Protein AF-A0A9Q8ZF64-F1 (afdb_monomer_lite)

Secondary structure (DSSP, 8-state):
-PPP---PPPSSEEEEPPPPTT------EEEES--GGG--HHHHHHHHHHHHHHSEEEETT-TT--HHHHHHHHHHH-TTS-SS-TT--HHHHHHT-STTTTT---EEETTEEEEEE---EE--SEETTEET-EE------TTBSSPPPHHHHHTTEE-----------BSSPPPSEEEEE-S-----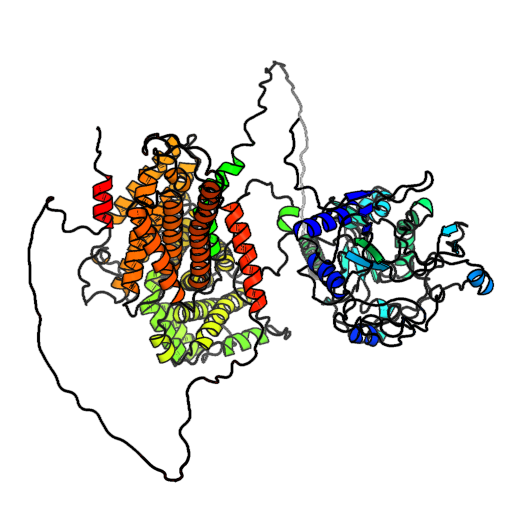S-EEEE--SSS--EEEE-TTPPPB--HHHHHHTS-HHHHHHHTT-EEEEPSSHHHHTTT--B-TTSSSB---S-SPPGGGG-S--GGGB-EEESEEE-TTT--EEE---TTSEEEEEE-SSTTSPPEEE--HHHHHHHHHHHHTTT-SGGG-B-----TT-EEEEE--B---HHHHHHHHHHHHHHHHHHHHHHHHHHHGGG---------------------------PPP---SSSSSHHHHHHHHTHHHHHHHHHHT----TTTTS---GGGTTT--S---SSSS-S--------SSHHHHHHHHHHHPPPHHHHHHHHHHHHHHTGGGT--S-HHHHHHHHHHHHHHSTT-TTSTT--HHHHHHHHHHHHHHHHHS-HHHHHHHT--HHHHHHHHHHHHHHHHHHHHHTTTTTS--HHHHHHHHHHHHHHHHHT-HHHHHHHHHHHHHHHHHTTGGG--TTSSS-HHHHHHHHHHHHHHHHHHHTTHHHHS--SS-GGG--PPPPP-B-TTT--B--TTS--TTHHHHHHHHHHTHHHHHHHHHHH--SHHHHHHHHHHHHHHHHHHHHT--GGGSSSPPPTTS-TTHHHHHHHHHHHHHHHHHHHHGGGHHHHTT-GGGHHHHHHHHHHHHHHHHHHHHTTTS-----HHHHHHHHHHHHHHHHHHHTS-TTSHHHHHHHHHHHHHHHHHHT-TT-HHHHHHHHHHHHHHHHHHHHHHHHHHHHTT--S------TTS-TTS------HHHHHHHHHHHHHHHTSSS-----------S------------------------------------------SS-HHHHHHHHTS------

InterPro domains:
  IPR003819 TauD/TfdA-like domain [PF02668] (28-352)
  IPR042098 Glutarate 2-hydroxylase superfamily [G3DSA:3.60.130.10] (16-354)
  IPR051178 TfdA dioxygenase [PTHR43779] (14-352)

Radius of gyration: 36.93 Å; chains: 1; bounding box: 101×107×112 Å

Sequence (1033 aa):
MSQGKLLSKPCFTIAPLEKLTEQKFDGGAVISGLDLNDISDEDVKSLSDAIWTHKVVIVKGQKNLAPIKQWELVTRFDPEAPQVHSHGDTKTFSAKGGVLSAGRDVFGIPGVENVRLIGKGFQGEDHYGLKNVDIKRGLGHDFHAEDLDPEEFNAGHTRFHRWHIDAPLYAREPAWFTTLRCIKRPRLPKISIHWDDGTGQTLETEPGLTAFFNNVQTYDLMTEEEKKMADHSWVEYAPYPYQWIENCKGNSNGLGLASQGKEKTLGELGEWDSKDVKTYPMVWLNPVTGEKAFMVHGICAYKLFIRSSPDEQPVVIDDVVEIRAFLKKIQERVLKPEYILLPKVDEGDIVIGEQDSCSTAEQQEVDALRSRIFELESELRGRRSSAELHQTDTRPPLPNHDDAGANNAYAPGRTLVPERNDGEEQSSNAADSATKDAVSILEFLAWGRRKNPYYNCVVSPEASADVRPSSRHVGDTQPGFSFPAINGGDSQLSILQLLLPNKRQLLELVRYHEECLLWCHCSFHAPTFRSQVEVFYSRFNGVIESPGLNLQWLALLFAVLTGSITCAPDNKSLAWGFRLRERETLSKKWFRAVFTCLNAAEYAANQSMLSVQAISTLTISAHLLGFSNMHSIHVAAVIRIAQGLGLHRITDESPGSVVDKECGRRLWSQLCCQDWFGIPFSDTYLINHYYSTSDQPLNCHDKDMVKVSETEPTMTTYCRLLTRIASIMPQLQDDLISCNTLFTKYEQVIKWDKQMRILASERPSFLLNIPIDPSWPCYISWARRSLAISSAHKIIMIHRSFLSDSFTNPAFCFTRRTCLAASKTIIKEWKLSMDDDGPSLWIHQAFSVAAAIILILDVMHRCPTEIEYGEHKQLAEDTVKLLQQRQNSMIATRGSELLLALLLEISDSRHTLNTRKRRHDGTQTHADPCADAGRKARQFNVSAFVKSFCNSMRQNNTTGFSNQPQGYISYLPMPGNADQVLVASEAGTLPANSPDLQLGQNTGNDTFFPPALEGGTVFENLLYLANHDFTCN

Foldseek 3Di:
DDDDDDDPDQQWDKAADDDDPLFDAAFEIEIPRDALQDADLSNLVVVLLNCLRRQKYKYPDQQPPDLVSVLVSLCSSPVPFDSAAQCGFPVCCCVLAFQVNVLFDWAQQPPRRRRIDHDAAFPDCQDNNPGRDGGHDDPDLVQAPDDDDPVLVVVQEAADSADFQQHQQFQGGGRFKDKDAFADWFFDDWHKYAQPPPPRAIDIGGPDWDKDFFQLVLLVPDDPQVNLFLQQKKFWFDFSQSNQCRQWGAHRNNYATDPPVRGDDPVVSPDDDPVRTDMFRQWFASLNPRGIGRHDGLNGTQKMFTDRDPPDGTDIDRPNVVSNVVVCVRVCVCSHNSNMDGDDGDNSMMMMGGDGDRDDPVVVVVVVVVVVVVVVVVVVVVVVVVVVVPDDDDDDDDDDDDYDDDDDDDDDDDDDDDDDDPDDDDPPPLQVQLLLCLLLQLLCLLLLHHDDSRVPDDDDVSVVRPDDPPPCFSAQHDDDPPPPPPPDPVSLQVVLLVLDDPPQLLVLLLVCCVQFPCLQQVLAQSVVLVVVSVCCCPVVVVRRPRPPDQLLNVLLSLLSNLLSLLFADPVSCVVSPADPVNSLVSSVVSLVSSVVSCVSNVCLVVQDSSLLSNLSSNVFRCSQSRVVVVSVVSLLSSVVSLVVVVLLAQDPPDDDDLRVSLSSQSSNLSSLLVFLVCCLNVVDGDDDPVSRNRDHRAQDESVPSDGDDLLADHSHNLSSLSSVLSVLRVVLSVQLVPDDDPVSNVVSLVVSLVVLVVSVVPRRPLLDPDDHDPPHRPCSLVSNLLCLLVSLLSNLSSLSSCLSVCLPDVVCVVSLLSNLLSLVSLLVSLVVCVVDSHTDGPSSLSSNLSSLVSLLLNLLSDDPPDPSNVVSLVSSVVSLVVLVVCPSGSSSVSSSLSSVLSSVVSVVLVVVVVVVVVVDDDDDDDDDDPPPPPPDRPNDDSVVSVVVSSVVSVVVVVPPPDDDDDDDDDDDDDDDDDDDDDDDDDDDDDDDDDDDDDDDDDDDDDDDDDDDDPDDDSSVVSVVVSPDDPPDD

pLDDT: mean 77.58, std 25.22, range [20.72, 98.81]

Structure (mmCIF, N/CA/C/O backbone):
data_AF-A0A9Q8ZF64-F1
#
_entry.id   AF-A0A9Q8ZF64-F1
#
loop_
_atom_site.group_PDB
_atom_site.id
_atom_site.type_symbol
_atom_site.label_atom_id
_atom_site.label_alt_id
_atom_site.label_comp_id
_atom_site.label_asym_id
_atom_site.label_entity_id
_atom_site.label_seq_id
_atom_site.pdbx_PDB_ins_code
_atom_site.Cartn_x
_atom_site.Cartn_y
_atom_site.Cartn_z
_atom_site.occupancy
_atom_site.B_iso_or_equiv
_atom_site.auth_seq_id
_atom_site.auth_comp_id
_atom_site.auth_asym_id
_atom_site.auth_atom_id
_atom_site.pdbx_PDB_model_num
ATOM 1 N N . MET A 1 1 ? 41.075 2.169 -3.041 1.00 28.77 1 MET A N 1
ATOM 2 C CA . MET A 1 1 ? 40.698 3.380 -3.807 1.00 28.77 1 MET A CA 1
ATOM 3 C C . MET A 1 1 ? 39.812 2.944 -4.968 1.00 28.77 1 MET A C 1
ATOM 5 O O . MET A 1 1 ? 40.332 2.450 -5.957 1.00 28.77 1 MET A O 1
ATOM 9 N N . SER A 1 2 ? 38.487 3.010 -4.824 1.00 28.09 2 SER A N 1
ATOM 10 C CA . SER A 1 2 ? 37.542 2.628 -5.885 1.00 28.09 2 SER A CA 1
ATOM 11 C C . SER A 1 2 ? 37.292 3.798 -6.838 1.00 28.09 2 SER A C 1
ATOM 13 O O . SER A 1 2 ? 36.990 4.901 -6.383 1.00 28.09 2 SER A O 1
ATOM 15 N N . GLN A 1 3 ? 37.354 3.557 -8.148 1.00 27.33 3 GLN A N 1
ATOM 16 C CA . GLN A 1 3 ? 36.829 4.483 -9.154 1.00 27.33 3 GLN A CA 1
ATOM 17 C C . GLN A 1 3 ? 35.303 4.332 -9.240 1.00 27.33 3 GLN A C 1
ATOM 19 O O . GLN A 1 3 ? 34.787 3.241 -9.475 1.00 27.33 3 GLN A O 1
ATOM 24 N N . GLY A 1 4 ? 34.591 5.432 -8.985 1.00 29.83 4 GLY A N 1
ATOM 25 C CA . GLY A 1 4 ? 33.134 5.489 -8.895 1.00 29.83 4 GLY A CA 1
ATOM 26 C C . GLY A 1 4 ? 32.415 5.340 -10.238 1.00 29.83 4 GLY A C 1
ATOM 27 O O . GLY A 1 4 ? 32.888 5.797 -11.279 1.00 29.83 4 GLY A O 1
ATOM 28 N N . LYS A 1 5 ? 31.219 4.738 -10.200 1.00 37.88 5 LYS A N 1
ATOM 29 C CA . LYS A 1 5 ? 30.216 4.891 -11.262 1.00 37.88 5 LYS A CA 1
ATOM 30 C C . LYS A 1 5 ? 29.828 6.368 -11.321 1.00 37.88 5 LYS A C 1
ATOM 32 O O . LYS A 1 5 ? 29.239 6.882 -10.375 1.00 37.88 5 LYS A O 1
ATOM 37 N N . LEU A 1 6 ? 30.172 7.036 -12.419 1.00 32.44 6 LEU A N 1
ATOM 38 C CA . LEU A 1 6 ? 29.718 8.392 -12.696 1.00 32.44 6 LEU A CA 1
ATOM 39 C C . LEU A 1 6 ? 28.183 8.420 -12.724 1.00 32.44 6 LEU A C 1
ATOM 41 O O . LEU A 1 6 ? 27.567 7.772 -13.572 1.00 32.44 6 LEU A O 1
ATOM 45 N N . LEU A 1 7 ? 27.592 9.205 -11.820 1.00 41.94 7 LEU A N 1
ATOM 46 C CA . LEU A 1 7 ? 26.288 9.831 -12.034 1.00 41.94 7 LEU A CA 1
ATOM 47 C C . LEU A 1 7 ? 26.289 10.432 -13.449 1.00 41.94 7 LEU A C 1
ATOM 49 O O . LEU A 1 7 ? 27.284 11.046 -13.854 1.00 41.94 7 LEU A O 1
ATOM 53 N N . SER A 1 8 ? 25.213 10.241 -14.219 1.00 50.16 8 SER A N 1
ATOM 54 C CA . SER A 1 8 ? 25.011 11.043 -15.428 1.00 50.16 8 SER A CA 1
ATOM 55 C C . SER A 1 8 ? 25.126 12.500 -15.006 1.00 50.16 8 SER A C 1
ATOM 57 O O . SER A 1 8 ? 24.393 12.932 -14.117 1.00 50.16 8 SER A O 1
ATOM 59 N N . LYS A 1 9 ? 26.113 13.218 -15.551 1.00 61.09 9 LYS A N 1
ATOM 60 C CA . LYS A 1 9 ? 26.337 14.608 -15.162 1.00 61.09 9 LYS A CA 1
ATOM 61 C C . LYS A 1 9 ? 25.037 15.389 -15.388 1.00 61.09 9 LYS A C 1
ATOM 63 O O . LYS A 1 9 ? 24.461 15.215 -16.465 1.00 61.09 9 LYS A O 1
ATOM 68 N N . PRO A 1 10 ? 24.599 16.212 -14.417 1.00 73.25 10 PRO A N 1
ATOM 69 C CA . PRO A 1 10 ? 23.462 17.100 -14.627 1.00 73.25 10 PRO A CA 1
ATOM 70 C C . PRO A 1 10 ? 23.710 17.942 -15.880 1.00 73.25 10 PRO A C 1
ATOM 72 O O . PRO A 1 10 ? 24.864 18.257 -16.202 1.00 73.25 10 PRO A O 1
ATOM 75 N N . CYS A 1 11 ? 22.646 18.302 -16.602 1.00 85.31 11 CYS A N 1
ATOM 76 C CA . CYS A 1 11 ? 22.794 19.120 -17.811 1.00 85.31 11 CYS A CA 1
ATOM 77 C C . CYS A 1 11 ? 23.256 20.558 -17.503 1.00 85.31 11 CYS A C 1
ATOM 79 O O . CYS A 1 11 ? 23.644 21.300 -18.404 1.00 85.31 11 CYS A O 1
ATOM 81 N N . PHE A 1 12 ? 23.256 20.927 -16.221 1.00 92.44 12 PHE A N 1
ATOM 82 C CA . PHE A 1 12 ? 23.581 22.242 -15.696 1.00 92.44 12 PHE A CA 1
ATOM 83 C C . PHE A 1 12 ? 24.795 22.217 -14.762 1.00 92.44 12 PHE A C 1
ATOM 85 O O . PHE A 1 12 ? 25.213 21.181 -14.243 1.00 92.44 12 PHE A O 1
ATOM 92 N N . THR A 1 13 ? 25.368 23.394 -14.527 1.00 94.44 13 THR A N 1
ATOM 93 C CA . THR A 1 13 ? 26.509 23.583 -13.626 1.00 94.44 13 THR A CA 1
ATOM 94 C C . THR A 1 13 ? 26.065 24.221 -12.322 1.00 94.44 13 THR A C 1
ATOM 96 O O . THR A 1 13 ? 25.308 25.192 -12.351 1.00 94.44 13 THR A O 1
ATOM 99 N N . ILE A 1 14 ? 26.601 23.728 -11.208 1.00 95.94 14 ILE A N 1
ATOM 100 C CA . ILE A 1 14 ? 26.403 24.281 -9.867 1.00 95.94 14 ILE A CA 1
ATOM 101 C C . ILE A 1 14 ? 27.722 24.917 -9.425 1.00 95.94 14 ILE A C 1
ATOM 103 O O . ILE A 1 14 ? 28.765 24.262 -9.464 1.00 95.94 14 ILE A O 1
ATOM 107 N N . ALA A 1 15 ? 27.682 26.179 -9.011 1.00 95.38 15 ALA A N 1
ATOM 108 C CA . ALA A 1 15 ? 28.823 26.892 -8.448 1.00 95.38 15 ALA A CA 1
ATOM 109 C C . ALA A 1 15 ? 28.421 27.501 -7.096 1.00 95.38 15 ALA A C 1
ATOM 111 O O . ALA A 1 15 ? 27.487 28.302 -7.074 1.00 95.38 15 ALA A O 1
ATOM 112 N N . PRO A 1 16 ? 29.075 27.152 -5.975 1.00 94.06 16 PRO A N 1
ATOM 113 C CA . PRO A 1 16 ? 28.825 27.807 -4.693 1.00 94.06 16 PRO A CA 1
ATOM 114 C C . PRO A 1 16 ? 28.974 29.328 -4.800 1.00 94.06 16 PRO A C 1
ATOM 116 O O . PRO A 1 16 ? 29.790 29.819 -5.583 1.00 94.06 16 PRO A O 1
ATOM 119 N N . LEU A 1 17 ? 28.193 30.076 -4.022 1.00 91.31 17 LEU A N 1
ATOM 120 C CA . LEU A 1 17 ? 28.322 31.531 -3.990 1.00 91.31 17 LEU A CA 1
ATOM 121 C C . LEU A 1 17 ? 29.691 31.939 -3.438 1.00 91.31 17 LEU A C 1
ATOM 123 O O . LEU A 1 17 ? 30.144 31.431 -2.411 1.00 91.31 17 LEU A O 1
ATOM 127 N N . GLU A 1 18 ? 30.335 32.885 -4.119 1.00 84.19 18 GLU A N 1
ATOM 128 C CA . GLU A 1 18 ? 31.571 33.493 -3.635 1.00 84.19 18 GLU A CA 1
ATOM 129 C C . GLU A 1 18 ? 31.285 34.306 -2.368 1.00 84.19 18 GLU A C 1
ATOM 131 O O . GLU A 1 18 ? 30.377 35.141 -2.341 1.00 84.19 18 GLU A O 1
ATOM 136 N N . LYS A 1 19 ? 32.070 34.049 -1.320 1.00 84.94 19 LYS A N 1
ATOM 137 C CA . LYS A 1 19 ? 31.989 34.746 -0.034 1.00 84.94 19 LYS A CA 1
ATOM 138 C C . LYS A 1 19 ? 33.128 35.755 0.059 1.00 84.94 19 LYS A C 1
ATOM 140 O O . LYS A 1 19 ? 34.272 35.430 -0.260 1.00 84.94 19 LYS A O 1
ATOM 145 N N . LEU A 1 20 ? 32.823 36.965 0.513 1.00 83.62 20 LEU A N 1
ATOM 146 C CA . LEU A 1 20 ? 33.842 37.915 0.955 1.00 83.62 20 LEU A CA 1
ATOM 147 C C . LEU A 1 20 ? 34.439 37.446 2.292 1.00 83.62 20 LEU A C 1
ATOM 149 O O . LEU A 1 20 ? 33.816 36.673 3.018 1.00 83.62 20 LEU A O 1
ATOM 153 N N . THR A 1 21 ? 35.644 37.906 2.629 1.00 78.81 21 THR A N 1
ATOM 154 C CA . THR A 1 21 ? 36.400 37.456 3.816 1.00 78.81 21 THR A CA 1
ATOM 155 C C . THR A 1 21 ? 35.622 37.625 5.128 1.00 78.81 21 THR A C 1
ATOM 157 O O . THR A 1 21 ? 35.773 36.839 6.061 1.00 78.81 21 THR A O 1
ATOM 160 N N . GLU A 1 22 ? 34.786 38.656 5.204 1.00 83.31 22 GLU A N 1
ATOM 161 C CA . GLU A 1 22 ? 33.938 39.007 6.341 1.00 83.31 22 GLU A CA 1
ATOM 162 C C . GLU A 1 22 ? 32.620 38.217 6.412 1.00 83.31 22 GLU A C 1
ATOM 164 O O . GLU A 1 22 ? 31.944 38.249 7.440 1.00 83.31 22 GLU A O 1
ATOM 169 N N . GLN A 1 23 ? 32.254 37.492 5.351 1.00 90.38 23 GLN A N 1
ATOM 170 C CA . GLN A 1 23 ? 31.010 36.732 5.270 1.00 90.38 23 GLN A CA 1
ATOM 171 C C . GLN A 1 23 ? 31.201 35.302 5.782 1.00 90.38 23 GLN A C 1
ATOM 173 O O . GLN A 1 23 ? 32.102 34.573 5.368 1.00 90.38 23 GLN A O 1
ATOM 178 N N . LYS A 1 24 ? 30.306 34.887 6.677 1.00 92.75 24 LYS A N 1
ATOM 179 C CA . LYS A 1 24 ? 30.290 33.577 7.337 1.00 92.75 24 LYS A CA 1
ATOM 180 C C . LYS A 1 24 ? 28.986 32.808 7.135 1.00 92.75 24 LYS A C 1
ATOM 182 O O . LYS A 1 24 ? 28.855 31.726 7.703 1.00 92.75 24 LYS A O 1
ATOM 187 N N . PHE A 1 25 ? 28.030 33.337 6.366 1.00 91.62 25 PHE A N 1
ATOM 188 C CA . PHE A 1 25 ? 26.811 32.606 6.010 1.00 91.62 25 PHE A CA 1
ATOM 189 C C . PHE A 1 25 ? 27.173 31.243 5.421 1.00 91.62 25 PHE A C 1
ATOM 191 O O . PHE A 1 25 ? 28.183 31.114 4.721 1.00 91.62 25 PHE A O 1
ATOM 198 N N . ASP A 1 26 ? 26.365 30.230 5.702 1.00 87.56 26 ASP A N 1
ATOM 199 C CA . ASP A 1 26 ? 26.550 28.886 5.166 1.00 87.56 26 ASP A CA 1
ATOM 200 C C . ASP A 1 26 ? 25.462 28.520 4.147 1.00 87.56 26 ASP A C 1
ATOM 202 O O . ASP A 1 26 ? 24.303 28.898 4.305 1.00 87.56 26 ASP A O 1
ATOM 206 N N . GLY A 1 27 ? 25.854 27.817 3.084 1.00 88.19 27 GLY A N 1
ATOM 207 C CA . GLY A 1 27 ? 25.030 27.589 1.894 1.00 88.19 27 GLY A CA 1
ATOM 208 C C . GLY A 1 27 ? 25.147 28.673 0.809 1.00 88.19 27 GLY A C 1
ATOM 209 O O . GLY A 1 27 ? 25.967 29.593 0.880 1.00 88.19 27 GLY A O 1
ATOM 210 N N . GLY A 1 28 ? 24.329 28.532 -0.233 1.00 94.31 28 GLY A N 1
ATOM 211 C CA . GLY A 1 28 ? 24.263 29.381 -1.415 1.00 94.31 28 GLY A CA 1
ATOM 212 C C . GLY A 1 28 ? 24.957 28.779 -2.639 1.00 94.31 28 GLY A C 1
ATOM 213 O O . GLY A 1 28 ? 26.163 28.531 -2.612 1.00 94.31 28 GLY A O 1
ATOM 214 N N . ALA A 1 29 ? 24.233 28.620 -3.750 1.00 96.75 29 ALA A N 1
ATOM 215 C CA . ALA A 1 29 ? 24.829 28.268 -5.042 1.00 96.75 29 ALA A CA 1
ATOM 216 C C . ALA A 1 29 ? 24.130 28.922 -6.245 1.00 96.75 29 ALA A C 1
ATOM 218 O O . ALA A 1 29 ? 22.951 29.266 -6.212 1.00 96.75 29 ALA A O 1
ATOM 219 N N . VAL A 1 30 ? 24.868 29.072 -7.341 1.00 97.19 30 VAL A N 1
ATOM 220 C CA . VAL A 1 30 ? 24.388 29.526 -8.647 1.00 97.19 30 VAL A CA 1
ATOM 221 C C . VAL A 1 30 ? 24.287 28.332 -9.581 1.00 97.19 30 VAL A C 1
ATOM 223 O O . VAL A 1 30 ? 25.238 27.568 -9.740 1.00 97.19 30 VAL A O 1
ATOM 226 N N . ILE A 1 31 ? 23.138 28.212 -10.239 1.00 97.06 31 ILE A N 1
ATOM 227 C CA . ILE A 1 31 ? 22.851 27.200 -11.248 1.00 97.06 31 ILE A CA 1
ATOM 228 C C . ILE A 1 31 ? 22.786 27.873 -12.617 1.00 97.06 31 ILE A C 1
ATOM 230 O O . ILE A 1 31 ? 22.009 28.804 -12.835 1.00 97.06 31 ILE A O 1
ATOM 234 N N . SER A 1 32 ? 23.621 27.399 -13.541 1.00 95.12 32 SER A N 1
ATOM 235 C CA . SER A 1 32 ? 23.716 27.905 -14.917 1.00 95.12 32 SER A CA 1
ATOM 236 C C . SER A 1 32 ? 23.544 26.780 -15.935 1.00 95.12 32 SER A C 1
ATOM 238 O O . SER A 1 32 ? 23.945 25.647 -15.683 1.00 95.12 32 SER A O 1
ATOM 240 N N . GLY A 1 33 ? 22.967 27.100 -17.096 1.00 91.81 33 GLY A N 1
ATOM 241 C CA . GLY A 1 33 ? 22.737 26.136 -18.182 1.00 91.81 33 GLY A CA 1
ATOM 242 C C . GLY A 1 33 ? 21.452 25.308 -18.064 1.00 91.81 33 GLY A C 1
ATOM 243 O O . GLY A 1 33 ? 21.247 24.423 -18.883 1.00 91.81 33 GLY A O 1
ATOM 244 N N . LEU A 1 34 ? 20.589 25.601 -17.085 1.00 95.19 34 LEU A N 1
ATOM 245 C CA . LEU A 1 34 ? 19.299 24.935 -16.884 1.00 95.19 34 LEU A CA 1
ATOM 246 C C . LEU A 1 34 ? 18.151 25.767 -17.475 1.00 95.19 34 LEU A C 1
ATOM 248 O O . LEU A 1 34 ? 18.046 26.948 -17.148 1.00 95.19 34 LEU A O 1
ATOM 252 N N . ASP A 1 35 ? 17.274 25.173 -18.287 1.00 94.50 35 ASP A N 1
ATOM 253 C CA . ASP A 1 35 ? 16.008 25.791 -18.724 1.00 94.50 35 ASP A CA 1
ATOM 254 C C . ASP A 1 35 ? 14.832 25.131 -18.000 1.00 94.50 35 ASP A C 1
ATOM 256 O O . ASP A 1 35 ? 14.535 23.956 -18.207 1.00 94.50 35 ASP A O 1
ATOM 260 N N . LEU A 1 36 ? 14.145 25.890 -17.144 1.00 95.94 36 LEU A N 1
ATOM 261 C CA . LEU A 1 36 ? 13.023 25.370 -16.363 1.00 95.94 36 LEU A CA 1
ATOM 262 C C . LEU A 1 36 ? 11.745 25.176 -17.195 1.00 95.94 36 LEU A C 1
ATOM 264 O O . LEU A 1 36 ? 10.811 24.536 -16.712 1.00 95.94 36 LEU A O 1
ATOM 268 N N . ASN A 1 37 ? 11.672 25.683 -18.434 1.00 93.94 37 ASN A N 1
ATOM 269 C CA . ASN A 1 37 ? 10.550 25.355 -19.321 1.00 93.94 37 ASN A CA 1
ATOM 270 C C . ASN A 1 37 ? 10.592 23.898 -19.805 1.00 93.94 37 ASN A C 1
ATOM 272 O O . ASN A 1 37 ? 9.532 23.334 -20.091 1.00 93.94 37 ASN A O 1
ATOM 276 N N . ASP A 1 38 ? 11.792 23.316 -19.887 1.00 92.06 38 ASP A N 1
ATOM 277 C CA . ASP A 1 38 ? 12.067 21.998 -20.469 1.00 92.06 38 ASP A CA 1
ATOM 278 C C . ASP A 1 38 ? 13.047 21.190 -19.596 1.00 92.06 38 ASP A C 1
ATOM 280 O O . ASP A 1 38 ? 14.071 20.679 -20.046 1.00 92.06 38 ASP A O 1
ATOM 284 N N . ILE A 1 39 ? 12.758 21.120 -18.294 1.00 93.00 39 ILE A N 1
ATOM 285 C CA . ILE A 1 39 ? 13.585 20.392 -17.325 1.00 93.00 39 ILE A CA 1
ATOM 286 C C . ILE A 1 39 ? 13.195 18.905 -17.240 1.00 93.00 39 ILE A C 1
ATOM 288 O O . ILE A 1 39 ? 12.032 18.567 -16.984 1.00 93.00 39 ILE A O 1
ATOM 292 N N . SER A 1 40 ? 14.180 18.013 -17.401 1.00 90.56 40 SER A N 1
ATOM 293 C CA . SER A 1 40 ? 14.027 16.550 -17.291 1.00 90.56 40 SER A CA 1
ATOM 294 C C . SER A 1 40 ? 13.734 16.088 -15.854 1.00 90.56 40 SER A C 1
ATOM 296 O O . SER A 1 40 ? 13.952 16.837 -14.903 1.00 90.56 40 SER A O 1
ATOM 298 N N . ASP A 1 41 ? 13.221 14.868 -15.661 1.00 85.06 41 ASP A N 1
ATOM 299 C CA . ASP A 1 41 ? 12.985 14.325 -14.309 1.00 85.06 41 ASP A CA 1
ATOM 300 C C . ASP A 1 41 ? 14.304 14.102 -13.547 1.00 85.06 41 ASP A C 1
ATOM 302 O O . ASP A 1 41 ? 14.380 14.345 -12.340 1.00 85.06 41 ASP A O 1
ATOM 306 N N . GLU A 1 42 ? 15.371 13.708 -14.249 1.00 85.75 42 GLU A N 1
ATOM 307 C CA . GLU A 1 42 ? 16.712 13.571 -13.678 1.00 85.75 42 GLU A CA 1
ATOM 308 C C . GLU A 1 42 ? 17.292 14.917 -13.219 1.00 85.75 42 GLU A C 1
ATOM 310 O O . GLU A 1 42 ? 17.909 14.999 -12.150 1.00 85.75 42 GLU A O 1
ATOM 315 N N . ASP A 1 43 ? 17.079 15.982 -13.997 1.00 90.81 43 ASP A N 1
ATOM 316 C CA . ASP A 1 43 ? 17.533 17.327 -13.640 1.00 90.81 43 ASP A CA 1
ATOM 317 C C . ASP A 1 43 ? 16.665 17.956 -12.545 1.00 90.81 43 ASP A C 1
ATOM 319 O O . ASP A 1 43 ? 17.206 18.695 -11.728 1.00 90.81 43 ASP A O 1
ATOM 323 N N . VAL A 1 44 ? 15.364 17.630 -12.448 1.00 92.38 44 VAL A N 1
ATOM 324 C CA . VAL A 1 44 ? 14.540 18.020 -11.285 1.00 92.38 44 VAL A CA 1
ATOM 325 C C . VAL A 1 44 ? 15.097 17.408 -10.008 1.00 92.38 44 VAL A C 1
ATOM 327 O O . VAL A 1 44 ? 15.257 18.122 -9.019 1.00 92.38 44 VAL A O 1
ATOM 330 N N . LYS A 1 45 ? 15.449 16.116 -10.026 1.00 88.50 45 LYS A N 1
ATOM 331 C CA . LYS A 1 45 ? 16.084 15.481 -8.867 1.00 88.50 45 LYS A CA 1
ATOM 332 C C . LYS A 1 45 ? 17.432 16.127 -8.549 1.00 88.50 45 LYS A C 1
ATOM 334 O O . LYS A 1 45 ? 17.678 16.484 -7.406 1.00 88.50 45 LYS A O 1
ATOM 339 N N . SER A 1 46 ? 18.275 16.333 -9.559 1.00 92.06 46 SER A N 1
ATOM 340 C CA . SER A 1 46 ? 19.590 16.961 -9.370 1.00 92.06 46 SER A CA 1
ATOM 341 C C . SER A 1 46 ? 19.471 18.394 -8.835 1.00 92.06 46 SER A C 1
ATOM 343 O O . SER A 1 46 ? 20.294 18.823 -8.031 1.00 92.06 46 SER A O 1
ATOM 345 N N . LEU A 1 47 ? 18.445 19.138 -9.262 1.00 94.94 47 LEU A N 1
ATOM 346 C CA . LEU A 1 47 ? 18.131 20.473 -8.760 1.00 94.94 47 LEU A CA 1
ATOM 347 C C . LEU A 1 47 ? 17.630 20.409 -7.312 1.00 94.94 47 LEU A C 1
ATOM 349 O O . LEU A 1 47 ? 18.088 21.201 -6.498 1.00 94.94 47 LEU A O 1
ATOM 353 N N . SER A 1 48 ? 16.756 19.455 -6.979 1.00 93.38 48 SER A N 1
ATOM 354 C CA . SER A 1 48 ? 16.296 19.202 -5.606 1.00 93.38 48 SER A CA 1
ATOM 355 C C . SER A 1 48 ? 17.464 18.882 -4.671 1.00 93.38 48 SER A C 1
ATOM 357 O O . SER A 1 48 ? 17.613 19.526 -3.638 1.00 93.38 48 SER A O 1
ATOM 359 N N . ASP A 1 49 ? 18.339 17.946 -5.051 1.00 90.56 49 ASP A N 1
ATOM 360 C CA . ASP A 1 49 ? 19.527 17.576 -4.270 1.00 90.56 49 ASP A CA 1
ATOM 361 C C . ASP A 1 49 ? 20.476 18.778 -4.102 1.00 90.56 49 ASP A C 1
ATOM 363 O O . ASP A 1 49 ? 21.042 18.988 -3.027 1.00 90.56 49 ASP A O 1
ATOM 367 N N . ALA A 1 50 ? 20.618 19.611 -5.142 1.00 94.19 50 ALA A N 1
ATOM 368 C CA . ALA A 1 50 ? 21.397 20.845 -5.077 1.00 94.19 50 ALA A CA 1
ATOM 369 C C . ALA A 1 50 ? 20.781 21.877 -4.123 1.00 94.19 50 ALA A C 1
ATOM 371 O O . ALA A 1 50 ? 21.527 22.536 -3.400 1.00 94.19 50 ALA A O 1
ATOM 372 N N . ILE A 1 51 ? 19.450 22.011 -4.096 1.00 94.00 51 ILE A N 1
ATOM 373 C CA . ILE A 1 51 ? 18.757 22.873 -3.133 1.00 94.00 51 ILE A CA 1
ATOM 374 C C . ILE A 1 51 ? 19.009 22.358 -1.717 1.00 94.00 51 ILE A C 1
ATOM 376 O O . ILE A 1 51 ? 19.503 23.132 -0.909 1.00 94.00 51 ILE A O 1
ATOM 380 N N . TRP A 1 52 ? 18.806 21.061 -1.457 1.00 92.12 52 TRP A N 1
ATOM 381 C CA . TRP A 1 52 ? 19.032 20.470 -0.133 1.00 92.12 52 TRP A CA 1
ATOM 382 C C . TRP A 1 52 ? 20.478 20.615 0.372 1.00 92.12 52 TRP A C 1
ATOM 384 O O . TRP A 1 52 ? 20.749 20.850 1.552 1.00 92.12 52 TRP A O 1
ATOM 394 N N . THR A 1 53 ? 21.438 20.489 -0.546 1.00 92.25 53 THR A N 1
ATOM 395 C CA . THR A 1 53 ? 22.870 20.603 -0.238 1.00 92.25 53 THR A CA 1
ATOM 396 C C . THR A 1 53 ? 23.282 22.052 0.006 1.00 92.25 53 THR A C 1
ATOM 398 O O . THR A 1 53 ? 24.070 22.338 0.904 1.00 92.25 53 THR A O 1
ATOM 401 N N . HIS A 1 54 ? 22.775 22.983 -0.804 1.00 94.38 54 HIS A N 1
ATOM 402 C CA . HIS A 1 54 ? 23.209 24.378 -0.778 1.00 94.38 54 HIS A CA 1
ATOM 403 C C . HIS A 1 54 ? 22.237 25.315 -0.060 1.00 94.38 54 HIS A C 1
ATOM 405 O O . HIS A 1 54 ? 22.543 26.499 0.028 1.00 94.38 54 HIS A O 1
ATOM 411 N N . LYS A 1 55 ? 21.117 24.832 0.487 1.00 92.94 55 LYS A N 1
ATOM 412 C CA . LYS A 1 55 ? 20.068 25.574 1.218 1.00 92.94 55 LYS A CA 1
ATOM 413 C C . LYS A 1 55 ? 19.281 26.573 0.364 1.00 92.94 55 LYS A C 1
ATOM 415 O O . LYS A 1 55 ? 18.054 26.609 0.381 1.00 92.94 55 LYS A O 1
ATOM 420 N N . VAL A 1 56 ? 19.988 27.395 -0.409 1.00 94.81 56 VAL A N 1
ATOM 421 C CA . VAL A 1 56 ? 19.453 28.388 -1.339 1.00 94.81 56 VAL A CA 1
ATOM 422 C C . VAL A 1 56 ? 20.214 28.300 -2.657 1.00 94.81 56 VAL A C 1
ATOM 424 O O . VAL A 1 56 ? 21.445 28.371 -2.684 1.00 94.81 56 VAL A O 1
ATOM 427 N N . VAL A 1 57 ? 19.489 28.206 -3.770 1.00 97.06 57 VAL A N 1
ATOM 428 C CA . VAL A 1 57 ? 20.070 28.219 -5.119 1.00 97.06 57 VAL A CA 1
ATOM 429 C C . VAL A 1 57 ? 19.471 29.322 -5.982 1.00 97.06 57 VAL A C 1
ATOM 431 O O . VAL A 1 57 ? 18.309 29.697 -5.830 1.00 97.06 57 VAL A O 1
ATOM 434 N N . ILE A 1 58 ? 20.268 29.829 -6.921 1.00 97.56 58 ILE A N 1
ATOM 435 C CA . ILE A 1 58 ? 19.865 30.834 -7.906 1.00 97.56 58 ILE A CA 1
ATOM 436 C C . ILE A 1 58 ? 19.949 30.205 -9.295 1.00 97.56 58 ILE A C 1
ATOM 438 O O . ILE A 1 58 ? 21.043 30.018 -9.826 1.00 97.56 58 ILE A O 1
ATOM 442 N N . VAL A 1 59 ? 18.804 29.903 -9.903 1.00 97.62 59 VAL A N 1
ATOM 443 C CA . VAL A 1 59 ? 18.731 29.417 -11.285 1.00 97.62 59 VAL A CA 1
ATOM 444 C C . VAL A 1 59 ? 18.730 30.618 -12.227 1.00 97.62 59 VAL A C 1
ATOM 446 O O . VAL A 1 59 ? 17.773 31.398 -12.268 1.00 97.62 59 VAL A O 1
ATOM 449 N N . LYS A 1 60 ? 19.828 30.790 -12.968 1.00 97.00 60 LYS A N 1
ATOM 450 C CA . LYS A 1 60 ? 20.048 31.961 -13.826 1.00 97.00 60 LYS A CA 1
ATOM 451 C C . LYS A 1 60 ? 19.247 31.880 -15.125 1.00 97.00 60 LYS A C 1
ATOM 453 O O . LYS A 1 60 ? 19.057 30.802 -15.681 1.00 97.00 60 LYS A O 1
ATOM 458 N N . GLY A 1 61 ? 18.840 33.032 -15.656 1.00 93.88 61 GLY A N 1
ATOM 459 C CA . GLY A 1 61 ? 18.418 33.162 -17.057 1.00 93.88 61 GLY A CA 1
ATOM 460 C C . GLY A 1 61 ? 16.976 32.752 -17.384 1.00 93.88 61 GLY A C 1
ATOM 461 O O . GLY A 1 61 ? 16.664 32.547 -18.553 1.00 93.88 61 GLY A O 1
ATOM 462 N N . GLN A 1 62 ? 16.065 32.703 -16.408 1.00 96.38 62 GLN A N 1
ATOM 463 C CA . GLN A 1 62 ? 14.679 32.225 -16.595 1.00 96.38 62 GLN A CA 1
ATOM 464 C C . GLN A 1 62 ? 13.707 33.332 -17.064 1.00 96.38 62 GLN A C 1
ATOM 466 O O . GLN A 1 62 ? 12.521 33.364 -16.718 1.00 96.38 62 GLN A O 1
ATOM 471 N N . LYS A 1 63 ? 14.192 34.274 -17.890 1.00 93.50 63 LYS A N 1
ATOM 472 C CA . LYS A 1 63 ? 13.399 35.414 -18.399 1.00 93.50 63 LYS A CA 1
ATOM 473 C C . LYS A 1 63 ? 12.145 34.977 -19.152 1.00 93.50 63 LYS A C 1
ATOM 475 O O . LYS A 1 63 ? 11.102 35.596 -18.982 1.00 93.50 63 LYS A O 1
ATOM 480 N N . ASN A 1 64 ? 12.229 33.882 -19.902 1.00 92.25 64 ASN A N 1
ATOM 481 C CA . ASN A 1 64 ? 11.135 33.367 -20.728 1.00 92.25 64 ASN A CA 1
ATOM 482 C C . ASN A 1 64 ? 10.320 32.258 -20.043 1.00 92.25 64 ASN A C 1
ATOM 484 O O . ASN A 1 64 ? 9.553 31.577 -20.715 1.00 92.25 64 ASN A O 1
ATOM 488 N N . LEU A 1 65 ? 10.488 32.029 -18.735 1.00 94.69 65 LEU A N 1
ATOM 489 C CA . LEU A 1 65 ? 9.734 30.990 -18.038 1.00 94.69 65 LEU A CA 1
ATOM 490 C C . LEU A 1 65 ? 8.232 31.289 -18.061 1.00 94.69 65 LEU A C 1
ATOM 492 O O . LEU A 1 65 ? 7.798 32.360 -17.623 1.00 94.69 65 LEU A O 1
ATOM 496 N N . ALA A 1 66 ? 7.431 30.338 -18.532 1.00 94.00 66 ALA A N 1
ATOM 497 C CA . ALA A 1 66 ? 5.981 30.437 -18.422 1.00 94.00 66 ALA A CA 1
ATOM 498 C C . ALA A 1 66 ? 5.543 30.251 -16.950 1.00 94.00 66 ALA A C 1
ATOM 500 O O . ALA A 1 66 ? 6.049 29.343 -16.291 1.00 94.00 66 ALA A O 1
ATOM 501 N N . PRO A 1 67 ? 4.585 31.033 -16.411 1.00 94.19 67 PRO A N 1
ATOM 502 C CA . PRO A 1 67 ? 4.138 30.885 -15.019 1.00 94.19 67 PRO A CA 1
ATOM 503 C C . PRO A 1 67 ? 3.722 29.454 -14.652 1.00 94.19 67 PRO A C 1
ATOM 505 O O . PRO A 1 67 ? 4.087 28.959 -13.590 1.00 94.19 67 PRO A O 1
ATOM 508 N N . ILE A 1 68 ? 3.046 28.747 -15.565 1.00 94.44 68 ILE A N 1
ATOM 509 C CA . ILE A 1 68 ? 2.663 27.343 -15.361 1.00 94.44 68 ILE A CA 1
ATOM 510 C C . ILE A 1 68 ? 3.870 26.432 -15.117 1.00 94.44 68 ILE A C 1
ATOM 512 O O . ILE A 1 68 ? 3.794 25.548 -14.275 1.00 94.44 68 ILE A O 1
ATOM 516 N N . LYS A 1 69 ? 5.012 26.696 -15.759 1.00 95.69 69 LYS A N 1
ATOM 517 C CA . LYS A 1 69 ? 6.239 25.911 -15.582 1.00 95.69 69 LYS A CA 1
ATOM 518 C C . LYS A 1 69 ? 6.867 26.104 -14.207 1.00 95.69 69 LYS A C 1
ATOM 520 O O . LYS A 1 69 ? 7.438 25.165 -13.666 1.00 95.69 69 LYS A O 1
ATOM 525 N N . GLN A 1 70 ? 6.698 27.279 -13.599 1.00 94.25 70 GLN A N 1
ATOM 526 C CA . GLN A 1 70 ? 7.092 27.487 -12.206 1.00 94.25 70 GLN A CA 1
ATOM 527 C C . GLN A 1 70 ? 6.229 26.647 -11.251 1.00 94.25 70 GLN A C 1
ATOM 529 O O . GLN A 1 70 ? 6.768 26.058 -10.318 1.00 94.25 70 GLN A O 1
ATOM 534 N N . TRP A 1 71 ? 4.918 26.545 -11.505 1.00 93.50 71 TRP A N 1
ATOM 535 C CA . TRP A 1 71 ? 4.016 25.683 -10.732 1.00 93.50 71 TRP A CA 1
ATOM 536 C C . TRP A 1 71 ? 4.289 24.186 -10.954 1.00 93.50 71 TRP A C 1
ATOM 538 O O . TRP A 1 71 ? 4.357 23.415 -9.998 1.00 93.50 71 TRP A O 1
ATOM 548 N N . GLU A 1 72 ? 4.513 23.769 -12.202 1.00 93.44 72 GLU A N 1
ATOM 549 C CA . GLU A 1 72 ? 4.927 22.400 -12.537 1.00 93.44 72 GLU A CA 1
ATOM 550 C C . GLU A 1 72 ? 6.237 22.021 -11.834 1.00 93.44 72 GLU A C 1
ATOM 552 O O . GLU A 1 72 ? 6.368 20.904 -11.348 1.00 93.44 72 GLU A O 1
ATOM 557 N N . LEU A 1 73 ? 7.199 22.943 -11.724 1.00 93.50 73 LEU A N 1
ATOM 558 C CA . LEU A 1 73 ? 8.455 22.678 -11.024 1.00 93.50 73 LEU A CA 1
ATOM 559 C C . LEU A 1 73 ? 8.235 22.377 -9.535 1.00 93.50 73 LEU A C 1
ATOM 561 O O . LEU A 1 73 ? 8.693 21.343 -9.054 1.00 93.50 73 LEU A O 1
ATOM 565 N N . VAL A 1 74 ? 7.513 23.239 -8.806 1.00 89.31 74 VAL A N 1
ATOM 566 C CA . VAL A 1 74 ? 7.277 23.019 -7.364 1.00 89.31 74 VAL A CA 1
ATOM 567 C C . VAL A 1 74 ? 6.438 21.776 -7.086 1.00 89.31 74 VAL A C 1
ATOM 569 O O . VAL A 1 74 ? 6.698 21.071 -6.118 1.00 89.31 74 VAL A O 1
ATOM 572 N N . THR A 1 75 ? 5.485 21.452 -7.960 1.00 89.12 75 THR A N 1
ATOM 573 C CA . THR A 1 75 ? 4.682 20.222 -7.842 1.00 89.12 75 THR A CA 1
ATOM 574 C C . THR A 1 75 ? 5.462 18.965 -8.219 1.00 89.12 75 THR A C 1
ATOM 576 O O . THR A 1 75 ? 5.122 17.881 -7.763 1.00 89.12 75 THR A O 1
ATOM 579 N N . ARG A 1 76 ? 6.535 19.081 -9.009 1.00 91.44 76 ARG A N 1
ATOM 580 C CA . ARG A 1 76 ? 7.465 17.972 -9.269 1.00 91.44 76 ARG A CA 1
ATOM 581 C C . ARG A 1 76 ? 8.464 17.755 -8.134 1.00 91.44 76 ARG A C 1
ATOM 583 O O . ARG A 1 76 ? 8.950 16.636 -7.998 1.00 91.44 76 ARG A O 1
ATOM 590 N N . PHE A 1 77 ? 8.750 18.776 -7.324 1.00 88.44 77 PHE A N 1
ATOM 591 C CA . PHE A 1 77 ? 9.538 18.605 -6.101 1.00 88.44 77 PHE A CA 1
ATOM 592 C C . PHE A 1 77 ? 8.778 17.839 -5.011 1.00 88.44 77 PHE A C 1
ATOM 594 O O . PHE A 1 77 ? 9.377 17.000 -4.346 1.00 88.44 77 PHE A O 1
ATOM 601 N N . ASP A 1 78 ? 7.473 18.090 -4.864 1.00 83.44 78 ASP A N 1
ATOM 602 C CA . ASP A 1 78 ? 6.586 17.333 -3.972 1.00 83.44 78 ASP A CA 1
ATOM 603 C C . ASP A 1 78 ? 5.263 16.977 -4.689 1.00 83.44 78 ASP A C 1
ATOM 605 O O . ASP A 1 78 ? 4.279 17.720 -4.603 1.00 83.44 78 ASP A O 1
ATOM 609 N N . PRO A 1 79 ? 5.219 15.845 -5.422 1.00 80.88 79 PRO A N 1
ATOM 610 C CA . PRO A 1 79 ? 4.015 15.395 -6.131 1.00 80.88 79 PRO A CA 1
ATOM 611 C C . PRO A 1 79 ? 2.864 14.981 -5.207 1.00 80.88 79 PRO A C 1
ATOM 613 O O . PRO A 1 79 ? 1.718 14.885 -5.650 1.00 80.88 79 PRO A O 1
ATOM 616 N N . GLU A 1 80 ? 3.173 14.712 -3.938 1.00 75.69 80 GLU A N 1
ATOM 617 C CA . GLU A 1 80 ? 2.238 14.248 -2.915 1.00 75.69 80 GLU A CA 1
ATOM 618 C C . GLU A 1 80 ? 1.558 15.427 -2.201 1.00 75.69 80 GLU A C 1
ATOM 620 O O . GLU A 1 80 ? 0.486 15.259 -1.606 1.00 75.69 80 GLU A O 1
ATOM 625 N N . ALA A 1 81 ? 2.153 16.626 -2.277 1.00 73.75 81 ALA A N 1
ATOM 626 C CA . ALA A 1 81 ? 1.570 17.847 -1.749 1.00 73.75 81 ALA A CA 1
ATOM 627 C C . ALA A 1 81 ? 0.175 18.100 -2.348 1.00 73.75 81 ALA A C 1
ATOM 629 O O . ALA A 1 81 ? -0.050 17.924 -3.557 1.00 73.75 81 ALA A O 1
ATOM 630 N N . PRO A 1 82 ? -0.780 18.592 -1.534 1.00 79.94 82 PRO A N 1
ATOM 631 C CA . PRO A 1 82 ? -2.022 19.144 -2.050 1.00 79.94 82 PRO A CA 1
ATOM 632 C C . PRO A 1 82 ? -1.730 20.130 -3.185 1.00 79.94 82 PRO A C 1
ATOM 634 O O . PRO A 1 82 ? -0.904 21.024 -3.029 1.00 79.94 82 PRO A O 1
ATOM 637 N N . GLN A 1 83 ? -2.422 19.984 -4.318 1.00 86.00 83 GLN A N 1
ATOM 638 C CA . GLN A 1 83 ? -2.209 20.791 -5.529 1.00 86.00 83 GLN A CA 1
ATOM 639 C C . GLN A 1 83 ? -2.816 22.199 -5.396 1.00 86.00 83 GLN A C 1
ATOM 641 O O . GLN A 1 83 ? -3.672 22.631 -6.169 1.00 86.00 83 GLN A O 1
ATOM 646 N N . VAL A 1 84 ? -2.385 22.903 -4.356 1.00 86.06 84 VAL A N 1
ATOM 647 C CA . VAL A 1 84 ? -2.768 24.253 -3.966 1.00 86.06 84 VAL A CA 1
ATOM 648 C C . VAL A 1 84 ? -1.556 24.905 -3.309 1.00 86.06 84 VAL A C 1
ATOM 650 O O . VAL A 1 84 ? -0.759 24.233 -2.659 1.00 86.06 84 VAL A O 1
ATOM 653 N N . HIS A 1 85 ? -1.406 26.220 -3.445 1.00 86.06 85 HIS A N 1
ATOM 654 C CA . HIS A 1 85 ? -0.383 26.953 -2.699 1.00 86.06 85 HIS A CA 1
ATOM 655 C C . HIS A 1 85 ? -0.484 26.639 -1.190 1.00 86.06 85 HIS A C 1
ATOM 657 O O . HIS A 1 85 ? -1.587 26.526 -0.655 1.00 86.06 85 HIS A O 1
ATOM 663 N N . SER A 1 86 ? 0.646 26.558 -0.477 1.00 79.81 86 SER A N 1
ATOM 664 C CA . SER A 1 86 ? 0.709 26.265 0.973 1.00 79.81 86 SER A CA 1
ATOM 665 C C . SER A 1 86 ? -0.288 27.082 1.822 1.00 79.81 86 SER A C 1
ATOM 667 O O . SER A 1 86 ? -1.010 26.543 2.663 1.00 79.81 86 SER A O 1
ATOM 669 N N . HIS A 1 87 ? -0.436 28.380 1.534 1.00 80.81 87 HIS A N 1
ATOM 670 C CA . HIS A 1 87 ? -1.400 29.274 2.188 1.00 80.81 87 HIS A CA 1
ATOM 671 C C . HIS A 1 87 ? -2.820 29.273 1.584 1.00 80.81 87 HIS A C 1
ATOM 673 O O . HIS A 1 87 ? -3.674 30.042 2.018 1.00 80.81 87 HIS A O 1
ATOM 679 N N . GLY A 1 88 ? -3.119 28.395 0.629 1.00 82.69 88 GLY A N 1
ATOM 680 C CA . GLY A 1 88 ? -4.454 28.156 0.071 1.00 82.69 88 GLY A CA 1
ATOM 681 C C . GLY A 1 88 ? -4.726 28.859 -1.243 1.00 82.69 88 GLY A C 1
ATOM 682 O O . GLY A 1 88 ? -3.839 29.465 -1.840 1.00 82.69 88 GLY A O 1
ATOM 683 N N . ASP A 1 89 ? -5.975 28.793 -1.690 1.00 82.75 89 ASP A N 1
ATOM 684 C CA . ASP A 1 89 ? -6.422 29.619 -2.807 1.00 82.75 89 ASP A CA 1
ATOM 685 C C . ASP A 1 89 ? -6.508 31.099 -2.388 1.00 82.75 89 ASP A C 1
ATOM 687 O O . ASP A 1 89 ? -6.534 31.444 -1.204 1.00 82.75 89 ASP A O 1
ATOM 691 N N . THR A 1 90 ? -6.540 32.004 -3.362 1.00 76.94 90 THR A N 1
ATOM 692 C CA . THR A 1 90 ? -6.559 33.452 -3.107 1.00 76.94 90 THR A CA 1
ATOM 693 C C . THR A 1 90 ? -7.814 33.911 -2.360 1.00 76.94 90 THR A C 1
ATOM 695 O O . THR A 1 90 ? -7.739 34.843 -1.565 1.00 76.94 90 THR A O 1
ATOM 698 N N . LYS A 1 91 ? -8.957 33.232 -2.535 1.00 73.81 91 LYS A N 1
ATOM 699 C CA . LYS A 1 91 ? -10.217 33.580 -1.859 1.00 73.81 91 LYS A CA 1
ATOM 700 C C . LYS A 1 91 ? -10.153 33.267 -0.367 1.00 73.81 91 LYS A C 1
ATOM 702 O O . LYS A 1 91 ? -10.500 34.110 0.453 1.00 73.81 91 LYS A O 1
ATOM 707 N N . THR A 1 92 ? -9.685 32.074 -0.012 1.00 70.44 92 THR A N 1
ATOM 708 C CA . THR A 1 92 ? -9.479 31.630 1.371 1.00 70.44 92 THR A CA 1
ATOM 709 C C . THR A 1 92 ? -8.340 32.391 2.035 1.00 70.44 92 THR A C 1
ATOM 711 O O . THR A 1 92 ? -8.479 32.771 3.195 1.00 70.44 92 THR A O 1
ATOM 714 N N . PHE A 1 93 ? -7.268 32.692 1.296 1.00 72.56 93 PHE A N 1
ATOM 715 C CA . PHE A 1 93 ? -6.167 33.535 1.760 1.00 72.56 93 PHE A CA 1
ATOM 716 C C . PHE A 1 93 ? -6.639 34.945 2.146 1.00 72.56 93 PHE A C 1
ATOM 718 O O . PHE A 1 93 ? -6.260 35.444 3.201 1.00 72.56 93 PHE A O 1
ATOM 725 N N . SER A 1 94 ? -7.504 35.570 1.339 1.00 68.00 94 SER A N 1
ATOM 726 C CA . SER A 1 94 ? -8.070 36.888 1.651 1.00 68.00 94 SER A CA 1
ATOM 727 C C . SER A 1 94 ? -9.144 36.835 2.742 1.00 68.00 94 SER A C 1
ATOM 729 O O . SER A 1 94 ? -9.141 37.686 3.623 1.00 68.00 94 SER A O 1
ATOM 731 N N . ALA A 1 95 ? -10.040 35.841 2.718 1.00 62.84 95 ALA A N 1
ATOM 732 C CA . ALA A 1 95 ? -11.165 35.743 3.655 1.00 62.84 95 ALA A CA 1
ATOM 733 C C . ALA A 1 95 ? -10.756 35.321 5.075 1.00 62.84 95 ALA A C 1
ATOM 735 O O . ALA A 1 95 ? -11.390 35.732 6.041 1.00 62.84 95 ALA A O 1
ATOM 736 N N . LYS A 1 96 ? -9.712 34.493 5.206 1.00 61.22 96 LYS A N 1
ATOM 737 C CA . LYS A 1 96 ? -9.174 34.038 6.499 1.00 61.22 96 LYS A CA 1
ATOM 738 C C . LYS A 1 96 ? -7.881 34.757 6.885 1.00 61.22 96 LYS A C 1
ATOM 740 O O . LYS A 1 96 ? -7.217 34.342 7.832 1.00 61.22 96 LYS A O 1
ATOM 745 N N . GLY A 1 97 ? -7.448 35.757 6.133 1.00 60.34 97 GLY A N 1
ATOM 746 C CA . GLY A 1 97 ? -6.110 36.293 6.316 1.00 60.34 97 GLY A CA 1
ATOM 747 C C . GLY A 1 97 ? -6.041 37.343 7.426 1.00 60.34 97 GLY A C 1
ATOM 748 O O . GLY A 1 97 ? -6.789 38.315 7.423 1.00 60.34 97 GLY A O 1
ATOM 749 N N . GLY A 1 98 ? -5.128 37.109 8.370 1.00 73.81 98 GLY A N 1
ATOM 750 C CA . GLY A 1 98 ? -4.635 38.098 9.329 1.00 73.81 98 GLY A CA 1
ATOM 751 C C . GLY A 1 98 ? -3.402 38.812 8.773 1.00 73.81 98 GLY A C 1
ATOM 752 O O . GLY A 1 98 ? -3.421 39.284 7.638 1.00 73.81 98 GLY A O 1
ATOM 753 N N . VAL A 1 99 ? -2.286 38.837 9.509 1.00 78.31 99 VAL A N 1
ATOM 754 C CA . VAL A 1 99 ? -1.084 39.631 9.151 1.00 78.31 99 VAL A CA 1
ATOM 755 C C . VAL A 1 99 ? -0.517 39.376 7.735 1.00 78.31 99 VAL A C 1
ATOM 757 O O . VAL A 1 99 ? 0.177 40.225 7.183 1.00 78.31 99 VAL A O 1
ATOM 760 N N . LEU A 1 100 ? -0.804 38.221 7.116 1.00 75.88 100 LEU A N 1
ATOM 761 C CA . LEU A 1 100 ? -0.330 37.875 5.765 1.00 75.88 100 LEU A CA 1
ATOM 762 C C . LEU A 1 100 ? -1.124 38.530 4.626 1.00 75.88 100 LEU A C 1
ATOM 764 O O . LEU A 1 100 ? -0.552 38.788 3.567 1.00 75.88 100 LEU A O 1
ATOM 768 N N . SER A 1 101 ? -2.421 38.773 4.819 1.00 71.88 101 SER A N 1
ATOM 769 C CA . SER A 1 101 ? -3.280 39.432 3.826 1.00 71.88 101 SER A CA 1
ATOM 770 C C . SER A 1 101 ? -3.583 40.879 4.207 1.00 71.88 101 SER A C 1
ATOM 772 O O . SER A 1 101 ? -3.942 41.662 3.328 1.00 71.88 101 SER A O 1
ATOM 774 N N . ALA A 1 102 ? -3.423 41.240 5.489 1.00 69.25 102 ALA A N 1
ATOM 775 C CA . ALA A 1 102 ? -3.714 42.558 6.036 1.00 69.25 102 ALA A CA 1
ATOM 776 C C . ALA A 1 102 ? -2.968 43.650 5.255 1.00 69.25 102 ALA A C 1
ATOM 778 O O . ALA A 1 102 ? -1.774 43.912 5.430 1.00 69.25 102 ALA A O 1
ATOM 779 N N . GLY A 1 103 ? -3.715 44.256 4.334 1.00 63.38 103 GLY A N 1
ATOM 780 C CA . GLY A 1 103 ? -3.289 45.277 3.395 1.00 63.38 103 GLY A CA 1
ATOM 781 C C . GLY A 1 103 ? -2.298 44.826 2.316 1.00 63.38 103 GLY A C 1
ATOM 782 O O . GLY A 1 103 ? -1.668 45.690 1.730 1.00 63.38 103 GLY A O 1
ATOM 783 N N . ARG A 1 104 ? -2.043 43.545 2.048 1.00 70.56 104 ARG A N 1
ATOM 784 C CA . ARG A 1 104 ? -1.186 43.172 0.902 1.00 70.56 104 ARG A CA 1
ATOM 785 C C . ARG A 1 104 ? -2.052 42.847 -0.308 1.00 70.56 104 ARG A C 1
ATOM 787 O O . ARG A 1 104 ? -2.897 41.960 -0.239 1.00 70.56 104 ARG A O 1
ATOM 794 N N . ASP A 1 105 ? -1.787 43.519 -1.424 1.00 76.19 105 ASP A N 1
ATOM 795 C CA . ASP A 1 105 ? -2.374 43.160 -2.711 1.00 76.19 105 ASP A CA 1
ATOM 796 C C . ASP A 1 105 ? -1.616 41.947 -3.269 1.00 76.19 105 ASP A C 1
ATOM 798 O O . ASP A 1 105 ? -0.461 42.055 -3.684 1.00 76.19 105 ASP A O 1
ATOM 802 N N . VAL A 1 106 ? -2.250 40.775 -3.236 1.00 81.31 106 VAL A N 1
ATOM 803 C CA . VAL A 1 106 ? -1.685 39.526 -3.760 1.00 81.31 106 VAL A CA 1
ATOM 804 C C . VAL A 1 106 ? -2.569 39.035 -4.896 1.00 81.31 106 VAL A C 1
ATOM 806 O O . VAL A 1 106 ? -3.722 38.664 -4.678 1.00 81.31 106 VAL A O 1
ATOM 809 N N . PHE A 1 107 ? -2.019 39.013 -6.108 1.00 86.88 107 PHE A N 1
ATOM 810 C CA . PHE A 1 107 ? -2.743 38.583 -7.303 1.00 86.88 107 PHE A CA 1
ATOM 811 C C . PHE A 1 107 ? -2.262 37.203 -7.740 1.00 86.88 107 PHE A C 1
ATOM 813 O O . PHE A 1 107 ? -1.068 37.000 -7.940 1.00 86.88 107 PHE A O 1
ATOM 820 N N . GLY A 1 108 ? -3.181 36.252 -7.903 1.00 90.00 108 GLY A N 1
ATOM 821 C CA . GLY A 1 108 ? -2.879 35.001 -8.601 1.00 90.00 108 GLY A CA 1
ATOM 822 C C . GLY A 1 108 ? -2.796 35.253 -10.105 1.00 90.00 108 GLY A C 1
ATOM 823 O O . GLY A 1 108 ? -3.615 36.002 -10.640 1.00 90.00 108 GLY A O 1
ATOM 824 N N . ILE A 1 109 ? -1.826 34.643 -10.785 1.00 93.44 109 ILE A N 1
ATOM 825 C CA . ILE A 1 109 ? -1.743 34.703 -12.246 1.00 93.44 109 ILE A CA 1
ATOM 826 C C . ILE A 1 109 ? -2.944 33.942 -12.845 1.00 93.44 109 ILE A C 1
ATOM 828 O O . ILE A 1 109 ? -3.145 32.779 -12.493 1.00 93.44 109 ILE A O 1
ATOM 832 N N . PRO A 1 110 ? -3.754 34.554 -13.730 1.00 92.12 110 PRO A N 1
ATOM 833 C CA . PRO A 1 110 ? -4.901 33.887 -14.344 1.00 92.12 110 PRO A CA 1
ATOM 834 C C . PRO A 1 110 ? -4.531 32.570 -15.040 1.00 92.12 110 PRO A C 1
ATOM 836 O O . PRO A 1 110 ? -3.594 32.519 -15.837 1.00 92.12 110 PRO A O 1
ATOM 839 N N . GLY A 1 111 ? -5.275 31.501 -14.743 1.00 88.12 111 GLY A N 1
ATOM 840 C CA . GLY A 1 111 ? -5.029 30.153 -15.269 1.00 88.12 111 GLY A CA 1
ATOM 841 C C . GLY A 1 111 ? -3.921 29.377 -14.547 1.00 88.12 111 GLY A C 1
ATOM 842 O O . GLY A 1 111 ? -3.752 28.187 -14.806 1.00 88.12 111 GLY A O 1
ATOM 843 N N . VAL A 1 112 ? -3.179 30.029 -13.646 1.00 91.12 112 VAL A N 1
ATOM 844 C CA . VAL A 1 112 ? -2.171 29.417 -12.772 1.00 91.12 112 VAL A CA 1
ATOM 845 C C . VAL A 1 112 ? -2.186 30.122 -11.412 1.00 91.12 112 VAL A C 1
ATOM 847 O O . VAL A 1 112 ? -1.176 30.642 -10.941 1.00 91.12 112 VAL A O 1
ATOM 850 N N . GLU A 1 113 ? -3.347 30.175 -10.760 1.00 90.00 113 GLU A N 1
ATOM 851 C CA . GLU A 1 113 ? -3.594 31.050 -9.604 1.00 90.00 113 GLU A CA 1
ATOM 852 C C . GLU A 1 113 ? -2.714 30.731 -8.378 1.00 90.00 113 GLU A C 1
ATOM 854 O O . GLU A 1 113 ? -2.590 31.552 -7.466 1.00 90.00 113 GLU A O 1
ATOM 859 N N . ASN A 1 114 ? -2.076 29.555 -8.362 1.00 89.00 114 ASN A N 1
ATOM 860 C CA . ASN A 1 114 ? -1.076 29.163 -7.368 1.00 89.00 114 ASN A CA 1
ATOM 861 C C . ASN A 1 114 ? 0.265 29.902 -7.526 1.00 89.00 114 ASN A C 1
ATOM 863 O O . ASN A 1 114 ? 1.058 29.916 -6.590 1.00 89.00 114 ASN A O 1
ATOM 867 N N . VAL A 1 115 ? 0.516 30.551 -8.665 1.00 92.62 115 VAL A N 1
ATOM 868 C CA . VAL A 1 115 ? 1.631 31.486 -8.842 1.00 92.62 115 VAL A CA 1
ATOM 869 C C . VAL A 1 115 ? 1.126 32.884 -8.522 1.00 92.62 115 VAL A C 1
ATOM 871 O O . VAL A 1 115 ? 0.170 33.368 -9.128 1.00 92.62 115 VAL A O 1
ATOM 874 N N . ARG A 1 116 ? 1.755 33.530 -7.540 1.00 90.56 116 ARG A N 1
ATOM 875 C CA . ARG A 1 116 ? 1.303 34.812 -6.995 1.00 90.56 116 ARG A CA 1
ATOM 876 C C . ARG A 1 116 ? 2.267 35.934 -7.365 1.00 90.56 116 ARG A C 1
ATOM 878 O O . ARG A 1 116 ? 3.476 35.802 -7.190 1.00 90.56 116 ARG A O 1
ATOM 885 N N . LEU A 1 117 ? 1.720 37.048 -7.838 1.00 90.12 117 LEU A N 1
ATOM 886 C CA . LEU A 1 117 ? 2.447 38.285 -8.090 1.00 90.12 117 LEU A CA 1
ATOM 887 C C . LEU A 1 117 ? 2.487 39.129 -6.813 1.00 90.12 117 LEU A C 1
ATOM 889 O O . LEU A 1 117 ? 1.446 39.460 -6.241 1.00 90.12 117 LEU A O 1
ATOM 893 N N . ILE A 1 118 ? 3.701 39.488 -6.396 1.00 86.00 118 ILE A N 1
ATOM 894 C CA . ILE A 1 118 ? 3.982 40.373 -5.264 1.00 86.00 118 ILE A CA 1
ATOM 895 C C . ILE A 1 118 ? 4.928 41.461 -5.766 1.00 86.00 118 ILE A C 1
ATOM 897 O O . ILE A 1 118 ? 5.928 41.168 -6.419 1.00 86.00 118 ILE A O 1
ATOM 901 N N . GLY A 1 119 ? 4.622 42.722 -5.472 1.00 84.69 119 GLY A N 1
ATOM 902 C CA . GLY A 1 119 ? 5.427 43.840 -5.947 1.00 84.69 119 GLY A CA 1
ATOM 903 C C . GLY A 1 119 ? 4.814 45.187 -5.604 1.00 84.69 119 GLY A C 1
ATOM 904 O O . GLY A 1 119 ? 4.059 45.308 -4.645 1.00 84.69 119 GLY A O 1
ATOM 905 N N . LYS A 1 120 ? 5.162 46.203 -6.395 1.00 84.25 120 LYS A N 1
ATOM 906 C CA . LYS A 1 120 ? 4.653 47.572 -6.271 1.00 84.25 120 LYS A CA 1
ATOM 907 C C . LYS A 1 120 ? 4.544 48.221 -7.650 1.00 84.25 120 LYS A C 1
ATOM 909 O O . LYS A 1 120 ? 5.391 47.985 -8.513 1.00 84.25 120 LYS A O 1
ATOM 914 N N . GLY A 1 121 ? 3.554 49.095 -7.804 1.00 87.94 121 GLY A N 1
ATOM 915 C CA . GLY A 1 121 ? 3.356 49.961 -8.961 1.00 87.94 121 GLY A CA 1
ATOM 916 C C . GLY A 1 121 ? 2.685 49.267 -10.142 1.00 87.94 121 GLY A C 1
ATOM 917 O O . GLY A 1 121 ? 2.187 48.143 -10.030 1.00 87.94 121 GLY A O 1
ATOM 918 N N . PHE A 1 122 ? 2.703 49.948 -11.286 1.00 90.81 122 PHE A N 1
ATOM 919 C CA . PHE A 1 122 ? 2.072 49.487 -12.516 1.00 90.81 122 PHE A CA 1
ATOM 920 C C . PHE A 1 122 ? 2.804 48.282 -13.116 1.00 90.81 122 PHE A C 1
ATOM 922 O O . PHE A 1 122 ? 4.011 48.338 -13.367 1.00 90.81 122 PHE A O 1
ATOM 929 N N . GLN A 1 123 ? 2.062 47.203 -13.371 1.00 90.56 123 GLN A N 1
ATOM 930 C CA . GLN A 1 123 ? 2.606 45.919 -13.830 1.00 90.56 123 GLN A CA 1
ATOM 931 C C . GLN A 1 123 ? 2.605 45.757 -15.360 1.00 90.56 123 GLN A C 1
ATOM 933 O O . GLN A 1 123 ? 3.034 44.722 -15.868 1.00 90.56 123 GLN A O 1
ATOM 938 N N . GLY A 1 124 ? 2.184 46.790 -16.096 1.00 88.56 124 GLY A N 1
ATOM 939 C CA . GLY A 1 124 ? 2.064 46.778 -17.554 1.00 88.56 124 GLY A CA 1
ATOM 940 C C . GLY A 1 124 ? 0.616 46.646 -18.030 1.00 88.56 124 GLY A C 1
ATOM 941 O O . GLY A 1 124 ? -0.305 46.441 -17.238 1.00 88.56 124 GLY A O 1
ATOM 942 N N . GLU A 1 125 ? 0.416 46.783 -19.343 1.00 91.94 125 GLU A N 1
ATOM 943 C CA . GLU A 1 125 ? -0.913 46.667 -19.965 1.00 91.94 125 GLU A CA 1
ATOM 944 C C . GLU A 1 125 ? -1.501 45.258 -19.809 1.00 91.94 125 GLU A C 1
ATOM 946 O O . GLU A 1 125 ? -2.700 45.114 -19.570 1.00 91.94 125 GLU A O 1
ATOM 951 N N . ASP A 1 126 ? -0.655 44.228 -19.895 1.00 92.31 126 ASP A N 1
ATOM 952 C CA . ASP A 1 126 ? -1.027 42.827 -19.710 1.00 92.31 126 ASP A CA 1
ATOM 953 C C . ASP A 1 126 ? 0.144 42.035 -19.103 1.00 92.31 126 ASP A C 1
ATOM 955 O O . ASP A 1 126 ? 1.150 41.768 -19.764 1.00 92.31 126 ASP A O 1
ATOM 959 N N . HIS A 1 127 ? 0.020 41.674 -17.825 1.00 91.81 127 HIS A N 1
ATOM 960 C CA . HIS A 1 127 ? 0.979 40.834 -17.113 1.00 91.81 127 HIS A CA 1
ATOM 961 C C . HIS A 1 127 ? 0.414 39.417 -16.954 1.00 91.81 127 HIS A C 1
ATOM 963 O O . HIS A 1 127 ? -0.199 39.090 -15.938 1.00 91.81 127 HIS A O 1
ATOM 969 N N . TYR A 1 128 ? 0.589 38.574 -17.975 1.00 91.44 128 TYR A N 1
ATOM 970 C CA . TYR A 1 128 ? 0.068 37.196 -18.005 1.00 91.44 128 TYR A CA 1
ATOM 971 C C . TYR A 1 128 ? -1.446 37.102 -17.721 1.00 91.44 128 TYR A C 1
ATOM 973 O O . TYR A 1 128 ? -1.899 36.238 -16.976 1.00 91.44 128 TYR A O 1
ATOM 981 N N . GLY A 1 129 ? -2.241 38.008 -18.289 1.00 90.75 129 GLY A N 1
ATOM 982 C CA . GLY A 1 129 ? -3.691 38.096 -18.098 1.00 90.75 129 GLY A CA 1
ATOM 983 C C . GLY A 1 129 ? -4.122 39.092 -17.017 1.00 90.75 129 GLY A C 1
ATOM 984 O O . GLY A 1 129 ? -5.300 39.452 -16.959 1.00 90.75 129 GLY A O 1
ATOM 985 N N . LEU A 1 130 ? -3.196 39.585 -16.188 1.00 92.19 130 LEU A N 1
ATOM 986 C CA . LEU A 1 130 ? -3.448 40.685 -15.255 1.00 92.19 130 LEU A CA 1
ATOM 987 C C . LEU A 1 130 ? -3.366 42.019 -16.005 1.00 92.19 130 LEU A C 1
ATOM 989 O O . LEU A 1 130 ? -2.293 42.603 -16.160 1.00 92.19 130 LEU A O 1
ATOM 993 N N . LYS A 1 131 ? -4.514 42.489 -16.500 1.00 93.62 131 LYS A N 1
ATOM 994 C CA . LYS A 1 131 ? -4.590 43.687 -17.344 1.00 93.62 131 LYS A CA 1
ATOM 995 C C . LYS A 1 131 ? -4.622 44.971 -16.532 1.00 93.62 131 LYS A C 1
ATOM 997 O O . LYS A 1 131 ? -5.499 45.142 -15.688 1.00 93.62 131 LYS A O 1
ATOM 1002 N N . ASN A 1 132 ? -3.711 45.890 -16.850 1.00 92.06 132 ASN A N 1
ATOM 1003 C CA . ASN A 1 132 ? -3.600 47.215 -16.235 1.00 92.06 132 ASN A CA 1
ATOM 1004 C C . ASN A 1 132 ? -3.594 47.186 -14.694 1.00 92.06 132 ASN A C 1
ATOM 1006 O O . ASN A 1 132 ? -4.144 48.080 -14.046 1.00 92.06 132 ASN A O 1
ATOM 1010 N N . VAL A 1 133 ? -3.006 46.142 -14.102 1.00 91.50 133 VAL A N 1
ATOM 1011 C CA . VAL A 1 133 ? -2.922 46.014 -12.646 1.00 91.50 133 VAL A CA 1
ATOM 1012 C C . VAL A 1 133 ? -1.874 46.986 -12.112 1.00 91.50 133 VAL A C 1
ATOM 1014 O O . VAL A 1 133 ? -0.730 47.016 -12.568 1.00 91.50 133 VAL A O 1
ATOM 1017 N N . ASP A 1 134 ? -2.275 47.768 -11.117 1.00 89.81 134 ASP A N 1
ATOM 1018 C CA . ASP A 1 134 ? -1.413 48.674 -10.367 1.00 89.81 134 ASP A CA 1
ATOM 1019 C C . ASP A 1 134 ? -1.423 48.255 -8.897 1.00 89.81 134 ASP A C 1
ATOM 1021 O O . ASP A 1 134 ? -2.464 48.304 -8.237 1.00 89.81 134 ASP A O 1
ATOM 1025 N N . ILE A 1 135 ? -0.274 47.787 -8.404 1.00 87.94 135 ILE A N 1
ATOM 1026 C CA . ILE A 1 135 ? -0.115 47.325 -7.022 1.00 87.94 135 ILE A CA 1
ATOM 1027 C C . ILE A 1 135 ? 0.156 48.549 -6.146 1.00 87.94 135 ILE A C 1
ATOM 1029 O O . ILE A 1 135 ? 1.257 49.108 -6.163 1.00 87.94 135 ILE A O 1
ATOM 1033 N N . LYS A 1 136 ? -0.864 48.994 -5.403 1.00 78.38 136 LYS A N 1
ATOM 1034 C CA . LYS A 1 136 ? -0.888 50.347 -4.824 1.00 78.38 136 LYS A CA 1
ATOM 1035 C C . LYS A 1 136 ? -0.160 50.467 -3.494 1.00 78.38 136 LYS A C 1
ATOM 1037 O O . LYS A 1 136 ? 0.358 51.546 -3.195 1.00 78.38 136 LYS A O 1
ATOM 1042 N N . ARG A 1 137 ? -0.110 49.410 -2.676 1.00 69.00 137 ARG A N 1
ATOM 1043 C CA . ARG A 1 137 ? 0.576 49.514 -1.378 1.00 69.00 137 ARG A CA 1
ATOM 1044 C C . ARG A 1 137 ? 2.091 49.586 -1.568 1.00 69.00 137 ARG A C 1
ATOM 1046 O O . ARG A 1 137 ? 2.690 48.821 -2.318 1.00 69.00 137 ARG A O 1
ATOM 1053 N N . GLY A 1 138 ? 2.701 50.562 -0.898 1.00 57.50 138 GLY A N 1
ATOM 1054 C CA . GLY A 1 138 ? 4.135 50.816 -0.956 1.00 57.50 138 GLY A CA 1
ATOM 1055 C C . GLY A 1 138 ? 4.987 49.834 -0.149 1.00 57.50 138 GLY A C 1
ATOM 1056 O O . GLY A 1 138 ? 4.465 48.988 0.569 1.00 57.50 138 GLY A O 1
ATOM 1057 N N . LEU A 1 139 ? 6.314 49.993 -0.246 1.00 58.41 139 LEU A N 1
ATOM 1058 C CA . LEU A 1 139 ? 7.251 49.445 0.736 1.00 58.41 139 LEU A CA 1
ATOM 1059 C C . LEU A 1 139 ? 6.874 50.037 2.098 1.00 58.41 139 LEU A C 1
ATOM 1061 O O . LEU A 1 139 ? 6.847 51.258 2.232 1.00 58.41 139 LEU A O 1
ATOM 1065 N N . GLY A 1 140 ? 6.505 49.176 3.041 1.00 63.38 140 GLY A N 1
ATOM 1066 C CA . GLY A 1 140 ? 6.053 49.564 4.369 1.00 63.38 140 GLY A CA 1
ATOM 1067 C C . GLY A 1 140 ? 6.957 48.966 5.434 1.00 63.38 140 GLY A C 1
ATOM 1068 O O . GLY A 1 140 ? 7.286 47.777 5.411 1.00 63.38 140 GLY A O 1
ATOM 1069 N N . HIS A 1 141 ? 7.350 49.807 6.375 1.00 75.44 141 HIS A N 1
ATOM 1070 C CA . HIS A 1 141 ? 8.027 49.448 7.617 1.00 75.44 141 HIS A CA 1
ATOM 1071 C C . HIS A 1 141 ? 7.052 49.420 8.803 1.00 75.44 141 HIS A C 1
ATOM 1073 O O . HIS A 1 141 ? 7.468 49.361 9.953 1.00 75.44 141 HIS A O 1
ATOM 1079 N N . ASP A 1 142 ? 5.756 49.385 8.502 1.00 78.69 142 ASP A N 1
ATOM 1080 C CA . ASP A 1 142 ? 4.614 49.474 9.411 1.00 78.69 142 ASP A CA 1
ATOM 1081 C C . ASP A 1 142 ? 4.329 48.186 10.196 1.00 78.69 142 ASP A C 1
ATOM 1083 O O . ASP A 1 142 ? 3.375 48.135 10.971 1.00 78.69 142 ASP A O 1
ATOM 1087 N N . PHE A 1 143 ? 5.113 47.124 10.005 1.00 86.25 143 PHE A N 1
ATOM 1088 C CA . PHE A 1 143 ? 5.009 45.909 10.815 1.00 86.25 143 PHE A CA 1
ATOM 1089 C C . PHE A 1 143 ? 5.742 46.029 12.155 1.00 86.25 143 PHE A C 1
ATOM 1091 O O . PHE A 1 143 ? 5.376 45.327 13.094 1.00 86.25 143 PHE A O 1
ATOM 1098 N N . HIS A 1 144 ? 6.744 46.900 12.266 1.00 91.06 144 HIS A N 1
ATOM 1099 C CA . HIS A 1 144 ? 7.547 47.035 13.479 1.00 91.06 144 HIS A CA 1
ATOM 1100 C C . HIS A 1 144 ? 6.766 47.736 14.596 1.00 91.06 144 HIS A C 1
ATOM 1102 O O . HIS A 1 144 ? 5.837 48.503 14.347 1.00 91.06 144 HIS A O 1
ATOM 1108 N N . ALA A 1 145 ? 7.113 47.429 15.845 1.00 92.38 145 ALA A N 1
ATOM 1109 C CA . ALA A 1 145 ? 6.530 48.085 17.012 1.00 92.38 145 ALA A CA 1
ATOM 1110 C C . ALA A 1 145 ? 7.047 49.518 17.175 1.00 92.38 145 ALA A C 1
ATOM 1112 O O . ALA A 1 145 ? 6.311 50.388 17.636 1.00 92.38 145 ALA A O 1
ATOM 1113 N N . GLU A 1 146 ? 8.302 49.733 16.791 1.00 90.06 146 GLU A N 1
ATOM 1114 C CA . GLU A 1 146 ? 8.941 51.037 16.704 1.00 90.06 146 GLU A CA 1
ATOM 1115 C C . GLU A 1 146 ? 9.014 51.429 15.233 1.00 90.06 146 GLU A C 1
ATOM 1117 O O . GLU A 1 146 ? 9.624 50.725 14.424 1.00 90.06 146 GLU A O 1
ATOM 1122 N N . ASP A 1 147 ? 8.384 52.543 14.878 1.00 85.50 147 ASP A N 1
ATOM 1123 C CA . ASP A 1 147 ? 8.441 53.056 13.517 1.00 85.50 147 ASP A CA 1
ATOM 1124 C C . ASP A 1 147 ? 9.856 53.575 13.208 1.00 85.50 147 ASP A C 1
ATOM 1126 O O . ASP A 1 147 ? 10.554 54.104 14.073 1.00 85.50 147 ASP A O 1
ATOM 1130 N N . LEU A 1 148 ? 10.293 53.398 11.963 1.00 86.00 148 LEU A N 1
ATOM 1131 C CA . LEU A 1 148 ? 11.470 54.092 11.435 1.00 86.00 148 LEU A CA 1
ATOM 1132 C C . LEU A 1 148 ? 11.036 55.492 11.011 1.00 86.00 148 LEU A C 1
ATOM 1134 O O . LEU A 1 148 ? 9.950 55.655 10.436 1.00 86.00 148 LEU A O 1
ATOM 1138 N N . ASP A 1 149 ? 11.882 56.484 11.270 1.00 86.88 149 ASP A N 1
ATOM 1139 C CA . ASP A 1 149 ? 11.589 57.848 10.869 1.00 86.88 149 ASP A CA 1
ATOM 1140 C C . ASP A 1 149 ? 11.393 57.928 9.337 1.00 86.88 149 ASP A C 1
ATOM 1142 O O . ASP A 1 149 ? 12.182 57.356 8.574 1.00 86.88 149 ASP A O 1
ATOM 1146 N N . PRO A 1 150 ? 10.329 58.587 8.843 1.00 86.88 150 PRO A N 1
ATOM 1147 C CA . PRO A 1 150 ? 10.081 58.686 7.410 1.00 86.88 150 PRO A CA 1
ATOM 1148 C C . PRO A 1 150 ? 11.213 59.355 6.621 1.00 86.88 150 PRO A C 1
ATOM 1150 O O . PRO A 1 150 ? 11.410 59.005 5.457 1.00 86.88 150 PRO A O 1
ATOM 1153 N N . GLU A 1 151 ? 11.946 60.311 7.197 1.00 88.50 151 GLU A N 1
ATOM 1154 C CA . GLU A 1 151 ? 13.084 60.958 6.536 1.00 88.50 151 GLU A CA 1
ATOM 1155 C C . GLU A 1 151 ? 14.261 59.987 6.407 1.00 88.50 151 GLU A C 1
ATOM 1157 O O . GLU A 1 151 ? 14.829 59.868 5.320 1.00 88.50 151 GLU A O 1
ATOM 1162 N N . GLU A 1 152 ? 14.561 59.218 7.459 1.00 89.44 152 GLU A N 1
ATOM 1163 C CA . GLU A 1 152 ? 15.578 58.156 7.421 1.00 89.44 152 GLU A CA 1
ATOM 1164 C C . GLU A 1 152 ? 15.213 57.063 6.410 1.00 89.44 152 GLU A C 1
ATOM 1166 O O . GLU A 1 152 ? 16.042 56.657 5.589 1.00 89.44 152 GLU A O 1
ATOM 1171 N N . PHE A 1 153 ? 13.949 56.630 6.398 1.00 88.50 153 PHE A N 1
ATOM 1172 C CA . PHE A 1 153 ? 13.463 55.661 5.418 1.00 88.50 153 PHE A CA 1
ATOM 1173 C C . PHE A 1 153 ? 13.623 56.175 3.981 1.00 88.50 153 PHE A C 1
ATOM 1175 O O . PHE A 1 153 ? 14.132 55.470 3.106 1.00 88.50 153 PHE A O 1
ATOM 1182 N N . ASN A 1 154 ? 13.252 57.435 3.735 1.00 85.88 154 ASN A N 1
ATOM 1183 C CA . ASN A 1 154 ? 13.421 58.078 2.430 1.00 85.88 154 ASN A CA 1
ATOM 1184 C C . ASN A 1 154 ? 14.898 58.297 2.055 1.00 85.88 154 ASN A C 1
ATOM 1186 O O . ASN A 1 154 ? 15.222 58.329 0.867 1.00 85.88 154 ASN A O 1
ATOM 1190 N N . ALA A 1 155 ? 15.794 58.403 3.040 1.00 89.00 155 ALA A N 1
ATOM 1191 C CA . ALA A 1 155 ? 17.241 58.458 2.842 1.00 89.00 155 ALA A CA 1
ATOM 1192 C C . ALA A 1 155 ? 17.874 57.080 2.551 1.00 89.00 155 ALA A C 1
ATOM 1194 O O . ALA A 1 155 ? 19.071 57.003 2.275 1.00 89.00 155 ALA A O 1
ATOM 1195 N N . GLY A 1 156 ? 17.084 55.999 2.548 1.00 89.06 156 GLY A N 1
ATOM 1196 C CA . GLY A 1 156 ? 17.536 54.647 2.212 1.00 89.06 156 GLY A CA 1
ATOM 1197 C C . GLY A 1 156 ? 17.861 53.769 3.422 1.00 89.06 156 GLY A C 1
ATOM 1198 O O . GLY A 1 156 ? 18.435 52.693 3.242 1.00 89.06 156 GLY A O 1
ATOM 1199 N N . HIS A 1 157 ? 17.496 54.188 4.635 1.00 92.62 157 HIS A N 1
ATOM 1200 C CA . HIS A 1 157 ? 17.563 53.341 5.824 1.00 92.62 157 HIS A CA 1
ATOM 1201 C C . HIS A 1 157 ? 16.354 52.398 5.864 1.00 92.62 157 HIS A C 1
ATOM 1203 O O . HIS A 1 157 ? 15.234 52.775 5.529 1.00 92.62 157 HIS A O 1
ATOM 1209 N N . THR A 1 158 ? 16.555 51.144 6.249 1.00 91.94 158 THR A N 1
ATOM 1210 C CA . THR A 1 158 ? 15.467 50.166 6.375 1.00 91.94 158 THR A CA 1
ATOM 1211 C C . THR A 1 158 ? 15.777 49.141 7.457 1.00 91.94 158 THR A C 1
ATOM 1213 O O . THR A 1 158 ? 16.885 49.084 7.976 1.00 91.94 158 THR A O 1
ATOM 1216 N N . ARG A 1 159 ? 14.803 48.284 7.754 1.00 92.25 159 ARG A N 1
ATOM 1217 C CA . ARG A 1 159 ? 14.918 47.111 8.628 1.00 92.25 159 ARG A CA 1
ATOM 1218 C C . ARG A 1 159 ? 14.476 45.855 7.882 1.00 92.25 159 ARG A C 1
ATOM 1220 O O . ARG A 1 159 ? 13.800 45.954 6.850 1.00 92.25 159 ARG A O 1
ATOM 1227 N N . PHE A 1 160 ? 14.824 44.674 8.389 1.00 91.50 160 PHE A N 1
ATOM 1228 C CA . PHE A 1 160 ? 14.199 43.443 7.905 1.00 91.50 160 PHE A CA 1
ATOM 1229 C C . PHE A 1 160 ? 12.728 43.446 8.291 1.00 91.50 160 PHE A C 1
ATOM 1231 O O . PHE A 1 160 ? 12.406 43.512 9.466 1.00 91.50 160 PHE A O 1
ATOM 1238 N N . HIS A 1 161 ? 11.833 43.325 7.310 1.00 87.38 161 HIS A N 1
ATOM 1239 C CA . HIS A 1 161 ? 10.401 43.376 7.591 1.00 87.38 161 HIS A CA 1
ATOM 1240 C C . HIS A 1 161 ? 9.959 42.256 8.543 1.00 87.38 161 HIS A C 1
ATOM 1242 O O . HIS A 1 161 ? 9.293 42.529 9.531 1.00 87.38 161 HIS A O 1
ATOM 1248 N N . ARG A 1 162 ? 10.296 40.992 8.239 1.00 89.00 162 ARG A N 1
ATOM 1249 C CA . ARG A 1 162 ? 9.982 39.844 9.104 1.00 89.00 162 ARG A CA 1
ATOM 1250 C C . ARG A 1 162 ? 10.740 38.580 8.706 1.00 89.00 162 ARG A C 1
ATOM 1252 O O . ARG A 1 162 ? 10.623 38.136 7.561 1.00 89.00 162 ARG A O 1
ATOM 1259 N N . TRP A 1 163 ? 11.378 37.925 9.671 1.00 91.44 163 TRP A N 1
ATOM 1260 C CA . TRP A 1 163 ? 11.943 36.584 9.496 1.00 91.44 163 TRP A CA 1
ATOM 1261 C C . TRP A 1 163 ? 10.870 35.506 9.658 1.00 91.44 163 TRP A C 1
ATOM 1263 O O . TRP A 1 163 ? 10.085 35.521 10.609 1.00 91.44 163 TRP A O 1
ATOM 1273 N N . HIS A 1 164 ? 10.791 34.591 8.695 1.00 88.44 164 HIS A N 1
ATOM 1274 C CA . HIS A 1 164 ? 9.790 33.529 8.679 1.00 88.44 164 HIS A CA 1
ATOM 1275 C C . HIS A 1 164 ? 10.248 32.334 7.845 1.00 88.44 164 HIS A C 1
ATOM 1277 O O . HIS A 1 164 ? 11.141 32.457 7.013 1.00 88.44 164 HIS A O 1
ATOM 1283 N N . ILE A 1 165 ? 9.580 31.207 8.075 1.00 87.81 165 ILE A N 1
ATOM 1284 C CA . ILE A 1 165 ? 9.497 30.081 7.140 1.00 87.81 165 ILE A CA 1
ATOM 1285 C C . ILE A 1 165 ? 8.122 30.158 6.457 1.00 87.81 165 ILE A C 1
ATOM 1287 O O . ILE A 1 165 ? 7.164 30.615 7.093 1.00 87.81 165 ILE A O 1
ATOM 1291 N N . ASP A 1 166 ? 7.988 29.751 5.189 1.00 83.06 166 ASP A N 1
ATOM 1292 C CA . ASP A 1 166 ? 6.682 29.780 4.502 1.00 83.06 166 ASP A CA 1
ATOM 1293 C C . ASP A 1 166 ? 5.819 28.581 4.915 1.00 83.06 166 ASP A C 1
ATOM 1295 O O . ASP A 1 166 ? 5.610 27.626 4.158 1.00 83.06 166 ASP A O 1
ATOM 1299 N N . ALA A 1 167 ? 5.293 28.657 6.137 1.00 87.56 167 ALA A N 1
ATOM 1300 C CA . ALA A 1 167 ? 4.493 27.617 6.760 1.00 87.56 167 ALA A CA 1
ATOM 1301 C C . ALA A 1 167 ? 3.078 28.124 7.097 1.00 87.56 167 ALA A C 1
ATOM 1303 O O . ALA A 1 167 ? 2.926 29.150 7.753 1.00 87.56 167 ALA A O 1
ATOM 1304 N N . PRO A 1 168 ? 2.004 27.410 6.722 1.00 86.81 168 PRO A N 1
ATOM 1305 C CA . PRO A 1 168 ? 0.643 27.787 7.106 1.00 86.81 168 PRO A CA 1
ATOM 1306 C C . PRO A 1 168 ? 0.353 27.549 8.597 1.00 86.81 168 PRO A C 1
ATOM 1308 O O . PRO A 1 168 ? -0.496 28.244 9.152 1.00 86.81 168 PRO A O 1
ATOM 1311 N N . LEU A 1 169 ? 1.052 26.595 9.232 1.00 90.94 169 LEU A N 1
ATOM 1312 C CA . LEU A 1 169 ? 1.013 26.271 10.672 1.00 90.94 169 LEU A CA 1
ATOM 1313 C C . LEU A 1 169 ? -0.367 25.906 11.260 1.00 90.94 169 LEU A C 1
ATOM 1315 O O . LEU A 1 169 ? -0.502 25.730 12.466 1.00 90.94 169 LEU A O 1
ATOM 1319 N N . TYR A 1 170 ? -1.382 25.751 10.414 1.00 90.56 170 TYR A N 1
ATOM 1320 C CA . TYR A 1 170 ? -2.710 25.259 10.763 1.00 90.56 170 TYR A CA 1
ATOM 1321 C C . TYR A 1 170 ? -3.308 24.532 9.556 1.00 90.56 170 TYR A C 1
ATOM 1323 O O . TYR A 1 170 ? -3.222 25.030 8.428 1.00 90.56 170 TYR A O 1
ATOM 1331 N N . ALA A 1 171 ? -3.897 23.356 9.784 1.00 87.00 171 ALA A N 1
ATOM 1332 C CA . ALA A 1 171 ? -4.526 22.446 8.815 1.00 87.00 171 ALA A CA 1
ATOM 1333 C C . ALA A 1 171 ? -3.630 21.900 7.678 1.00 87.00 171 ALA A C 1
ATOM 1335 O O . ALA A 1 171 ? -3.942 20.861 7.099 1.00 87.00 171 ALA A O 1
ATOM 1336 N N . ARG A 1 172 ? -2.516 22.557 7.341 1.00 85.69 172 ARG A N 1
ATOM 1337 C CA . ARG A 1 172 ? -1.614 22.187 6.239 1.00 85.69 172 ARG A CA 1
ATOM 1338 C C . ARG A 1 172 ? -0.160 22.125 6.694 1.00 85.69 172 ARG A C 1
ATOM 1340 O O . ARG A 1 172 ? 0.220 22.788 7.658 1.00 85.69 172 ARG A O 1
ATOM 1347 N N . GLU A 1 173 ? 0.627 21.335 5.977 1.00 85.25 173 GLU A N 1
ATOM 1348 C CA . GLU A 1 173 ? 2.071 21.220 6.182 1.00 85.25 173 GLU A CA 1
ATOM 1349 C C . GLU A 1 173 ? 2.825 22.393 5.514 1.00 85.25 173 GLU A C 1
ATOM 1351 O O . GLU A 1 173 ? 2.309 22.987 4.556 1.00 85.25 173 GLU A O 1
ATOM 1356 N N . PRO A 1 174 ? 4.020 22.761 6.011 1.00 86.12 174 PRO A N 1
ATOM 1357 C CA . PRO A 1 174 ? 4.948 23.656 5.317 1.00 86.12 174 PRO A CA 1
ATOM 1358 C C . PRO A 1 174 ? 5.341 23.108 3.938 1.00 86.12 174 PRO A C 1
ATOM 1360 O O . PRO A 1 174 ? 5.390 21.896 3.738 1.00 86.12 174 PRO A O 1
ATOM 1363 N N . ALA A 1 175 ? 5.626 23.996 2.983 1.00 84.69 175 ALA A N 1
ATOM 1364 C CA . ALA A 1 175 ? 6.145 23.582 1.679 1.00 84.69 175 ALA A CA 1
ATOM 1365 C C . ALA A 1 175 ? 7.637 23.240 1.788 1.00 84.69 175 ALA A C 1
ATOM 1367 O O . ALA A 1 175 ? 8.358 23.946 2.478 1.00 84.69 175 ALA A O 1
ATOM 1368 N N . TRP A 1 176 ? 8.122 22.222 1.072 1.00 86.31 176 TRP A N 1
ATOM 1369 C CA . TRP A 1 176 ? 9.556 21.881 1.081 1.00 86.31 176 TRP A CA 1
ATOM 1370 C C . TRP A 1 176 ? 10.435 22.952 0.437 1.00 86.31 176 TRP A C 1
ATOM 1372 O O . TRP A 1 176 ? 11.545 23.199 0.896 1.00 86.31 176 TRP A O 1
ATOM 1382 N N . PHE A 1 177 ? 9.940 23.610 -0.614 1.00 90.50 177 PHE A N 1
ATOM 1383 C CA . PHE A 1 177 ? 10.684 24.644 -1.323 1.00 90.50 177 PHE A CA 1
ATOM 1384 C C . PHE A 1 177 ? 9.837 25.882 -1.583 1.00 90.50 177 PHE A C 1
ATOM 1386 O O . PHE A 1 177 ? 8.682 25.792 -2.008 1.00 90.50 177 PHE A O 1
ATOM 1393 N N . THR A 1 178 ? 10.462 27.045 -1.423 1.00 90.25 178 THR A N 1
ATOM 1394 C CA . THR A 1 178 ? 9.907 28.331 -1.853 1.00 90.25 178 THR A CA 1
ATOM 1395 C C . THR A 1 178 ? 10.626 28.791 -3.112 1.00 90.25 178 THR A C 1
ATOM 1397 O O . THR A 1 178 ? 11.847 28.925 -3.116 1.00 90.25 178 THR A O 1
ATOM 1400 N N . THR A 1 179 ? 9.872 29.095 -4.174 1.00 93.56 179 THR A N 1
ATOM 1401 C CA . THR A 1 179 ? 10.421 29.663 -5.418 1.00 93.56 179 THR A CA 1
ATOM 1402 C C . THR A 1 179 ? 10.046 31.134 -5.570 1.00 93.56 179 THR A C 1
ATOM 1404 O O . THR A 1 179 ? 8.861 31.471 -5.581 1.00 93.56 179 THR A O 1
ATOM 1407 N N . LEU A 1 180 ? 11.039 32.000 -5.765 1.00 93.50 180 LEU A N 1
ATOM 1408 C CA . LEU A 1 180 ? 10.869 33.433 -5.995 1.00 93.50 180 LEU A CA 1
ATOM 1409 C C . LEU A 1 180 ? 11.486 33.815 -7.340 1.00 93.50 180 LEU A C 1
ATOM 1411 O O . LEU A 1 180 ? 12.703 33.761 -7.513 1.00 93.50 180 LEU A O 1
ATOM 1415 N N . ARG A 1 181 ? 10.650 34.232 -8.292 1.00 94.62 181 ARG A N 1
ATOM 1416 C CA . ARG A 1 181 ? 11.105 34.721 -9.597 1.00 94.62 181 ARG A CA 1
ATOM 1417 C C . ARG A 1 181 ? 11.257 36.236 -9.575 1.00 94.62 181 ARG A C 1
ATOM 1419 O O . ARG A 1 181 ? 10.293 36.955 -9.318 1.00 94.62 181 ARG A O 1
ATOM 1426 N N . CYS A 1 182 ? 12.446 36.731 -9.906 1.00 94.25 182 CYS A N 1
ATOM 1427 C CA . CYS A 1 182 ? 12.672 38.163 -10.057 1.00 94.25 182 CYS A CA 1
ATOM 1428 C C . CYS A 1 182 ? 12.104 38.630 -11.401 1.00 94.25 182 CYS A C 1
ATOM 1430 O O . CYS A 1 182 ? 12.681 38.345 -12.444 1.00 94.25 182 CYS A O 1
ATOM 1432 N N . ILE A 1 183 ? 10.978 39.346 -11.409 1.00 91.12 183 ILE A N 1
ATOM 1433 C CA . ILE A 1 183 ? 10.464 39.946 -12.652 1.00 91.12 183 ILE A CA 1
ATOM 1434 C C . ILE A 1 183 ? 11.131 41.291 -12.927 1.00 91.12 183 ILE A C 1
ATOM 1436 O O . ILE A 1 183 ? 11.629 41.530 -14.023 1.00 91.12 183 ILE A O 1
ATOM 1440 N N . LYS A 1 184 ? 11.117 42.170 -11.927 1.00 88.50 184 LYS A N 1
ATOM 1441 C CA . LYS A 1 184 ? 11.676 43.515 -12.000 1.00 88.50 184 LYS A CA 1
ATOM 1442 C C . LYS A 1 184 ? 12.181 43.905 -10.624 1.00 88.50 184 LYS A C 1
ATOM 1444 O O . LYS A 1 184 ? 11.477 43.680 -9.639 1.00 88.50 184 LYS A O 1
ATOM 1449 N N . ARG A 1 185 ? 13.366 44.512 -10.548 1.00 89.06 185 ARG A N 1
ATOM 1450 C CA . ARG A 1 185 ? 13.897 45.011 -9.272 1.00 89.06 185 ARG A CA 1
ATOM 1451 C C . ARG A 1 185 ? 14.651 46.332 -9.412 1.00 89.06 185 ARG A C 1
ATOM 1453 O O . ARG A 1 185 ? 15.334 46.542 -10.416 1.00 89.06 185 ARG A O 1
ATOM 1460 N N . PRO A 1 186 ? 14.579 47.217 -8.406 1.00 88.44 186 PRO A N 1
ATOM 1461 C CA . PRO A 1 186 ? 15.501 48.340 -8.309 1.00 88.44 186 PRO A CA 1
ATOM 1462 C C . PRO A 1 186 ? 16.927 47.840 -8.015 1.00 88.44 186 PRO A C 1
ATOM 1464 O O . PRO A 1 186 ? 17.115 46.765 -7.451 1.00 88.44 186 PRO A O 1
ATOM 1467 N N . ARG A 1 187 ? 17.938 48.625 -8.398 1.00 86.75 187 ARG A N 1
ATOM 1468 C CA . ARG A 1 187 ? 19.358 48.355 -8.078 1.00 86.75 187 ARG A CA 1
ATOM 1469 C C . ARG A 1 187 ? 20.042 49.506 -7.348 1.00 86.75 187 ARG A C 1
ATOM 1471 O O . ARG A 1 187 ? 21.051 49.297 -6.690 1.00 86.75 187 ARG A O 1
ATOM 1478 N N . LEU A 1 188 ? 19.500 50.715 -7.486 1.00 88.50 188 LEU A N 1
ATOM 1479 C CA . LEU A 1 188 ? 20.028 51.947 -6.914 1.00 88.50 188 LEU A CA 1
ATOM 1480 C C . LEU A 1 188 ? 18.873 52.877 -6.487 1.00 88.50 188 LEU A C 1
ATOM 1482 O O . LEU A 1 188 ? 17.788 52.769 -7.068 1.00 88.50 188 LEU A O 1
ATOM 1486 N N . PRO A 1 189 ? 19.117 53.810 -5.544 1.00 90.06 189 PRO A N 1
ATOM 1487 C CA . PRO A 1 189 ? 20.323 53.889 -4.710 1.00 90.06 189 PRO A CA 1
ATOM 1488 C C . PRO A 1 189 ? 20.447 52.673 -3.777 1.00 90.06 189 PRO A C 1
ATOM 1490 O O . PRO A 1 189 ? 19.487 51.921 -3.599 1.00 90.06 189 PRO A O 1
ATOM 1493 N N . LYS A 1 190 ? 21.652 52.436 -3.247 1.00 92.62 190 LYS A N 1
ATOM 1494 C CA . LYS A 1 190 ? 21.854 51.415 -2.213 1.00 92.62 190 LYS A CA 1
ATOM 1495 C C . LYS A 1 190 ? 21.066 51.782 -0.956 1.00 92.62 190 LYS A C 1
ATOM 1497 O O . LYS A 1 190 ? 20.802 52.956 -0.713 1.00 92.62 190 LYS A O 1
ATOM 1502 N N . ILE A 1 191 ? 20.725 50.765 -0.178 1.00 93.88 191 ILE A N 1
ATOM 1503 C CA . ILE A 1 191 ? 20.020 50.891 1.094 1.00 93.88 191 ILE A CA 1
ATOM 1504 C C . ILE A 1 191 ? 20.894 50.368 2.231 1.00 93.88 191 ILE A C 1
ATOM 1506 O O . ILE A 1 191 ? 21.756 49.512 2.025 1.00 93.88 191 ILE A O 1
ATOM 1510 N N . SER A 1 192 ? 20.652 50.874 3.434 1.00 95.44 192 SER A N 1
ATOM 1511 C CA . SER A 1 192 ? 21.311 50.437 4.660 1.00 95.44 192 SER A CA 1
ATOM 1512 C C . SER A 1 192 ? 20.281 49.758 5.555 1.00 95.44 192 SER A C 1
ATOM 1514 O O . SER A 1 192 ? 19.292 50.377 5.941 1.00 95.44 192 SER A O 1
ATOM 1516 N N . ILE A 1 193 ? 20.479 48.472 5.838 1.00 95.06 193 ILE A N 1
ATOM 1517 C CA . ILE A 1 193 ? 19.635 47.701 6.751 1.00 95.06 193 ILE A CA 1
ATOM 1518 C C . ILE A 1 193 ? 20.179 47.880 8.167 1.00 95.06 193 ILE A C 1
ATOM 1520 O O . ILE A 1 193 ? 21.351 47.596 8.402 1.00 95.06 193 ILE A O 1
ATOM 1524 N N . HIS A 1 194 ? 19.331 48.310 9.096 1.00 94.31 194 HIS A N 1
ATOM 1525 C CA . HIS A 1 194 ? 19.643 48.492 10.513 1.00 94.31 194 HIS A CA 1
ATOM 1526 C C . HIS A 1 194 ? 18.972 47.394 11.332 1.00 94.31 194 HIS A C 1
ATOM 1528 O O . HIS A 1 194 ? 17.833 47.012 11.056 1.00 94.31 194 HIS A O 1
ATOM 1534 N N . TRP A 1 195 ? 19.687 46.870 12.327 1.00 93.50 195 TRP A N 1
ATOM 1535 C CA . TRP A 1 195 ? 19.122 45.905 13.275 1.00 93.50 195 TRP A CA 1
ATOM 1536 C C . TRP A 1 195 ? 18.280 46.594 14.350 1.00 93.50 195 TRP A C 1
ATOM 1538 O O . TRP A 1 195 ? 17.265 46.048 14.770 1.00 93.50 195 TRP A O 1
ATOM 1548 N N . ASP A 1 196 ? 18.697 47.788 14.781 1.00 90.75 196 ASP A N 1
ATOM 1549 C CA . ASP A 1 196 ? 18.006 48.613 15.782 1.00 90.75 196 ASP A CA 1
ATOM 1550 C C . ASP A 1 196 ? 17.582 47.845 17.047 1.00 90.75 196 ASP A C 1
ATOM 1552 O O . ASP A 1 196 ? 16.543 48.095 17.649 1.00 90.75 196 ASP A O 1
ATOM 1556 N N . ASP A 1 197 ? 18.423 46.904 17.470 1.00 86.06 197 ASP A N 1
ATOM 1557 C CA . ASP A 1 197 ? 18.287 46.105 18.693 1.00 86.06 197 ASP A CA 1
ATOM 1558 C C . ASP A 1 197 ? 19.286 46.534 19.786 1.00 86.06 197 ASP A C 1
ATOM 1560 O O . ASP A 1 197 ? 19.491 45.836 20.780 1.00 86.06 197 ASP A O 1
ATOM 1564 N N . GLY A 1 198 ? 19.921 47.696 19.595 1.00 86.94 198 GLY A N 1
ATOM 1565 C CA . GLY A 1 198 ? 20.943 48.261 20.478 1.00 86.94 198 GLY A CA 1
ATOM 1566 C C . GLY A 1 198 ? 22.379 47.837 20.156 1.00 86.94 198 GLY A C 1
ATOM 1567 O O . GLY A 1 198 ? 23.310 48.382 20.747 1.00 86.94 198 GLY A O 1
ATOM 1568 N N . THR A 1 199 ? 22.595 46.918 19.206 1.00 89.06 199 THR A N 1
ATOM 1569 C CA . THR A 1 199 ? 23.950 46.486 18.807 1.00 89.06 199 THR A CA 1
ATOM 1570 C C . THR A 1 199 ? 24.672 47.480 17.892 1.00 89.06 199 THR A C 1
ATOM 1572 O O . THR A 1 199 ? 25.897 47.432 17.779 1.00 89.06 199 THR A O 1
ATOM 1575 N N . GLY A 1 200 ? 23.928 48.366 17.217 1.00 91.56 200 GLY A N 1
ATOM 1576 C CA . GLY A 1 200 ? 24.457 49.279 16.196 1.00 91.56 200 GLY A CA 1
ATOM 1577 C C . GLY A 1 200 ? 24.873 48.584 14.892 1.00 91.56 200 GLY A C 1
ATOM 1578 O O . GLY A 1 200 ? 25.585 49.178 14.081 1.00 91.56 200 GLY A O 1
ATOM 1579 N N . GLN A 1 201 ? 24.476 47.324 14.690 1.00 94.31 201 GLN A N 1
ATOM 1580 C CA . GLN A 1 201 ? 24.801 46.566 13.485 1.00 94.31 201 GLN A CA 1
ATOM 1581 C C . GLN A 1 201 ? 24.027 47.072 12.266 1.00 94.31 201 GLN A C 1
ATOM 1583 O O . GLN A 1 201 ? 22.826 47.346 12.331 1.00 94.31 201 GLN A O 1
ATOM 1588 N N . THR A 1 202 ? 24.732 47.153 11.135 1.00 94.69 202 THR A N 1
ATOM 1589 C CA . THR A 1 202 ? 24.172 47.583 9.853 1.00 94.69 202 THR A CA 1
ATOM 1590 C C . THR A 1 202 ? 24.702 46.736 8.698 1.00 94.69 202 THR A C 1
ATOM 1592 O O . THR A 1 202 ? 25.781 46.146 8.790 1.00 94.69 202 THR A O 1
ATOM 1595 N N . LEU A 1 203 ? 23.944 46.679 7.601 1.00 94.44 203 LEU A N 1
ATOM 1596 C CA . LEU A 1 203 ? 24.319 45.983 6.370 1.00 94.44 203 LEU A CA 1
ATOM 1597 C C . LEU A 1 203 ? 23.903 46.803 5.141 1.00 94.44 203 LEU A C 1
ATOM 1599 O O . LEU A 1 203 ? 22.716 47.020 4.901 1.00 94.44 203 LEU A O 1
ATOM 1603 N N . GLU A 1 204 ? 24.874 47.256 4.347 1.00 94.31 204 GLU A N 1
ATOM 1604 C CA . GLU A 1 204 ? 24.610 47.965 3.088 1.00 94.31 204 GLU A CA 1
ATOM 1605 C C . GLU A 1 204 ? 24.326 46.974 1.949 1.00 94.31 204 GLU A C 1
ATOM 1607 O O . GLU A 1 204 ? 25.064 46.007 1.755 1.00 94.31 204 GLU A O 1
ATOM 1612 N N . THR A 1 205 ? 23.277 47.217 1.158 1.00 92.75 205 THR A N 1
ATOM 1613 C CA . THR A 1 205 ? 22.905 46.338 0.041 1.00 92.75 205 THR A CA 1
ATOM 1614 C C . THR A 1 205 ? 22.170 47.063 -1.093 1.00 92.75 205 THR A C 1
ATOM 1616 O O . THR A 1 205 ? 21.761 48.218 -0.979 1.00 92.75 205 THR A O 1
ATOM 1619 N N . GLU A 1 206 ? 22.001 46.376 -2.222 1.00 92.25 206 GLU A N 1
ATOM 1620 C CA . GLU A 1 206 ? 21.067 46.782 -3.271 1.00 92.25 206 GLU A CA 1
ATOM 1621 C C . GLU A 1 206 ? 19.614 46.548 -2.816 1.00 92.25 206 GLU A C 1
ATOM 1623 O O . GLU A 1 206 ? 19.325 45.556 -2.138 1.00 92.25 206 GLU A O 1
ATOM 1628 N N . PRO A 1 207 ? 18.666 47.407 -3.219 1.00 89.38 207 PRO A N 1
ATOM 1629 C CA . PRO A 1 207 ? 17.260 47.199 -2.911 1.00 89.38 207 PRO A CA 1
ATOM 1630 C C . PRO A 1 207 ? 16.672 45.996 -3.669 1.00 89.38 207 PRO A C 1
ATOM 1632 O O . PRO A 1 207 ? 17.168 45.566 -4.713 1.00 89.38 207 PRO A O 1
ATOM 1635 N N . GLY A 1 208 ? 15.558 45.470 -3.155 1.00 86.19 208 GLY A N 1
ATOM 1636 C CA . GLY A 1 208 ? 14.777 44.422 -3.822 1.00 86.19 208 GLY A CA 1
ATOM 1637 C C . GLY A 1 208 ? 15.363 43.008 -3.739 1.00 86.19 208 GLY A C 1
ATOM 1638 O O . GLY A 1 208 ? 14.958 42.156 -4.528 1.00 86.19 208 GLY A O 1
ATOM 1639 N N . LEU A 1 209 ? 16.301 42.757 -2.821 1.00 90.38 209 LEU A N 1
ATOM 1640 C CA . LEU A 1 209 ? 16.815 41.419 -2.515 1.00 90.38 209 LEU A CA 1
ATOM 1641 C C . LEU A 1 209 ? 16.084 40.814 -1.308 1.00 90.38 209 LEU A C 1
ATOM 1643 O O . LEU A 1 209 ? 15.760 41.522 -0.354 1.00 90.38 209 LEU A O 1
ATOM 1647 N N . THR A 1 210 ? 15.859 39.501 -1.341 1.00 91.19 210 THR A N 1
ATOM 1648 C CA . THR A 1 210 ? 15.332 38.732 -0.202 1.00 91.19 210 THR A CA 1
ATOM 1649 C C . THR A 1 210 ? 16.494 38.201 0.627 1.00 91.19 210 THR A C 1
ATOM 1651 O O . THR A 1 210 ? 17.419 37.626 0.064 1.00 91.19 210 THR A O 1
ATOM 1654 N N . ALA A 1 211 ? 16.454 38.386 1.944 1.00 93.44 211 ALA A N 1
ATOM 1655 C CA . ALA A 1 211 ? 17.488 37.903 2.854 1.00 93.44 211 ALA A CA 1
ATOM 1656 C C . ALA A 1 211 ? 17.183 36.494 3.373 1.00 93.44 211 ALA A C 1
ATOM 1658 O O . ALA A 1 211 ? 16.026 36.174 3.644 1.00 93.44 211 ALA A O 1
ATOM 1659 N N . PHE A 1 212 ? 18.228 35.686 3.546 1.00 94.19 212 PHE A N 1
ATOM 1660 C CA . PHE A 1 212 ? 18.163 34.320 4.065 1.00 94.19 212 PHE A CA 1
ATOM 1661 C C . PHE A 1 212 ? 19.219 34.118 5.160 1.00 94.19 212 PHE A C 1
ATOM 1663 O O . PHE A 1 212 ? 20.286 34.728 5.114 1.00 94.19 212 PHE A O 1
ATOM 1670 N N . PHE A 1 213 ? 18.946 33.232 6.114 1.00 93.06 213 PHE A N 1
ATOM 1671 C CA . PHE A 1 213 ? 19.951 32.652 7.007 1.00 93.06 213 PHE A CA 1
ATOM 1672 C C . PHE A 1 213 ? 19.715 31.143 7.119 1.00 93.06 213 PHE A C 1
ATOM 1674 O O . PHE A 1 213 ? 18.618 30.663 6.833 1.00 93.06 213 PHE A O 1
ATOM 1681 N N . ASN A 1 214 ? 20.739 30.398 7.533 1.00 93.12 214 ASN A N 1
ATOM 1682 C CA . ASN A 1 214 ? 20.689 28.941 7.624 1.00 93.12 214 ASN A CA 1
ATOM 1683 C C . ASN A 1 214 ? 20.319 28.478 9.051 1.00 93.12 214 ASN A C 1
ATOM 1685 O O . ASN A 1 214 ? 20.988 28.824 10.029 1.00 93.12 214 ASN A O 1
ATOM 1689 N N . ASN A 1 215 ? 19.265 27.668 9.186 1.00 93.62 215 ASN A N 1
ATOM 1690 C CA . ASN A 1 215 ? 18.849 27.116 10.480 1.00 93.62 215 ASN A CA 1
ATOM 1691 C C . ASN A 1 215 ? 19.713 25.934 10.951 1.00 93.62 215 ASN A C 1
ATOM 1693 O O . ASN A 1 215 ? 19.764 25.686 12.157 1.00 93.62 215 ASN A O 1
ATOM 1697 N N . VAL A 1 216 ? 20.465 25.280 10.055 1.00 94.75 216 VAL A N 1
ATOM 1698 C CA . VAL A 1 216 ? 21.560 24.367 10.436 1.00 94.75 216 VAL A CA 1
ATOM 1699 C C . VAL A 1 216 ? 22.653 25.150 11.157 1.00 94.75 216 VAL A C 1
ATOM 1701 O O . VAL A 1 216 ? 23.022 24.826 12.281 1.00 94.75 216 VAL A O 1
ATOM 1704 N N . GLN A 1 217 ? 23.064 26.289 10.592 1.00 94.88 217 GLN A N 1
ATOM 1705 C CA . GLN A 1 217 ? 24.033 27.179 11.237 1.00 94.88 217 GLN A CA 1
ATOM 1706 C C . GLN A 1 217 ? 23.520 27.717 12.585 1.00 94.88 217 GLN A C 1
ATOM 1708 O O . GLN A 1 217 ? 24.298 27.902 13.517 1.00 94.88 217 GLN A O 1
ATOM 1713 N N . THR A 1 218 ? 22.208 27.932 12.726 1.00 95.31 218 THR A N 1
ATOM 1714 C CA . THR A 1 218 ? 21.600 28.306 14.017 1.00 95.31 218 THR A CA 1
ATOM 1715 C C . THR A 1 218 ? 21.748 27.195 15.057 1.00 95.31 218 THR A C 1
ATOM 1717 O O . THR A 1 218 ? 22.096 27.481 16.202 1.00 95.31 218 THR A O 1
ATOM 1720 N N . TYR A 1 219 ? 21.518 25.939 14.663 1.00 96.75 219 TYR A N 1
ATOM 1721 C CA . TYR A 1 219 ? 21.706 24.766 15.519 1.00 96.75 219 TYR A CA 1
ATOM 1722 C C . TYR A 1 219 ? 23.181 24.564 15.903 1.00 96.75 219 TYR A C 1
ATOM 1724 O O . TYR A 1 219 ? 23.492 24.317 17.067 1.00 96.75 219 TYR A O 1
ATOM 1732 N N . ASP A 1 220 ? 24.110 24.758 14.968 1.00 95.94 220 ASP A N 1
ATOM 1733 C CA . ASP A 1 220 ? 25.548 24.617 15.227 1.00 95.94 220 ASP A CA 1
ATOM 1734 C C . ASP A 1 220 ? 26.097 25.658 16.210 1.00 95.94 220 ASP A C 1
ATOM 1736 O O . ASP A 1 220 ? 27.037 25.374 16.955 1.00 95.94 220 ASP A O 1
ATOM 1740 N N . LEU A 1 221 ? 25.490 26.849 16.246 1.00 96.00 221 LEU A N 1
ATOM 1741 C CA . LEU A 1 221 ? 25.818 27.926 17.185 1.00 96.00 221 LEU A CA 1
ATOM 1742 C C . LEU A 1 221 ? 25.259 27.704 18.605 1.00 96.00 221 LEU A C 1
ATOM 1744 O O . LEU A 1 221 ? 25.468 28.548 19.484 1.00 96.00 221 LEU A O 1
ATOM 1748 N N . MET A 1 222 ? 24.525 26.617 18.847 1.00 96.50 222 MET A N 1
ATOM 1749 C CA . MET A 1 222 ? 24.046 26.247 20.179 1.00 96.50 222 MET A CA 1
ATOM 1750 C C . MET A 1 222 ? 25.123 25.562 21.019 1.00 96.50 222 MET A C 1
ATOM 1752 O O . MET A 1 222 ? 26.023 24.909 20.487 1.00 96.50 222 MET A O 1
ATOM 1756 N N . THR A 1 223 ? 25.009 25.670 22.345 1.00 96.25 223 THR A N 1
ATOM 1757 C CA . THR A 1 223 ? 25.800 24.824 23.249 1.00 96.25 223 THR A CA 1
ATOM 1758 C C . THR A 1 223 ? 25.325 23.372 23.174 1.00 96.25 223 THR A C 1
ATOM 1760 O O . THR A 1 223 ? 24.223 23.087 22.707 1.00 96.25 223 THR A O 1
ATOM 1763 N N . GLU A 1 224 ? 26.132 22.427 23.652 1.00 95.56 224 GLU A N 1
ATOM 1764 C CA . GLU A 1 224 ? 25.750 21.009 23.639 1.00 95.56 224 GLU A CA 1
ATOM 1765 C C . GLU A 1 224 ? 24.523 20.728 24.524 1.00 95.56 224 GLU A C 1
ATOM 1767 O O . GLU A 1 224 ? 23.691 19.885 24.190 1.00 95.56 224 GLU A O 1
ATOM 1772 N N . GLU A 1 225 ? 24.354 21.477 25.616 1.00 95.25 225 GLU A N 1
ATOM 1773 C CA . GLU A 1 225 ? 23.160 21.416 26.464 1.00 95.25 225 GLU A CA 1
ATOM 1774 C C . GLU A 1 225 ? 21.915 21.904 25.719 1.00 95.25 225 GLU A C 1
ATOM 1776 O O . GLU A 1 225 ? 20.855 21.284 25.803 1.00 95.25 225 GLU A O 1
ATOM 1781 N N . GLU A 1 226 ? 22.041 22.993 24.961 1.00 96.25 226 GLU A N 1
ATOM 1782 C CA . GLU A 1 226 ? 20.952 23.534 24.150 1.00 96.25 226 GLU A CA 1
ATOM 1783 C C . GLU A 1 226 ? 20.601 22.611 22.981 1.00 96.25 226 GLU A C 1
ATOM 1785 O O . GLU A 1 226 ? 19.419 22.399 22.733 1.00 96.25 226 GLU A O 1
ATOM 1790 N N . LYS A 1 227 ? 21.590 22.000 22.315 1.00 96.75 227 LYS A N 1
ATOM 1791 C CA . LYS A 1 227 ? 21.357 20.983 21.276 1.00 96.75 227 LYS A CA 1
ATOM 1792 C C . LYS A 1 227 ? 20.609 19.784 21.836 1.00 96.75 227 LYS A C 1
ATOM 1794 O O . LYS A 1 227 ? 19.582 19.387 21.294 1.00 96.75 227 LYS A O 1
ATOM 1799 N N . LYS A 1 228 ? 21.077 19.262 22.975 1.00 95.19 228 LYS A N 1
ATOM 1800 C CA . LYS A 1 228 ? 20.422 18.158 23.678 1.00 95.19 228 LYS A CA 1
ATOM 1801 C C . LYS A 1 228 ? 18.984 18.508 24.057 1.00 95.19 228 LYS A C 1
ATOM 1803 O O . LYS A 1 228 ? 18.112 17.657 23.938 1.00 95.19 228 LYS A O 1
ATOM 1808 N N . MET A 1 229 ? 18.722 19.735 24.493 1.00 96.69 229 MET A N 1
ATOM 1809 C CA . MET A 1 229 ? 17.363 20.195 24.769 1.00 96.69 229 MET A CA 1
ATOM 1810 C C . MET A 1 229 ? 16.526 20.290 23.484 1.00 96.69 229 MET A C 1
ATOM 1812 O O . MET A 1 229 ? 15.438 19.719 23.406 1.00 96.69 229 MET A O 1
ATOM 1816 N N . ALA A 1 230 ? 17.036 20.965 22.455 1.00 95.62 230 ALA A N 1
ATOM 1817 C CA . ALA A 1 230 ? 16.307 21.214 21.216 1.00 95.62 230 ALA A CA 1
ATOM 1818 C C . ALA A 1 230 ? 15.946 19.905 20.492 1.00 95.62 230 ALA A C 1
ATOM 1820 O O . ALA A 1 230 ? 14.829 19.774 19.996 1.00 95.62 230 ALA A O 1
ATOM 1821 N N . ASP A 1 231 ? 16.844 18.916 20.515 1.00 94.06 231 ASP A N 1
ATOM 1822 C CA . ASP A 1 231 ? 16.653 17.576 19.941 1.00 94.06 231 ASP A CA 1
ATOM 1823 C C . ASP A 1 231 ? 15.453 16.811 20.520 1.00 94.06 231 ASP A C 1
ATOM 1825 O O . ASP A 1 231 ? 14.919 15.914 19.869 1.00 94.06 231 ASP A O 1
ATOM 1829 N N . HIS A 1 232 ? 15.034 17.134 21.745 1.00 94.00 232 HIS A N 1
ATOM 1830 C CA . HIS A 1 232 ? 13.966 16.417 22.446 1.00 94.00 232 HIS A CA 1
ATOM 1831 C C . HIS A 1 232 ? 12.723 17.277 22.703 1.00 94.00 232 HIS A C 1
ATOM 1833 O O . HIS A 1 232 ? 11.750 16.774 23.273 1.00 94.00 232 HIS A O 1
ATOM 1839 N N . SER A 1 233 ? 12.750 18.543 22.288 1.00 96.31 233 SER A N 1
ATOM 1840 C CA . SER A 1 233 ? 11.714 19.541 22.556 1.00 96.31 233 SER A CA 1
ATOM 1841 C C . SER A 1 233 ? 10.862 19.825 21.317 1.00 96.31 233 SER A C 1
ATOM 1843 O O . SER A 1 233 ? 11.292 19.634 20.176 1.00 96.31 233 SER A O 1
ATOM 1845 N N . TRP A 1 234 ? 9.638 20.310 21.523 1.00 97.50 234 TRP A N 1
ATOM 1846 C CA . TRP A 1 234 ? 8.708 20.630 20.434 1.00 97.50 234 TRP A CA 1
ATOM 1847 C C . TRP A 1 234 ? 7.903 21.904 20.701 1.00 97.50 234 TRP A C 1
ATOM 1849 O O . TRP A 1 234 ? 7.835 22.408 21.824 1.00 97.50 234 TRP A O 1
ATOM 1859 N N . VAL A 1 235 ? 7.313 22.446 19.638 1.00 97.12 235 VAL A N 1
ATOM 1860 C CA . VAL A 1 235 ? 6.504 23.670 19.636 1.00 97.12 235 VAL A CA 1
ATOM 1861 C C . VAL A 1 235 ? 5.101 23.374 19.115 1.00 97.12 235 VAL A C 1
ATOM 1863 O O . VAL A 1 235 ? 4.943 22.729 18.081 1.00 97.12 235 VAL A O 1
ATOM 1866 N N . GLU A 1 236 ? 4.089 23.872 19.822 1.00 97.19 236 GLU A N 1
ATOM 1867 C CA . GLU A 1 236 ? 2.688 23.930 19.388 1.00 97.19 236 GLU A CA 1
ATOM 1868 C C . GLU A 1 236 ? 2.372 25.355 18.911 1.00 97.19 236 GLU A C 1
ATOM 1870 O O . GLU A 1 236 ? 2.746 26.341 19.557 1.00 97.19 236 GLU A O 1
ATOM 1875 N N . TYR A 1 237 ? 1.693 25.474 17.772 1.00 96.56 237 TYR A N 1
ATOM 1876 C CA . TYR A 1 237 ? 1.318 26.756 17.169 1.00 96.56 237 TYR A CA 1
ATOM 1877 C C . TYR A 1 237 ? -0.131 27.131 17.490 1.00 96.56 237 TYR A C 1
ATOM 1879 O O . TYR A 1 237 ? -0.968 26.269 17.736 1.00 96.56 237 TYR A O 1
ATOM 1887 N N . ALA A 1 238 ? -0.454 28.426 17.478 1.00 94.12 238 ALA A N 1
ATOM 1888 C CA . ALA A 1 238 ? -1.824 28.867 17.744 1.00 94.12 238 ALA A CA 1
ATOM 1889 C C . ALA A 1 238 ? -2.793 28.425 16.626 1.00 94.12 238 ALA A C 1
ATOM 1891 O O . ALA A 1 238 ? -2.394 28.386 15.458 1.00 94.12 238 ALA A O 1
ATOM 1892 N N . PRO A 1 239 ? -4.079 28.157 16.929 1.00 93.00 239 PRO A N 1
ATOM 1893 C CA . PRO A 1 239 ? -5.100 28.016 15.895 1.00 93.00 239 PRO A CA 1
ATOM 1894 C C . PRO A 1 239 ? -5.219 29.317 15.095 1.00 93.00 239 PRO A C 1
ATOM 1896 O O . PRO A 1 239 ? -5.069 30.408 15.643 1.00 93.00 239 PRO A O 1
ATOM 1899 N N . TYR A 1 240 ? -5.455 29.209 13.784 1.00 91.25 240 TYR A N 1
ATOM 1900 C CA . TYR A 1 240 ? -5.433 30.352 12.856 1.00 91.25 240 TYR A CA 1
ATOM 1901 C C . TYR A 1 240 ? -4.278 31.341 13.142 1.00 91.25 240 TYR A C 1
ATOM 1903 O O . TYR A 1 240 ? -4.507 32.531 13.372 1.00 91.25 240 TYR A O 1
ATOM 1911 N N . PRO A 1 241 ? -3.016 30.880 13.111 1.00 92.19 241 PRO A N 1
ATOM 1912 C CA . PRO A 1 241 ? -1.902 31.537 13.796 1.00 92.19 241 PRO A CA 1
ATOM 1913 C C . PRO A 1 241 ? -1.637 32.966 13.306 1.00 92.19 241 PRO A C 1
ATOM 1915 O O . PRO A 1 241 ? -1.303 33.851 14.085 1.00 92.19 241 PRO A O 1
ATOM 1918 N N . TYR A 1 242 ? -1.861 33.238 12.019 1.00 91.19 242 TYR A N 1
ATOM 1919 C CA . TYR A 1 242 ? -1.696 34.579 11.451 1.00 91.19 242 TYR A CA 1
ATOM 1920 C C . TYR A 1 242 ? -2.853 35.544 11.748 1.00 91.19 242 TYR A C 1
ATOM 1922 O O . TYR A 1 242 ? -2.651 36.754 11.646 1.00 91.19 242 TYR A O 1
ATOM 1930 N N . GLN A 1 243 ? -4.043 35.034 12.091 1.00 91.06 243 GLN A N 1
ATOM 1931 C CA . GLN A 1 243 ? -5.135 35.839 12.655 1.00 91.06 243 GLN A CA 1
ATOM 1932 C C . GLN A 1 243 ? -4.892 36.107 14.140 1.00 91.06 243 GLN A C 1
ATOM 1934 O O . GLN A 1 243 ? -5.134 37.215 14.610 1.00 91.06 243 GLN A O 1
ATOM 1939 N N . TRP A 1 244 ? -4.367 35.112 14.862 1.00 94.00 244 TRP A N 1
ATOM 1940 C CA . TRP A 1 244 ? -4.013 35.236 16.275 1.00 94.00 244 TRP A CA 1
ATOM 1941 C C . TRP A 1 244 ? -3.084 36.419 16.546 1.00 94.00 244 TRP A C 1
ATOM 1943 O O . TRP A 1 244 ? -3.316 37.179 17.484 1.00 94.00 244 TRP A O 1
ATOM 1953 N N . ILE A 1 245 ? -2.113 36.644 15.663 1.00 93.44 245 ILE A N 1
ATOM 1954 C CA . ILE A 1 245 ? -1.149 37.746 15.780 1.00 93.44 245 ILE A CA 1
ATOM 1955 C C . ILE A 1 245 ? -1.483 38.976 14.927 1.00 93.44 245 ILE A C 1
ATOM 1957 O O . ILE A 1 245 ? -0.608 39.811 14.709 1.00 93.44 245 ILE A O 1
ATOM 1961 N N . GLU A 1 246 ? -2.704 39.109 14.397 1.00 90.56 246 GLU A N 1
ATOM 1962 C CA . GLU A 1 246 ? -3.012 40.152 13.400 1.00 90.56 246 GLU A CA 1
ATOM 1963 C C . GLU A 1 246 ? -2.763 41.588 13.897 1.00 90.56 246 GLU A C 1
ATOM 1965 O O . GLU A 1 246 ? -2.416 42.458 13.100 1.00 90.56 246 GLU A O 1
ATOM 1970 N N . ASN A 1 247 ? -2.917 41.820 15.205 1.00 90.75 247 ASN A N 1
ATOM 1971 C CA . ASN A 1 247 ? -2.752 43.126 15.848 1.00 90.75 247 ASN A CA 1
ATOM 1972 C C . ASN A 1 247 ? -1.366 43.305 16.491 1.00 90.75 247 ASN A C 1
ATOM 1974 O O . ASN A 1 247 ? -1.068 44.370 17.042 1.00 90.75 247 ASN A O 1
ATOM 1978 N N . CYS A 1 248 ? -0.517 42.277 16.431 1.00 93.19 248 CYS A N 1
ATOM 1979 C CA . CYS A 1 248 ? 0.838 42.320 16.961 1.00 93.19 248 CYS A CA 1
ATOM 1980 C C . CYS A 1 248 ? 1.791 43.021 15.987 1.00 93.19 248 CYS A C 1
ATOM 1982 O O . CYS A 1 248 ? 1.560 43.093 14.778 1.00 93.19 248 CYS A O 1
ATOM 1984 N N . LYS A 1 249 ? 2.899 43.523 16.531 1.00 93.12 249 LYS A N 1
ATOM 1985 C CA . LYS A 1 249 ? 3.972 44.173 15.777 1.00 93.12 249 LYS A CA 1
ATOM 1986 C C . LYS A 1 249 ? 5.301 43.452 16.005 1.00 93.12 249 LYS A C 1
ATOM 1988 O O . LYS A 1 249 ? 5.515 42.874 17.069 1.00 93.12 249 LYS A O 1
ATOM 1993 N N . GLY A 1 250 ? 6.166 43.455 14.996 1.00 92.88 250 GLY A N 1
ATOM 1994 C CA . GLY A 1 250 ? 7.500 42.854 15.022 1.00 92.88 250 GLY A CA 1
ATOM 1995 C C . GLY A 1 250 ? 8.523 43.669 15.812 1.00 92.88 250 GLY A C 1
ATOM 1996 O O . GLY A 1 250 ? 8.343 44.868 16.025 1.00 92.88 250 GLY A O 1
ATOM 1997 N N . ASN A 1 251 ? 9.619 43.024 16.208 1.00 93.00 251 ASN A N 1
ATOM 1998 C CA . ASN A 1 251 ? 10.804 43.723 16.719 1.00 93.00 251 ASN A CA 1
ATOM 1999 C C . ASN A 1 251 ? 11.552 44.423 15.577 1.00 93.00 251 ASN A C 1
ATOM 2001 O O . ASN A 1 251 ? 11.428 44.004 14.429 1.00 93.00 251 ASN A O 1
ATOM 2005 N N . SER A 1 252 ? 12.355 45.446 15.879 1.00 91.81 252 SER A N 1
ATOM 2006 C CA . SER A 1 252 ? 13.051 46.268 14.874 1.00 91.81 252 SER A CA 1
ATOM 2007 C C . SER A 1 252 ? 13.986 45.473 13.950 1.00 91.81 252 SER A C 1
ATOM 2009 O O . SER A 1 252 ? 14.069 45.777 12.767 1.00 91.81 252 SER A O 1
ATOM 2011 N N . ASN A 1 253 ? 14.598 44.388 14.430 1.00 91.06 253 ASN A N 1
ATOM 2012 C CA . ASN A 1 253 ? 15.426 43.491 13.610 1.00 91.06 253 ASN A CA 1
ATOM 2013 C C . ASN A 1 253 ? 14.610 42.479 12.766 1.00 91.06 253 ASN A C 1
ATOM 2015 O O . ASN A 1 253 ? 15.178 41.626 12.078 1.00 91.06 253 ASN A O 1
ATOM 2019 N N . GLY A 1 254 ? 13.276 42.546 12.833 1.00 90.56 254 GLY A N 1
ATOM 2020 C CA . GLY A 1 254 ? 12.335 41.683 12.120 1.00 90.56 254 GLY A CA 1
ATOM 2021 C C . GLY A 1 254 ? 12.166 40.278 12.708 1.00 90.56 254 GLY A C 1
ATOM 2022 O O . GLY A 1 254 ? 11.374 39.495 12.173 1.00 90.56 254 GLY A O 1
ATOM 2023 N N . LEU A 1 255 ? 12.909 39.911 13.761 1.00 92.62 255 LEU A N 1
ATOM 2024 C CA . LEU A 1 255 ? 12.849 38.583 14.377 1.00 92.62 255 LEU A CA 1
ATOM 2025 C C . LEU A 1 255 ? 11.857 38.581 15.542 1.00 92.62 255 LEU A C 1
ATOM 2027 O O . LEU A 1 255 ? 12.003 39.317 16.517 1.00 92.62 255 LEU A O 1
ATOM 2031 N N . GLY A 1 256 ? 10.855 37.708 15.469 1.00 92.38 256 GLY A N 1
ATOM 2032 C CA . GLY A 1 256 ? 9.842 37.602 16.516 1.00 92.38 256 GLY A CA 1
ATOM 2033 C C . GLY A 1 256 ? 8.875 38.794 16.556 1.00 92.38 256 GLY A C 1
ATOM 2034 O O . GLY A 1 256 ? 8.838 39.643 15.664 1.00 92.38 256 GLY A O 1
ATOM 2035 N N . LEU A 1 257 ? 8.057 38.826 17.606 1.00 94.25 257 LEU A N 1
ATOM 2036 C CA . LEU A 1 257 ? 7.085 39.885 17.873 1.00 94.25 257 LEU A CA 1
ATOM 2037 C C . LEU A 1 257 ? 7.448 40.627 19.159 1.00 94.25 257 LEU A C 1
ATOM 2039 O O . LEU A 1 257 ? 8.013 40.036 20.082 1.00 94.25 257 LEU A O 1
ATOM 2043 N N . ALA A 1 258 ? 7.067 41.898 19.231 1.00 93.06 258 ALA A N 1
ATOM 2044 C CA . ALA A 1 258 ? 7.118 42.673 20.457 1.00 93.06 258 ALA A CA 1
ATOM 2045 C C . ALA A 1 258 ? 6.019 42.203 21.424 1.00 93.06 258 ALA A C 1
ATOM 2047 O O . ALA A 1 258 ? 4.858 42.029 21.043 1.00 93.06 258 ALA A O 1
ATOM 2048 N N . SER A 1 259 ? 6.368 42.029 22.699 1.00 92.75 259 SER A N 1
ATOM 2049 C CA . SER A 1 259 ? 5.433 41.614 23.752 1.00 92.75 259 SER A CA 1
ATOM 2050 C C . SER A 1 259 ? 4.536 42.762 24.204 1.00 92.75 259 SER A C 1
ATOM 2052 O O . SER A 1 259 ? 4.826 43.446 25.180 1.00 92.75 259 SER A O 1
ATOM 2054 N N . GLN A 1 260 ? 3.446 42.973 23.463 1.00 93.12 260 GLN A N 1
ATOM 2055 C CA . GLN A 1 260 ? 2.481 44.057 23.689 1.00 93.12 260 GLN A CA 1
ATOM 2056 C C . GLN A 1 260 ? 1.117 43.580 24.217 1.00 93.12 260 GLN A C 1
ATOM 2058 O O . GLN A 1 260 ? 0.254 44.420 24.460 1.00 93.12 260 GLN A O 1
ATOM 2063 N N . GLY A 1 261 ? 0.900 42.265 24.358 1.00 91.75 261 GLY A N 1
ATOM 2064 C CA . GLY A 1 261 ? -0.390 41.701 24.780 1.00 91.75 261 GLY A CA 1
ATOM 2065 C C . GLY A 1 261 ? -1.521 41.970 23.781 1.00 91.75 261 GLY A C 1
ATOM 2066 O O . GLY A 1 261 ? -2.647 42.242 24.186 1.00 91.75 261 GLY A O 1
ATOM 2067 N N . LYS A 1 262 ? -1.200 41.988 22.481 1.00 94.31 262 LYS A N 1
ATOM 2068 C CA . LYS A 1 262 ? -2.139 42.284 21.379 1.00 94.31 262 LYS A CA 1
ATOM 2069 C C . LYS A 1 262 ? -2.562 41.041 20.597 1.00 94.31 262 LYS A C 1
ATOM 2071 O O . LYS A 1 262 ? -3.253 41.149 19.585 1.00 94.31 262 LYS A O 1
ATOM 2076 N N . GLU A 1 263 ? -2.120 39.875 21.041 1.00 94.69 263 GLU A N 1
ATOM 2077 C CA . GLU A 1 263 ? -2.556 38.589 20.532 1.00 94.69 263 GLU A CA 1
ATOM 2078 C C . GLU A 1 263 ? -4.053 38.429 20.813 1.00 94.69 263 GLU A C 1
ATOM 2080 O O . GLU A 1 263 ? -4.531 38.777 21.894 1.00 94.69 263 GLU A O 1
ATOM 2085 N N . LYS A 1 264 ? -4.806 37.888 19.856 1.00 93.69 264 LYS A N 1
ATOM 2086 C CA . LYS A 1 264 ? -6.211 37.556 20.098 1.00 93.69 264 LYS A CA 1
ATOM 2087 C C . LYS A 1 264 ? -6.332 36.475 21.167 1.00 93.69 264 LYS A C 1
ATOM 2089 O O . LYS A 1 264 ? -5.537 35.538 21.238 1.00 93.69 264 LYS A O 1
ATOM 2094 N N . THR A 1 265 ? -7.387 36.552 21.958 1.00 91.56 265 THR A N 1
ATOM 2095 C CA . THR A 1 265 ? -7.824 35.434 22.793 1.00 91.56 265 THR A CA 1
ATOM 2096 C C . THR A 1 265 ? -8.371 34.303 21.916 1.00 91.56 265 THR A C 1
ATOM 2098 O O . THR A 1 265 ? -8.864 34.534 20.811 1.00 91.56 265 THR A O 1
ATOM 2101 N N . LEU A 1 266 ? -8.345 33.060 22.411 1.00 88.31 266 LEU A N 1
ATOM 2102 C CA . LEU A 1 266 ? -8.868 31.911 21.656 1.00 88.31 266 LEU A CA 1
ATOM 2103 C C . LEU A 1 266 ? -10.359 32.051 21.299 1.00 88.31 266 LEU A C 1
ATOM 2105 O O . LEU A 1 266 ? -10.785 31.524 20.277 1.00 88.31 266 LEU A O 1
ATOM 2109 N N . GLY A 1 267 ? -11.144 32.773 22.108 1.00 86.69 267 GLY A N 1
ATOM 2110 C CA . GLY A 1 267 ? -12.556 33.046 21.821 1.00 86.69 267 GLY A CA 1
ATOM 2111 C C . GLY A 1 267 ? -12.766 34.016 20.653 1.00 86.69 267 GLY A C 1
ATOM 2112 O O . GLY A 1 267 ? -13.735 33.882 19.911 1.00 86.69 267 GLY A O 1
ATOM 2113 N N . GLU A 1 268 ? -11.842 34.956 20.438 1.00 88.81 268 GLU A N 1
ATOM 2114 C CA . GLU A 1 268 ? -11.893 35.921 19.325 1.00 88.81 268 GLU A CA 1
ATOM 2115 C C . GLU A 1 268 ? -11.507 35.304 17.973 1.00 88.81 268 GLU A C 1
ATOM 2117 O O . GLU A 1 268 ? -11.739 35.913 16.927 1.00 88.81 268 GLU A O 1
ATOM 2122 N N . LEU A 1 269 ? -10.930 34.098 17.979 1.00 86.88 269 LEU A N 1
ATOM 2123 C CA . LEU A 1 269 ? -10.566 33.346 16.774 1.00 86.88 269 LEU A CA 1
ATOM 2124 C C . LEU A 1 269 ? -11.741 32.567 16.163 1.00 86.88 269 LEU A C 1
ATOM 2126 O O . LEU A 1 269 ? -11.612 32.034 15.060 1.00 86.88 269 LEU A O 1
ATOM 2130 N N . GLY A 1 270 ? -12.887 32.519 16.848 1.00 86.81 270 GLY A N 1
ATOM 2131 C CA . GLY A 1 270 ? -14.053 31.745 16.425 1.00 86.81 270 GLY A CA 1
ATOM 2132 C C . GLY A 1 270 ? -13.858 30.236 16.591 1.00 86.81 270 GLY A C 1
ATOM 2133 O O . GLY A 1 270 ? -13.032 29.783 17.378 1.00 86.81 270 GLY A O 1
ATOM 2134 N N . GLU A 1 271 ? -14.645 29.443 15.862 1.00 87.81 271 GLU A N 1
ATOM 2135 C CA . GLU A 1 271 ? -14.550 27.981 15.905 1.00 87.81 271 GLU A CA 1
ATOM 2136 C C . GLU A 1 271 ? -13.319 27.474 15.132 1.00 87.81 271 GLU A C 1
ATOM 2138 O O . GLU A 1 271 ? -13.100 27.796 13.957 1.00 87.81 271 GLU A O 1
ATOM 2143 N N . TRP A 1 272 ? -12.522 26.641 15.796 1.00 90.44 272 TRP A N 1
ATOM 2144 C CA . TRP A 1 272 ? -11.359 25.954 15.238 1.00 90.44 272 TRP A CA 1
ATOM 2145 C C . TRP A 1 272 ? -11.352 24.490 15.681 1.00 90.44 272 TRP A C 1
ATOM 2147 O O . TRP A 1 272 ? -11.973 24.124 16.679 1.00 90.44 272 TRP A O 1
ATOM 2157 N N . ASP A 1 273 ? -10.666 23.648 14.913 1.00 87.75 273 ASP A N 1
ATOM 2158 C CA . ASP A 1 273 ? -10.546 22.218 15.185 1.00 87.75 273 ASP A CA 1
ATOM 2159 C C . ASP A 1 273 ? -9.167 21.937 15.787 1.00 87.75 273 ASP A C 1
ATOM 2161 O O . ASP A 1 273 ? -8.138 22.310 15.218 1.00 87.75 273 ASP A O 1
ATOM 2165 N N . SER A 1 274 ? -9.129 21.284 16.947 1.00 86.56 274 SER A N 1
ATOM 2166 C CA . SER A 1 274 ? -7.872 20.968 17.627 1.00 86.56 274 SER A CA 1
ATOM 2167 C C . SER A 1 274 ? -6.980 20.032 16.817 1.00 86.56 274 SER A C 1
ATOM 2169 O O . SER A 1 274 ? -5.763 20.115 16.945 1.00 86.56 274 SER A O 1
ATOM 2171 N N . LYS A 1 275 ? -7.543 19.201 15.929 1.00 88.44 275 LYS A N 1
ATOM 2172 C CA . LYS A 1 275 ? -6.753 18.306 15.065 1.00 88.44 275 LYS A CA 1
ATOM 2173 C C . LYS A 1 275 ? -5.949 19.048 13.990 1.00 88.44 275 LYS A C 1
ATOM 2175 O O . LYS A 1 275 ? -5.017 18.488 13.419 1.00 88.44 275 LYS A O 1
ATOM 2180 N N . ASP A 1 276 ? -6.348 20.281 13.679 1.00 90.12 276 ASP A N 1
ATOM 2181 C CA . ASP A 1 276 ? -5.713 21.108 12.655 1.00 90.12 276 ASP A CA 1
ATOM 2182 C C . ASP A 1 276 ? -4.582 21.970 13.240 1.00 90.12 276 ASP A C 1
ATOM 2184 O O . ASP A 1 276 ? -3.785 22.530 12.479 1.00 90.12 276 ASP A O 1
ATOM 2188 N N . VAL A 1 277 ? -4.490 22.067 14.571 1.00 92.19 277 VAL A N 1
ATOM 2189 C CA . VAL A 1 277 ? -3.375 22.710 15.271 1.00 92.19 277 VAL A CA 1
ATOM 2190 C C . VAL A 1 277 ? -2.098 21.918 15.011 1.00 92.19 277 VAL A C 1
ATOM 2192 O O . VAL A 1 277 ? -2.075 20.691 15.110 1.00 92.19 277 VAL A O 1
ATOM 2195 N N . LYS A 1 278 ? -1.029 22.621 14.631 1.00 92.69 278 LYS A N 1
ATOM 2196 C CA . LYS A 1 278 ? 0.242 21.987 14.295 1.00 92.69 278 LYS A CA 1
ATOM 2197 C C . LYS A 1 278 ? 1.195 21.997 15.475 1.00 92.69 278 LYS A C 1
ATOM 2199 O O . LYS A 1 278 ? 1.372 23.019 16.136 1.00 92.69 278 LYS A O 1
ATOM 2204 N N . THR A 1 279 ? 1.858 20.861 15.641 1.00 93.62 279 THR A N 1
ATOM 2205 C CA . THR A 1 279 ? 2.925 20.652 16.609 1.00 93.62 279 THR A CA 1
ATOM 2206 C C . THR A 1 279 ? 4.118 20.043 15.886 1.00 93.62 279 THR A C 1
ATOM 2208 O O . THR A 1 279 ? 3.979 19.016 15.215 1.00 93.62 279 THR A O 1
ATOM 2211 N N . TYR A 1 280 ? 5.280 20.683 16.002 1.00 95.00 280 TYR A N 1
ATOM 2212 C CA . TYR A 1 280 ? 6.506 20.269 15.316 1.00 95.00 280 TYR A CA 1
ATOM 2213 C C . TYR A 1 280 ? 7.682 20.189 16.295 1.00 95.00 280 TYR A C 1
ATOM 2215 O O . TYR A 1 280 ? 7.741 20.994 17.229 1.00 95.00 280 TYR A O 1
ATOM 2223 N N . PRO A 1 281 ? 8.638 19.265 16.086 1.00 95.50 281 PRO A N 1
ATOM 2224 C CA . PRO A 1 281 ? 9.900 19.285 16.814 1.00 95.50 281 PRO A CA 1
ATOM 2225 C C . PRO A 1 281 ? 10.625 20.615 16.581 1.00 95.50 281 PRO A C 1
ATOM 2227 O O . PRO A 1 281 ? 10.459 21.253 15.537 1.00 95.50 281 PRO A O 1
ATOM 2230 N N . MET A 1 282 ? 11.435 21.035 17.554 1.00 95.75 282 MET A N 1
ATOM 2231 C CA . MET A 1 282 ? 12.261 22.237 17.403 1.00 95.75 282 MET A CA 1
ATOM 2232 C C . MET A 1 282 ? 13.401 22.042 16.398 1.00 95.75 282 MET A C 1
ATOM 2234 O O . MET A 1 282 ? 13.843 23.014 15.787 1.00 95.75 282 MET A O 1
ATOM 2238 N N . VAL A 1 283 ? 13.868 20.802 16.227 1.00 95.88 283 VAL A N 1
ATOM 2239 C CA . VAL A 1 283 ? 14.952 20.427 15.313 1.00 95.88 283 VAL A CA 1
ATOM 2240 C C . VAL A 1 283 ? 14.398 19.586 14.172 1.00 95.88 283 VAL A C 1
ATOM 2242 O O . VAL A 1 283 ? 13.742 18.570 14.402 1.00 95.88 283 VAL A O 1
ATOM 2245 N N . TRP A 1 284 ? 14.630 20.029 12.941 1.00 93.31 284 TRP A N 1
ATOM 2246 C CA . TRP A 1 284 ? 14.244 19.342 11.708 1.00 93.31 284 TRP A CA 1
ATOM 2247 C C . TRP A 1 284 ? 15.482 18.738 11.048 1.00 93.31 284 TRP A C 1
ATOM 2249 O O . TRP A 1 284 ? 16.605 19.167 11.322 1.00 93.31 284 TRP A O 1
ATOM 2259 N N . LEU A 1 285 ? 15.277 17.729 10.200 1.00 86.62 285 LEU A N 1
ATOM 2260 C CA . LEU A 1 285 ? 16.360 17.038 9.508 1.00 86.62 285 LEU A CA 1
ATOM 2261 C C . LEU A 1 285 ? 16.323 17.351 8.016 1.00 86.62 285 LEU A C 1
ATOM 2263 O O . LEU A 1 285 ? 15.276 17.250 7.360 1.00 86.62 285 LEU A O 1
ATOM 2267 N N . ASN A 1 286 ? 17.492 17.684 7.480 1.00 86.38 286 ASN A N 1
ATOM 2268 C CA . ASN A 1 286 ? 17.681 17.804 6.049 1.00 86.38 286 ASN A CA 1
ATOM 2269 C C . ASN A 1 286 ? 17.634 16.396 5.417 1.00 86.38 286 ASN A C 1
ATOM 2271 O O . ASN A 1 286 ? 18.452 15.543 5.771 1.00 86.38 286 ASN A O 1
ATOM 2275 N N . PRO A 1 287 ? 16.708 16.120 4.483 1.00 77.00 287 PRO A N 1
ATOM 2276 C CA . PRO A 1 287 ? 16.471 14.768 3.973 1.00 77.00 287 PRO A CA 1
ATOM 2277 C C . PRO A 1 287 ? 17.596 14.231 3.073 1.00 77.00 287 PRO A C 1
ATOM 2279 O O . PRO A 1 287 ? 17.622 13.034 2.792 1.00 77.00 287 PRO A O 1
ATOM 2282 N N . VAL A 1 288 ? 18.514 15.087 2.607 1.00 79.81 288 VAL A N 1
ATOM 2283 C CA . VAL A 1 288 ? 19.643 14.685 1.751 1.00 79.81 288 VAL A CA 1
ATOM 2284 C C . VAL A 1 288 ? 20.953 14.656 2.529 1.00 79.81 288 VAL A C 1
ATOM 2286 O O . VAL A 1 288 ? 21.724 13.709 2.384 1.00 79.81 288 VAL A O 1
ATOM 2289 N N . THR A 1 289 ? 21.227 15.680 3.342 1.00 83.25 289 THR A N 1
ATOM 2290 C CA . THR A 1 289 ? 22.504 15.787 4.068 1.00 83.25 289 THR A CA 1
ATOM 2291 C C . THR A 1 289 ? 22.462 15.162 5.463 1.00 83.25 289 THR A C 1
ATOM 2293 O O . THR A 1 289 ? 23.518 14.852 6.014 1.00 83.25 289 THR A O 1
ATOM 2296 N N . GLY A 1 290 ? 21.271 14.967 6.042 1.00 84.06 290 GLY A N 1
ATOM 2297 C CA . GLY A 1 290 ? 21.088 14.517 7.427 1.00 84.06 290 GLY A CA 1
ATOM 2298 C C . GLY A 1 290 ? 21.409 15.585 8.480 1.00 84.06 290 GLY A C 1
ATOM 2299 O O . GLY A 1 290 ? 21.440 15.283 9.673 1.00 84.06 290 GLY A O 1
ATOM 2300 N N . GLU A 1 291 ? 21.673 16.825 8.061 1.00 90.69 291 GLU A N 1
ATOM 2301 C CA . GLU A 1 291 ? 21.978 17.937 8.962 1.00 90.69 291 GLU A CA 1
ATOM 2302 C C . GLU A 1 291 ? 20.767 18.319 9.821 1.00 90.69 291 GLU A C 1
ATOM 2304 O O . GLU A 1 291 ? 19.616 18.214 9.394 1.00 90.69 291 GLU A O 1
ATOM 2309 N N . LYS A 1 292 ? 21.042 18.782 11.043 1.00 94.56 292 LYS A N 1
ATOM 2310 C CA . LYS A 1 292 ? 20.034 19.227 12.008 1.00 94.56 292 LYS A CA 1
ATOM 2311 C C . LYS A 1 292 ? 19.842 20.732 11.921 1.00 94.56 292 LYS A C 1
ATOM 2313 O O . LYS A 1 292 ? 20.811 21.474 12.037 1.00 94.56 292 LYS A O 1
ATOM 2318 N N . ALA A 1 293 ? 18.597 21.176 11.796 1.00 94.38 293 ALA A N 1
ATOM 2319 C CA . ALA A 1 293 ? 18.242 22.584 11.688 1.00 94.38 293 ALA A CA 1
ATOM 2320 C C . ALA A 1 293 ? 17.242 23.002 12.765 1.00 94.38 293 ALA A C 1
ATOM 2322 O O . ALA A 1 293 ? 16.217 22.352 12.955 1.00 94.38 293 ALA A O 1
ATOM 2323 N N . PHE A 1 294 ? 17.493 24.117 13.452 1.00 95.94 294 PHE A N 1
ATOM 2324 C CA . PHE A 1 294 ? 16.555 24.644 14.446 1.00 95.94 294 PHE A CA 1
ATOM 2325 C C . PHE A 1 294 ? 15.429 25.443 13.781 1.00 95.94 294 PHE A C 1
ATOM 2327 O O . PHE A 1 294 ? 15.599 26.608 13.433 1.00 95.94 294 PHE A O 1
ATOM 2334 N N . MET A 1 295 ? 14.266 24.819 13.609 1.00 91.69 295 MET A N 1
ATOM 2335 C CA . MET A 1 295 ? 13.189 25.282 12.726 1.00 91.69 295 MET A CA 1
ATOM 2336 C C . MET A 1 295 ? 11.924 25.683 13.499 1.00 91.69 295 MET A C 1
ATOM 2338 O O . MET A 1 295 ? 10.827 25.170 13.277 1.00 91.69 295 MET A O 1
ATOM 2342 N N . VAL A 1 296 ? 12.057 26.649 14.413 1.00 94.25 296 VAL A N 1
ATOM 2343 C CA . VAL A 1 296 ? 10.918 27.194 15.176 1.00 94.25 296 VAL A CA 1
ATOM 2344 C C . VAL A 1 296 ? 10.426 28.514 14.577 1.00 94.25 296 VAL A C 1
ATOM 2346 O O . VAL A 1 296 ? 11.142 29.519 14.577 1.00 94.25 296 VAL A O 1
ATOM 2349 N N . HIS A 1 297 ? 9.166 28.569 14.125 1.00 93.69 297 HIS A N 1
ATOM 2350 C CA . HIS A 1 297 ? 8.570 29.814 13.630 1.00 93.69 297 HIS A CA 1
ATOM 2351 C C . HIS A 1 297 ? 8.040 30.689 14.783 1.00 93.69 297 HIS A C 1
ATOM 2353 O O . HIS A 1 297 ? 6.845 30.733 15.078 1.00 93.69 297 HIS A O 1
ATOM 2359 N N . GLY A 1 298 ? 8.947 31.419 15.436 1.00 92.12 298 GLY A N 1
ATOM 2360 C CA . GLY A 1 298 ? 8.686 32.066 16.728 1.00 92.12 298 GLY A CA 1
ATOM 2361 C C . GLY A 1 298 ? 7.544 33.090 16.791 1.00 92.12 298 GLY A C 1
ATOM 2362 O O . GLY A 1 298 ? 7.010 33.317 17.871 1.00 92.12 298 GLY A O 1
ATOM 2363 N N . ILE A 1 299 ? 7.113 33.693 15.675 1.00 92.75 299 ILE A N 1
ATOM 2364 C CA . ILE A 1 299 ? 6.005 34.672 15.704 1.00 92.75 299 ILE A CA 1
ATOM 2365 C C . ILE A 1 299 ? 4.643 34.021 15.984 1.00 92.75 299 ILE A C 1
ATOM 2367 O O . ILE A 1 299 ? 3.749 34.709 16.456 1.00 92.75 299 ILE A O 1
ATOM 2371 N N . CYS A 1 300 ? 4.489 32.725 15.701 1.00 93.75 300 CYS A N 1
ATOM 2372 C CA . CYS A 1 300 ? 3.225 31.993 15.841 1.00 93.75 300 CYS A CA 1
ATOM 2373 C C . CYS A 1 300 ? 3.270 30.920 16.944 1.00 93.75 300 CYS A C 1
ATOM 2375 O O . CYS A 1 300 ? 2.298 30.179 17.104 1.00 93.75 300 CYS A O 1
ATOM 2377 N N . ALA A 1 301 ? 4.394 30.794 17.659 1.00 96.31 301 ALA A N 1
ATOM 2378 C CA . ALA A 1 301 ? 4.566 29.809 18.722 1.00 96.31 301 ALA A CA 1
ATOM 2379 C C . ALA A 1 301 ? 3.605 30.112 19.881 1.00 96.31 301 ALA A C 1
ATOM 2381 O O . ALA A 1 301 ? 3.607 31.221 20.417 1.00 96.31 301 ALA A O 1
ATOM 2382 N N . TYR A 1 302 ? 2.784 29.126 20.237 1.00 96.06 302 TYR A N 1
ATOM 2383 C CA . TYR A 1 302 ? 1.760 29.250 21.271 1.00 96.06 302 TYR A CA 1
ATOM 2384 C C . TYR A 1 302 ? 2.168 28.554 22.566 1.00 96.06 302 TYR A C 1
ATOM 2386 O O . TYR A 1 302 ? 1.960 29.113 23.637 1.00 96.06 302 TYR A O 1
ATOM 2394 N N . LYS A 1 303 ? 2.796 27.375 22.468 1.00 97.50 303 LYS A N 1
ATOM 2395 C CA . LYS A 1 303 ? 3.408 26.676 23.607 1.00 97.50 303 LYS A CA 1
ATOM 2396 C C . LYS A 1 303 ? 4.717 26.013 23.213 1.00 97.50 303 LYS A C 1
ATOM 2398 O O . LYS A 1 303 ? 4.848 25.512 22.094 1.00 97.50 303 LYS A O 1
ATOM 2403 N N . LEU A 1 304 ? 5.658 25.964 24.148 1.00 97.88 304 LEU A N 1
ATOM 2404 C CA . LEU A 1 304 ? 6.884 25.177 24.036 1.00 97.88 304 LEU A CA 1
ATOM 2405 C C . LEU A 1 304 ? 6.865 24.036 25.050 1.00 97.88 304 LEU A C 1
ATOM 2407 O O . LEU A 1 304 ? 6.464 24.224 26.195 1.00 97.88 304 LEU A O 1
ATOM 2411 N N . PHE A 1 305 ? 7.344 22.872 24.635 1.00 97.56 305 PHE A N 1
ATOM 2412 C CA . PHE A 1 305 ? 7.489 21.693 25.478 1.00 97.56 305 PHE A CA 1
ATOM 2413 C C . PHE A 1 305 ? 8.972 21.344 25.543 1.00 97.56 305 PHE A C 1
ATOM 2415 O O . PHE A 1 305 ? 9.541 20.873 24.556 1.00 97.56 305 PHE A O 1
ATOM 2422 N N . ILE A 1 306 ? 9.599 21.635 26.683 1.00 97.38 306 ILE A N 1
ATOM 2423 C CA . ILE A 1 306 ? 11.054 21.623 26.849 1.00 97.38 306 ILE A CA 1
ATOM 2424 C C . ILE A 1 306 ? 11.502 20.414 27.668 1.00 97.38 306 ILE A C 1
ATOM 2426 O O . ILE A 1 306 ? 11.064 20.241 28.804 1.00 97.38 306 ILE A O 1
ATOM 2430 N N . ARG A 1 307 ? 12.412 19.603 27.122 1.00 94.25 307 ARG A N 1
ATOM 2431 C CA . ARG A 1 307 ? 13.089 18.497 27.827 1.00 94.25 307 ARG A CA 1
ATOM 2432 C C . ARG A 1 307 ? 14.449 18.194 27.202 1.00 94.25 307 ARG A C 1
ATOM 2434 O O . ARG A 1 307 ? 14.704 18.595 26.073 1.00 94.25 307 ARG A O 1
ATOM 2441 N N . SER A 1 308 ? 15.302 17.454 27.908 1.00 91.06 308 SER A N 1
ATOM 2442 C CA . SER A 1 308 ? 16.658 17.088 27.464 1.00 91.06 308 SER A CA 1
ATOM 2443 C C . SER A 1 308 ? 16.847 15.590 27.188 1.00 91.06 308 SER A C 1
ATOM 2445 O O . SER A 1 308 ? 17.937 15.172 26.792 1.00 91.06 308 SER A O 1
ATOM 2447 N N . SER A 1 309 ? 15.834 14.753 27.419 1.00 86.44 309 SER A N 1
ATOM 2448 C CA . SER A 1 309 ? 15.851 13.335 27.037 1.00 86.44 309 SER A CA 1
ATOM 2449 C C . SER A 1 309 ? 14.435 12.799 26.790 1.00 86.44 309 SER A C 1
ATOM 2451 O O . SER A 1 309 ? 13.465 13.409 27.239 1.00 86.44 309 SER A O 1
ATOM 2453 N N . PRO A 1 310 ? 14.276 11.647 26.111 1.00 78.12 310 PRO A N 1
ATOM 2454 C CA . PRO A 1 310 ? 12.960 11.050 25.873 1.00 78.12 310 PRO A CA 1
ATOM 2455 C C . PRO A 1 310 ? 12.223 10.621 27.151 1.00 78.12 310 PRO A C 1
ATOM 2457 O O . PRO A 1 310 ? 10.995 10.551 27.136 1.00 78.12 310 PRO A O 1
ATOM 2460 N N . ASP A 1 311 ? 12.968 10.341 28.224 1.00 83.94 311 ASP A N 1
ATOM 2461 C CA . ASP A 1 311 ? 12.455 9.846 29.509 1.00 83.94 311 ASP A CA 1
ATOM 2462 C C . ASP A 1 311 ? 12.099 10.981 30.488 1.00 83.94 311 ASP A C 1
ATOM 2464 O O . ASP A 1 311 ? 11.468 10.750 31.521 1.00 83.94 311 ASP A O 1
ATOM 2468 N N . GLU A 1 312 ? 12.517 12.212 30.182 1.00 88.19 312 GLU A N 1
ATOM 2469 C CA . GLU A 1 312 ? 12.223 13.397 30.981 1.00 88.19 312 GLU A CA 1
ATOM 2470 C C . GLU A 1 312 ? 10.827 13.945 30.649 1.00 88.19 312 GLU A C 1
ATOM 2472 O O . GLU A 1 312 ? 10.433 14.049 29.482 1.00 88.19 312 GLU A O 1
ATOM 2477 N N . GLN A 1 313 ? 10.078 14.315 31.692 1.00 87.75 313 GLN A N 1
ATOM 2478 C CA . GLN A 1 313 ? 8.790 14.984 31.527 1.00 87.75 313 GLN A CA 1
ATOM 2479 C C . GLN A 1 313 ? 8.998 16.420 31.035 1.00 87.75 313 GLN A C 1
ATOM 2481 O O . GLN A 1 313 ? 9.780 17.147 31.650 1.00 87.75 313 GLN A O 1
ATOM 2486 N N . PRO A 1 314 ? 8.315 16.849 29.959 1.00 93.44 314 PRO A N 1
ATOM 2487 C CA . PRO A 1 314 ? 8.517 18.175 29.400 1.00 93.44 314 PRO A CA 1
ATOM 2488 C C . PRO A 1 314 ? 8.012 19.264 30.346 1.00 93.44 314 PRO A C 1
ATOM 2490 O O . PRO A 1 314 ? 6.897 19.199 30.868 1.00 93.44 314 PRO A O 1
ATOM 2493 N N . VAL A 1 315 ? 8.813 20.312 30.506 1.00 96.31 315 VAL A N 1
ATOM 2494 C CA . VAL A 1 315 ? 8.370 21.579 31.084 1.00 96.31 315 VAL A CA 1
ATOM 2495 C C . VAL A 1 315 ? 7.598 22.334 30.007 1.00 96.31 315 VAL A C 1
ATOM 2497 O O . VAL A 1 315 ? 8.134 22.618 28.935 1.00 96.31 315 VAL A O 1
ATOM 2500 N N . VAL A 1 316 ? 6.330 22.636 30.281 1.00 97.25 316 VAL A N 1
ATOM 2501 C CA . VAL A 1 316 ? 5.475 23.399 29.366 1.00 97.25 316 VAL A CA 1
ATOM 2502 C C . VAL A 1 316 ? 5.642 24.887 29.647 1.00 97.25 316 VAL A C 1
ATOM 2504 O O . VAL A 1 316 ? 5.448 25.322 30.779 1.00 97.25 316 VAL A O 1
ATOM 2507 N N . ILE A 1 317 ? 5.978 25.651 28.610 1.00 97.50 317 ILE A N 1
ATOM 2508 C CA . ILE A 1 317 ? 6.000 27.115 28.622 1.00 97.50 317 ILE A CA 1
ATOM 2509 C C . ILE A 1 317 ? 4.851 27.591 27.731 1.00 97.50 317 ILE A C 1
ATOM 2511 O O . ILE A 1 317 ? 4.894 27.390 26.516 1.00 97.50 317 ILE A O 1
ATOM 2515 N N . ASP A 1 318 ? 3.827 28.199 28.324 1.00 95.06 318 ASP A N 1
ATOM 2516 C CA . ASP A 1 318 ? 2.636 28.726 27.638 1.00 95.06 318 ASP A CA 1
ATOM 2517 C C . ASP A 1 318 ? 2.442 30.245 27.821 1.00 95.06 318 ASP A C 1
ATOM 2519 O O . ASP A 1 318 ? 1.521 30.832 27.248 1.00 95.06 318 ASP A O 1
ATOM 2523 N N . ASP A 1 319 ? 3.349 30.911 28.543 1.00 96.00 319 ASP A N 1
ATOM 2524 C CA . ASP A 1 319 ? 3.436 32.369 28.589 1.00 96.00 319 ASP A CA 1
ATOM 2525 C C . ASP A 1 319 ? 4.176 32.909 27.356 1.00 96.00 319 ASP A C 1
ATOM 2527 O O . ASP A 1 319 ? 5.365 32.668 27.144 1.00 96.00 319 ASP A O 1
ATOM 2531 N N . VAL A 1 320 ? 3.478 33.690 26.530 1.00 94.19 320 VAL A N 1
ATOM 2532 C CA . VAL A 1 320 ? 4.010 34.208 25.259 1.00 94.19 320 VAL A CA 1
ATOM 2533 C C . VAL A 1 320 ? 5.251 35.095 25.450 1.00 94.19 320 VAL A C 1
ATOM 2535 O O . VAL A 1 320 ? 6.113 35.142 24.566 1.00 94.19 320 VAL A O 1
ATOM 2538 N N . VAL A 1 321 ? 5.378 35.799 26.579 1.00 96.19 321 VAL A N 1
ATOM 2539 C CA . VAL A 1 321 ? 6.556 36.631 26.868 1.00 96.19 321 VAL A CA 1
ATOM 2540 C C . VAL A 1 321 ? 7.763 35.743 27.154 1.00 96.19 321 VAL A C 1
ATOM 2542 O O . VAL A 1 321 ? 8.842 35.989 26.608 1.00 96.19 321 VAL A O 1
ATOM 2545 N N . GLU A 1 322 ? 7.574 34.687 27.943 1.00 97.19 322 GLU A N 1
ATOM 2546 C CA . GLU A 1 322 ? 8.605 33.693 28.237 1.00 97.19 322 GLU A CA 1
ATOM 2547 C C . GLU A 1 322 ? 9.027 32.917 26.982 1.00 97.19 322 GLU A C 1
ATOM 2549 O O . GLU A 1 322 ? 10.224 32.818 26.703 1.00 97.19 322 GLU A O 1
ATOM 2554 N N . ILE A 1 323 ? 8.070 32.465 26.162 1.00 97.25 323 ILE A N 1
ATOM 2555 C CA . ILE A 1 323 ? 8.326 31.797 24.872 1.00 97.25 323 ILE A CA 1
ATOM 2556 C C . ILE A 1 323 ? 9.212 32.669 23.977 1.00 97.25 323 ILE A C 1
ATOM 2558 O O . ILE A 1 323 ? 10.221 32.209 23.436 1.00 97.25 323 ILE A O 1
ATOM 2562 N N . ARG A 1 324 ? 8.867 33.955 23.832 1.00 95.81 324 ARG A N 1
ATOM 2563 C CA . ARG A 1 324 ? 9.644 34.901 23.018 1.00 95.81 324 ARG A CA 1
ATOM 2564 C C . ARG A 1 324 ? 11.042 35.107 23.577 1.00 95.81 324 ARG A C 1
ATOM 2566 O O . ARG A 1 324 ? 12.005 35.069 22.814 1.00 95.81 324 ARG A O 1
ATOM 2573 N N . ALA A 1 325 ? 11.169 35.295 24.889 1.00 95.56 325 ALA A N 1
ATOM 2574 C CA . ALA A 1 325 ? 12.464 35.457 25.543 1.00 95.56 325 ALA A CA 1
ATOM 2575 C C . ALA A 1 325 ? 13.348 34.206 25.403 1.00 95.56 325 ALA A C 1
ATOM 2577 O O . ALA A 1 325 ? 14.565 34.330 25.255 1.00 95.56 325 ALA A O 1
ATOM 2578 N N . PHE A 1 326 ? 12.745 33.016 25.423 1.00 96.38 326 PHE A N 1
ATOM 2579 C CA . PHE A 1 326 ? 13.426 31.744 25.207 1.00 96.38 326 PHE A CA 1
ATOM 2580 C C . PHE A 1 326 ? 13.973 31.637 23.779 1.00 96.38 326 PHE A C 1
ATOM 2582 O O . PHE A 1 326 ? 15.182 31.498 23.594 1.00 96.38 326 PHE A O 1
ATOM 2589 N N . LEU A 1 327 ? 13.108 31.777 22.768 1.00 96.31 327 LEU A N 1
ATOM 2590 C CA . LEU A 1 327 ? 13.497 31.623 21.361 1.00 96.31 327 LEU A CA 1
ATOM 2591 C C . LEU A 1 327 ? 14.503 32.688 20.915 1.00 96.31 327 LEU A C 1
ATOM 2593 O O . LEU A 1 327 ? 15.444 32.378 20.183 1.00 96.31 327 LEU A O 1
ATOM 2597 N N . LYS A 1 328 ? 14.354 33.923 21.415 1.00 93.38 328 LYS A N 1
ATOM 2598 C CA . LYS A 1 328 ? 15.254 35.048 21.129 1.00 93.38 328 LYS A CA 1
ATOM 2599 C C . LYS A 1 328 ? 16.722 34.701 21.412 1.00 93.38 328 LYS A C 1
ATOM 2601 O O . LYS A 1 328 ? 17.572 34.922 20.555 1.00 93.38 328 LYS A O 1
ATOM 2606 N N . LYS A 1 329 ? 17.020 34.081 22.563 1.00 93.25 329 LYS A N 1
ATOM 2607 C CA . LYS A 1 329 ? 18.396 33.722 22.980 1.00 93.25 329 LYS A CA 1
ATOM 2608 C C . LYS A 1 329 ? 19.123 32.810 21.992 1.00 93.25 329 LYS A C 1
ATOM 2610 O O . LYS A 1 329 ? 20.352 32.854 21.912 1.00 93.25 329 LYS A O 1
ATOM 2615 N N . ILE A 1 330 ? 18.364 31.970 21.296 1.00 95.38 330 ILE A N 1
ATOM 2616 C CA . ILE A 1 330 ? 18.871 30.999 20.333 1.00 95.38 330 ILE A CA 1
ATOM 2617 C C . ILE A 1 330 ? 18.935 31.643 18.943 1.00 95.38 330 ILE A C 1
ATOM 2619 O O . ILE A 1 330 ? 20.003 31.708 18.335 1.00 95.38 330 ILE A O 1
ATOM 2623 N N . GLN A 1 331 ? 17.806 32.167 18.458 1.00 94.19 331 GLN A N 1
ATOM 2624 C CA . GLN A 1 331 ? 17.660 32.618 17.071 1.00 94.19 331 GLN A CA 1
ATOM 2625 C C . GLN A 1 331 ? 18.440 33.904 16.758 1.00 94.19 331 GLN A C 1
ATOM 2627 O O . GLN A 1 331 ? 18.875 34.088 15.627 1.00 94.19 331 GLN A O 1
ATOM 2632 N N . GLU A 1 332 ? 18.704 34.777 17.735 1.00 92.50 332 GLU A N 1
ATOM 2633 C CA . GLU A 1 332 ? 19.500 35.991 17.486 1.00 92.50 332 GLU A CA 1
ATOM 2634 C C . GLU A 1 332 ? 20.975 35.708 17.178 1.00 92.50 332 GLU A C 1
ATOM 2636 O O . GLU A 1 332 ? 21.665 36.557 16.617 1.00 92.50 332 GLU A O 1
ATOM 2641 N N . ARG A 1 333 ? 21.491 34.514 17.497 1.00 92.56 333 ARG A N 1
ATOM 2642 C CA . ARG A 1 333 ? 22.913 34.198 17.275 1.00 92.56 333 ARG A CA 1
ATOM 2643 C C . ARG A 1 333 ? 23.288 34.149 15.801 1.00 92.56 333 ARG A C 1
ATOM 2645 O O . ARG A 1 333 ? 24.405 34.548 15.465 1.00 92.56 333 ARG A O 1
ATOM 2652 N N . VAL A 1 334 ? 22.367 33.677 14.956 1.00 93.25 334 VAL A N 1
ATOM 2653 C CA . VAL A 1 334 ? 22.527 33.659 13.495 1.00 93.25 334 VAL A CA 1
ATOM 2654 C C . VAL A 1 334 ? 22.152 35.002 12.869 1.00 93.25 334 VAL A C 1
ATOM 2656 O O . VAL A 1 334 ? 22.550 35.294 11.747 1.00 93.25 334 VAL A O 1
ATOM 2659 N N . LEU A 1 335 ? 21.410 35.853 13.581 1.00 93.06 335 LEU A N 1
ATOM 2660 C CA . LEU A 1 335 ? 20.955 37.141 13.074 1.00 93.06 335 LEU A CA 1
ATOM 2661 C C . LEU A 1 335 ? 22.056 38.202 13.210 1.00 93.06 335 LEU A C 1
ATOM 2663 O O . LEU A 1 335 ? 21.912 39.179 13.938 1.00 93.06 335 LEU A O 1
ATOM 2667 N N . LYS A 1 336 ? 23.172 38.006 12.505 1.00 93.50 336 LYS A N 1
ATOM 2668 C CA . LYS A 1 336 ? 24.293 38.955 12.435 1.00 93.50 336 LYS A CA 1
ATOM 2669 C C . LYS A 1 336 ? 24.676 39.220 10.983 1.00 93.50 336 LYS A C 1
ATOM 2671 O O . LYS A 1 336 ? 24.555 38.290 10.182 1.00 93.50 336 LYS A O 1
ATOM 2676 N N . PRO A 1 337 ? 25.173 40.421 10.629 1.00 94.12 337 PRO A N 1
ATOM 2677 C CA . PRO A 1 337 ? 25.499 40.779 9.247 1.00 94.12 337 PRO A CA 1
ATOM 2678 C C . PRO A 1 337 ? 26.341 39.735 8.504 1.00 94.12 337 PRO A C 1
ATOM 2680 O O . PRO A 1 337 ? 26.072 39.451 7.340 1.00 94.12 337 PRO A O 1
ATOM 2683 N N . GLU A 1 338 ? 27.314 39.116 9.178 1.00 93.75 338 GLU A N 1
ATOM 2684 C CA . GLU A 1 338 ? 28.187 38.103 8.583 1.00 93.75 338 GLU A CA 1
ATOM 2685 C C . GLU A 1 338 ? 27.467 36.801 8.189 1.00 93.75 338 GLU A C 1
ATOM 2687 O O . GLU A 1 338 ? 27.936 36.106 7.291 1.00 93.75 338 GLU A O 1
ATOM 2692 N N . TYR A 1 339 ? 26.342 36.463 8.823 1.00 94.81 339 TYR A N 1
ATOM 2693 C CA . TYR A 1 339 ? 25.589 35.225 8.583 1.00 94.81 339 TYR A CA 1
ATOM 2694 C C . TYR A 1 339 ? 24.395 35.411 7.637 1.00 94.81 339 TYR A C 1
ATOM 2696 O O . TYR A 1 339 ? 23.759 34.427 7.256 1.00 94.81 339 TYR A O 1
ATOM 2704 N N . ILE A 1 340 ? 24.095 36.647 7.223 1.00 94.69 340 ILE A N 1
ATOM 2705 C CA . ILE A 1 340 ? 22.982 36.921 6.312 1.00 94.69 340 ILE A CA 1
ATOM 2706 C C . ILE A 1 340 ? 23.413 36.724 4.859 1.00 94.69 340 ILE A C 1
ATOM 2708 O O . ILE A 1 340 ? 24.316 37.393 4.352 1.00 94.69 340 ILE A O 1
ATOM 2712 N N . LEU A 1 341 ? 22.697 35.848 4.157 1.00 93.56 341 LEU A N 1
ATOM 2713 C CA . LEU A 1 341 ? 22.817 35.652 2.721 1.00 93.56 341 LEU A CA 1
ATOM 2714 C C . LEU A 1 341 ? 21.840 36.573 1.973 1.00 93.56 341 LEU A C 1
ATOM 2716 O O . LEU A 1 341 ? 20.622 36.484 2.129 1.00 93.56 341 LEU A O 1
ATOM 2720 N N . LEU A 1 342 ? 22.386 37.424 1.103 1.00 92.75 342 LEU A N 1
ATOM 2721 C CA . LEU A 1 342 ? 21.642 38.259 0.155 1.00 92.75 342 LEU A CA 1
ATOM 2722 C C . LEU A 1 342 ? 21.996 37.831 -1.281 1.00 92.75 342 LEU A C 1
ATOM 2724 O O . LEU A 1 342 ? 22.973 38.331 -1.849 1.00 92.75 342 LEU A O 1
ATOM 2728 N N . PRO A 1 343 ? 21.247 36.888 -1.884 1.00 90.75 343 PRO A N 1
ATOM 2729 C CA . PRO A 1 343 ? 21.544 36.376 -3.212 1.00 90.75 343 PRO A CA 1
ATOM 2730 C C . PRO A 1 343 ? 21.344 37.474 -4.260 1.00 90.75 343 PRO A C 1
ATOM 2732 O O . PRO A 1 343 ? 20.242 37.991 -4.445 1.00 90.75 343 PRO A O 1
ATOM 2735 N N . LYS A 1 344 ? 22.412 37.828 -4.983 1.00 89.50 344 LYS A N 1
ATOM 2736 C CA . LYS A 1 344 ? 22.324 38.773 -6.102 1.00 89.50 344 LYS A CA 1
ATOM 2737 C C . LYS A 1 344 ? 21.601 38.117 -7.276 1.00 89.50 344 LYS A C 1
ATOM 2739 O O . LYS A 1 344 ? 22.109 37.171 -7.875 1.00 89.50 344 LYS A O 1
ATOM 2744 N N . VAL A 1 345 ? 20.443 38.663 -7.628 1.00 91.75 345 VAL A N 1
ATOM 2745 C CA . VAL A 1 345 ? 19.602 38.171 -8.729 1.00 91.75 345 VAL A CA 1
ATOM 2746 C C . VAL A 1 345 ? 19.522 39.178 -9.869 1.00 91.75 345 VAL A C 1
ATOM 2748 O O . VAL A 1 345 ? 19.550 40.391 -9.655 1.00 91.75 345 VAL A O 1
ATOM 2751 N N . ASP A 1 346 ? 19.408 38.689 -11.094 1.00 93.69 346 ASP A N 1
ATOM 2752 C CA . ASP A 1 346 ? 19.039 39.476 -12.265 1.00 93.69 346 ASP A CA 1
ATOM 2753 C C . ASP A 1 346 ? 17.558 39.266 -12.601 1.00 93.69 346 ASP A C 1
ATOM 2755 O O . ASP A 1 346 ? 16.923 38.310 -12.156 1.00 93.69 346 ASP A O 1
ATOM 2759 N N . GLU A 1 347 ? 16.992 40.170 -13.400 1.00 94.19 347 GLU A N 1
ATOM 2760 C CA . GLU A 1 347 ? 15.627 39.999 -13.900 1.00 94.19 347 GLU A CA 1
ATOM 2761 C C . GLU A 1 347 ? 15.532 38.713 -14.728 1.00 94.19 347 GLU A C 1
ATOM 2763 O O . GLU A 1 347 ? 16.317 38.482 -15.652 1.00 94.19 347 GLU A O 1
ATOM 2768 N N . GLY A 1 348 ? 14.548 37.891 -14.392 1.00 92.88 348 GLY A N 1
ATOM 2769 C CA . GLY A 1 348 ? 14.331 36.556 -14.917 1.00 92.88 348 GLY A CA 1
ATOM 2770 C C . GLY A 1 348 ? 14.905 35.440 -14.055 1.00 92.88 348 GLY A C 1
ATOM 2771 O O . GLY A 1 348 ? 14.480 34.314 -14.255 1.00 92.88 348 GLY A O 1
ATOM 2772 N N . ASP A 1 349 ? 15.817 35.688 -13.117 1.00 96.88 349 ASP A N 1
ATOM 2773 C CA . ASP A 1 349 ? 16.351 34.613 -12.274 1.00 96.88 349 ASP A CA 1
ATOM 2774 C C . ASP A 1 349 ? 15.309 34.090 -11.278 1.00 96.88 349 ASP A C 1
ATOM 2776 O O . ASP A 1 349 ? 14.389 34.809 -10.869 1.00 96.88 349 ASP A O 1
ATOM 2780 N N . ILE A 1 350 ? 15.488 32.836 -10.858 1.00 96.88 350 ILE A N 1
ATOM 2781 C CA . ILE A 1 350 ? 14.684 32.206 -9.809 1.00 96.88 350 ILE A CA 1
ATOM 2782 C C . ILE A 1 350 ? 15.567 31.850 -8.624 1.00 96.88 350 ILE A C 1
ATOM 2784 O O . ILE A 1 350 ? 16.546 31.124 -8.768 1.00 96.88 350 ILE A O 1
ATOM 2788 N N . VAL A 1 351 ? 15.185 32.339 -7.448 1.00 96.12 351 VAL A N 1
ATOM 2789 C CA . VAL A 1 351 ? 15.735 31.901 -6.164 1.00 96.12 351 VAL A CA 1
ATOM 2790 C C . VAL A 1 351 ? 14.864 30.776 -5.639 1.00 96.12 351 VAL A C 1
ATOM 2792 O O . VAL A 1 351 ? 13.640 30.918 -5.601 1.00 96.12 351 VAL A O 1
ATOM 2795 N N . ILE A 1 352 ? 15.485 29.674 -5.237 1.00 95.31 352 ILE A N 1
ATOM 2796 C CA . ILE A 1 352 ? 14.804 28.550 -4.598 1.00 95.31 352 ILE A CA 1
ATOM 2797 C C . ILE A 1 352 ? 15.470 28.306 -3.253 1.00 95.31 352 ILE A C 1
ATOM 2799 O O . ILE A 1 352 ? 16.678 28.082 -3.208 1.00 95.31 352 ILE A O 1
ATOM 2803 N N . GLY A 1 353 ? 14.695 28.402 -2.178 1.00 88.69 353 GLY A N 1
ATOM 2804 C CA . GLY A 1 353 ? 15.146 28.104 -0.820 1.00 88.69 353 GLY A CA 1
ATOM 2805 C C . GLY A 1 353 ? 14.472 26.850 -0.286 1.00 88.69 353 GLY A C 1
ATOM 2806 O O . GLY A 1 353 ? 13.293 26.621 -0.573 1.00 88.69 353 GLY A O 1
ATOM 2807 N N . GLU A 1 354 ? 15.216 26.062 0.483 1.00 83.62 354 GLU A N 1
ATOM 2808 C CA . GLU A 1 354 ? 14.668 24.953 1.255 1.00 83.62 354 GLU A CA 1
ATOM 2809 C C . GLU A 1 354 ? 13.928 25.424 2.504 1.00 83.62 354 GLU A C 1
ATOM 2811 O O . GLU A 1 354 ? 14.247 26.446 3.115 1.00 83.62 354 GLU A O 1
ATOM 2816 N N . GLN A 1 355 ? 12.940 24.632 2.891 1.00 69.75 355 GLN A N 1
ATOM 2817 C CA . GLN A 1 355 ? 12.484 24.518 4.261 1.00 69.75 355 GLN A CA 1
ATOM 2818 C C . GLN A 1 355 ? 12.807 23.082 4.658 1.00 69.75 355 GLN A C 1
ATOM 2820 O O . GLN A 1 355 ? 12.318 22.161 4.002 1.00 69.75 355 GLN A O 1
ATOM 2825 N N . ASP A 1 356 ? 13.653 22.889 5.675 1.00 58.62 356 ASP A N 1
ATOM 2826 C CA . ASP A 1 356 ? 14.000 21.550 6.161 1.00 58.62 356 ASP A CA 1
ATOM 2827 C C . ASP A 1 356 ? 12.748 20.693 6.384 1.00 58.62 356 ASP A C 1
ATOM 2829 O O . ASP A 1 356 ? 11.635 21.189 6.581 1.00 58.62 356 ASP A O 1
ATOM 2833 N N . SER A 1 357 ? 12.895 19.376 6.309 1.00 45.12 357 SER A N 1
ATOM 2834 C CA . SER A 1 357 ? 11.736 18.501 6.429 1.00 45.12 357 SER A CA 1
ATOM 2835 C C . SER A 1 357 ? 11.480 18.155 7.894 1.00 45.12 357 SER A C 1
ATOM 2837 O O . SER A 1 357 ? 12.352 17.650 8.604 1.00 45.12 357 SER A O 1
ATOM 2839 N N . CYS A 1 358 ? 10.246 18.358 8.350 1.00 45.34 358 CYS A N 1
ATOM 2840 C CA . CYS A 1 358 ? 9.751 17.683 9.542 1.00 45.34 358 CYS A CA 1
ATOM 2841 C C . CYS A 1 358 ? 9.402 16.232 9.161 1.00 45.34 358 CYS A C 1
ATOM 2843 O O . CYS A 1 358 ? 8.248 15.901 8.883 1.00 45.34 358 CYS A O 1
ATOM 2845 N N . SER A 1 359 ? 10.397 15.350 9.093 1.00 34.56 359 SER A N 1
ATOM 2846 C CA . SER A 1 359 ? 10.172 13.901 9.085 1.00 34.56 359 SER A CA 1
ATOM 2847 C C . SER A 1 359 ? 10.998 13.291 10.221 1.00 34.56 359 SER A C 1
ATOM 2849 O O . SER A 1 359 ? 12.153 13.642 10.416 1.00 34.56 359 SER A O 1
ATOM 2851 N N . THR A 1 360 ? 10.408 12.484 11.099 1.00 31.25 360 THR A N 1
ATOM 2852 C CA . THR A 1 360 ? 9.663 11.273 10.751 1.00 31.25 360 THR A CA 1
ATOM 2853 C C . THR A 1 360 ? 8.232 11.234 11.307 1.00 31.25 360 THR A C 1
ATOM 2855 O O . THR A 1 360 ? 7.948 11.640 12.433 1.00 31.25 360 THR A O 1
ATOM 2858 N N . ALA A 1 361 ? 7.312 10.674 10.514 1.00 33.97 361 ALA A N 1
ATOM 2859 C CA . ALA A 1 361 ? 5.974 10.292 10.977 1.00 33.97 361 ALA A CA 1
ATOM 2860 C C . ALA A 1 361 ? 6.037 9.244 12.109 1.00 33.97 361 ALA A C 1
ATOM 2862 O O . ALA A 1 361 ? 5.147 9.212 12.949 1.00 33.97 361 ALA A O 1
ATOM 2863 N N . GLU A 1 362 ? 7.127 8.471 12.194 1.00 39.12 362 GLU A N 1
ATOM 2864 C CA . GLU A 1 362 ? 7.419 7.612 13.345 1.00 39.12 362 GLU A CA 1
ATOM 2865 C C . GLU A 1 362 ? 7.682 8.422 14.617 1.00 39.12 362 GLU A C 1
ATOM 2867 O O . GLU A 1 362 ? 7.222 8.012 15.670 1.00 39.12 362 GLU A O 1
ATOM 2872 N N . GLN A 1 363 ? 8.338 9.588 14.561 1.00 38.75 363 GLN A N 1
ATOM 2873 C CA . GLN A 1 363 ? 8.591 10.403 15.754 1.00 38.75 363 GLN A CA 1
ATOM 2874 C C . GLN A 1 363 ? 7.331 11.150 16.216 1.00 38.75 363 GLN A C 1
ATOM 2876 O O . GLN A 1 363 ? 7.096 11.237 17.413 1.00 38.75 363 GLN A O 1
ATOM 2881 N N . GLN A 1 364 ? 6.467 11.597 15.295 1.00 38.16 364 GLN A N 1
ATOM 2882 C CA . GLN A 1 364 ? 5.146 12.147 15.642 1.00 38.16 364 GLN A CA 1
ATOM 2883 C C . GLN A 1 364 ? 4.185 11.081 16.185 1.00 38.16 364 GLN A C 1
ATOM 2885 O O . GLN A 1 364 ? 3.481 11.363 17.150 1.00 38.16 364 GLN A O 1
ATOM 2890 N N . GLU A 1 365 ? 4.164 9.859 15.635 1.00 42.16 365 GLU A N 1
ATOM 2891 C CA . GLU A 1 365 ? 3.413 8.745 16.234 1.00 42.16 365 GLU A CA 1
ATOM 2892 C C . GLU A 1 365 ? 4.013 8.326 17.576 1.00 42.16 365 GLU A C 1
ATOM 2894 O O . GLU A 1 365 ? 3.269 8.102 18.522 1.00 42.16 365 GLU A O 1
ATOM 2899 N N . VAL A 1 366 ? 5.340 8.278 17.708 1.00 44.69 366 VAL A N 1
ATOM 2900 C CA . VAL A 1 366 ? 6.025 7.960 18.968 1.00 44.69 366 VAL A CA 1
ATOM 2901 C C . VAL A 1 366 ? 5.792 9.043 20.019 1.00 44.69 366 VAL A C 1
ATOM 2903 O O . VAL A 1 366 ? 5.540 8.703 21.169 1.00 44.69 366 VAL A O 1
ATOM 2906 N N . ASP A 1 367 ? 5.813 10.326 19.668 1.00 44.69 367 ASP A N 1
ATOM 2907 C CA . ASP A 1 367 ? 5.572 11.423 20.609 1.00 44.69 367 ASP A CA 1
ATOM 2908 C C . ASP A 1 367 ? 4.073 11.612 20.908 1.00 44.69 367 ASP A C 1
ATOM 2910 O O . ASP A 1 367 ? 3.719 11.937 22.044 1.00 44.69 367 ASP A O 1
ATOM 2914 N N . ALA A 1 368 ? 3.172 11.287 19.969 1.00 46.28 368 ALA A N 1
ATOM 2915 C CA . ALA A 1 368 ? 1.734 11.162 20.230 1.00 46.28 368 ALA A CA 1
ATOM 2916 C C . ALA A 1 368 ? 1.424 9.961 21.140 1.00 46.28 368 ALA A C 1
ATOM 2918 O O . ALA A 1 368 ? 0.643 10.084 22.085 1.00 46.28 368 ALA A O 1
ATOM 2919 N N . LEU A 1 369 ? 2.080 8.816 20.920 1.00 46.19 369 LEU A N 1
ATOM 2920 C CA . LEU A 1 369 ? 1.994 7.641 21.788 1.00 46.19 369 LEU A CA 1
ATOM 2921 C C . LEU A 1 369 ? 2.581 7.934 23.169 1.00 46.19 369 LEU A C 1
ATOM 2923 O O . LEU A 1 369 ? 1.970 7.565 24.164 1.00 46.19 369 LEU A O 1
ATOM 2927 N N . ARG A 1 370 ? 3.708 8.648 23.265 1.00 52.25 370 ARG A N 1
ATOM 2928 C CA . ARG A 1 370 ? 4.304 9.077 24.544 1.00 52.25 370 ARG A CA 1
ATOM 2929 C C . ARG A 1 370 ? 3.414 10.068 25.287 1.00 52.25 370 ARG A C 1
ATOM 2931 O O . ARG A 1 370 ? 3.232 9.913 26.490 1.00 52.25 370 ARG A O 1
ATOM 2938 N N . SER A 1 371 ? 2.807 11.024 24.584 1.00 49.38 371 SER A N 1
ATOM 2939 C CA . SER A 1 371 ? 1.833 11.958 25.169 1.00 49.38 371 SER A CA 1
ATOM 2940 C C . SER A 1 371 ? 0.599 11.214 25.680 1.00 49.38 371 SER A C 1
ATOM 2942 O O . SER A 1 371 ? 0.145 11.451 26.798 1.00 49.38 371 SER A O 1
ATOM 2944 N N . ARG A 1 372 ? 0.111 10.225 24.918 1.00 62.06 372 ARG A N 1
ATOM 2945 C CA . ARG A 1 372 ? -1.005 9.374 25.340 1.00 62.06 372 ARG A CA 1
ATOM 2946 C C . ARG A 1 372 ? -0.644 8.473 26.522 1.00 62.06 372 ARG A C 1
ATOM 2948 O O . ARG A 1 372 ? -1.464 8.291 27.417 1.00 62.06 372 ARG A O 1
ATOM 2955 N N . ILE A 1 373 ? 0.572 7.931 26.551 1.00 62.62 373 ILE A N 1
ATOM 2956 C CA . ILE A 1 373 ? 1.106 7.175 27.690 1.00 62.62 373 ILE A CA 1
ATOM 2957 C C . ILE A 1 373 ? 1.167 8.078 28.925 1.00 62.62 373 ILE A C 1
ATOM 2959 O O . ILE A 1 373 ? 0.718 7.663 29.987 1.00 62.62 373 ILE A O 1
ATOM 2963 N N . PHE A 1 374 ? 1.620 9.325 28.793 1.00 54.88 374 PHE A N 1
ATOM 2964 C CA . PHE A 1 374 ? 1.683 10.270 29.906 1.00 54.88 374 PHE A CA 1
ATOM 2965 C C . PHE A 1 374 ? 0.301 10.653 30.465 1.00 54.88 374 PHE A C 1
ATOM 2967 O O . PHE A 1 374 ? 0.117 10.669 31.686 1.00 54.88 374 PHE A O 1
ATOM 2974 N N . GLU A 1 375 ? -0.688 10.905 29.599 1.00 62.31 375 GLU A N 1
ATOM 2975 C CA . GLU A 1 375 ? -2.082 11.119 30.018 1.00 62.31 375 GLU A CA 1
ATOM 2976 C C . GLU A 1 375 ? -2.616 9.916 30.803 1.00 62.31 375 GLU A C 1
ATOM 2978 O O . GLU A 1 375 ? -3.159 10.072 31.899 1.00 62.31 375 GLU A O 1
ATOM 2983 N N . LEU A 1 376 ? -2.404 8.707 30.274 1.00 56.38 376 LEU A N 1
ATOM 2984 C CA . LEU A 1 376 ? -2.850 7.462 30.898 1.00 56.38 376 LEU A CA 1
ATOM 2985 C C . LEU A 1 376 ? -2.122 7.187 32.220 1.00 56.38 376 LEU A C 1
ATOM 2987 O O . LEU A 1 376 ? -2.749 6.730 33.174 1.00 56.38 376 LEU A O 1
ATOM 2991 N N . GLU A 1 377 ? -0.827 7.489 32.318 1.00 62.16 377 GLU A N 1
ATOM 2992 C CA . GLU A 1 377 ? -0.041 7.363 33.548 1.00 62.16 377 GLU A CA 1
ATOM 2993 C C . GLU A 1 377 ? -0.460 8.369 34.625 1.00 62.16 377 GLU A C 1
ATOM 2995 O O . GLU A 1 377 ? -0.466 8.030 35.813 1.00 62.16 377 GLU A O 1
ATOM 3000 N N . SER A 1 378 ? -0.812 9.596 34.235 1.00 61.69 378 SER A N 1
ATOM 3001 C CA . SER A 1 378 ? -1.368 10.600 35.149 1.00 61.69 378 SER A CA 1
ATOM 3002 C C . SER A 1 378 ? -2.758 10.193 35.641 1.00 61.69 378 SER A C 1
ATOM 3004 O O . SER A 1 378 ? -3.043 10.297 36.836 1.00 61.69 378 SER A O 1
ATOM 3006 N N . GLU A 1 379 ? -3.594 9.627 34.765 1.00 69.31 379 GLU A N 1
ATOM 3007 C CA . GLU A 1 379 ? -4.908 9.093 35.132 1.00 69.31 379 GLU A CA 1
ATOM 3008 C C . GLU A 1 379 ? -4.789 7.873 36.071 1.00 69.31 379 GLU A C 1
ATOM 3010 O O . GLU A 1 379 ? -5.508 7.767 37.069 1.00 69.31 379 GLU A O 1
ATOM 3015 N N . LEU A 1 380 ? -3.821 6.981 35.822 1.00 55.56 380 LEU A N 1
ATOM 3016 C CA . LEU A 1 380 ? -3.502 5.827 36.676 1.00 55.56 380 LEU A CA 1
ATOM 3017 C C . LEU A 1 380 ? -2.944 6.235 38.042 1.00 55.56 380 LEU A C 1
ATOM 3019 O O . LEU A 1 380 ? -3.314 5.629 39.051 1.00 55.56 380 LEU A O 1
ATOM 3023 N N . ARG A 1 381 ? -2.086 7.262 38.099 1.00 61.22 381 ARG A N 1
ATOM 3024 C CA . ARG A 1 381 ? -1.597 7.831 39.364 1.00 61.22 381 ARG A CA 1
ATOM 3025 C C . ARG A 1 381 ? -2.735 8.468 40.154 1.00 61.22 381 ARG A C 1
ATOM 3027 O O . ARG A 1 381 ? -2.863 8.164 41.333 1.00 61.22 381 ARG A O 1
ATOM 3034 N N . GLY A 1 382 ? -3.624 9.227 39.511 1.00 62.47 382 GLY A N 1
ATOM 3035 C CA . GLY A 1 382 ? -4.833 9.756 40.154 1.00 62.47 382 GLY A CA 1
ATOM 3036 C C . GLY A 1 382 ? -5.727 8.656 40.743 1.00 62.47 382 GLY A C 1
ATOM 3037 O O . GLY A 1 382 ? -6.185 8.761 41.884 1.00 62.47 382 GLY A O 1
ATOM 3038 N N . ARG A 1 383 ? -5.910 7.544 40.017 1.00 63.34 383 ARG A N 1
ATOM 3039 C CA . ARG A 1 383 ? -6.678 6.378 40.495 1.00 63.34 383 ARG A CA 1
ATOM 3040 C C . ARG A 1 383 ? -5.970 5.606 41.617 1.00 63.34 383 ARG A C 1
ATOM 3042 O O . ARG A 1 383 ? -6.651 5.127 42.519 1.00 63.34 383 ARG A O 1
ATOM 3049 N N . ARG A 1 384 ? -4.633 5.521 41.615 1.00 50.28 384 ARG A N 1
ATOM 3050 C CA . ARG A 1 384 ? -3.849 4.912 42.711 1.00 50.28 384 ARG A CA 1
ATOM 3051 C C . ARG A 1 384 ? -3.872 5.754 43.983 1.00 50.28 384 ARG A C 1
ATOM 3053 O O . ARG A 1 384 ? -4.138 5.198 45.040 1.00 50.28 384 ARG A O 1
ATOM 3060 N N . SER A 1 385 ? -3.745 7.075 43.880 1.00 47.12 385 SER A N 1
ATOM 3061 C CA . SER A 1 385 ? -3.915 7.985 45.023 1.00 47.12 385 SER A CA 1
ATOM 3062 C C . SER A 1 385 ? -5.330 7.917 45.611 1.00 47.12 385 SER A C 1
ATOM 3064 O O . SER A 1 385 ? -5.515 8.076 46.814 1.00 47.12 385 SER A O 1
ATOM 3066 N N . SER A 1 386 ? -6.332 7.626 44.772 1.00 48.97 386 SER A N 1
ATOM 3067 C CA . SER A 1 386 ? -7.719 7.396 45.204 1.00 48.97 386 SER A CA 1
ATOM 3068 C C . SER A 1 386 ? -7.911 6.036 45.895 1.00 48.97 386 SER A C 1
ATOM 3070 O O . SER A 1 386 ? -8.785 5.900 46.746 1.00 48.97 386 SER A O 1
ATOM 3072 N N . ALA A 1 387 ? -7.099 5.032 45.545 1.00 44.31 387 ALA A N 1
ATOM 3073 C CA . ALA A 1 387 ? -7.155 3.679 46.103 1.00 44.31 387 ALA A CA 1
ATOM 3074 C C . ALA A 1 387 ? -6.303 3.510 47.380 1.00 44.31 387 ALA A C 1
ATOM 3076 O O . ALA A 1 387 ? -6.660 2.723 48.255 1.00 44.31 387 ALA A O 1
ATOM 3077 N N . GLU A 1 388 ? -5.217 4.275 47.531 1.00 39.47 388 GLU A N 1
ATOM 3078 C CA . GLU A 1 388 ? -4.325 4.236 48.704 1.00 39.47 388 GLU A CA 1
ATOM 3079 C C . GLU A 1 388 ? -4.882 4.974 49.936 1.00 39.47 388 GLU A C 1
ATOM 3081 O O . GLU A 1 388 ? -4.379 4.803 51.042 1.00 39.47 388 GLU A O 1
ATOM 3086 N N . LEU A 1 389 ? -5.996 5.700 49.799 1.00 41.19 389 LEU A N 1
ATOM 3087 C CA . LEU A 1 389 ? -6.744 6.267 50.931 1.00 41.19 389 LEU A CA 1
ATOM 3088 C C . LEU A 1 389 ? -7.610 5.236 51.689 1.00 41.19 389 LEU A C 1
ATOM 3090 O O . LEU A 1 389 ? -8.324 5.615 52.622 1.00 41.19 389 LEU A O 1
ATOM 3094 N N . HIS A 1 390 ? -7.571 3.942 51.331 1.00 44.72 390 HIS A N 1
ATOM 3095 C CA . HIS A 1 390 ? -8.487 2.933 51.888 1.00 44.72 390 HIS A CA 1
ATOM 3096 C C . HIS A 1 390 ? -7.896 1.632 52.448 1.00 44.72 390 HIS A C 1
ATOM 3098 O O . HIS A 1 390 ? -8.675 0.734 52.768 1.00 44.72 390 HIS A O 1
ATOM 3104 N N . GLN A 1 391 ? -6.585 1.508 52.686 1.00 35.28 391 GLN A N 1
ATOM 3105 C CA . GLN A 1 391 ? -6.068 0.339 53.421 1.00 35.28 391 GLN A CA 1
ATOM 3106 C C . GLN A 1 391 ? -5.015 0.690 54.477 1.00 35.28 391 GLN A C 1
ATOM 3108 O O . GLN A 1 391 ? -3.870 1.009 54.182 1.00 35.28 391 GLN A O 1
ATOM 3113 N N . THR A 1 392 ? -5.437 0.587 55.737 1.00 31.38 392 THR A N 1
ATOM 3114 C CA . THR A 1 392 ? -4.612 0.601 56.949 1.00 31.38 392 THR A CA 1
ATOM 3115 C C . THR A 1 392 ? -4.090 -0.798 57.302 1.00 31.38 392 THR A C 1
ATOM 3117 O O . THR A 1 392 ? -4.873 -1.742 57.340 1.00 31.38 392 THR A O 1
ATOM 3120 N N . ASP A 1 393 ? -2.800 -0.849 57.657 1.00 34.31 393 ASP A N 1
ATOM 3121 C CA . ASP A 1 393 ? -2.107 -1.719 58.632 1.00 34.31 393 ASP A CA 1
ATOM 3122 C C . ASP A 1 393 ? -2.233 -3.260 58.581 1.00 34.31 393 ASP A C 1
ATOM 3124 O O . ASP A 1 393 ? -3.278 -3.824 58.892 1.00 34.31 393 ASP A O 1
ATOM 3128 N N . THR A 1 394 ? -1.096 -3.966 58.406 1.00 31.20 394 THR A N 1
ATOM 3129 C CA . THR A 1 394 ? -0.415 -4.754 59.479 1.00 31.20 394 THR A CA 1
ATOM 3130 C C . THR A 1 394 ? 0.914 -5.435 59.033 1.00 31.20 394 THR A C 1
ATOM 3132 O O . THR A 1 394 ? 1.024 -5.984 57.945 1.00 31.20 394 THR A O 1
ATOM 3135 N N . ARG A 1 395 ? 1.919 -5.362 59.931 1.00 28.31 395 ARG A N 1
ATOM 3136 C CA . ARG A 1 395 ? 3.337 -5.870 60.011 1.00 28.31 395 ARG A CA 1
ATOM 3137 C C . ARG A 1 395 ? 3.566 -7.405 59.823 1.00 28.31 395 ARG A C 1
ATOM 3139 O O . ARG A 1 395 ? 2.541 -8.079 59.797 1.00 28.31 395 ARG A O 1
ATOM 3146 N N . PRO A 1 396 ? 4.806 -8.023 59.843 1.00 34.28 396 PRO A N 1
ATOM 3147 C CA . PRO A 1 396 ? 6.100 -7.654 60.512 1.00 34.28 396 PRO A CA 1
ATOM 3148 C C . PRO A 1 396 ? 7.456 -7.991 59.767 1.00 34.28 396 PRO A C 1
ATOM 3150 O O . PRO A 1 396 ? 7.413 -8.437 58.624 1.00 34.28 396 PRO A O 1
ATOM 3153 N N . PRO A 1 397 ? 8.662 -7.764 60.377 1.00 36.25 397 PRO A N 1
ATOM 3154 C CA . PRO A 1 397 ? 9.958 -7.632 59.663 1.00 36.25 397 PRO A CA 1
ATOM 3155 C C . PRO A 1 397 ? 11.108 -8.652 59.962 1.00 36.25 397 PRO A C 1
ATOM 3157 O O . PRO A 1 397 ? 11.174 -9.195 61.062 1.00 36.25 397 PRO A O 1
ATOM 3160 N N . LEU A 1 398 ? 12.080 -8.707 59.012 1.00 32.09 398 LEU A N 1
ATOM 3161 C CA . LEU A 1 398 ? 13.551 -9.023 59.072 1.00 32.09 398 LEU A CA 1
ATOM 3162 C C . LEU A 1 398 ? 14.017 -10.494 59.319 1.00 32.09 398 LEU A C 1
ATOM 3164 O O . LEU A 1 398 ? 13.222 -11.242 59.881 1.00 32.09 398 LEU A O 1
ATOM 3168 N N . PRO A 1 399 ? 15.264 -10.948 58.949 1.00 36.62 399 PRO A N 1
ATOM 3169 C CA . PRO A 1 399 ? 16.541 -10.189 58.905 1.00 36.62 399 PRO A CA 1
ATOM 3170 C C . PRO A 1 399 ? 17.624 -10.524 57.821 1.00 36.62 399 PRO A C 1
ATOM 3172 O O . PRO A 1 399 ? 17.490 -11.433 57.008 1.00 36.62 399 PRO A O 1
ATOM 3175 N N . ASN A 1 400 ? 18.713 -9.734 57.886 1.00 29.67 400 ASN A N 1
ATOM 3176 C CA . ASN A 1 400 ? 19.979 -9.695 57.120 1.00 29.67 400 ASN A CA 1
ATOM 3177 C C . ASN A 1 400 ? 20.905 -10.928 57.234 1.00 29.67 400 ASN A C 1
ATOM 3179 O O . ASN A 1 400 ? 20.892 -11.606 58.260 1.00 29.67 400 ASN A O 1
ATOM 3183 N N . HIS A 1 401 ? 21.837 -11.079 56.273 1.00 31.31 401 HIS A N 1
ATOM 3184 C CA . HIS A 1 401 ? 23.230 -11.480 56.546 1.00 31.31 401 HIS A CA 1
ATOM 3185 C C . HIS A 1 401 ? 24.221 -11.035 55.446 1.00 31.31 401 HIS A C 1
ATOM 3187 O O . HIS A 1 401 ? 23.910 -11.094 54.257 1.00 31.31 401 HIS A O 1
ATOM 3193 N N . ASP A 1 402 ? 25.399 -10.602 55.903 1.00 28.50 402 ASP A N 1
ATOM 3194 C CA . ASP A 1 402 ? 26.522 -9.986 55.186 1.00 28.50 402 ASP A CA 1
ATOM 3195 C C . ASP A 1 402 ? 27.527 -10.960 54.510 1.00 28.50 402 ASP A C 1
ATOM 3197 O O . ASP A 1 402 ? 27.693 -12.102 54.933 1.00 28.50 402 ASP A O 1
ATOM 3201 N N . ASP A 1 403 ? 28.239 -10.398 53.522 1.00 28.41 403 ASP A N 1
ATOM 3202 C CA . ASP A 1 403 ? 29.696 -10.392 53.239 1.00 28.41 403 ASP A CA 1
ATOM 3203 C C . ASP A 1 403 ? 30.571 -11.586 52.749 1.00 28.41 403 ASP A C 1
ATOM 3205 O O . ASP A 1 403 ? 30.745 -12.613 53.397 1.00 28.41 403 ASP A O 1
ATOM 3209 N N . ALA A 1 404 ? 31.310 -11.238 51.669 1.00 27.78 404 ALA A N 1
ATOM 3210 C CA . ALA A 1 404 ? 32.766 -11.354 51.409 1.00 27.78 404 ALA A CA 1
ATOM 3211 C C . ALA A 1 404 ? 33.427 -12.616 50.787 1.00 27.78 404 ALA A C 1
ATOM 3213 O O . ALA A 1 404 ? 33.302 -13.729 51.287 1.00 27.78 404 ALA A O 1
ATOM 3214 N N . GLY A 1 405 ? 34.315 -12.386 49.785 1.00 25.89 405 GLY A N 1
ATOM 3215 C CA . GLY A 1 405 ? 35.546 -13.197 49.609 1.00 25.89 405 GLY A CA 1
ATOM 3216 C C . GLY A 1 405 ? 36.181 -13.412 48.210 1.00 25.89 405 GLY A C 1
ATOM 3217 O O . GLY A 1 405 ? 36.097 -14.501 47.667 1.00 25.89 405 GLY A O 1
ATOM 3218 N N . ALA A 1 406 ? 36.880 -12.391 47.698 1.00 27.00 406 ALA A N 1
ATOM 3219 C CA . ALA A 1 406 ? 37.976 -12.259 46.700 1.00 27.00 406 ALA A CA 1
ATOM 3220 C C . ALA A 1 406 ? 38.786 -13.433 46.028 1.00 27.00 406 ALA A C 1
ATOM 3222 O O . ALA A 1 406 ? 39.184 -14.402 46.664 1.00 27.00 406 ALA A O 1
ATOM 3223 N N . ASN A 1 407 ? 39.242 -13.109 44.790 1.00 27.20 407 ASN A N 1
ATOM 3224 C CA . ASN A 1 407 ? 40.545 -13.333 44.088 1.00 27.20 407 ASN A CA 1
ATOM 3225 C C . ASN A 1 407 ? 40.984 -14.697 43.486 1.00 27.20 407 ASN A C 1
ATOM 3227 O O . ASN A 1 407 ? 41.305 -15.628 44.214 1.00 27.20 407 ASN A O 1
ATOM 3231 N N . ASN A 1 408 ? 41.270 -14.723 42.163 1.00 26.39 408 ASN A N 1
ATOM 3232 C CA . ASN A 1 408 ? 42.653 -14.727 41.621 1.00 26.39 408 ASN A CA 1
ATOM 3233 C C . ASN A 1 408 ? 42.747 -14.640 40.076 1.00 26.39 408 ASN A C 1
ATOM 3235 O O . ASN A 1 408 ? 41.894 -15.135 39.346 1.00 26.39 408 ASN A O 1
ATOM 3239 N N . ALA A 1 409 ? 43.832 -14.012 39.611 1.00 26.03 409 ALA A N 1
ATOM 3240 C CA . ALA A 1 409 ? 44.205 -13.724 38.223 1.00 26.03 409 ALA A CA 1
ATOM 3241 C C . ALA A 1 409 ? 45.008 -14.851 37.542 1.00 26.03 409 ALA A C 1
ATOM 3243 O O . ALA A 1 409 ? 45.727 -15.559 38.235 1.00 26.03 409 ALA A O 1
ATOM 3244 N N . TYR A 1 410 ? 44.986 -14.920 36.200 1.00 24.36 410 TYR A N 1
ATOM 3245 C CA . TYR A 1 410 ? 46.103 -15.381 35.347 1.00 24.36 410 TYR A CA 1
ATOM 3246 C C . TYR A 1 410 ? 45.910 -14.920 33.882 1.00 24.36 410 TYR A C 1
ATOM 3248 O O . TYR A 1 410 ? 44.865 -15.155 33.283 1.00 24.36 410 TYR A O 1
ATOM 3256 N N . ALA A 1 411 ? 46.936 -14.284 33.302 1.00 26.44 411 ALA A N 1
ATOM 3257 C CA . ALA A 1 411 ? 47.150 -14.143 31.849 1.00 26.44 411 ALA A CA 1
ATOM 3258 C C . ALA A 1 411 ? 47.940 -15.370 31.330 1.00 26.44 411 ALA A C 1
ATOM 3260 O O . ALA A 1 411 ? 48.582 -16.025 32.160 1.00 26.44 411 ALA A O 1
ATOM 3261 N N . PRO A 1 412 ? 47.965 -15.701 30.014 1.00 32.47 412 PRO A N 1
ATOM 3262 C CA . PRO A 1 412 ? 48.991 -15.110 29.125 1.00 32.47 412 PRO A CA 1
ATOM 3263 C C . PRO A 1 412 ? 48.666 -15.074 27.602 1.00 32.47 412 PRO A C 1
ATOM 3265 O O . PRO A 1 412 ? 47.782 -15.766 27.114 1.00 32.47 412 PRO A O 1
ATOM 3268 N N . GLY A 1 413 ? 49.506 -14.365 26.827 1.00 22.30 413 GLY A N 1
ATOM 3269 C CA . GLY A 1 413 ? 49.977 -14.865 25.518 1.00 22.30 413 GLY A CA 1
ATOM 3270 C C . GLY A 1 413 ? 49.549 -14.125 24.242 1.00 22.30 413 GLY A C 1
ATOM 3271 O O . GLY A 1 413 ? 48.496 -14.389 23.680 1.00 22.30 413 GLY A O 1
ATOM 3272 N N . ARG A 1 414 ? 50.449 -13.283 23.710 1.00 27.53 414 ARG A N 1
ATOM 3273 C CA . ARG A 1 414 ? 50.464 -12.823 22.306 1.00 27.53 414 ARG A CA 1
ATOM 3274 C C . ARG A 1 414 ? 50.816 -13.982 21.364 1.00 27.53 414 ARG A C 1
ATOM 3276 O O . ARG A 1 414 ? 51.813 -14.664 21.596 1.00 27.53 414 ARG A O 1
ATOM 3283 N N . THR A 1 415 ? 50.124 -14.104 20.231 1.00 24.03 415 THR A N 1
ATOM 3284 C CA . THR A 1 415 ? 50.686 -14.721 19.016 1.00 24.03 415 THR A CA 1
ATOM 3285 C C . THR A 1 415 ? 50.098 -14.072 17.762 1.00 24.03 415 THR A C 1
ATOM 3287 O O . THR A 1 415 ? 48.922 -13.730 17.711 1.00 24.03 415 THR A O 1
ATOM 3290 N N . LEU A 1 416 ? 50.984 -13.842 16.796 1.00 25.88 416 LEU A N 1
ATOM 3291 C CA . LEU A 1 416 ? 50.798 -13.163 15.515 1.00 25.88 416 LEU A CA 1
ATOM 3292 C C . LEU A 1 416 ? 49.877 -13.961 14.575 1.00 25.88 416 LEU A C 1
ATOM 3294 O O . LEU A 1 416 ? 50.035 -15.175 14.460 1.00 25.88 416 LEU A O 1
ATOM 3298 N N . VAL A 1 417 ? 48.989 -13.272 13.852 1.00 25.70 417 VAL A N 1
ATOM 3299 C CA . VAL A 1 417 ? 48.205 -13.821 12.729 1.00 25.70 417 VAL A CA 1
ATOM 3300 C C . VAL A 1 417 ? 48.551 -13.009 11.470 1.00 25.70 417 VAL A C 1
ATOM 3302 O O . VAL A 1 417 ? 48.623 -11.783 11.572 1.00 25.70 417 VAL A O 1
ATOM 3305 N N . PRO A 1 418 ? 48.817 -13.644 10.311 1.00 25.73 418 PRO A N 1
ATOM 3306 C CA . PRO A 1 418 ? 49.237 -12.945 9.103 1.00 25.73 418 PRO A CA 1
ATOM 3307 C C . PRO A 1 418 ? 48.057 -12.273 8.394 1.00 25.73 418 PRO A C 1
ATOM 3309 O O . PRO A 1 418 ? 46.972 -12.845 8.293 1.00 25.73 418 PRO A O 1
ATOM 3312 N N . GLU A 1 419 ? 48.305 -11.078 7.862 1.00 25.38 419 GLU A N 1
ATOM 3313 C CA . GLU A 1 419 ? 47.405 -10.353 6.965 1.00 25.38 419 GLU A CA 1
ATOM 3314 C C . GLU A 1 419 ? 47.104 -11.196 5.713 1.00 25.38 419 GLU A C 1
ATOM 3316 O O . GLU A 1 419 ? 48.003 -11.530 4.936 1.00 25.38 419 GLU A O 1
ATOM 3321 N N . ARG A 1 420 ? 45.824 -11.536 5.511 1.00 25.95 420 ARG A N 1
ATOM 3322 C CA . ARG A 1 420 ? 45.285 -11.929 4.205 1.00 25.95 420 ARG A CA 1
ATOM 3323 C C . ARG A 1 420 ? 44.586 -10.729 3.586 1.00 25.95 420 ARG A C 1
ATOM 3325 O O . ARG A 1 420 ? 43.771 -10.060 4.213 1.00 25.95 420 ARG A O 1
ATOM 3332 N N . ASN A 1 421 ? 44.980 -10.471 2.353 1.00 30.61 421 ASN A N 1
ATOM 3333 C CA . ASN A 1 421 ? 44.582 -9.357 1.522 1.00 30.61 421 ASN A CA 1
ATOM 3334 C C . ASN A 1 421 ? 43.297 -9.756 0.772 1.00 30.61 421 ASN A C 1
ATOM 3336 O O . ASN A 1 421 ? 43.387 -10.262 -0.339 1.00 30.61 421 ASN A O 1
ATOM 3340 N N . ASP A 1 422 ? 42.125 -9.566 1.383 1.00 25.92 422 ASP A N 1
ATOM 3341 C CA . ASP A 1 422 ? 40.823 -9.816 0.741 1.00 25.92 422 ASP A CA 1
ATOM 3342 C C . ASP A 1 422 ? 40.176 -8.479 0.341 1.00 25.92 422 ASP A C 1
ATOM 3344 O O . ASP A 1 422 ? 39.161 -8.035 0.877 1.00 25.92 422 ASP A O 1
ATOM 3348 N N . GLY A 1 423 ? 40.818 -7.793 -0.603 1.00 28.61 423 GLY A N 1
ATOM 3349 C CA . GLY A 1 423 ? 40.175 -6.779 -1.428 1.00 28.61 423 GLY A CA 1
ATOM 3350 C C . GLY A 1 423 ? 39.931 -7.393 -2.798 1.00 28.61 423 GLY A C 1
ATOM 3351 O O . GLY A 1 423 ? 40.906 -7.750 -3.439 1.00 28.61 423 GLY A O 1
ATOM 3352 N N . GLU A 1 424 ? 38.659 -7.479 -3.207 1.00 27.88 424 GLU A N 1
ATOM 3353 C CA . GLU A 1 424 ? 38.126 -7.962 -4.505 1.00 27.88 424 GLU A CA 1
ATOM 3354 C C . GLU A 1 424 ? 37.314 -9.269 -4.426 1.00 27.88 424 GLU A C 1
ATOM 3356 O O . GLU A 1 424 ? 37.703 -10.269 -5.004 1.00 27.88 424 GLU A O 1
ATOM 3361 N N . GLU A 1 425 ? 36.127 -9.266 -3.795 1.00 25.69 425 GLU A N 1
ATOM 3362 C CA . GLU A 1 425 ? 35.087 -10.258 -4.170 1.00 25.69 425 GLU A CA 1
ATOM 3363 C C . GLU A 1 425 ? 33.614 -9.869 -3.884 1.00 25.69 425 GLU A C 1
ATOM 3365 O O . GLU A 1 425 ? 32.701 -10.542 -4.350 1.00 25.69 425 GLU A O 1
ATOM 3370 N N . GLN A 1 426 ? 33.306 -8.749 -3.211 1.00 26.27 426 GLN A N 1
ATOM 3371 C CA . GLN A 1 426 ? 31.908 -8.438 -2.823 1.00 26.27 426 GLN A CA 1
ATOM 3372 C C . GLN A 1 426 ? 31.074 -7.609 -3.828 1.00 26.27 426 GLN A C 1
ATOM 3374 O O . GLN A 1 426 ? 29.872 -7.447 -3.634 1.00 26.27 426 GLN A O 1
ATOM 3379 N N . SER A 1 427 ? 31.652 -7.112 -4.929 1.00 26.22 427 SER A N 1
ATOM 3380 C CA . SER A 1 427 ? 30.947 -6.228 -5.889 1.00 26.22 427 SER A CA 1
ATOM 3381 C C . SER A 1 427 ? 30.153 -6.972 -6.986 1.00 26.22 427 SER A C 1
ATOM 3383 O O . SER A 1 427 ? 29.240 -6.405 -7.587 1.00 26.22 427 SER A O 1
ATOM 3385 N N . SER A 1 428 ? 30.443 -8.253 -7.246 1.00 25.17 428 SER A N 1
ATOM 3386 C CA . SER A 1 428 ? 29.817 -9.020 -8.341 1.00 25.17 428 SER A CA 1
ATOM 3387 C C . SER A 1 428 ? 28.470 -9.669 -7.981 1.00 25.17 428 SER A C 1
ATOM 3389 O O . SER A 1 428 ? 27.652 -9.893 -8.870 1.00 25.17 428 SER A O 1
ATOM 3391 N N . ASN A 1 429 ? 28.177 -9.912 -6.697 1.00 27.66 429 ASN A N 1
ATOM 3392 C CA . ASN A 1 429 ? 27.002 -10.700 -6.287 1.00 27.66 429 ASN A CA 1
ATOM 3393 C C . ASN A 1 429 ? 25.651 -9.953 -6.358 1.00 27.66 429 ASN A C 1
ATOM 3395 O O . ASN A 1 429 ? 24.607 -10.592 -6.491 1.00 27.66 429 ASN A O 1
ATOM 3399 N N . ALA A 1 430 ? 25.630 -8.615 -6.293 1.00 28.58 430 ALA A N 1
ATOM 3400 C CA . ALA A 1 430 ? 24.379 -7.843 -6.230 1.00 28.58 430 ALA A CA 1
ATOM 3401 C C . ALA A 1 430 ? 23.695 -7.629 -7.598 1.00 28.58 430 ALA A C 1
ATOM 3403 O O . ALA A 1 430 ? 22.476 -7.501 -7.668 1.00 28.58 430 ALA A O 1
ATOM 3404 N N . ALA A 1 431 ? 24.459 -7.596 -8.696 1.00 28.97 431 ALA A N 1
ATOM 3405 C CA . ALA A 1 431 ? 23.900 -7.514 -10.052 1.00 28.97 431 ALA A CA 1
ATOM 3406 C C . ALA A 1 431 ? 23.394 -8.882 -10.556 1.00 28.97 431 ALA A C 1
ATOM 3408 O O . ALA A 1 431 ? 22.459 -8.950 -11.357 1.00 28.97 431 ALA A O 1
ATOM 3409 N N . ASP A 1 432 ? 23.970 -9.968 -10.041 1.00 35.47 432 ASP A N 1
ATOM 3410 C CA . ASP A 1 432 ? 23.603 -11.342 -10.387 1.00 35.47 432 ASP A CA 1
ATOM 3411 C C . ASP A 1 432 ? 22.271 -11.783 -9.751 1.00 35.47 432 ASP A C 1
ATOM 3413 O O . ASP A 1 432 ? 21.509 -12.516 -10.383 1.00 35.47 432 ASP A O 1
ATOM 3417 N N . SER A 1 433 ? 21.929 -11.318 -8.539 1.00 39.56 433 SER A N 1
ATOM 3418 C CA . SER A 1 433 ? 20.676 -11.717 -7.870 1.00 39.56 433 SER A CA 1
ATOM 3419 C C . SER A 1 433 ? 19.421 -11.138 -8.541 1.00 39.56 433 SER A C 1
ATOM 3421 O O . SER A 1 433 ? 18.452 -11.864 -8.757 1.00 39.56 433 SER A O 1
ATOM 3423 N N . ALA A 1 434 ? 19.454 -9.870 -8.970 1.00 40.97 434 ALA A N 1
ATOM 3424 C CA . ALA A 1 434 ? 18.338 -9.219 -9.666 1.00 40.97 434 ALA A CA 1
ATOM 3425 C C . ALA A 1 434 ? 18.042 -9.842 -11.046 1.00 40.97 434 ALA A C 1
ATOM 3427 O O . ALA A 1 434 ? 16.913 -9.777 -11.532 1.00 40.97 434 ALA A O 1
ATOM 3428 N N . THR A 1 435 ? 19.046 -10.465 -11.670 1.00 48.75 435 THR A N 1
ATOM 3429 C CA . THR A 1 435 ? 18.903 -11.176 -12.951 1.00 48.75 435 THR A CA 1
ATOM 3430 C C . THR A 1 435 ? 18.318 -12.582 -12.744 1.00 48.75 435 THR A C 1
ATOM 3432 O O . THR A 1 435 ? 17.515 -13.045 -13.558 1.00 48.75 435 THR A O 1
ATOM 3435 N N . LYS A 1 436 ? 18.638 -13.234 -11.615 1.00 54.00 436 LYS A N 1
ATOM 3436 C CA . LYS A 1 436 ? 18.102 -14.551 -11.218 1.00 54.00 436 LYS A CA 1
ATOM 3437 C C . LYS A 1 436 ? 16.617 -14.525 -10.836 1.00 54.00 436 LYS A C 1
ATOM 3439 O O . LYS A 1 436 ? 15.932 -15.517 -11.044 1.00 54.00 436 LYS A O 1
ATOM 3444 N N . ASP A 1 437 ? 16.103 -13.381 -10.377 1.00 63.50 437 ASP A N 1
ATOM 3445 C CA . ASP A 1 437 ? 14.718 -13.211 -9.894 1.00 63.50 437 ASP A CA 1
ATOM 3446 C C . ASP A 1 437 ? 13.759 -12.512 -10.879 1.00 63.50 437 ASP A C 1
ATOM 3448 O O . ASP A 1 437 ? 12.672 -12.056 -10.511 1.00 63.50 437 ASP A O 1
ATOM 3452 N N . ALA A 1 438 ? 14.148 -12.432 -12.153 1.00 68.25 438 ALA A N 1
ATOM 3453 C CA . ALA A 1 438 ? 13.426 -11.723 -13.207 1.00 68.25 438 ALA A CA 1
ATOM 3454 C C . ALA A 1 438 ? 11.926 -12.056 -13.279 1.00 68.25 438 ALA A C 1
ATOM 3456 O O . ALA A 1 438 ? 11.078 -11.165 -13.333 1.00 68.25 438 ALA A O 1
ATOM 3457 N N . VAL A 1 439 ? 11.610 -13.352 -13.263 1.00 67.62 439 VAL A N 1
ATOM 3458 C CA . VAL A 1 439 ? 10.241 -13.868 -13.363 1.00 67.62 439 VAL A CA 1
ATOM 3459 C C . VAL A 1 439 ? 9.421 -13.461 -12.141 1.00 67.62 439 VAL A C 1
ATOM 3461 O O . VAL A 1 439 ? 8.343 -12.898 -12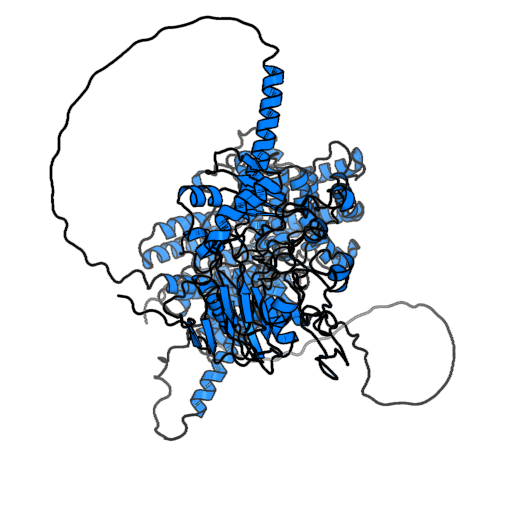.304 1.00 67.62 439 VAL A O 1
ATOM 3464 N N . SER A 1 440 ? 9.974 -13.621 -10.936 1.00 69.00 440 SER A N 1
ATOM 3465 C CA . SER A 1 440 ? 9.337 -13.223 -9.676 1.00 69.00 440 SER A CA 1
ATOM 3466 C C . SER A 1 440 ? 8.981 -11.731 -9.674 1.00 69.00 440 SER A C 1
ATOM 3468 O O . SER A 1 440 ? 7.868 -11.352 -9.324 1.00 69.00 440 SER A O 1
ATOM 3470 N N . ILE A 1 441 ? 9.900 -10.861 -10.109 1.00 72.69 441 ILE A N 1
ATOM 3471 C CA . ILE A 1 441 ? 9.659 -9.408 -10.153 1.00 72.69 441 ILE A CA 1
ATOM 3472 C C . ILE A 1 441 ? 8.505 -9.071 -11.111 1.00 72.69 441 ILE A C 1
ATOM 3474 O O . ILE A 1 441 ? 7.641 -8.260 -10.776 1.00 72.69 441 ILE A O 1
ATOM 3478 N N . LEU A 1 442 ? 8.468 -9.703 -12.287 1.00 77.00 442 LEU A N 1
ATOM 3479 C CA . LEU A 1 442 ? 7.418 -9.485 -13.285 1.00 77.00 442 LEU A CA 1
ATOM 3480 C C . LEU A 1 442 ? 6.059 -10.044 -12.818 1.00 77.00 442 LEU A C 1
ATOM 3482 O O . LEU A 1 442 ? 5.035 -9.383 -12.985 1.00 77.00 442 LEU A O 1
ATOM 3486 N N . GLU A 1 443 ? 6.036 -11.205 -12.157 1.00 76.44 443 GLU A N 1
ATOM 3487 C CA . GLU A 1 443 ? 4.825 -11.771 -11.543 1.00 76.44 443 GLU A CA 1
ATOM 3488 C C . GLU A 1 443 ? 4.242 -10.851 -10.460 1.00 76.44 443 GLU A C 1
ATOM 3490 O O . GLU A 1 443 ? 3.034 -10.602 -10.433 1.00 76.44 443 GLU A O 1
ATOM 3495 N N . PHE A 1 444 ? 5.098 -10.279 -9.607 1.00 74.50 444 PHE A N 1
ATOM 3496 C CA . PHE A 1 444 ? 4.688 -9.308 -8.591 1.00 74.50 444 PHE A CA 1
ATOM 3497 C C . PHE A 1 444 ? 3.960 -8.112 -9.211 1.00 74.50 444 PHE A C 1
ATOM 3499 O O . PHE A 1 444 ? 2.895 -7.735 -8.719 1.00 74.50 444 PHE A O 1
ATOM 3506 N N . LEU A 1 445 ? 4.472 -7.557 -10.316 1.00 71.25 445 LEU A N 1
ATOM 3507 C CA . LEU A 1 445 ? 3.829 -6.432 -11.004 1.00 71.25 445 LEU A CA 1
ATOM 3508 C C . LEU A 1 445 ? 2.417 -6.784 -11.481 1.00 71.25 445 LEU A C 1
ATOM 3510 O O . LEU A 1 445 ? 1.493 -5.990 -11.292 1.00 71.25 445 LEU A O 1
ATOM 3514 N N . ALA A 1 446 ? 2.226 -7.989 -12.022 1.00 71.69 446 ALA A N 1
ATOM 3515 C CA . ALA A 1 446 ? 0.908 -8.464 -12.434 1.00 71.69 446 ALA A CA 1
ATOM 3516 C C . ALA A 1 446 ? -0.063 -8.608 -11.248 1.00 71.69 446 ALA A C 1
ATOM 3518 O O . ALA A 1 446 ? -1.260 -8.357 -11.381 1.00 71.69 446 ALA A O 1
ATOM 3519 N N . TRP A 1 447 ? 0.441 -8.962 -10.063 1.00 67.00 447 TRP A N 1
ATOM 3520 C CA . TRP A 1 447 ? -0.366 -9.087 -8.841 1.00 67.00 447 TRP A CA 1
ATOM 3521 C C . TRP A 1 447 ? -0.601 -7.747 -8.136 1.00 67.00 447 TRP A C 1
ATOM 3523 O O . TRP A 1 447 ? -1.393 -7.672 -7.191 1.00 67.00 447 TRP A O 1
ATOM 3533 N N . GLY A 1 448 ? 0.078 -6.690 -8.585 1.00 56.22 448 GLY A N 1
ATOM 3534 C CA . GLY A 1 448 ? 0.094 -5.379 -7.949 1.00 56.22 448 GLY A CA 1
ATOM 3535 C C . GLY A 1 448 ? 1.014 -5.244 -6.743 1.00 56.22 448 GLY A C 1
ATOM 3536 O O . GLY A 1 448 ? 0.834 -4.380 -5.883 1.00 56.22 448 GLY A O 1
ATOM 3537 N N . ARG A 1 449 ? 1.987 -6.137 -6.637 1.00 66.69 449 ARG A N 1
ATOM 3538 C CA . ARG A 1 449 ? 3.008 -6.132 -5.601 1.00 66.69 449 ARG A CA 1
ATOM 3539 C C . ARG A 1 449 ? 4.316 -5.572 -6.174 1.00 66.69 449 ARG A C 1
ATOM 3541 O O . ARG A 1 449 ? 4.530 -5.576 -7.383 1.00 66.69 449 ARG A O 1
ATOM 3548 N N . ARG A 1 450 ? 5.216 -5.091 -5.315 1.00 57.66 450 ARG A N 1
ATOM 3549 C CA . ARG A 1 450 ? 6.584 -4.703 -5.707 1.00 57.66 450 ARG A CA 1
ATOM 3550 C C . ARG A 1 450 ? 7.578 -5.602 -4.965 1.00 57.66 450 ARG A C 1
ATOM 3552 O O . ARG A 1 450 ? 7.546 -5.625 -3.741 1.00 57.66 450 ARG A O 1
ATOM 3559 N N . LYS A 1 451 ? 8.438 -6.332 -5.687 1.00 51.00 451 LYS A N 1
ATOM 3560 C CA . LYS A 1 451 ? 9.626 -6.995 -5.115 1.00 51.00 451 LYS A CA 1
ATOM 3561 C C . LYS A 1 451 ? 10.810 -6.060 -5.358 1.00 51.00 451 LYS A C 1
ATOM 3563 O O . LYS A 1 451 ? 11.106 -5.763 -6.514 1.00 51.00 451 LYS A O 1
ATOM 3568 N N . ASN A 1 452 ? 11.426 -5.527 -4.301 1.00 49.62 452 ASN A N 1
ATOM 3569 C CA . ASN A 1 452 ? 12.593 -4.655 -4.447 1.00 49.62 452 ASN A CA 1
ATOM 3570 C C . ASN A 1 452 ? 13.807 -5.519 -4.845 1.00 49.62 452 ASN A C 1
ATOM 3572 O O . ASN A 1 452 ? 14.183 -6.393 -4.072 1.00 49.62 452 ASN A O 1
ATOM 3576 N N . PRO A 1 453 ? 14.439 -5.321 -6.015 1.00 42.28 453 PRO A N 1
ATOM 3577 C CA . PRO A 1 453 ? 15.580 -6.137 -6.432 1.00 42.28 453 PRO A CA 1
ATOM 3578 C C . PRO A 1 453 ? 16.869 -5.893 -5.618 1.00 42.28 453 PRO A C 1
ATOM 3580 O O . PRO A 1 453 ? 17.867 -6.565 -5.863 1.00 42.28 453 PRO A O 1
ATOM 3583 N N . TYR A 1 454 ? 16.874 -4.959 -4.657 1.00 41.78 454 TYR A N 1
ATOM 3584 C CA . TYR A 1 454 ? 18.060 -4.528 -3.905 1.00 41.78 454 TYR A CA 1
ATOM 3585 C C . TYR A 1 454 ? 17.969 -4.806 -2.390 1.00 41.78 454 TYR A C 1
ATOM 3587 O O . TYR A 1 454 ? 18.307 -3.944 -1.584 1.00 41.78 454 TYR A O 1
ATOM 3595 N N . TYR A 1 455 ? 17.548 -6.009 -1.982 1.00 40.09 455 TYR A N 1
ATOM 3596 C CA . TYR A 1 455 ? 17.366 -6.416 -0.569 1.00 40.09 455 TYR A CA 1
ATOM 3597 C C . TYR A 1 455 ? 18.619 -6.350 0.348 1.00 40.09 455 TYR A C 1
ATOM 3599 O O . TYR A 1 455 ? 18.516 -6.688 1.522 1.00 40.09 455 TYR A O 1
ATOM 3607 N N . ASN A 1 456 ? 19.787 -5.898 -0.131 1.00 32.25 456 ASN A N 1
ATOM 3608 C CA . ASN A 1 456 ? 21.049 -5.885 0.632 1.00 32.25 456 ASN A CA 1
ATOM 3609 C C . ASN A 1 456 ? 21.446 -4.522 1.236 1.00 32.25 456 ASN A C 1
ATOM 3611 O O . ASN A 1 456 ? 22.509 -4.432 1.848 1.00 32.25 456 ASN A O 1
ATOM 3615 N N . CYS A 1 457 ? 20.647 -3.462 1.091 1.00 30.16 457 CYS A N 1
ATOM 3616 C CA . CYS A 1 457 ? 20.903 -2.223 1.831 1.00 30.16 457 CYS A CA 1
ATOM 3617 C C . CYS A 1 457 ? 20.282 -2.329 3.227 1.00 30.16 457 CYS A C 1
ATOM 3619 O O . CYS A 1 457 ? 19.064 -2.426 3.361 1.00 30.16 457 CYS A O 1
ATOM 3621 N N . VAL A 1 458 ? 21.140 -2.343 4.250 1.00 33.19 458 VAL A N 1
ATOM 3622 C CA . VAL A 1 458 ? 20.781 -2.274 5.673 1.00 33.19 458 VAL A CA 1
ATOM 3623 C C . VAL A 1 458 ? 19.718 -1.191 5.881 1.00 33.19 458 VAL A C 1
ATOM 3625 O O . VAL A 1 458 ? 19.853 -0.086 5.359 1.00 33.19 458 VAL A O 1
ATOM 3628 N N . VAL A 1 459 ? 18.655 -1.539 6.611 1.00 35.81 459 VAL A N 1
ATOM 3629 C CA . VAL A 1 459 ? 17.532 -0.655 6.944 1.00 35.81 459 VAL A CA 1
ATOM 3630 C C . VAL A 1 459 ? 18.047 0.483 7.824 1.00 35.81 459 VAL A C 1
ATOM 3632 O O . VAL A 1 459 ? 18.132 0.358 9.043 1.00 35.81 459 VAL A O 1
ATOM 3635 N N . SER A 1 460 ? 18.433 1.575 7.176 1.00 31.77 460 SER A N 1
ATOM 3636 C CA . SER A 1 460 ? 18.475 2.905 7.770 1.00 31.77 460 SER A CA 1
ATOM 3637 C C . SER A 1 460 ? 17.032 3.432 7.817 1.00 31.77 460 SER A C 1
ATOM 3639 O O . SER A 1 460 ? 16.267 3.109 6.901 1.00 31.77 460 SER A O 1
ATOM 3641 N N . PRO A 1 461 ? 16.613 4.223 8.821 1.00 40.78 461 PRO A N 1
ATOM 3642 C CA . PRO A 1 461 ? 15.259 4.796 8.874 1.00 40.78 461 PRO A CA 1
ATOM 3643 C C . PRO A 1 461 ? 14.898 5.586 7.600 1.00 40.78 461 PRO A C 1
ATOM 3645 O O . PRO A 1 461 ? 13.731 5.665 7.217 1.00 40.78 461 PRO A O 1
ATOM 3648 N N . GLU A 1 462 ? 15.913 6.078 6.877 1.00 35.59 462 GLU A N 1
ATOM 3649 C CA . GLU A 1 462 ? 15.790 6.731 5.569 1.00 35.59 462 GLU A CA 1
ATOM 3650 C C . GLU A 1 462 ? 15.288 5.804 4.439 1.00 35.59 462 GLU A C 1
ATOM 3652 O O . GLU A 1 462 ? 14.715 6.285 3.466 1.00 35.59 462 GLU A O 1
ATOM 3657 N N . ALA A 1 463 ? 15.427 4.476 4.554 1.00 32.44 463 ALA A N 1
ATOM 3658 C CA . ALA A 1 463 ? 14.921 3.513 3.564 1.00 32.44 463 ALA A CA 1
ATOM 3659 C C . ALA A 1 463 ? 13.402 3.258 3.683 1.00 32.44 463 ALA A C 1
ATOM 3661 O O . ALA A 1 463 ? 12.801 2.669 2.779 1.00 32.44 463 ALA A O 1
ATOM 3662 N N . SER A 1 464 ? 12.791 3.715 4.783 1.00 31.66 464 SER A N 1
ATOM 3663 C CA . SER A 1 464 ? 11.359 3.582 5.087 1.00 31.66 464 SER A CA 1
ATOM 3664 C C . SER A 1 464 ? 10.583 4.899 4.923 1.00 31.66 464 SER A C 1
ATOM 3666 O O . SER A 1 464 ? 9.357 4.873 4.829 1.00 31.66 464 SER A O 1
ATOM 3668 N N . ALA A 1 465 ? 11.274 6.045 4.840 1.00 33.56 465 ALA A N 1
ATOM 3669 C CA . ALA A 1 465 ? 10.663 7.371 4.676 1.00 33.56 465 ALA A CA 1
ATOM 3670 C C . ALA A 1 465 ? 10.091 7.628 3.261 1.00 33.56 465 ALA A C 1
ATOM 367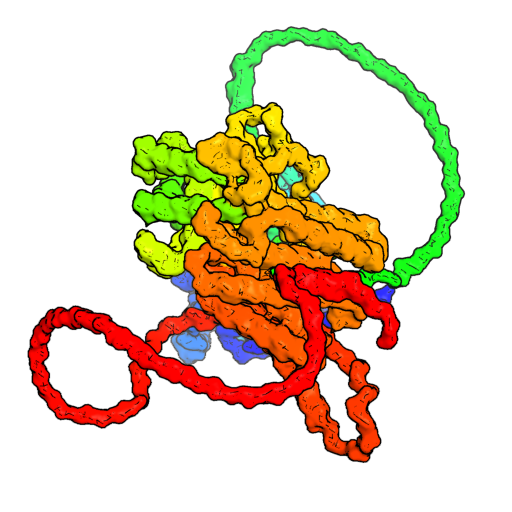2 O O . ALA A 1 465 ? 9.260 8.517 3.084 1.00 33.56 465 ALA A O 1
ATOM 3673 N N . ASP A 1 466 ? 10.457 6.798 2.276 1.00 28.78 466 ASP A N 1
ATOM 3674 C CA . ASP A 1 466 ? 10.043 6.873 0.861 1.00 28.78 466 ASP A CA 1
ATOM 3675 C C . ASP A 1 466 ? 8.644 6.268 0.578 1.00 28.78 466 ASP A C 1
ATOM 3677 O O . ASP A 1 466 ? 8.277 5.957 -0.561 1.00 28.78 466 ASP A O 1
ATOM 3681 N N . VAL A 1 467 ? 7.834 6.074 1.624 1.00 31.22 467 VAL A N 1
ATOM 3682 C CA . VAL A 1 467 ? 6.460 5.561 1.527 1.00 31.22 467 VAL A CA 1
ATOM 3683 C C . VAL A 1 467 ? 5.496 6.532 2.216 1.00 31.22 467 VAL A C 1
ATOM 3685 O O . VAL A 1 467 ? 4.960 6.243 3.283 1.00 31.22 467 VAL A O 1
ATOM 3688 N N . ARG A 1 468 ? 5.227 7.694 1.601 1.00 26.88 468 ARG A N 1
ATOM 3689 C CA . ARG A 1 468 ? 3.993 8.456 1.877 1.00 26.88 468 ARG A CA 1
ATOM 3690 C C . ARG A 1 468 ? 2.910 8.190 0.812 1.00 26.88 468 ARG A C 1
ATOM 3692 O O . ARG A 1 468 ? 3.212 7.715 -0.285 1.00 26.88 468 ARG A O 1
ATOM 3699 N N . PRO A 1 469 ? 1.622 8.341 1.177 1.00 29.61 469 PRO A N 1
ATOM 3700 C CA . PRO A 1 469 ? 0.516 7.603 0.577 1.00 29.61 469 PRO A CA 1
ATOM 3701 C C . PRO A 1 469 ? -0.150 8.333 -0.600 1.00 29.61 469 PRO A C 1
ATOM 3703 O O . PRO A 1 469 ? -1.325 8.682 -0.545 1.00 29.61 469 PRO A O 1
ATOM 3706 N N . SER A 1 470 ? 0.538 8.455 -1.726 1.00 31.36 470 SER A N 1
ATOM 3707 C CA . SER A 1 470 ? -0.096 8.629 -3.040 1.00 31.36 470 SER A CA 1
ATOM 3708 C C . SER A 1 470 ? 0.569 7.744 -4.101 1.00 31.36 470 SER A C 1
ATOM 3710 O O . SER A 1 470 ? 0.562 7.968 -5.307 1.00 31.36 470 SER A O 1
ATOM 3712 N N . SER A 1 471 ? 0.956 6.536 -3.684 1.00 30.34 471 SER A N 1
ATOM 3713 C CA . SER A 1 471 ? 1.027 5.408 -4.613 1.00 30.34 471 SER A CA 1
ATOM 3714 C C . SER A 1 471 ? -0.383 4.948 -5.022 1.00 30.34 471 SER A C 1
ATOM 3716 O O . SER A 1 471 ? -0.803 3.832 -4.713 1.00 30.34 471 SER A O 1
ATOM 3718 N N . ARG A 1 472 ? -1.089 5.745 -5.834 1.00 38.16 472 ARG A N 1
ATOM 3719 C CA . ARG A 1 472 ? -2.142 5.225 -6.723 1.00 38.16 472 ARG A CA 1
ATOM 3720 C C . ARG A 1 472 ? -1.554 4.507 -7.940 1.00 38.16 472 ARG A C 1
ATOM 3722 O O . ARG A 1 472 ? -2.169 4.522 -8.992 1.00 38.16 472 ARG A O 1
ATOM 3729 N N . HIS A 1 473 ? -0.403 3.837 -7.831 1.00 42.94 473 HIS A N 1
ATOM 3730 C CA . HIS A 1 473 ? 0.110 3.014 -8.925 1.00 42.94 473 HIS A CA 1
ATOM 3731 C C . HIS A 1 473 ? 0.729 1.687 -8.473 1.00 42.94 473 HIS A C 1
ATOM 3733 O O . HIS A 1 473 ? 1.573 1.604 -7.579 1.00 42.94 473 HIS A O 1
ATOM 3739 N N . VAL A 1 474 ? 0.292 0.640 -9.177 1.00 41.06 474 VAL A N 1
ATOM 3740 C CA . VAL A 1 474 ? 0.604 -0.792 -9.056 1.00 41.06 474 VAL A CA 1
ATOM 3741 C C . VAL A 1 474 ? 0.032 -1.486 -7.807 1.00 41.06 474 VAL A C 1
ATOM 3743 O O . VAL A 1 474 ? -0.406 -2.615 -7.946 1.00 41.06 474 VAL A O 1
ATOM 3746 N N . GLY A 1 475 ? -0.113 -0.828 -6.653 1.00 45.91 475 GLY A N 1
ATOM 3747 C CA . GLY A 1 475 ? -0.805 -1.377 -5.467 1.00 45.91 475 GLY A CA 1
ATOM 3748 C C . GLY A 1 475 ? -2.340 -1.408 -5.557 1.00 45.91 475 GLY A C 1
ATOM 3749 O O . GLY A 1 475 ? -2.920 -0.951 -6.541 1.00 45.91 475 GLY A O 1
ATOM 3750 N N . ASP A 1 476 ? -2.990 -1.984 -4.542 1.00 41.69 476 ASP A N 1
ATOM 3751 C CA . ASP A 1 476 ? -4.440 -2.023 -4.296 1.00 41.69 476 ASP A CA 1
ATOM 3752 C C . ASP A 1 476 ? -5.214 -0.855 -4.939 1.00 41.69 476 ASP A C 1
ATOM 3754 O O . ASP A 1 476 ? -5.043 0.312 -4.599 1.00 41.69 476 ASP A O 1
ATOM 3758 N N . THR A 1 477 ? -6.037 -1.163 -5.945 1.00 36.56 477 THR A N 1
ATOM 3759 C CA . THR A 1 477 ? -6.687 -0.158 -6.797 1.00 36.56 477 THR A CA 1
ATOM 3760 C C . THR A 1 477 ? -7.797 0.614 -6.073 1.00 36.56 477 THR A C 1
ATOM 3762 O O . THR A 1 477 ? -8.684 0.004 -5.477 1.00 36.56 477 THR A O 1
ATOM 3765 N N . GLN A 1 478 ? -7.812 1.938 -6.305 1.00 42.22 478 GLN A N 1
ATOM 3766 C CA . GLN A 1 478 ? -8.879 2.946 -6.102 1.00 42.22 478 GLN A CA 1
ATOM 3767 C C . GLN A 1 478 ? -8.834 3.819 -4.820 1.00 42.22 478 GLN A C 1
ATOM 3769 O O . GLN A 1 478 ? -8.429 3.339 -3.761 1.00 42.22 478 GLN A O 1
ATOM 3774 N N . PRO A 1 479 ? -9.284 5.100 -4.926 1.00 35.06 479 PRO A N 1
ATOM 3775 C CA . PRO A 1 479 ? -9.362 6.083 -3.841 1.00 35.06 479 PRO A CA 1
ATOM 3776 C C . PRO A 1 479 ? -10.058 5.518 -2.609 1.00 35.06 479 PRO A C 1
ATOM 3778 O O . PRO A 1 479 ? -11.029 4.767 -2.736 1.00 35.06 479 PRO A O 1
ATOM 3781 N N . GLY A 1 480 ? -9.600 5.929 -1.428 1.00 33.62 480 GLY A N 1
ATOM 3782 C CA . GLY A 1 480 ? -10.270 5.625 -0.173 1.00 33.62 480 GLY A CA 1
ATOM 3783 C C . GLY A 1 480 ? -11.760 5.956 -0.246 1.00 33.62 480 GLY A C 1
ATOM 3784 O O . GLY A 1 480 ? -12.149 7.091 -0.513 1.00 33.62 480 GLY A O 1
ATOM 3785 N N . PHE A 1 481 ? -12.597 4.958 0.035 1.00 35.84 481 PHE A N 1
ATOM 3786 C CA . PHE A 1 481 ? -13.852 5.222 0.723 1.00 35.84 481 PHE A CA 1
ATOM 3787 C C . PHE A 1 481 ? -13.452 5.673 2.129 1.00 35.84 481 PHE A C 1
ATOM 3789 O O . PHE A 1 481 ? -13.352 4.859 3.043 1.00 35.84 481 PHE A O 1
ATOM 3796 N N . SER A 1 482 ? -13.168 6.962 2.293 1.00 35.00 482 SER A N 1
ATOM 3797 C CA . SER A 1 482 ? -13.388 7.576 3.592 1.00 35.00 482 SER A CA 1
ATOM 3798 C C . SER A 1 482 ? -14.899 7.638 3.726 1.00 35.00 482 SER A C 1
ATOM 3800 O O . SER A 1 482 ? -15.562 8.376 2.993 1.00 35.00 482 SER A O 1
ATOM 3802 N N . PHE A 1 483 ? -15.467 6.822 4.614 1.00 37.22 483 PHE A N 1
ATOM 3803 C CA . PHE A 1 483 ? -16.771 7.180 5.154 1.00 37.22 483 PHE A CA 1
ATOM 3804 C C . PHE A 1 483 ? -16.646 8.626 5.651 1.00 37.22 483 PHE A C 1
ATOM 3806 O O . PHE A 1 483 ? -15.603 8.954 6.230 1.00 37.22 483 PHE A O 1
ATOM 3813 N N . PRO A 1 484 ? -17.612 9.517 5.361 1.00 32.25 484 PRO A N 1
ATOM 3814 C CA . PRO A 1 484 ? -17.572 10.864 5.908 1.00 32.25 484 PRO A CA 1
ATOM 3815 C C . PRO A 1 484 ? -17.294 10.734 7.403 1.00 32.25 484 PRO A C 1
ATOM 3817 O O . PRO A 1 484 ? -17.902 9.877 8.048 1.00 32.25 484 PRO A O 1
ATOM 3820 N N . ALA A 1 485 ? -16.336 11.500 7.923 1.00 32.72 485 ALA A N 1
ATOM 3821 C CA . ALA A 1 485 ? -16.053 11.536 9.349 1.00 32.72 485 ALA A CA 1
ATOM 3822 C C . ALA A 1 485 ? -17.298 12.084 10.062 1.00 32.72 485 ALA A C 1
ATOM 3824 O O . ALA A 1 485 ? -17.448 13.283 10.269 1.00 32.72 485 ALA A O 1
ATOM 3825 N N . ILE A 1 486 ? -18.239 11.191 10.346 1.00 34.44 486 ILE A N 1
ATOM 3826 C CA . ILE A 1 486 ? -19.375 11.409 11.221 1.00 34.44 486 ILE A CA 1
ATOM 3827 C C . ILE A 1 486 ? -18.918 10.796 12.534 1.00 34.44 486 ILE A C 1
ATOM 3829 O O . ILE A 1 486 ? -18.759 9.580 12.637 1.00 34.44 486 ILE A O 1
ATOM 3833 N N . ASN A 1 487 ? -18.617 11.660 13.495 1.00 34.69 487 ASN A N 1
ATOM 3834 C CA . ASN A 1 487 ? -18.201 11.283 14.838 1.00 34.69 487 ASN A CA 1
ATOM 3835 C C . ASN A 1 487 ? -19.242 10.329 15.460 1.00 34.69 487 ASN A C 1
ATOM 3837 O O . ASN A 1 487 ? -20.346 10.756 15.786 1.00 34.69 487 ASN A O 1
ATOM 3841 N N . GLY A 1 488 ? -18.892 9.044 15.598 1.00 38.62 488 GLY A N 1
ATOM 3842 C CA . GLY A 1 488 ? -19.684 8.026 16.300 1.00 38.62 488 GLY A CA 1
ATOM 3843 C C . GLY A 1 488 ? -19.484 6.608 15.744 1.00 38.62 488 GLY A C 1
ATOM 3844 O O . GLY A 1 488 ? -19.620 6.390 14.541 1.00 38.62 488 GLY A O 1
ATOM 3845 N N . GLY A 1 489 ? -19.198 5.627 16.612 1.00 48.28 489 GLY A N 1
ATOM 3846 C CA . GLY A 1 489 ? -19.117 4.201 16.241 1.00 48.28 489 GLY A CA 1
ATOM 3847 C C . GLY A 1 489 ? -20.408 3.656 15.609 1.00 48.28 489 GLY A C 1
ATOM 3848 O O . GLY A 1 489 ? -20.347 2.809 14.719 1.00 48.28 489 GLY A O 1
ATOM 3849 N N . ASP A 1 490 ? -21.556 4.236 15.968 1.00 54.06 490 ASP A N 1
ATOM 3850 C CA . ASP A 1 490 ? -22.877 3.904 15.415 1.00 54.06 490 ASP A CA 1
ATOM 3851 C C . ASP A 1 490 ? -22.982 4.194 13.903 1.00 54.06 490 ASP A C 1
ATOM 3853 O O . ASP A 1 490 ? -23.640 3.466 13.162 1.00 54.06 490 ASP A O 1
ATOM 3857 N N . SER A 1 491 ? -22.246 5.193 13.395 1.00 66.56 491 SER A N 1
ATOM 3858 C CA . SER A 1 491 ? -22.256 5.555 11.969 1.00 66.56 491 SER A CA 1
ATOM 3859 C C . SER A 1 491 ? -21.662 4.453 11.076 1.00 66.56 491 SER A C 1
ATOM 3861 O O . SER A 1 491 ? -22.140 4.220 9.965 1.00 66.56 491 SER A O 1
ATOM 3863 N N . GLN A 1 492 ? -20.648 3.717 11.550 1.00 79.75 492 GLN A N 1
ATOM 3864 C CA . GLN A 1 492 ? -20.016 2.655 10.754 1.00 79.75 492 GLN A CA 1
ATOM 3865 C C . GLN A 1 492 ? -20.905 1.410 10.628 1.00 79.75 492 GLN A C 1
ATOM 3867 O O . GLN A 1 492 ? -20.989 0.830 9.543 1.00 79.75 492 GLN A O 1
ATOM 3872 N N . LEU A 1 493 ? -21.599 1.018 11.704 1.00 87.31 493 LEU A N 1
ATOM 3873 C CA . LEU A 1 493 ? -22.508 -0.135 11.702 1.00 87.31 493 LEU A CA 1
ATOM 3874 C C . LEU A 1 493 ? -23.724 0.108 10.804 1.00 87.31 493 LEU A C 1
ATOM 3876 O O . LEU A 1 493 ? -24.083 -0.762 10.006 1.00 87.31 493 LEU A O 1
ATOM 3880 N N . SER A 1 494 ? -24.276 1.322 10.839 1.00 88.19 494 SER A N 1
ATOM 3881 C CA . SER A 1 494 ? -25.328 1.758 9.922 1.00 88.19 494 SER A CA 1
ATOM 3882 C C . SER A 1 494 ? -24.904 1.641 8.451 1.00 88.19 494 SER A C 1
ATOM 3884 O O . SER A 1 494 ? -25.682 1.201 7.603 1.00 88.19 494 SER A O 1
ATOM 3886 N N . ILE A 1 495 ? -23.651 1.963 8.115 1.00 89.31 495 ILE A N 1
ATOM 3887 C CA . ILE A 1 495 ? -23.175 1.819 6.733 1.00 89.31 495 ILE A CA 1
ATOM 3888 C C . ILE A 1 495 ? -22.982 0.348 6.355 1.00 89.31 495 ILE A C 1
ATOM 3890 O O . ILE A 1 495 ? -23.353 -0.044 5.248 1.00 89.31 495 ILE A O 1
ATOM 3894 N N . LEU A 1 496 ? -22.473 -0.489 7.263 1.00 94.50 496 LEU A N 1
ATOM 3895 C CA . LEU A 1 496 ? -22.424 -1.939 7.046 1.00 94.50 496 LEU A CA 1
ATOM 3896 C C . LEU A 1 496 ? -23.827 -2.513 6.799 1.00 94.50 496 LEU A C 1
ATOM 3898 O O . LEU A 1 496 ? -23.987 -3.374 5.934 1.00 94.50 496 LEU A O 1
ATOM 3902 N N . GLN A 1 497 ? -24.850 -1.992 7.484 1.00 96.12 497 GLN A N 1
ATOM 3903 C CA . GLN A 1 497 ? -26.238 -2.415 7.294 1.00 96.12 497 GLN A CA 1
ATOM 3904 C C . GLN A 1 497 ? -26.728 -2.104 5.878 1.00 96.12 497 GLN A C 1
ATOM 3906 O O . GLN A 1 497 ? -27.369 -2.948 5.254 1.00 96.12 497 GLN A O 1
ATOM 3911 N N . LEU A 1 498 ? -26.378 -0.929 5.346 1.00 95.38 498 LEU A N 1
ATOM 3912 C CA . LEU A 1 498 ? -26.709 -0.523 3.975 1.00 95.38 498 LEU A CA 1
ATOM 3913 C C . LEU A 1 498 ? -25.983 -1.349 2.904 1.00 95.38 498 LEU A C 1
ATOM 3915 O O . LEU A 1 498 ? -26.413 -1.367 1.751 1.00 95.38 498 LEU A O 1
ATOM 3919 N N . LEU A 1 499 ? -24.881 -2.015 3.257 1.00 96.50 499 LEU A N 1
ATOM 3920 C CA . LEU A 1 499 ? -24.151 -2.889 2.340 1.00 96.50 499 LEU A CA 1
ATOM 3921 C C . LEU A 1 499 ? -24.742 -4.297 2.259 1.00 96.50 499 LEU A C 1
ATOM 3923 O O . LEU A 1 499 ? -24.385 -5.026 1.331 1.00 96.50 499 LEU A O 1
ATOM 3927 N N . LEU A 1 500 ? -25.607 -4.708 3.189 1.00 96.56 500 LEU A N 1
ATOM 3928 C CA . LEU A 1 500 ? -26.223 -6.029 3.119 1.00 96.56 500 LEU A CA 1
ATOM 3929 C C . LEU A 1 500 ? -27.240 -6.083 1.969 1.00 96.56 500 LEU A C 1
ATOM 3931 O O . LEU A 1 500 ? -28.161 -5.264 1.920 1.00 96.56 500 LEU A O 1
ATOM 3935 N N . PRO A 1 501 ? -27.125 -7.061 1.051 1.00 96.25 501 PRO A N 1
ATOM 3936 C CA . PRO A 1 501 ? -28.162 -7.282 0.059 1.00 96.25 501 PRO A CA 1
ATOM 3937 C C . PRO A 1 501 ? -29.418 -7.845 0.737 1.00 96.25 501 PRO A C 1
ATOM 3939 O O . PRO A 1 501 ? -29.401 -8.270 1.897 1.00 96.25 501 PRO A O 1
ATOM 3942 N N . ASN A 1 502 ? -30.533 -7.889 0.005 1.00 95.56 502 ASN A N 1
ATOM 3943 C CA . ASN A 1 502 ? -31.742 -8.494 0.558 1.00 95.56 502 ASN A CA 1
ATOM 3944 C C . ASN A 1 502 ? -31.519 -9.985 0.879 1.00 95.56 502 ASN A C 1
ATOM 394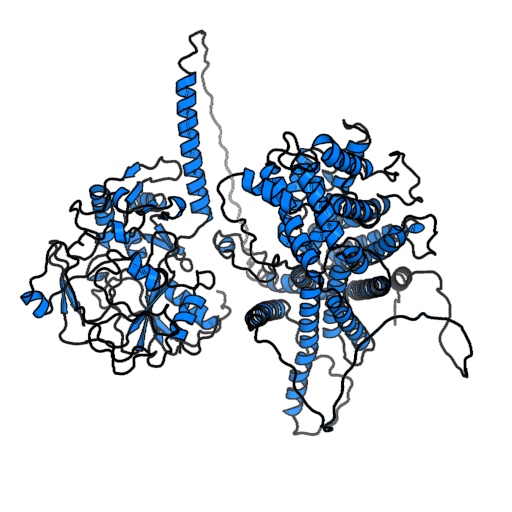6 O O . ASN A 1 502 ? -30.660 -10.652 0.298 1.00 95.56 502 ASN A O 1
ATOM 3950 N N . LYS A 1 503 ? -32.343 -10.528 1.783 1.00 97.00 503 LYS A N 1
ATOM 3951 C CA . LYS A 1 503 ? -32.211 -11.906 2.280 1.00 97.00 503 LYS A CA 1
ATOM 3952 C C . LYS A 1 503 ? -32.128 -12.957 1.168 1.00 97.00 503 LYS A C 1
ATOM 3954 O O . LYS A 1 503 ? -31.350 -13.894 1.293 1.00 97.00 503 LYS A O 1
ATOM 3959 N N . ARG A 1 504 ? -32.895 -12.812 0.078 1.00 97.12 504 ARG A N 1
ATOM 3960 C CA . ARG A 1 504 ? -32.860 -13.759 -1.052 1.00 97.12 504 ARG A CA 1
ATOM 3961 C C . ARG A 1 504 ? -31.480 -13.766 -1.709 1.00 97.12 504 ARG A C 1
ATOM 3963 O O . ARG A 1 504 ? -30.876 -14.825 -1.821 1.00 97.12 504 ARG A O 1
ATOM 3970 N N . GLN A 1 505 ? -30.985 -12.590 -2.087 1.00 97.69 505 GLN A N 1
ATOM 3971 C CA . GLN A 1 505 ? -29.677 -12.429 -2.724 1.00 97.69 505 GLN A CA 1
ATOM 3972 C C . GLN A 1 505 ? -28.536 -12.899 -1.821 1.00 97.69 505 GLN A C 1
ATOM 3974 O O . GLN A 1 505 ? -27.614 -13.563 -2.284 1.00 97.69 505 GLN A O 1
ATOM 3979 N N . LEU A 1 506 ? -28.615 -12.592 -0.522 1.00 97.94 506 LEU A N 1
ATOM 3980 C CA . LEU A 1 506 ? -27.632 -13.048 0.457 1.00 97.94 506 LEU A CA 1
ATOM 3981 C C . LEU A 1 506 ? -27.560 -14.579 0.494 1.00 97.94 506 LEU A C 1
ATOM 3983 O O . LEU A 1 506 ? -26.475 -15.147 0.402 1.00 97.94 506 LEU A O 1
ATOM 3987 N N . LEU A 1 507 ? -28.710 -15.251 0.585 1.00 97.94 507 LEU A N 1
ATOM 3988 C CA . LEU A 1 507 ? -28.776 -16.714 0.620 1.00 97.94 507 LEU A CA 1
ATOM 3989 C C . LEU A 1 507 ? -28.333 -17.361 -0.703 1.00 97.94 507 LEU A C 1
ATOM 3991 O O . LEU A 1 507 ? -27.747 -18.441 -0.675 1.00 97.94 507 LEU A O 1
ATOM 3995 N N . GLU A 1 508 ? -28.588 -16.719 -1.848 1.00 97.88 508 GLU A N 1
ATOM 3996 C CA . GLU A 1 508 ? -28.086 -17.161 -3.159 1.00 97.88 508 GLU A CA 1
ATOM 3997 C C . GLU A 1 508 ? -26.552 -17.109 -3.223 1.00 97.88 508 GLU A C 1
ATOM 3999 O O . GLU A 1 508 ? -25.927 -18.083 -3.645 1.00 97.88 508 GLU A O 1
ATOM 4004 N N . LEU A 1 509 ? -25.947 -16.019 -2.737 1.00 98.31 509 LEU A N 1
ATOM 4005 C CA . LEU A 1 509 ? -24.491 -15.867 -2.664 1.00 98.31 509 LEU A CA 1
ATOM 4006 C C . LEU A 1 509 ? -23.865 -16.893 -1.710 1.00 98.31 509 LEU A C 1
ATOM 4008 O O . LEU A 1 509 ? -22.934 -17.591 -2.097 1.00 98.31 509 LEU A O 1
ATOM 4012 N N . VAL A 1 510 ? -24.407 -17.044 -0.495 1.00 98.44 510 VAL A N 1
ATOM 4013 C CA . VAL A 1 510 ? -23.906 -18.026 0.487 1.00 98.44 510 VAL A CA 1
ATOM 4014 C C . VAL A 1 510 ? -23.949 -19.445 -0.078 1.00 98.44 510 VAL A C 1
ATOM 4016 O O . VAL A 1 510 ? -22.953 -20.162 -0.003 1.00 98.44 510 VAL A O 1
ATOM 4019 N N . ARG A 1 511 ? -25.064 -19.833 -0.709 1.00 97.50 511 ARG A N 1
ATOM 4020 C CA . ARG A 1 511 ? -25.200 -21.154 -1.336 1.00 97.50 511 ARG A CA 1
ATOM 4021 C C . ARG A 1 511 ? -24.168 -21.366 -2.439 1.00 97.50 511 ARG A C 1
ATOM 4023 O O . ARG A 1 511 ? -23.521 -22.407 -2.476 1.00 97.50 511 ARG A O 1
ATOM 4030 N N . TYR A 1 512 ? -23.986 -20.369 -3.305 1.00 97.44 512 TYR A N 1
ATOM 4031 C CA . TYR A 1 512 ? -22.975 -20.436 -4.354 1.00 97.44 512 TYR A CA 1
ATOM 4032 C C . TYR A 1 512 ? -21.564 -20.603 -3.777 1.00 97.44 512 TYR A C 1
ATOM 4034 O O . TYR A 1 512 ? -20.779 -21.388 -4.303 1.00 97.44 512 TYR A O 1
ATOM 4042 N N . HIS A 1 513 ? -21.233 -19.913 -2.681 1.00 97.94 513 HIS A N 1
ATOM 4043 C CA . HIS A 1 513 ? -19.932 -20.075 -2.033 1.00 97.94 513 HIS A CA 1
ATOM 4044 C C . HIS A 1 513 ? -19.711 -21.505 -1.546 1.00 97.94 513 HIS A C 1
ATOM 4046 O O . HIS A 1 513 ? -18.664 -22.093 -1.810 1.00 97.94 513 HIS A O 1
ATOM 4052 N N . GLU A 1 514 ? -20.698 -22.065 -0.849 1.00 96.00 514 GLU A N 1
ATOM 4053 C CA . GLU A 1 514 ? -20.637 -23.416 -0.286 1.00 96.00 514 GLU A CA 1
ATOM 4054 C C . GLU A 1 514 ? -20.507 -24.487 -1.378 1.00 96.00 514 GLU A C 1
ATOM 4056 O O . GLU A 1 514 ? -19.689 -25.396 -1.250 1.00 96.00 514 GLU A O 1
ATOM 4061 N N . GLU A 1 515 ? -21.274 -24.364 -2.463 1.00 93.94 515 GLU A N 1
ATOM 4062 C CA . GLU A 1 515 ? -21.321 -25.358 -3.542 1.00 93.94 515 GLU A CA 1
ATOM 4063 C C . GLU A 1 515 ? -20.150 -25.223 -4.529 1.00 93.94 515 GLU A C 1
ATOM 4065 O O . GLU A 1 515 ? -19.625 -26.229 -5.011 1.00 93.94 515 GLU A O 1
ATOM 4070 N N . CYS A 1 516 ? -19.719 -23.991 -4.823 1.00 94.88 516 CYS A N 1
ATOM 4071 C CA . CYS A 1 516 ? -18.819 -23.717 -5.944 1.00 94.88 516 CYS A CA 1
ATOM 4072 C C . CYS A 1 516 ? -17.430 -23.211 -5.551 1.00 94.88 516 CYS A C 1
ATOM 4074 O O . CYS A 1 516 ? -16.542 -23.246 -6.402 1.00 94.88 516 CYS A O 1
ATOM 4076 N N . LEU A 1 517 ? -17.211 -22.729 -4.320 1.00 96.25 517 LEU A N 1
ATOM 4077 C CA . LEU A 1 517 ? -15.952 -22.067 -3.933 1.00 96.25 517 LEU A CA 1
ATOM 4078 C C . LEU A 1 517 ? -15.278 -22.677 -2.700 1.00 96.25 517 LEU A C 1
ATOM 4080 O O . LEU A 1 517 ? -14.047 -22.697 -2.635 1.00 96.25 517 LEU A O 1
ATOM 4084 N N . LEU A 1 518 ? -16.056 -23.183 -1.739 1.00 96.38 518 LEU A N 1
ATOM 4085 C CA . LEU A 1 518 ? -15.538 -23.627 -0.445 1.00 96.38 518 LEU A CA 1
ATOM 4086 C C . LEU A 1 518 ? -14.503 -24.749 -0.582 1.00 96.38 518 LEU A C 1
ATOM 4088 O O . LEU A 1 518 ? -13.504 -24.728 0.129 1.00 96.38 518 LEU A O 1
ATOM 4092 N N . TRP A 1 519 ? -14.659 -25.652 -1.553 1.00 94.81 519 TRP A N 1
ATOM 4093 C CA . TRP A 1 519 ? -13.715 -26.748 -1.826 1.00 94.81 519 TRP A CA 1
ATOM 4094 C C . TRP A 1 519 ? -12.282 -26.262 -2.092 1.00 94.81 519 TRP A C 1
ATOM 4096 O O . TRP A 1 519 ? -11.320 -27.000 -1.890 1.00 94.81 519 TRP A O 1
ATOM 4106 N N . CYS A 1 520 ? -12.123 -25.015 -2.550 1.00 93.88 520 CYS A N 1
ATOM 4107 C CA . CYS A 1 520 ? -10.828 -24.443 -2.899 1.00 93.88 520 CYS A CA 1
ATOM 4108 C C . CYS A 1 520 ? -10.034 -23.966 -1.669 1.00 93.88 520 CYS A C 1
ATOM 4110 O O . CYS A 1 520 ? -8.812 -23.834 -1.757 1.00 93.88 520 CYS A O 1
ATOM 4112 N N . HIS A 1 521 ? -10.696 -23.663 -0.545 1.00 94.00 521 HIS A N 1
ATOM 4113 C CA . HIS A 1 521 ? -10.042 -23.075 0.636 1.00 94.00 521 HIS A CA 1
ATOM 4114 C C . HIS A 1 521 ? -10.450 -23.690 1.984 1.00 94.00 521 HIS A C 1
ATOM 4116 O O . HIS A 1 521 ? -9.717 -23.535 2.955 1.00 94.00 521 HIS A O 1
ATOM 4122 N N . CYS A 1 522 ? -11.606 -24.354 2.063 1.00 94.31 522 CYS A N 1
ATOM 4123 C CA . CYS A 1 522 ? -12.122 -25.102 3.215 1.00 94.31 522 CYS A CA 1
ATOM 4124 C C . CYS A 1 522 ? -12.096 -24.357 4.560 1.00 94.31 522 CYS A C 1
ATOM 4126 O O . CYS A 1 522 ? -12.025 -24.982 5.614 1.00 94.31 522 CYS A O 1
ATOM 4128 N N . SER A 1 523 ? -12.139 -23.025 4.551 1.00 95.38 523 SER A N 1
ATOM 4129 C CA . SER A 1 523 ? -11.857 -22.216 5.747 1.00 95.38 523 SER A CA 1
ATOM 4130 C C . SER A 1 523 ? -12.959 -22.282 6.804 1.00 95.38 523 SER A C 1
ATOM 4132 O O . SER A 1 523 ? -12.704 -21.970 7.958 1.00 95.38 523 SER A O 1
ATOM 4134 N N . PHE A 1 524 ? -14.176 -22.689 6.458 1.00 96.62 524 PHE A N 1
ATOM 4135 C CA . PHE A 1 524 ? -15.276 -22.815 7.409 1.00 96.62 524 PHE A CA 1
ATOM 4136 C C . PHE A 1 524 ? -16.106 -24.069 7.133 1.00 96.62 524 PHE A C 1
ATOM 4138 O O . PHE A 1 524 ? -16.031 -24.660 6.058 1.00 96.62 524 PHE A O 1
ATOM 4145 N N . HIS A 1 525 ? -16.896 -24.470 8.125 1.00 97.00 525 HIS A N 1
ATOM 4146 C CA . HIS A 1 525 ? -17.832 -25.583 8.019 1.00 97.00 525 HIS A CA 1
ATOM 4147 C C . HIS A 1 525 ? -19.193 -25.077 7.533 1.00 97.00 525 HIS A C 1
ATOM 4149 O O . HIS A 1 525 ? -19.840 -24.282 8.226 1.00 97.00 525 HIS A O 1
ATOM 4155 N N . ALA A 1 526 ? -19.624 -25.519 6.347 1.00 96.38 526 ALA A N 1
ATOM 4156 C CA . ALA A 1 526 ? -20.808 -24.971 5.679 1.00 96.38 526 ALA A CA 1
ATOM 4157 C C . ALA A 1 526 ? -22.103 -25.110 6.511 1.00 96.38 526 ALA A C 1
ATOM 4159 O O . ALA A 1 526 ? -22.780 -24.102 6.714 1.00 96.38 526 ALA A O 1
ATOM 4160 N N . PRO A 1 527 ? -22.441 -26.281 7.095 1.00 97.00 527 PRO A N 1
ATOM 4161 C CA . PRO A 1 527 ? -23.638 -26.413 7.932 1.00 97.00 527 PRO A CA 1
ATOM 4162 C C . PRO A 1 527 ? -23.656 -25.466 9.139 1.00 97.00 527 PRO A C 1
ATOM 4164 O O . PRO A 1 527 ? -24.692 -24.873 9.441 1.00 97.00 527 PRO A O 1
ATOM 4167 N N . THR A 1 528 ? -22.507 -25.281 9.802 1.00 96.75 528 THR A N 1
ATOM 4168 C CA . THR A 1 528 ? -22.389 -24.345 10.932 1.00 96.75 528 THR A CA 1
ATOM 4169 C C . THR A 1 528 ? -22.628 -22.914 10.470 1.00 96.75 528 THR A C 1
ATOM 4171 O O . THR A 1 528 ? -23.419 -22.197 11.080 1.00 96.75 528 THR A O 1
ATOM 4174 N N . PHE A 1 529 ? -21.986 -22.504 9.375 1.00 97.94 529 PHE A N 1
ATOM 4175 C CA . PHE A 1 529 ? -22.133 -21.152 8.845 1.00 97.94 529 PHE A CA 1
ATOM 4176 C C . PHE A 1 529 ? -23.575 -20.863 8.403 1.00 97.94 529 PHE A C 1
ATOM 4178 O O . PHE A 1 529 ? -24.137 -19.826 8.755 1.00 97.94 529 PHE A O 1
ATOM 4185 N N . ARG A 1 530 ? -24.225 -21.815 7.724 1.00 97.00 530 ARG A N 1
ATOM 4186 C CA . ARG A 1 530 ? -25.632 -21.707 7.318 1.00 97.00 530 ARG A CA 1
ATOM 4187 C C . ARG A 1 530 ? -26.570 -21.532 8.512 1.00 97.00 530 ARG A C 1
ATOM 4189 O O . ARG A 1 530 ? -27.407 -20.632 8.496 1.00 97.00 530 ARG A O 1
ATOM 4196 N N . SER A 1 531 ? -26.386 -22.327 9.568 1.00 97.31 531 SER A N 1
ATOM 4197 C CA . SER A 1 531 ? -27.151 -22.175 10.812 1.00 97.31 531 SER A CA 1
ATOM 4198 C C . SER A 1 531 ? -26.944 -20.790 11.438 1.00 97.31 531 SER A C 1
ATOM 4200 O O . SER A 1 531 ? -27.899 -20.155 11.882 1.00 97.31 531 SER A O 1
ATOM 4202 N N . GLN A 1 532 ? -25.722 -20.253 11.406 1.00 97.50 532 GLN A N 1
ATOM 4203 C CA . GLN A 1 532 ? -25.449 -18.899 11.898 1.00 97.50 532 GLN A CA 1
ATOM 4204 C C . GLN A 1 532 ? -26.135 -17.811 11.052 1.00 97.50 532 GLN A C 1
ATOM 4206 O O . GLN A 1 532 ? -26.647 -16.840 11.611 1.00 97.50 532 GLN A O 1
ATOM 4211 N N . VAL A 1 533 ? -26.220 -17.976 9.726 1.00 98.25 533 VAL A N 1
ATOM 4212 C CA . VAL A 1 533 ? -26.991 -17.072 8.847 1.00 98.25 533 VAL A CA 1
ATOM 4213 C C . VAL A 1 533 ? -28.491 -17.136 9.163 1.00 98.25 533 VAL A C 1
ATOM 4215 O O . VAL A 1 533 ? -29.173 -16.109 9.171 1.00 98.25 533 VAL A O 1
ATOM 4218 N N . GLU A 1 534 ? -29.027 -18.316 9.477 1.00 97.44 534 GLU A N 1
ATOM 4219 C CA . GLU A 1 534 ? -30.415 -18.454 9.934 1.00 97.44 534 GLU A CA 1
ATOM 4220 C C . GLU A 1 534 ? -30.645 -17.752 11.276 1.00 97.44 534 GLU A C 1
ATOM 4222 O O . GLU A 1 534 ? -31.644 -17.043 11.434 1.00 97.44 534 GLU A O 1
ATOM 4227 N N . VAL A 1 535 ? -29.709 -17.878 12.222 1.00 97.62 535 VAL A N 1
ATOM 4228 C CA . VAL A 1 535 ? -29.737 -17.154 13.504 1.00 97.62 535 VAL A CA 1
ATOM 4229 C C . VAL A 1 535 ? -29.701 -15.639 13.282 1.00 97.62 535 VAL A C 1
ATOM 4231 O O . VAL A 1 535 ? -30.470 -14.917 13.916 1.00 97.62 535 VAL A O 1
ATOM 4234 N N . PHE A 1 536 ? -28.890 -15.145 12.343 1.00 97.94 536 PHE A N 1
ATOM 4235 C CA . PHE A 1 536 ? -28.843 -13.721 11.997 1.00 97.94 536 PHE A CA 1
ATOM 4236 C C . PHE A 1 536 ? -30.213 -13.155 11.611 1.00 97.94 536 PHE A C 1
ATOM 4238 O O . PHE A 1 536 ? -30.615 -12.099 12.098 1.00 97.94 536 PHE A O 1
ATOM 4245 N N . TYR A 1 537 ? -30.985 -13.883 10.807 1.00 97.38 537 TYR A N 1
ATOM 4246 C CA . TYR A 1 537 ? -32.319 -13.425 10.421 1.00 97.38 537 TYR A CA 1
ATOM 4247 C C . TYR A 1 537 ? -33.415 -13.733 11.440 1.00 97.38 537 TYR A C 1
ATOM 4249 O O . TYR A 1 537 ? -34.362 -12.960 11.537 1.00 97.38 537 TYR A O 1
ATOM 4257 N N . SER A 1 538 ? -33.336 -14.854 12.157 1.00 97.06 538 SER A N 1
ATOM 4258 C CA . SER A 1 538 ? -34.395 -15.278 13.086 1.00 97.06 538 SER A CA 1
ATOM 4259 C C . SER A 1 538 ? -34.305 -14.612 14.457 1.00 97.06 538 SER A C 1
ATOM 4261 O O . SER A 1 538 ? -35.338 -14.329 15.055 1.00 97.06 538 SER A O 1
ATOM 4263 N N . ARG A 1 539 ? -33.088 -14.360 14.955 1.00 96.50 539 ARG A N 1
ATOM 4264 C CA . ARG A 1 539 ? -32.842 -13.776 16.281 1.00 96.50 539 ARG A CA 1
ATOM 4265 C C . ARG A 1 539 ? -32.521 -12.288 16.222 1.00 96.50 539 ARG A C 1
ATOM 4267 O O . ARG A 1 539 ? -32.944 -11.549 17.103 1.00 96.50 539 ARG A O 1
ATOM 4274 N N . PHE A 1 540 ? -31.754 -11.868 15.220 1.00 96.38 540 PHE A N 1
ATOM 4275 C CA . PHE A 1 540 ? -31.285 -10.485 15.085 1.00 96.38 540 PHE A CA 1
ATOM 4276 C C . PHE A 1 540 ? -32.031 -9.714 13.985 1.00 96.38 540 PHE A C 1
ATOM 4278 O O . PHE A 1 540 ? -31.656 -8.597 13.651 1.00 96.38 540 PHE A O 1
ATOM 4285 N N . ASN A 1 541 ? -33.074 -10.306 13.389 1.00 94.50 541 ASN A N 1
ATOM 4286 C CA . ASN A 1 541 ? -33.902 -9.716 12.329 1.00 94.50 541 ASN A CA 1
ATOM 4287 C C . ASN A 1 541 ? -33.115 -9.178 11.115 1.00 94.50 541 ASN A C 1
ATOM 4289 O O . ASN A 1 541 ? -33.621 -8.345 10.365 1.00 94.50 541 ASN A O 1
ATOM 4293 N N . GLY A 1 542 ? -31.886 -9.654 10.895 1.00 94.19 542 GLY A N 1
ATOM 4294 C CA . GLY A 1 542 ? -30.996 -9.123 9.863 1.00 94.19 542 GLY A CA 1
ATOM 4295 C C . GLY A 1 542 ? -30.442 -7.720 10.157 1.00 94.19 542 GLY A C 1
ATOM 4296 O O . GLY A 1 542 ? -29.996 -7.048 9.225 1.00 94.19 542 GLY A O 1
ATOM 4297 N N . VAL A 1 543 ? -30.490 -7.274 11.417 1.00 95.94 543 VAL A N 1
ATOM 4298 C CA . VAL A 1 543 ? -30.021 -5.962 11.881 1.00 95.94 543 VAL A CA 1
ATOM 4299 C C . VAL A 1 543 ? -28.668 -6.107 12.581 1.00 95.94 543 VAL A C 1
ATOM 4301 O O . VAL A 1 543 ? -28.556 -6.806 13.590 1.00 95.94 543 VAL A O 1
ATOM 4304 N N . ILE A 1 544 ? -27.646 -5.429 12.055 1.00 95.12 544 ILE A N 1
ATOM 4305 C CA . ILE A 1 544 ? -26.249 -5.484 12.512 1.00 95.12 544 ILE A CA 1
ATOM 4306 C C . ILE A 1 544 ? -26.070 -4.868 13.901 1.00 95.12 544 ILE A C 1
ATOM 4308 O O . ILE A 1 544 ? -25.319 -5.397 14.712 1.00 95.12 544 ILE A O 1
ATOM 4312 N N . GLU A 1 545 ? -26.789 -3.787 14.194 1.00 92.00 545 GLU A N 1
ATOM 4313 C CA . GLU A 1 545 ? -26.723 -3.074 15.479 1.00 92.00 545 GLU A CA 1
ATOM 4314 C C . GLU A 1 545 ? -27.397 -3.842 16.631 1.00 92.00 545 GLU A C 1
ATOM 4316 O O . GLU A 1 545 ? -27.422 -3.379 17.770 1.00 92.00 545 GLU A O 1
ATOM 4321 N N . SER A 1 546 ? -27.946 -5.031 16.363 1.00 91.56 546 SER A N 1
ATOM 4322 C CA . SER A 1 546 ? -28.591 -5.837 17.394 1.00 91.56 546 SER A CA 1
ATOM 4323 C C . SER A 1 546 ? -27.594 -6.235 18.495 1.00 91.56 546 SER A C 1
ATOM 4325 O O . SER A 1 546 ? -26.555 -6.835 18.193 1.00 91.56 546 SER A O 1
ATOM 4327 N N . PRO A 1 547 ? -27.917 -5.999 19.783 1.00 90.75 547 PRO A N 1
ATOM 4328 C CA . PRO A 1 547 ? -27.035 -6.355 20.888 1.00 90.75 547 PRO A CA 1
ATOM 4329 C C . PRO A 1 547 ? -26.648 -7.839 20.876 1.00 90.75 547 PRO A C 1
ATOM 4331 O O . PRO A 1 547 ? -27.503 -8.724 20.796 1.00 90.75 547 PRO A O 1
ATOM 4334 N N . GLY A 1 548 ? -25.348 -8.116 20.988 1.00 89.31 548 GLY A N 1
ATOM 4335 C CA . GLY A 1 548 ? -24.805 -9.476 21.032 1.00 89.31 548 GLY A CA 1
ATOM 4336 C C . GLY A 1 548 ? -24.515 -10.115 19.670 1.00 89.31 548 GLY A C 1
ATOM 4337 O O . GLY A 1 548 ? -24.105 -11.277 19.638 1.00 89.31 548 GLY A O 1
ATOM 4338 N N . LEU A 1 549 ? -24.687 -9.394 18.554 1.00 95.69 549 LEU A N 1
ATOM 4339 C CA . LEU A 1 549 ? -24.172 -9.852 17.264 1.00 95.69 549 LEU A CA 1
ATOM 4340 C C . LEU A 1 549 ? -22.634 -9.826 17.266 1.00 95.69 549 LEU A C 1
ATOM 4342 O O . LEU A 1 549 ? -22.011 -8.825 17.608 1.00 95.69 549 LEU A O 1
ATOM 4346 N N . ASN A 1 550 ? -22.004 -10.929 16.858 1.00 97.00 550 ASN A N 1
ATOM 4347 C CA . ASN A 1 550 ? -20.548 -11.012 16.778 1.00 97.00 550 ASN A CA 1
ATOM 4348 C C . ASN A 1 550 ? -20.039 -10.379 15.469 1.00 97.00 550 ASN A C 1
ATOM 4350 O O . ASN A 1 550 ? -20.252 -10.921 14.382 1.00 97.00 550 ASN A O 1
ATOM 4354 N N . LEU A 1 551 ? -19.317 -9.260 15.572 1.00 97.00 551 LEU A N 1
ATOM 4355 C CA . LEU A 1 551 ? -18.783 -8.550 14.407 1.00 97.00 551 LEU A CA 1
ATOM 4356 C C . LEU A 1 551 ? -17.691 -9.339 13.659 1.00 97.00 551 LEU A C 1
ATOM 4358 O O . LEU A 1 551 ? -17.574 -9.202 12.446 1.00 97.00 551 LEU A O 1
ATOM 4362 N N . GLN A 1 552 ? -16.950 -10.248 14.303 1.00 98.19 552 GLN A N 1
ATOM 4363 C CA . GLN A 1 552 ? -16.013 -11.131 13.585 1.00 98.19 552 GLN A CA 1
ATOM 4364 C C . GLN A 1 552 ? -16.747 -12.181 12.739 1.00 98.19 552 GLN A C 1
ATOM 4366 O O . GLN A 1 552 ? -16.275 -12.550 11.666 1.00 98.19 552 GLN A O 1
ATOM 4371 N N . TRP A 1 553 ? -17.930 -12.632 13.173 1.00 98.44 553 TRP A N 1
ATOM 4372 C CA . TRP A 1 553 ? -18.795 -13.473 12.341 1.00 98.44 553 TRP A CA 1
ATOM 4373 C C . TRP A 1 553 ? -19.365 -12.688 11.154 1.00 98.44 553 TRP A C 1
ATOM 4375 O O . TRP A 1 553 ? -19.371 -13.182 10.028 1.00 98.44 553 TRP A O 1
ATOM 4385 N N . LEU A 1 554 ? -19.776 -11.437 11.376 1.00 98.44 554 LEU A N 1
ATOM 4386 C CA . LEU A 1 554 ? -20.209 -10.555 10.292 1.00 98.44 554 LEU A CA 1
ATOM 4387 C C . LEU A 1 554 ? -19.078 -10.312 9.275 1.00 98.44 554 LEU A C 1
ATOM 4389 O O . LEU A 1 554 ? -19.327 -10.275 8.070 1.00 98.44 554 LEU A O 1
ATOM 4393 N N . ALA A 1 555 ? -17.827 -10.229 9.740 1.00 98.62 555 ALA A N 1
ATOM 4394 C CA . ALA A 1 555 ? -16.656 -10.172 8.871 1.00 98.62 555 ALA A CA 1
ATOM 4395 C C . ALA A 1 555 ? -16.545 -11.421 7.978 1.00 98.62 555 ALA A C 1
ATOM 4397 O O . ALA A 1 555 ? -16.308 -11.298 6.776 1.00 98.62 555 ALA A O 1
ATOM 4398 N N . LEU A 1 556 ? -16.769 -12.619 8.534 1.00 98.75 556 LEU A N 1
ATOM 4399 C CA . LEU A 1 556 ? -16.823 -13.859 7.754 1.00 98.75 556 LEU A CA 1
ATOM 4400 C C . LEU A 1 556 ? -17.967 -13.833 6.730 1.00 98.75 556 LEU A C 1
ATOM 4402 O O . LEU A 1 556 ? -17.757 -14.214 5.579 1.00 98.75 556 LEU A O 1
ATOM 4406 N N . LEU A 1 557 ? -19.146 -13.325 7.104 1.00 98.81 557 LEU A N 1
ATOM 4407 C CA . LEU A 1 557 ? -20.260 -13.163 6.171 1.00 98.81 557 LEU A CA 1
ATOM 4408 C C . LEU A 1 557 ? -19.882 -12.260 4.992 1.00 98.81 557 LEU A C 1
ATOM 4410 O O . LEU A 1 557 ? -20.032 -12.673 3.843 1.00 98.81 557 LEU A O 1
ATOM 4414 N N . PHE A 1 558 ? -19.316 -11.076 5.239 1.00 98.81 558 PHE A N 1
ATOM 4415 C CA . PHE A 1 558 ? -18.848 -10.209 4.154 1.00 98.81 558 PHE A CA 1
ATOM 4416 C C . PHE A 1 558 ? -17.732 -10.850 3.318 1.00 98.81 558 PHE A C 1
ATOM 4418 O O . PHE A 1 558 ? -17.708 -10.647 2.103 1.00 98.81 558 PHE A O 1
ATOM 4425 N N . ALA A 1 559 ? -16.852 -11.665 3.909 1.00 98.75 559 ALA A N 1
ATOM 4426 C CA . ALA A 1 559 ? -15.828 -12.395 3.161 1.00 98.75 559 ALA A CA 1
ATOM 4427 C C . ALA A 1 559 ? -16.447 -13.414 2.185 1.00 98.75 559 ALA A C 1
ATOM 4429 O O . ALA A 1 559 ? -16.031 -13.488 1.027 1.00 98.75 559 ALA A O 1
ATOM 4430 N N . VAL A 1 560 ? -17.484 -14.137 2.622 1.00 98.81 560 VAL A N 1
ATOM 4431 C CA . VAL A 1 560 ? -18.266 -15.066 1.786 1.00 98.81 560 VAL A CA 1
ATOM 4432 C C . VAL A 1 560 ? -18.989 -14.326 0.659 1.00 98.81 560 VAL A C 1
ATOM 4434 O O . VAL A 1 560 ? -18.894 -14.727 -0.503 1.00 98.81 560 VAL A O 1
ATOM 4437 N N . LEU A 1 561 ? -19.654 -13.205 0.959 1.00 98.69 561 LEU A N 1
ATOM 4438 C CA . LEU A 1 561 ? -20.322 -12.388 -0.065 1.00 98.69 561 LEU A CA 1
ATOM 4439 C C . LEU A 1 561 ? -19.328 -11.861 -1.103 1.00 98.69 561 LEU A C 1
ATOM 4441 O O . LEU A 1 561 ? -19.583 -11.941 -2.306 1.00 98.69 561 LEU A O 1
ATOM 4445 N N . THR A 1 562 ? -18.172 -11.383 -0.638 1.00 98.44 562 THR A N 1
ATOM 4446 C CA . THR A 1 562 ? -17.091 -10.885 -1.494 1.00 98.44 562 THR A CA 1
ATOM 4447 C C . THR A 1 562 ? -16.559 -11.977 -2.414 1.00 98.44 562 THR A C 1
ATOM 4449 O O . THR A 1 562 ? -16.467 -11.758 -3.623 1.00 98.44 562 THR A O 1
ATOM 4452 N N . GLY A 1 563 ? -16.243 -13.160 -1.875 1.00 97.69 563 GLY A N 1
ATOM 4453 C CA . GLY A 1 563 ? -15.786 -14.309 -2.660 1.00 97.69 563 GLY A CA 1
ATOM 4454 C C . GLY A 1 563 ? -16.805 -14.719 -3.720 1.00 97.69 563 GLY A C 1
ATOM 4455 O O . GLY A 1 563 ? -16.472 -14.806 -4.902 1.00 97.69 563 GLY A O 1
ATOM 4456 N N . SER A 1 564 ? -18.064 -14.860 -3.310 1.00 97.94 564 SER A N 1
ATOM 4457 C CA . SER A 1 564 ? -19.174 -15.265 -4.176 1.00 97.94 564 SER A CA 1
ATOM 4458 C C . SER A 1 564 ? -19.356 -14.331 -5.362 1.00 97.94 564 SER A C 1
ATOM 4460 O O . SER A 1 564 ? -19.300 -14.766 -6.511 1.00 97.94 564 SER A O 1
ATOM 4462 N N . ILE A 1 565 ? -19.525 -13.031 -5.103 1.00 96.62 565 ILE A N 1
ATOM 4463 C CA . ILE A 1 565 ? -19.784 -12.065 -6.174 1.00 96.62 565 ILE A CA 1
ATOM 4464 C C . ILE A 1 565 ? -18.549 -11.841 -7.048 1.00 96.62 565 ILE A C 1
ATOM 4466 O O . ILE A 1 565 ? -18.680 -11.543 -8.230 1.00 96.62 565 ILE A O 1
ATOM 4470 N N . THR A 1 566 ? -17.340 -11.998 -6.503 1.00 95.81 566 THR A N 1
ATOM 4471 C CA . THR A 1 566 ? -16.106 -11.827 -7.280 1.00 95.81 566 THR A CA 1
ATOM 4472 C C . THR A 1 566 ? -15.886 -13.009 -8.221 1.00 95.81 566 THR A C 1
ATOM 4474 O O . THR A 1 566 ? -15.555 -12.792 -9.385 1.00 95.81 566 THR A O 1
ATOM 4477 N N . CYS A 1 567 ? -16.135 -14.240 -7.767 1.00 94.69 567 CYS A N 1
ATOM 4478 C CA . CYS A 1 567 ? -15.849 -15.457 -8.530 1.00 94.69 567 CYS A CA 1
ATOM 4479 C C . CYS A 1 567 ? -17.023 -15.975 -9.375 1.00 94.69 567 CYS A C 1
ATOM 4481 O O . CYS A 1 567 ? -16.807 -16.851 -10.211 1.00 94.69 567 CYS A O 1
ATOM 4483 N N . ALA A 1 568 ? -18.248 -15.483 -9.179 1.00 94.25 568 ALA A N 1
ATOM 4484 C CA . ALA A 1 568 ? -19.403 -15.909 -9.969 1.00 94.25 568 ALA A CA 1
ATOM 4485 C C . ALA A 1 568 ? -19.269 -15.562 -11.467 1.00 94.25 568 ALA A C 1
ATOM 4487 O O . ALA A 1 568 ? -18.792 -14.475 -11.805 1.00 94.25 568 ALA A O 1
ATOM 4488 N N . PRO A 1 569 ? -19.727 -16.439 -12.375 1.00 91.81 569 PRO A N 1
ATOM 4489 C CA . PRO A 1 569 ? -19.988 -16.086 -13.766 1.00 91.81 569 PRO A CA 1
ATOM 4490 C C . PRO A 1 569 ? -20.956 -14.899 -13.917 1.00 91.81 569 PRO A C 1
ATOM 4492 O O . PRO A 1 569 ? -21.831 -14.668 -13.075 1.00 91.81 569 PRO A O 1
ATOM 4495 N N . ASP A 1 570 ? -20.822 -14.145 -15.011 1.00 90.06 570 ASP A N 1
ATOM 4496 C CA . ASP A 1 570 ? -21.610 -12.926 -15.242 1.00 90.06 570 ASP A CA 1
ATOM 4497 C C . ASP A 1 570 ? -23.117 -13.218 -15.316 1.00 90.06 570 ASP A C 1
ATOM 4499 O O . ASP A 1 570 ? -23.904 -12.556 -14.639 1.00 90.06 570 ASP A O 1
ATOM 4503 N N . ASN A 1 571 ? -23.513 -14.263 -16.047 1.00 90.81 571 ASN A N 1
ATOM 4504 C CA . ASN A 1 571 ? -24.891 -14.767 -16.131 1.00 90.81 571 ASN A CA 1
ATOM 4505 C C . ASN A 1 571 ? -25.496 -15.090 -14.748 1.00 90.81 571 ASN A C 1
ATOM 4507 O O . ASN A 1 571 ? -26.638 -14.713 -14.484 1.00 90.81 571 ASN A O 1
ATOM 4511 N N . LYS A 1 572 ? -24.740 -15.735 -13.846 1.00 92.75 572 LYS A N 1
ATOM 4512 C CA . LYS A 1 572 ? -25.188 -16.059 -12.480 1.00 92.75 572 LYS A CA 1
ATOM 4513 C C . LYS A 1 572 ? -25.400 -14.795 -11.655 1.00 92.75 572 LYS A C 1
ATOM 4515 O O . LYS A 1 572 ? -26.459 -14.626 -11.056 1.00 92.75 572 LYS A O 1
ATOM 4520 N N . SER A 1 573 ? -24.431 -13.877 -11.680 1.00 92.19 573 SER A N 1
ATOM 4521 C CA . SER A 1 573 ? -24.533 -12.609 -10.946 1.00 92.19 573 SER A CA 1
ATOM 4522 C C . SER A 1 573 ? -25.728 -11.759 -11.405 1.00 92.19 573 SER A C 1
ATOM 4524 O O . SER A 1 573 ? -26.458 -11.215 -10.572 1.00 92.19 573 SER A O 1
ATOM 4526 N N . LEU A 1 574 ? -25.991 -11.734 -12.718 1.00 93.38 574 LEU A N 1
ATOM 4527 C CA . LEU A 1 574 ? -27.153 -11.074 -13.311 1.00 93.38 574 LEU A CA 1
ATOM 4528 C C . LEU A 1 574 ? -28.468 -11.740 -12.886 1.00 93.38 574 LEU A C 1
ATOM 4530 O O . LEU A 1 574 ? -29.420 -11.034 -12.562 1.00 93.38 574 LEU A O 1
ATOM 4534 N N . ALA A 1 575 ? -28.519 -13.075 -12.828 1.00 95.00 575 ALA A N 1
ATOM 4535 C CA . ALA A 1 575 ? -29.703 -13.819 -12.390 1.00 95.00 575 ALA A CA 1
ATOM 4536 C C . ALA A 1 575 ? -30.070 -13.553 -10.916 1.00 95.00 575 ALA A C 1
ATOM 4538 O O . ALA A 1 575 ? -31.250 -13.514 -10.567 1.00 95.00 575 ALA A O 1
ATOM 4539 N N . TRP A 1 576 ? -29.082 -13.298 -10.052 1.00 96.00 576 TRP A N 1
ATOM 4540 C CA . TRP A 1 576 ? -29.324 -12.859 -8.668 1.00 96.00 576 TRP A CA 1
ATOM 4541 C C . TRP A 1 576 ? -29.799 -11.398 -8.580 1.00 96.00 576 TRP A C 1
ATOM 4543 O O . TRP A 1 576 ? -30.366 -10.972 -7.568 1.00 96.00 576 TRP A O 1
ATOM 4553 N N . GLY A 1 577 ? -29.642 -10.631 -9.660 1.00 94.94 577 GLY A N 1
ATOM 4554 C CA . GLY A 1 577 ? -30.086 -9.244 -9.782 1.00 94.94 577 GLY A CA 1
ATOM 4555 C C . GLY A 1 577 ? -28.980 -8.204 -9.604 1.00 94.94 577 GLY A C 1
ATOM 4556 O O . GLY A 1 577 ? -29.306 -7.031 -9.450 1.00 94.94 577 GLY A O 1
ATOM 4557 N N . PHE A 1 578 ? -27.702 -8.599 -9.632 1.00 94.88 578 PHE A N 1
ATOM 4558 C CA . PHE A 1 578 ? -26.575 -7.665 -9.556 1.00 94.88 578 PHE A CA 1
ATOM 4559 C C . PHE A 1 578 ? -26.121 -7.248 -10.954 1.00 94.88 578 PHE A C 1
ATOM 4561 O O . PHE A 1 578 ? -25.766 -8.083 -11.787 1.00 94.88 578 PHE A O 1
ATOM 4568 N N . ARG A 1 579 ? -26.089 -5.939 -11.222 1.00 92.88 579 ARG A N 1
ATOM 4569 C CA . ARG A 1 579 ? -25.547 -5.415 -12.491 1.00 92.88 579 ARG A CA 1
ATOM 4570 C C . ARG A 1 579 ? -24.017 -5.455 -12.475 1.00 92.88 579 ARG A C 1
ATOM 4572 O O . ARG A 1 579 ? -23.413 -5.299 -11.421 1.00 92.88 579 ARG A O 1
ATOM 4579 N N . LEU A 1 580 ? -23.369 -5.540 -13.641 1.00 86.94 580 LEU A N 1
ATOM 4580 C CA . LEU A 1 580 ? -21.898 -5.613 -13.737 1.00 86.94 580 LEU A CA 1
ATOM 4581 C C . LEU A 1 580 ? -21.169 -4.475 -12.989 1.00 86.94 580 LEU A C 1
ATOM 4583 O O . LEU A 1 580 ? -20.257 -4.738 -12.210 1.00 86.94 580 LEU A O 1
ATOM 4587 N N . ARG A 1 581 ? -21.616 -3.218 -13.149 1.00 87.50 581 ARG A N 1
ATOM 4588 C CA . ARG A 1 581 ? -21.036 -2.056 -12.435 1.00 87.50 581 ARG A CA 1
ATOM 4589 C C . ARG A 1 581 ? -21.253 -2.108 -10.920 1.00 87.50 581 ARG A C 1
ATOM 4591 O O . ARG A 1 581 ? -20.402 -1.687 -10.139 1.00 87.50 581 ARG A O 1
ATOM 4598 N N . GLU A 1 582 ? -22.418 -2.595 -10.508 1.00 89.88 582 GLU A N 1
ATOM 4599 C CA . GLU A 1 582 ? -22.761 -2.742 -9.096 1.00 89.88 582 GLU A CA 1
ATOM 4600 C C . GLU A 1 582 ? -21.910 -3.837 -8.455 1.00 89.88 582 GLU A C 1
ATOM 4602 O O . GLU A 1 582 ? -21.328 -3.605 -7.401 1.00 89.88 582 GLU A O 1
ATOM 4607 N N . ARG A 1 583 ? -21.749 -4.978 -9.134 1.00 91.50 583 ARG A N 1
ATOM 4608 C CA . ARG A 1 583 ? -20.847 -6.065 -8.743 1.00 91.50 583 ARG A CA 1
ATOM 4609 C C . ARG A 1 583 ? -19.427 -5.567 -8.484 1.00 91.50 583 ARG A C 1
ATOM 4611 O O . ARG A 1 583 ? -18.866 -5.904 -7.447 1.00 91.50 583 ARG A O 1
ATOM 4618 N N . GLU A 1 584 ? -18.860 -4.761 -9.384 1.00 88.62 584 GLU A N 1
ATOM 4619 C CA . GLU A 1 584 ? -17.508 -4.206 -9.214 1.00 88.62 584 GLU A CA 1
ATOM 4620 C C . GLU A 1 584 ? -17.397 -3.317 -7.962 1.00 88.62 584 GLU A C 1
ATOM 4622 O O . GLU A 1 584 ? -16.399 -3.336 -7.240 1.00 88.62 584 GLU A O 1
ATOM 4627 N N . THR A 1 585 ? -18.446 -2.543 -7.685 1.00 90.50 585 THR A N 1
ATOM 4628 C CA . THR A 1 585 ? -18.496 -1.649 -6.525 1.0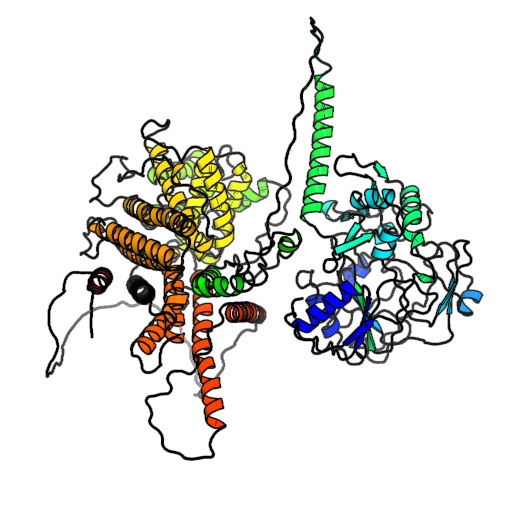0 90.50 585 THR A CA 1
ATOM 4629 C C . THR A 1 585 ? -18.684 -2.432 -5.225 1.00 90.50 585 THR A C 1
ATOM 4631 O O . THR A 1 585 ? -17.966 -2.198 -4.251 1.00 90.50 585 THR A O 1
ATOM 4634 N N . LEU A 1 586 ? -19.646 -3.357 -5.196 1.00 94.44 586 LEU A N 1
ATOM 4635 C CA . LEU A 1 586 ? -19.991 -4.144 -4.015 1.00 94.44 586 LEU A CA 1
ATOM 4636 C C . LEU A 1 586 ? -18.875 -5.105 -3.629 1.00 94.44 586 LEU A C 1
ATOM 4638 O O . LEU A 1 586 ? -18.572 -5.187 -2.447 1.00 94.44 586 LEU A O 1
ATOM 4642 N N . SER A 1 587 ? -18.206 -5.758 -4.582 1.00 94.94 587 SER A N 1
ATOM 4643 C CA . SER A 1 587 ? -17.085 -6.654 -4.272 1.00 94.94 587 SER A CA 1
ATOM 4644 C C . SER A 1 587 ? -15.976 -5.927 -3.503 1.00 94.94 587 SER A C 1
ATOM 4646 O O . SER A 1 587 ? -15.548 -6.382 -2.445 1.00 94.94 587 SER A O 1
ATOM 4648 N N . LYS A 1 588 ? -15.576 -4.732 -3.957 1.00 93.81 588 LYS A N 1
ATOM 4649 C CA . LYS A 1 588 ? -14.571 -3.897 -3.279 1.00 93.81 588 LYS A CA 1
ATOM 4650 C C . LYS A 1 588 ? -15.065 -3.364 -1.929 1.00 93.81 588 LYS A C 1
ATOM 4652 O O . LYS A 1 588 ? -14.282 -3.264 -0.985 1.00 93.81 588 LYS A O 1
ATOM 4657 N N . LYS A 1 589 ? -16.349 -3.003 -1.819 1.00 94.62 589 LYS A N 1
ATOM 4658 C CA . LYS A 1 589 ? -16.940 -2.515 -0.560 1.00 94.62 589 LYS A CA 1
ATOM 4659 C C . LYS A 1 589 ? -17.085 -3.620 0.480 1.00 94.62 589 LYS A C 1
ATOM 4661 O O . LYS A 1 589 ? -16.712 -3.397 1.624 1.00 94.62 589 LYS A O 1
ATOM 4666 N N . TRP A 1 590 ? -17.566 -4.798 0.096 1.00 97.94 590 TRP A N 1
ATOM 4667 C CA . TRP A 1 590 ? -17.663 -5.956 0.980 1.00 97.94 590 TRP A CA 1
ATOM 4668 C C . TRP A 1 590 ? -16.283 -6.443 1.415 1.00 97.94 590 TRP A C 1
ATOM 4670 O O . TRP A 1 590 ? -16.110 -6.726 2.596 1.00 97.94 590 TRP A O 1
ATOM 4680 N N . PHE A 1 591 ? -15.278 -6.412 0.530 1.00 96.81 591 PHE A N 1
ATOM 4681 C CA . PHE A 1 591 ? -13.893 -6.703 0.909 1.00 96.81 591 PHE A CA 1
ATOM 4682 C C . PHE A 1 591 ? -13.424 -5.803 2.062 1.00 96.81 591 PHE A C 1
ATOM 4684 O O . PHE A 1 591 ? -12.896 -6.283 3.061 1.00 96.81 591 PHE A O 1
ATOM 4691 N N . ARG A 1 592 ? -13.670 -4.490 1.960 1.00 93.81 592 ARG A N 1
ATOM 4692 C CA . ARG A 1 592 ? -13.336 -3.519 3.016 1.00 93.81 592 ARG A CA 1
ATOM 4693 C C . ARG A 1 592 ? -14.204 -3.679 4.266 1.00 93.81 592 ARG A C 1
ATOM 4695 O O . ARG A 1 592 ? -13.690 -3.533 5.370 1.00 93.81 592 ARG A O 1
ATOM 4702 N N . ALA A 1 593 ? -15.481 -4.028 4.101 1.00 96.31 593 ALA A N 1
ATOM 4703 C CA . ALA A 1 593 ? -16.411 -4.270 5.201 1.00 96.31 593 ALA A CA 1
ATOM 4704 C C . ALA A 1 593 ? -15.926 -5.385 6.137 1.00 96.31 593 ALA A C 1
ATOM 4706 O O . ALA A 1 593 ? -16.126 -5.274 7.344 1.00 96.31 593 ALA A O 1
ATOM 4707 N N . VAL A 1 594 ? -15.225 -6.405 5.615 1.00 98.25 594 VAL A N 1
ATOM 4708 C CA . VAL A 1 594 ? -14.562 -7.423 6.449 1.00 98.25 594 VAL A CA 1
ATOM 4709 C C . VAL A 1 594 ? -13.639 -6.763 7.472 1.00 98.25 594 VAL A C 1
ATOM 4711 O O . VAL A 1 594 ? -13.771 -7.013 8.666 1.00 98.25 594 VAL A O 1
ATOM 4714 N N . PHE A 1 595 ? -12.749 -5.871 7.035 1.00 95.44 595 PHE A N 1
ATOM 4715 C CA . PHE A 1 595 ? -11.796 -5.205 7.925 1.00 95.44 595 PHE A CA 1
ATOM 4716 C C . PHE A 1 595 ? -12.456 -4.176 8.838 1.00 95.44 595 PHE A C 1
ATOM 4718 O O . PHE A 1 595 ? -12.063 -4.071 9.995 1.00 95.44 595 PHE A O 1
ATOM 4725 N N . THR A 1 596 ? -13.497 -3.476 8.377 1.00 93.94 596 THR A N 1
ATOM 4726 C CA . THR A 1 596 ? -14.317 -2.625 9.255 1.00 93.94 596 THR A CA 1
ATOM 4727 C C . THR A 1 596 ? -14.903 -3.441 10.409 1.00 93.94 596 THR A C 1
ATOM 4729 O O . THR A 1 596 ? -14.779 -3.041 11.561 1.00 93.94 596 THR A O 1
ATOM 4732 N N . CYS A 1 597 ? -15.459 -4.621 10.121 1.00 96.25 597 CYS A N 1
ATOM 4733 C CA . CYS A 1 597 ? -16.008 -5.514 11.139 1.00 96.25 597 CYS A CA 1
ATOM 4734 C C . CYS A 1 597 ? -14.927 -6.059 12.088 1.00 96.25 597 CYS A C 1
ATOM 4736 O O . CYS A 1 597 ? -15.130 -6.084 13.300 1.00 96.25 597 CYS A O 1
ATOM 4738 N N . LEU A 1 598 ? -13.773 -6.480 11.558 1.00 96.56 598 LEU A N 1
ATOM 4739 C CA . LEU A 1 598 ? -12.667 -7.001 12.369 1.00 96.56 598 LEU A CA 1
ATOM 4740 C C . LEU A 1 598 ? -12.067 -5.933 13.289 1.00 96.56 598 LEU A C 1
ATOM 4742 O O . LEU A 1 598 ? -11.824 -6.210 14.462 1.00 96.56 598 LEU A O 1
ATOM 4746 N N . ASN A 1 599 ? -11.859 -4.718 12.779 1.00 94.50 599 ASN A N 1
ATOM 4747 C CA . ASN A 1 599 ? -11.329 -3.604 13.561 1.00 94.50 599 ASN A CA 1
ATOM 4748 C C . ASN A 1 599 ? -12.322 -3.162 14.641 1.00 94.50 599 ASN A C 1
ATOM 4750 O O . ASN A 1 599 ? -11.917 -2.986 15.784 1.00 94.50 599 ASN A O 1
ATOM 4754 N N . ALA A 1 600 ? -13.617 -3.070 14.315 1.00 91.75 600 ALA A N 1
ATOM 4755 C CA . ALA A 1 600 ? -14.663 -2.774 15.296 1.00 91.75 600 ALA A CA 1
ATOM 4756 C C . ALA A 1 600 ? -14.797 -3.864 16.377 1.00 91.75 600 ALA A C 1
ATOM 4758 O O . ALA A 1 600 ? -15.244 -3.583 17.483 1.00 91.75 600 ALA A O 1
ATOM 4759 N N . ALA A 1 601 ? -14.397 -5.102 16.076 1.00 94.12 601 ALA A N 1
ATOM 4760 C CA . ALA A 1 601 ? -14.322 -6.192 17.046 1.00 94.12 601 ALA A CA 1
ATOM 4761 C C . ALA A 1 601 ? -12.993 -6.246 17.822 1.00 94.12 601 ALA A C 1
ATOM 4763 O O . ALA A 1 601 ? -12.798 -7.179 18.606 1.00 94.12 601 ALA A O 1
ATOM 4764 N N . GLU A 1 602 ? -12.060 -5.326 17.552 1.00 94.88 602 GLU A N 1
ATOM 4765 C CA . GLU A 1 602 ? -10.692 -5.327 18.079 1.00 94.88 602 GLU A CA 1
ATOM 4766 C C . GLU A 1 602 ? -10.016 -6.704 17.934 1.00 94.88 602 GLU A C 1
ATOM 4768 O O . GLU A 1 602 ? -9.443 -7.239 18.879 1.00 94.88 602 GLU A O 1
ATOM 4773 N N . TYR A 1 603 ? -10.110 -7.323 16.747 1.00 95.69 603 TYR A N 1
ATOM 4774 C CA . TYR A 1 603 ? -9.733 -8.733 16.516 1.00 95.69 603 TYR A CA 1
ATOM 4775 C C . TYR A 1 603 ? -8.291 -9.113 16.908 1.00 95.69 603 TYR A C 1
ATOM 4777 O O . TYR A 1 603 ? -8.008 -10.292 17.126 1.00 95.69 603 TYR A O 1
ATOM 4785 N N . ALA A 1 604 ? -7.380 -8.136 16.986 1.00 90.88 604 ALA A N 1
ATOM 4786 C CA . ALA A 1 604 ? -6.014 -8.340 17.461 1.00 90.88 604 ALA A CA 1
ATOM 4787 C C . ALA A 1 604 ? -5.956 -8.615 18.977 1.00 90.88 604 ALA A C 1
ATOM 4789 O O . ALA A 1 604 ? -5.147 -9.432 19.421 1.00 90.88 604 ALA A O 1
ATOM 4790 N N . ALA A 1 605 ? -6.835 -7.972 19.753 1.00 92.88 605 ALA A N 1
ATOM 4791 C CA . ALA A 1 605 ? -7.003 -8.201 21.186 1.00 92.88 605 ALA A CA 1
ATOM 4792 C C . ALA A 1 605 ? -7.993 -9.349 21.456 1.00 92.88 605 ALA A C 1
ATOM 4794 O O . ALA A 1 605 ? -7.712 -10.252 22.243 1.00 92.88 605 ALA A O 1
ATOM 4795 N N . ASN A 1 606 ? -9.122 -9.366 20.743 1.00 94.50 606 ASN A N 1
ATOM 4796 C CA . ASN A 1 606 ? -10.187 -10.357 20.888 1.00 94.50 606 ASN A CA 1
ATOM 4797 C C . ASN A 1 606 ? -9.998 -11.516 19.899 1.00 94.50 606 ASN A C 1
ATOM 4799 O O . ASN A 1 606 ? -10.703 -11.632 18.896 1.00 94.50 606 ASN A O 1
ATOM 4803 N N . GLN A 1 607 ? -9.022 -12.378 20.165 1.00 95.31 607 GLN A N 1
ATOM 4804 C CA . GLN A 1 607 ? -8.650 -13.471 19.263 1.00 95.31 607 GLN A CA 1
ATOM 4805 C C . GLN A 1 607 ? -9.760 -14.526 19.146 1.00 95.31 607 GLN A C 1
ATOM 4807 O O . GLN A 1 607 ? -10.257 -15.041 20.146 1.00 95.31 607 GLN A O 1
ATOM 4812 N N . SER A 1 608 ? -10.139 -14.888 17.917 1.00 96.44 608 SER A N 1
ATOM 4813 C CA . SER A 1 608 ? -11.133 -15.937 17.665 1.00 96.44 608 SER A CA 1
ATOM 4814 C C . SER A 1 608 ? -10.882 -16.657 16.341 1.00 96.44 608 SER A C 1
ATOM 4816 O O . SER A 1 608 ? -10.235 -16.120 15.442 1.00 96.44 608 SER A O 1
ATOM 4818 N N . MET A 1 609 ? -11.437 -17.862 16.182 1.00 97.12 609 MET A N 1
ATOM 4819 C CA . MET A 1 609 ? -11.386 -18.566 14.896 1.00 97.12 609 MET A CA 1
ATOM 4820 C C . MET A 1 609 ? -12.091 -17.783 13.780 1.00 97.12 609 MET A C 1
ATOM 4822 O O . MET A 1 609 ? -11.692 -17.907 12.630 1.00 97.12 609 MET A O 1
ATOM 4826 N N . LEU A 1 610 ? -13.091 -16.950 14.092 1.00 98.44 610 LEU A N 1
ATOM 4827 C CA . LEU A 1 610 ? -13.873 -16.218 13.088 1.00 98.44 610 LEU A CA 1
ATOM 4828 C C . LEU A 1 610 ? -13.019 -15.211 12.307 1.00 98.44 610 LEU A C 1
ATOM 4830 O O . LEU A 1 610 ? -13.186 -15.096 11.094 1.00 98.44 610 LEU A O 1
ATOM 4834 N N . SER A 1 611 ? -12.067 -14.528 12.954 1.00 97.94 611 SER A N 1
ATOM 4835 C CA . SER A 1 611 ? -11.145 -13.628 12.245 1.00 97.94 611 SER A CA 1
ATOM 4836 C C . SER A 1 611 ? -10.215 -14.398 11.307 1.00 97.94 611 SER A C 1
ATOM 4838 O O . SER A 1 611 ? -10.006 -13.987 10.162 1.00 97.94 611 SER A O 1
ATOM 4840 N N . VAL A 1 612 ? -9.743 -15.569 11.749 1.00 98.50 612 VAL A N 1
ATOM 4841 C CA . VAL A 1 612 ? -8.950 -16.489 10.925 1.00 98.50 612 VAL A CA 1
ATOM 4842 C C . VAL A 1 612 ? -9.771 -16.992 9.733 1.00 98.50 612 VAL A C 1
ATOM 4844 O O . VAL A 1 612 ? -9.270 -16.991 8.609 1.00 98.50 612 VAL A O 1
ATOM 4847 N N . GLN A 1 613 ? -11.042 -17.355 9.939 1.00 98.62 613 GLN A N 1
ATOM 4848 C CA . GLN A 1 613 ? -11.966 -17.769 8.878 1.00 98.62 613 GLN A CA 1
ATOM 4849 C C . GLN A 1 613 ? -12.210 -16.654 7.866 1.00 98.62 613 GLN A C 1
ATOM 4851 O O . GLN A 1 613 ? -12.097 -16.896 6.663 1.00 98.62 613 GLN A O 1
ATOM 4856 N N . ALA A 1 614 ? -12.513 -15.440 8.328 1.00 98.62 614 ALA A N 1
ATOM 4857 C CA . ALA A 1 614 ? -12.810 -14.304 7.464 1.00 98.62 614 ALA A CA 1
ATOM 4858 C C . ALA A 1 614 ? -11.628 -13.988 6.536 1.00 98.62 614 ALA A C 1
ATOM 4860 O O . ALA A 1 614 ? -11.783 -13.977 5.313 1.00 98.62 614 ALA A O 1
ATOM 4861 N N . ILE A 1 615 ? -10.426 -13.832 7.099 1.00 98.25 615 ILE A N 1
ATOM 4862 C CA . ILE A 1 615 ? -9.228 -13.510 6.314 1.00 98.25 615 ILE A CA 1
ATOM 4863 C C . ILE A 1 615 ? -8.809 -14.698 5.440 1.00 98.25 615 ILE A C 1
ATOM 4865 O O . ILE A 1 615 ? -8.552 -14.510 4.257 1.00 98.25 615 ILE A O 1
ATOM 4869 N N . SER A 1 616 ? -8.844 -15.939 5.936 1.00 97.69 616 SER A N 1
ATOM 4870 C CA . SER A 1 616 ? -8.499 -17.110 5.106 1.00 97.69 616 SER A CA 1
ATOM 4871 C C . SER A 1 616 ? -9.433 -17.285 3.901 1.00 97.69 616 SER A C 1
ATOM 4873 O O . SER A 1 616 ? -8.999 -17.777 2.857 1.00 97.69 616 SER A O 1
ATOM 4875 N N . THR A 1 617 ? -10.702 -16.877 4.035 1.00 98.19 617 THR A N 1
ATOM 4876 C CA . THR A 1 617 ? -11.711 -16.896 2.959 1.00 98.19 617 THR A CA 1
ATOM 4877 C C . THR A 1 617 ? -11.451 -15.811 1.914 1.00 98.19 617 THR A C 1
ATOM 4879 O O . THR A 1 617 ? -11.622 -16.056 0.719 1.00 98.19 617 THR A O 1
ATOM 4882 N N . LEU A 1 618 ? -10.991 -14.624 2.329 1.00 96.88 618 LEU A N 1
ATOM 4883 C CA . LEU A 1 618 ? -10.790 -13.481 1.433 1.00 96.88 618 LEU A CA 1
ATOM 4884 C C . LEU A 1 618 ? -9.766 -13.725 0.319 1.00 96.88 618 LEU A C 1
ATOM 4886 O O . LEU A 1 618 ? -9.901 -13.116 -0.746 1.00 96.88 618 LEU A O 1
ATOM 4890 N N . THR A 1 619 ? -8.806 -14.639 0.505 1.00 94.69 619 THR A N 1
ATOM 4891 C CA . THR A 1 619 ? -7.748 -14.951 -0.478 1.00 94.69 619 THR A CA 1
ATOM 4892 C C . THR A 1 619 ? -8.293 -15.219 -1.878 1.00 94.69 619 THR A C 1
ATOM 4894 O O . THR A 1 619 ? -7.685 -14.808 -2.864 1.00 94.69 619 THR A O 1
ATOM 4897 N N . ILE A 1 620 ? -9.461 -15.867 -1.983 1.00 94.75 620 ILE A N 1
ATOM 4898 C CA . ILE A 1 620 ? -10.062 -16.211 -3.279 1.00 94.75 620 ILE A CA 1
ATOM 4899 C C . ILE A 1 620 ? -10.443 -14.972 -4.111 1.00 94.75 620 ILE A C 1
ATOM 4901 O O . ILE A 1 620 ? -10.468 -15.036 -5.337 1.00 94.75 620 ILE A O 1
ATOM 4905 N N . SER A 1 621 ? -10.690 -13.841 -3.444 1.00 95.56 621 SER A N 1
ATOM 4906 C CA . SER A 1 621 ? -11.125 -12.577 -4.050 1.00 95.56 621 SER A CA 1
ATOM 4907 C C . SER A 1 621 ? -10.069 -11.473 -3.995 1.00 95.56 621 SER A C 1
ATOM 4909 O O . SER A 1 621 ? -10.020 -10.645 -4.902 1.00 95.56 621 SER A O 1
ATOM 4911 N N . ALA A 1 622 ? -9.193 -11.475 -2.983 1.00 93.69 622 ALA A N 1
ATOM 4912 C CA . ALA A 1 622 ? -8.226 -10.409 -2.732 1.00 93.69 622 ALA A CA 1
ATOM 4913 C C . ALA A 1 622 ? -7.391 -10.079 -3.972 1.00 93.69 622 ALA A C 1
ATOM 4915 O O . ALA A 1 622 ? -7.325 -8.926 -4.394 1.00 93.69 622 ALA A O 1
ATOM 4916 N N . HIS A 1 623 ? -6.818 -11.104 -4.603 1.00 90.62 623 HIS A N 1
ATOM 4917 C CA . HIS A 1 623 ? -5.969 -10.930 -5.777 1.00 90.62 623 HIS A CA 1
ATOM 4918 C C . HIS A 1 623 ? -6.745 -10.399 -6.991 1.00 90.62 623 HIS A C 1
ATOM 4920 O O . HIS A 1 623 ? -6.266 -9.498 -7.676 1.00 90.62 623 HIS A O 1
ATOM 4926 N N . LEU A 1 624 ? -7.970 -10.888 -7.223 1.00 91.88 624 LEU A N 1
ATOM 4927 C CA . LEU A 1 624 ? -8.830 -10.423 -8.322 1.00 91.88 624 LEU A CA 1
ATOM 4928 C C . LEU A 1 624 ? -9.230 -8.956 -8.154 1.00 91.88 624 LEU A C 1
ATOM 4930 O O . LEU A 1 624 ? -9.263 -8.208 -9.127 1.00 91.88 624 LEU A O 1
ATOM 4934 N N . LEU A 1 625 ? -9.491 -8.530 -6.918 1.00 91.94 625 LEU A N 1
ATOM 4935 C CA . LEU A 1 625 ? -9.856 -7.149 -6.596 1.00 91.94 625 LEU A CA 1
ATOM 4936 C C . LEU A 1 625 ? -8.645 -6.206 -6.528 1.00 91.94 625 LEU A C 1
ATOM 4938 O O . LEU A 1 625 ? -8.805 -4.989 -6.423 1.00 91.94 625 LEU A O 1
ATOM 4942 N N . GLY A 1 626 ? -7.439 -6.764 -6.627 1.00 86.50 626 GLY A N 1
ATOM 4943 C CA . GLY A 1 626 ? -6.182 -6.036 -6.578 1.00 86.50 626 GLY A CA 1
ATOM 4944 C C . GLY A 1 626 ? -5.659 -5.793 -5.169 1.00 86.50 626 GLY A C 1
ATOM 4945 O O . GLY A 1 626 ? -4.641 -5.129 -5.075 1.00 86.50 626 GLY A O 1
ATOM 4946 N N . PHE A 1 627 ? -6.283 -6.343 -4.120 1.00 88.06 627 PHE A N 1
ATOM 4947 C CA . PHE A 1 627 ? -5.923 -6.167 -2.706 1.00 88.06 627 PHE A CA 1
ATOM 4948 C C . PHE A 1 627 ? -4.788 -7.086 -2.215 1.00 88.06 627 PHE A C 1
ATOM 4950 O O . PHE A 1 627 ? -4.754 -7.515 -1.059 1.00 88.06 627 PHE A O 1
ATOM 4957 N N . SER A 1 628 ? -3.877 -7.471 -3.112 1.00 85.44 628 SER A N 1
ATOM 4958 C CA . SER A 1 628 ? -2.877 -8.511 -2.851 1.00 85.44 628 SER A CA 1
ATOM 4959 C C . SER A 1 628 ? -1.926 -8.148 -1.708 1.00 85.44 628 SER A C 1
ATOM 4961 O O . SER A 1 628 ? -1.550 -9.043 -0.953 1.00 85.44 628 SER A O 1
ATOM 4963 N N . ASN A 1 629 ? -1.492 -6.887 -1.587 1.00 79.69 629 ASN A N 1
ATOM 4964 C CA . ASN A 1 629 ? -0.519 -6.483 -0.558 1.00 79.69 629 ASN A CA 1
ATOM 4965 C C . ASN A 1 629 ? -1.167 -6.420 0.823 1.00 79.69 629 ASN A C 1
ATOM 4967 O O . ASN A 1 629 ? -0.652 -7.020 1.769 1.00 79.69 629 ASN A O 1
ATOM 4971 N N . MET A 1 630 ? -2.323 -5.755 0.921 1.00 84.00 630 MET A N 1
ATOM 4972 C CA . MET A 1 630 ? -3.079 -5.673 2.170 1.00 84.00 630 MET A CA 1
ATOM 4973 C C . MET A 1 630 ? -3.422 -7.076 2.679 1.00 84.00 630 MET A C 1
ATOM 4975 O O . MET A 1 630 ? -3.198 -7.396 3.845 1.00 84.00 630 MET A O 1
ATOM 4979 N N . HIS A 1 631 ? -3.851 -7.962 1.778 1.00 90.56 631 HIS A N 1
ATOM 4980 C CA . HIS A 1 631 ? -4.179 -9.338 2.129 1.00 90.56 631 HIS A CA 1
ATOM 4981 C C . HIS A 1 631 ? -3.000 -10.126 2.716 1.00 90.56 631 HIS A C 1
ATOM 4983 O O . HIS A 1 631 ? -3.186 -10.821 3.708 1.00 90.56 631 HIS A O 1
ATOM 4989 N N . SER A 1 632 ? -1.777 -9.996 2.179 1.00 88.44 632 SER A N 1
ATOM 4990 C CA . SER A 1 632 ? -0.606 -10.700 2.744 1.00 88.44 632 SER A CA 1
ATOM 4991 C C . SER A 1 632 ? -0.291 -10.293 4.183 1.00 88.44 632 SER A C 1
ATOM 4993 O O . SER A 1 632 ? 0.071 -11.149 4.987 1.00 88.44 632 SER A O 1
ATOM 4995 N N . ILE A 1 633 ? -0.463 -9.013 4.523 1.00 89.12 633 ILE A N 1
ATOM 4996 C CA . ILE A 1 633 ? -0.243 -8.528 5.892 1.00 89.12 633 ILE A CA 1
ATOM 4997 C C . ILE A 1 633 ? -1.302 -9.101 6.834 1.00 89.12 633 ILE A C 1
ATOM 4999 O O . ILE A 1 633 ? -0.982 -9.584 7.919 1.00 89.12 633 ILE A O 1
ATOM 5003 N N . HIS A 1 634 ? -2.561 -9.128 6.401 1.00 93.94 634 HIS A N 1
ATOM 5004 C CA . HIS A 1 634 ? -3.630 -9.718 7.198 1.00 93.94 634 HIS A CA 1
ATOM 5005 C C . HIS A 1 634 ? -3.482 -11.231 7.364 1.00 93.94 634 HIS A C 1
ATOM 5007 O O . HIS A 1 634 ? -3.749 -11.726 8.456 1.00 93.94 634 HIS A O 1
ATOM 5013 N N . VAL A 1 635 ? -3.003 -11.956 6.345 1.00 95.25 635 VAL A N 1
ATOM 5014 C CA . VAL A 1 635 ? -2.642 -13.379 6.472 1.00 95.25 635 VAL A CA 1
ATOM 5015 C C . VAL A 1 635 ? -1.570 -13.563 7.546 1.00 95.25 635 VAL A C 1
ATOM 5017 O O . VAL A 1 635 ? -1.751 -14.397 8.429 1.00 95.25 635 VAL A O 1
ATOM 5020 N N . ALA A 1 636 ? -0.512 -12.745 7.554 1.00 95.25 636 ALA A N 1
ATOM 5021 C CA . ALA A 1 636 ? 0.506 -12.792 8.607 1.00 95.25 636 ALA A CA 1
ATOM 5022 C C . ALA A 1 636 ? -0.088 -12.544 10.008 1.00 95.25 636 ALA A C 1
ATOM 5024 O O . ALA A 1 636 ? 0.212 -13.276 10.956 1.00 95.25 636 ALA A O 1
ATOM 5025 N N . ALA A 1 637 ? -0.996 -11.570 10.133 1.00 96.25 637 ALA A N 1
ATOM 5026 C CA . ALA A 1 637 ? -1.695 -11.290 11.384 1.00 96.25 637 ALA A CA 1
ATOM 5027 C C . ALA A 1 637 ? -2.555 -12.480 11.851 1.00 96.25 637 ALA A C 1
ATOM 5029 O O . ALA A 1 637 ? -2.481 -12.869 13.018 1.00 96.25 637 ALA A O 1
ATOM 5030 N N . VAL A 1 638 ? -3.329 -13.119 10.963 1.00 97.69 638 VAL A N 1
ATOM 5031 C CA . VAL A 1 638 ? -4.146 -14.280 11.365 1.00 97.69 638 VAL A CA 1
ATOM 5032 C C . VAL A 1 638 ? -3.356 -15.562 11.544 1.00 97.69 638 VAL A C 1
ATOM 5034 O O . VAL A 1 638 ? -3.798 -16.401 12.319 1.00 97.69 638 VAL A O 1
ATOM 5037 N N . ILE A 1 639 ? -2.179 -15.711 10.930 1.00 98.31 639 ILE A N 1
ATOM 5038 C CA . ILE A 1 639 ? -1.233 -16.773 11.301 1.00 98.31 639 ILE A CA 1
ATOM 5039 C C . ILE A 1 639 ? -0.850 -16.604 12.767 1.00 98.31 639 ILE A C 1
ATOM 5041 O O . ILE A 1 639 ? -0.916 -17.566 13.539 1.00 98.31 639 ILE A O 1
ATOM 5045 N N . ARG A 1 640 ? -0.538 -15.370 13.183 1.00 97.88 640 ARG A N 1
ATOM 5046 C CA . ARG A 1 640 ? -0.185 -15.103 14.574 1.00 97.88 640 ARG A CA 1
ATOM 5047 C C . ARG A 1 640 ? -1.339 -15.395 15.532 1.00 97.88 640 ARG A C 1
ATOM 5049 O O . ARG A 1 640 ? -1.107 -16.043 16.556 1.00 97.88 640 ARG A O 1
ATOM 5056 N N . ILE A 1 641 ? -2.554 -14.972 15.180 1.00 98.12 641 ILE A N 1
ATOM 5057 C CA . ILE A 1 641 ? -3.780 -15.247 15.948 1.00 98.12 641 ILE A CA 1
ATOM 5058 C C . ILE A 1 641 ? -4.056 -16.755 16.003 1.00 98.12 641 ILE A C 1
ATOM 5060 O O . ILE A 1 641 ? -4.255 -17.298 17.082 1.00 98.12 641 ILE A O 1
ATOM 5064 N N . ALA A 1 642 ? -3.997 -17.465 14.875 1.00 98.25 642 ALA A N 1
ATOM 5065 C CA . ALA A 1 642 ? -4.204 -18.912 14.803 1.00 98.25 642 ALA A CA 1
ATOM 5066 C C . ALA A 1 642 ? -3.213 -19.681 15.685 1.00 98.25 642 ALA A C 1
ATOM 5068 O O . ALA A 1 642 ? -3.580 -20.639 16.365 1.00 98.25 642 ALA A O 1
ATOM 5069 N N . GLN A 1 643 ? -1.955 -19.248 15.714 1.00 97.75 643 GLN A N 1
ATOM 5070 C CA . GLN A 1 643 ? -0.967 -19.829 16.610 1.00 97.75 643 GLN A CA 1
ATOM 5071 C C . GLN A 1 643 ? -1.263 -19.502 18.087 1.00 97.75 643 GLN A C 1
ATOM 5073 O O . GLN A 1 643 ? -1.090 -20.383 18.926 1.00 97.75 643 GLN A O 1
ATOM 5078 N N . GLY A 1 644 ? -1.740 -18.289 18.402 1.00 96.44 644 GLY A N 1
ATOM 5079 C CA . GLY A 1 644 ? -2.202 -17.904 19.747 1.00 96.44 644 GLY A CA 1
ATOM 5080 C C . GLY A 1 644 ? -3.402 -18.726 20.230 1.00 96.44 644 GLY A C 1
ATOM 5081 O O . GLY A 1 644 ? -3.446 -19.142 21.382 1.00 96.44 644 GLY A O 1
ATOM 5082 N N . LEU A 1 645 ? -4.305 -19.073 19.311 1.00 96.69 645 LEU A N 1
ATOM 5083 C CA . LEU A 1 645 ? -5.431 -19.988 19.530 1.00 96.69 645 LEU A CA 1
ATOM 5084 C C . LEU A 1 645 ? -5.022 -21.473 19.562 1.00 96.69 645 LEU A C 1
ATOM 5086 O O . LEU A 1 645 ? -5.871 -22.340 19.744 1.00 96.69 645 LEU A O 1
ATOM 5090 N N . GLY A 1 646 ? -3.743 -21.793 19.344 1.00 96.75 646 GLY A N 1
ATOM 5091 C CA . GLY A 1 646 ? -3.250 -23.171 19.365 1.00 96.75 646 GLY A CA 1
ATOM 5092 C C . GLY A 1 646 ? -3.577 -24.005 18.120 1.00 96.75 646 GLY A C 1
ATOM 5093 O O . GLY A 1 646 ? -3.317 -25.206 18.130 1.00 96.75 646 GLY A O 1
ATOM 5094 N N . LEU A 1 647 ? -4.060 -23.409 17.019 1.00 97.50 647 LEU A N 1
ATOM 5095 C CA . LEU A 1 647 ? -4.483 -24.165 15.821 1.00 97.50 647 LEU A CA 1
ATOM 5096 C C . LEU A 1 647 ? -3.344 -24.982 15.178 1.00 97.50 647 LEU A C 1
ATOM 5098 O O . LEU A 1 647 ? -3.571 -26.013 14.548 1.00 97.50 647 LEU A O 1
ATOM 5102 N N . HIS A 1 648 ? -2.104 -24.546 15.395 1.00 97.19 648 HIS A N 1
ATOM 5103 C CA . HIS A 1 648 ? -0.882 -25.220 14.962 1.00 97.19 648 HIS A CA 1
ATOM 5104 C C . HIS A 1 648 ? -0.553 -26.531 15.691 1.00 97.19 648 HIS A C 1
ATOM 5106 O O . HIS A 1 648 ? 0.423 -27.184 15.328 1.00 97.19 648 HIS A O 1
ATOM 5112 N N . ARG A 1 649 ? -1.338 -26.917 16.706 1.00 96.38 649 ARG A N 1
ATOM 5113 C CA . ARG A 1 649 ? -1.104 -28.106 17.543 1.00 96.38 649 ARG A CA 1
ATOM 5114 C C . ARG A 1 649 ? -2.373 -28.937 17.773 1.00 96.38 649 ARG A C 1
ATOM 5116 O O . ARG A 1 649 ? -2.466 -29.617 18.790 1.00 96.38 649 ARG A O 1
ATOM 5123 N N . ILE A 1 650 ? -3.363 -28.857 16.878 1.00 96.81 650 ILE A N 1
ATOM 5124 C CA . ILE A 1 650 ? -4.625 -29.591 17.047 1.00 96.81 650 ILE A CA 1
ATOM 5125 C C . ILE A 1 650 ? -4.396 -31.073 16.788 1.00 96.81 650 ILE A C 1
ATOM 5127 O O . ILE A 1 650 ? -4.059 -31.471 15.680 1.00 96.81 650 ILE A O 1
ATOM 5131 N N . THR A 1 651 ? -4.673 -31.879 17.798 1.00 95.19 651 THR A N 1
ATOM 5132 C CA . THR A 1 651 ? -4.711 -33.338 17.718 1.00 95.19 651 THR A CA 1
ATOM 5133 C C . THR A 1 651 ? -6.119 -33.856 17.991 1.00 95.19 651 THR A C 1
ATOM 5135 O O . THR A 1 651 ? -6.986 -33.114 18.469 1.00 95.19 651 THR A O 1
ATOM 5138 N N . ASP A 1 652 ? -6.366 -35.142 17.752 1.00 90.56 652 ASP A N 1
ATOM 5139 C CA . ASP A 1 652 ? -7.639 -35.765 18.137 1.00 90.56 652 ASP A CA 1
ATOM 5140 C C . ASP A 1 652 ? -7.945 -35.668 19.646 1.00 90.56 652 ASP A C 1
ATOM 5142 O O . ASP A 1 652 ? -9.118 -35.578 20.013 1.00 90.56 652 ASP A O 1
ATOM 5146 N N . GLU A 1 653 ? -6.923 -35.547 20.499 1.00 92.19 653 GLU A N 1
ATOM 5147 C CA . GLU A 1 653 ? -7.050 -35.361 21.957 1.00 92.19 653 GLU A CA 1
ATOM 5148 C C . GLU A 1 653 ? -7.284 -33.902 22.387 1.00 92.19 653 GLU A C 1
ATOM 5150 O O . GLU A 1 653 ? -7.492 -33.611 23.565 1.00 92.19 653 GLU A O 1
ATOM 5155 N N . SER A 1 654 ? -7.237 -32.952 21.450 1.00 93.56 654 SER A N 1
ATOM 5156 C CA . SER A 1 654 ? -7.467 -31.540 21.764 1.00 93.56 654 SER A CA 1
ATOM 5157 C C . SER A 1 654 ? -8.907 -31.288 22.249 1.00 93.56 654 SER A C 1
ATOM 5159 O O . SER A 1 654 ? -9.839 -31.991 21.836 1.00 93.56 654 SER A O 1
ATOM 5161 N N . PRO A 1 655 ? -9.131 -30.277 23.112 1.00 91.00 655 PRO A N 1
ATOM 5162 C CA . PRO A 1 655 ? -10.472 -29.912 23.557 1.00 91.00 655 PRO A CA 1
ATOM 5163 C C . PRO A 1 655 ? -11.305 -29.319 22.407 1.00 91.00 655 PRO A C 1
ATOM 5165 O O . PRO A 1 655 ? -10.764 -28.714 21.483 1.00 91.00 655 PRO A O 1
ATOM 5168 N N . GLY A 1 656 ? -12.631 -29.458 22.487 1.00 91.62 656 GLY A N 1
ATOM 5169 C CA . GLY A 1 656 ? -13.584 -28.925 21.503 1.00 91.62 656 GLY A CA 1
ATOM 5170 C C . GLY A 1 656 ? -14.406 -30.007 20.802 1.00 91.62 656 GLY A C 1
ATOM 5171 O O . GLY A 1 656 ? -14.128 -31.205 20.919 1.00 91.62 656 GLY A O 1
ATOM 5172 N N . SER A 1 657 ? -15.451 -29.592 20.081 1.00 94.81 657 SER A N 1
ATOM 5173 C CA . SER A 1 657 ? -16.269 -30.533 19.311 1.00 94.81 657 SER A CA 1
ATOM 5174 C C . SER A 1 657 ? -15.494 -31.103 18.115 1.00 94.81 657 SER A C 1
ATOM 5176 O O . SER A 1 657 ? -14.467 -30.564 17.694 1.00 94.81 657 SER A O 1
ATOM 5178 N N . VAL A 1 658 ? -16.001 -32.191 17.524 1.00 95.12 658 VAL A N 1
ATOM 5179 C CA . VAL A 1 658 ? -15.444 -32.759 16.279 1.00 95.12 658 VAL A CA 1
ATOM 5180 C C . VAL A 1 658 ? -15.391 -31.700 15.172 1.00 95.12 658 VAL A C 1
ATOM 5182 O O . VAL A 1 658 ? -14.404 -31.619 14.442 1.00 95.12 658 VAL A O 1
ATOM 5185 N N . VAL A 1 659 ? -16.421 -30.853 15.090 1.00 95.62 659 VAL A N 1
ATOM 5186 C CA . VAL A 1 659 ? -16.513 -29.765 14.110 1.00 95.62 659 VAL A CA 1
ATOM 5187 C C . VAL A 1 659 ? -15.486 -28.672 14.389 1.00 95.62 659 VAL A C 1
ATOM 5189 O O . VAL A 1 659 ? -14.833 -28.227 13.448 1.00 95.62 659 VAL A O 1
ATOM 5192 N N . ASP A 1 660 ? -15.293 -28.268 15.647 1.00 95.00 660 ASP A N 1
ATOM 5193 C CA . ASP A 1 660 ? -14.338 -27.203 15.995 1.00 95.00 660 ASP A CA 1
ATOM 5194 C C . ASP A 1 660 ? -12.899 -27.623 15.689 1.00 95.00 660 ASP A C 1
ATOM 5196 O O . ASP A 1 660 ? -12.150 -26.874 15.057 1.00 95.00 660 ASP A O 1
ATOM 5200 N N . LYS A 1 661 ? -12.533 -28.856 16.068 1.00 96.38 661 LYS A N 1
ATOM 5201 C CA . LYS A 1 661 ? -11.215 -29.426 15.765 1.00 96.38 661 LYS A CA 1
ATOM 5202 C C . LYS A 1 661 ? -10.975 -29.507 14.269 1.00 96.38 661 LYS A C 1
ATOM 5204 O O . LYS A 1 661 ? -9.932 -29.076 13.785 1.00 96.38 661 LYS A O 1
ATOM 5209 N N . GLU A 1 662 ? -11.951 -30.020 13.528 1.00 96.62 662 GLU A N 1
ATOM 5210 C CA . GLU A 1 662 ? -11.830 -30.142 12.082 1.00 96.62 662 GLU A CA 1
ATOM 5211 C C . GLU A 1 662 ? -11.772 -28.773 11.389 1.00 96.62 662 GLU A C 1
ATOM 5213 O O . GLU A 1 662 ? -10.932 -28.576 10.513 1.00 96.62 662 GLU A O 1
ATOM 5218 N N . CYS A 1 663 ? -12.565 -27.789 11.826 1.00 96.62 663 CYS A N 1
ATOM 5219 C CA . CYS A 1 663 ? -12.448 -26.405 11.357 1.00 96.62 663 CYS A CA 1
ATOM 5220 C C . CYS A 1 663 ? -11.049 -25.840 11.619 1.00 96.62 663 CYS A C 1
ATOM 5222 O O . CYS A 1 663 ? -10.460 -25.222 10.734 1.00 96.62 663 CYS A O 1
ATOM 5224 N N . GLY A 1 664 ? -10.506 -26.062 12.818 1.00 97.62 664 GLY A N 1
ATOM 5225 C CA . GLY A 1 664 ? -9.168 -25.611 13.182 1.00 97.62 664 GLY A CA 1
ATOM 5226 C C . GLY A 1 664 ? -8.074 -26.256 12.328 1.00 97.62 664 GLY A C 1
ATOM 5227 O O . GLY A 1 664 ? -7.204 -25.542 11.831 1.00 97.62 664 GLY A O 1
ATOM 5228 N N . ARG A 1 665 ? -8.157 -27.570 12.068 1.00 97.69 665 ARG A N 1
ATOM 5229 C CA . ARG A 1 665 ? -7.234 -28.283 11.164 1.00 97.69 665 ARG A CA 1
ATOM 5230 C C . ARG A 1 665 ? -7.313 -27.752 9.739 1.00 97.69 665 ARG A C 1
ATOM 5232 O O . ARG A 1 665 ? -6.277 -27.472 9.137 1.00 97.69 665 ARG A O 1
ATOM 5239 N N . ARG A 1 666 ? -8.525 -27.567 9.200 1.00 97.25 666 ARG A N 1
ATOM 5240 C CA . ARG A 1 666 ? -8.738 -27.006 7.853 1.00 97.25 666 ARG A CA 1
ATOM 5241 C C . ARG A 1 666 ? -8.161 -25.599 7.732 1.00 97.25 666 ARG A C 1
ATOM 5243 O O . ARG A 1 666 ? -7.432 -25.325 6.782 1.00 97.25 666 ARG A O 1
ATOM 5250 N N . LEU A 1 667 ? -8.424 -24.737 8.715 1.00 97.94 667 LEU A N 1
ATOM 5251 C CA . LEU A 1 667 ? -7.872 -23.383 8.765 1.00 97.94 667 LEU A CA 1
ATOM 5252 C C . LEU A 1 667 ? -6.353 -23.385 8.832 1.00 97.94 667 LEU A C 1
ATOM 5254 O O . LEU A 1 667 ? -5.713 -22.687 8.053 1.00 97.94 667 LEU A O 1
ATOM 5258 N N . TRP A 1 668 ? -5.775 -24.186 9.725 1.00 97.94 668 TRP A N 1
ATOM 5259 C CA . TRP A 1 668 ? -4.328 -24.279 9.849 1.00 97.94 668 TRP A CA 1
ATOM 5260 C C . TRP A 1 668 ? -3.685 -24.763 8.545 1.00 97.94 668 TRP A C 1
ATOM 5262 O O . TRP A 1 668 ? -2.751 -24.143 8.047 1.00 97.94 668 TRP A O 1
ATOM 5272 N N . SER A 1 669 ? -4.260 -25.796 7.925 1.00 97.19 669 SER A N 1
ATOM 5273 C CA . SER A 1 669 ? -3.833 -26.318 6.623 1.00 97.19 669 SER A CA 1
ATOM 5274 C C . SER A 1 669 ? -3.903 -25.260 5.513 1.00 97.19 669 SER A C 1
ATOM 5276 O O . SER A 1 669 ? -2.978 -25.130 4.707 1.00 97.19 669 SER A O 1
ATOM 5278 N N . GLN A 1 670 ? -4.969 -24.458 5.499 1.00 96.94 670 GLN A N 1
ATOM 5279 C CA . GLN A 1 670 ? -5.142 -23.367 4.545 1.00 96.94 670 GLN A CA 1
ATOM 5280 C C . GLN A 1 670 ? -4.126 -22.236 4.764 1.00 96.94 670 GLN A C 1
ATOM 5282 O O . GLN A 1 670 ? -3.593 -21.702 3.791 1.00 96.94 670 GLN A O 1
ATOM 5287 N N . LEU A 1 671 ? -3.814 -21.891 6.017 1.00 97.81 671 LEU A N 1
ATOM 5288 C CA . LEU A 1 671 ? -2.771 -20.915 6.342 1.00 97.81 671 LEU A CA 1
ATOM 5289 C C . LEU A 1 671 ? -1.379 -21.419 5.945 1.00 97.81 671 LEU A C 1
ATOM 5291 O O . LEU A 1 671 ? -0.620 -20.659 5.350 1.00 97.81 671 LEU A O 1
ATOM 5295 N N . CYS A 1 672 ? -1.072 -22.701 6.180 1.00 97.12 672 CYS A N 1
ATOM 5296 C CA . CYS A 1 672 ? 0.150 -23.340 5.682 1.00 97.12 672 CYS A CA 1
ATOM 5297 C C . CYS A 1 672 ? 0.267 -23.206 4.160 1.00 97.12 672 CYS A C 1
ATOM 5299 O O . CYS A 1 672 ? 1.313 -22.802 3.663 1.00 97.12 672 CYS A O 1
ATOM 5301 N N . CYS A 1 673 ? -0.807 -23.475 3.409 1.00 95.50 673 CYS A N 1
ATOM 5302 C CA . CYS A 1 673 ? -0.806 -23.268 1.959 1.00 95.50 673 CYS A CA 1
ATOM 5303 C C . CYS A 1 673 ? -0.497 -21.814 1.576 1.00 95.50 673 CYS A C 1
ATOM 5305 O O . CYS A 1 673 ? 0.312 -21.577 0.680 1.00 95.50 673 CYS A O 1
ATOM 5307 N N . GLN A 1 674 ? -1.148 -20.845 2.225 1.00 94.44 674 GLN A N 1
ATOM 5308 C CA . GLN A 1 674 ? -0.996 -19.422 1.902 1.00 94.44 674 GLN A CA 1
ATOM 5309 C C . GLN A 1 674 ? 0.406 -18.892 2.222 1.00 94.44 674 GLN A C 1
ATOM 5311 O O . GLN A 1 674 ? 0.960 -18.139 1.422 1.00 94.44 674 GLN A O 1
ATOM 5316 N N . ASP A 1 675 ? 0.981 -19.314 3.346 1.00 95.81 675 ASP A N 1
ATOM 5317 C CA . ASP A 1 675 ? 2.328 -18.937 3.771 1.00 95.81 675 ASP A CA 1
ATOM 5318 C C . ASP A 1 675 ? 3.407 -19.621 2.919 1.00 95.81 675 ASP A C 1
ATOM 5320 O O . ASP A 1 675 ? 4.240 -18.960 2.301 1.00 95.81 675 ASP A O 1
ATOM 5324 N N . TRP A 1 676 ? 3.352 -20.949 2.785 1.00 95.88 676 TRP A N 1
ATOM 5325 C CA . TRP A 1 676 ? 4.398 -21.717 2.104 1.00 95.88 676 TRP A CA 1
ATOM 5326 C C . TRP A 1 676 ? 4.433 -21.482 0.596 1.00 95.88 676 TRP A C 1
ATOM 5328 O O . TRP A 1 676 ? 5.507 -21.433 -0.001 1.00 95.88 676 TRP A O 1
ATOM 5338 N N . PHE A 1 677 ? 3.285 -21.264 -0.050 1.00 92.38 677 PHE A N 1
ATOM 5339 C CA . PHE A 1 677 ? 3.283 -20.813 -1.444 1.00 92.38 677 PHE A CA 1
ATOM 5340 C C . PHE A 1 677 ? 3.697 -19.352 -1.617 1.00 92.38 677 PHE A C 1
ATOM 5342 O O . PHE A 1 677 ? 3.917 -18.940 -2.756 1.00 92.38 677 PHE A O 1
ATOM 5349 N N . GLY A 1 678 ? 3.806 -18.599 -0.521 1.00 87.31 678 GLY A N 1
ATOM 5350 C CA . GLY A 1 678 ? 4.393 -17.267 -0.457 1.00 87.31 678 GLY A CA 1
ATOM 5351 C C . GLY A 1 678 ? 5.922 -17.265 -0.556 1.00 87.31 678 GLY A C 1
ATOM 5352 O O . GLY A 1 678 ? 6.484 -16.275 -1.012 1.00 87.31 678 GLY A O 1
ATOM 5353 N N . ILE A 1 679 ? 6.597 -18.371 -0.217 1.00 89.00 679 ILE A N 1
ATOM 5354 C CA . ILE A 1 679 ? 8.070 -18.461 -0.151 1.00 89.00 679 ILE A CA 1
ATOM 5355 C C . ILE A 1 679 ? 8.767 -18.012 -1.439 1.00 89.00 679 ILE A C 1
ATOM 5357 O O . ILE A 1 679 ? 9.717 -17.236 -1.341 1.00 89.00 679 ILE A O 1
ATOM 5361 N N . PRO A 1 680 ? 8.311 -18.402 -2.649 1.00 78.12 680 PRO A N 1
ATOM 5362 C CA . PRO A 1 680 ? 8.908 -17.917 -3.890 1.00 78.12 680 PRO A CA 1
ATOM 5363 C C . PRO A 1 680 ? 8.908 -16.393 -4.068 1.00 78.12 680 PRO A C 1
ATOM 5365 O O . PRO A 1 680 ? 9.558 -15.851 -4.962 1.00 78.12 680 PRO A O 1
ATOM 5368 N N . PHE A 1 681 ? 8.145 -15.691 -3.243 1.00 74.00 681 PHE A N 1
ATOM 5369 C CA . PHE A 1 681 ? 7.942 -14.264 -3.334 1.00 74.00 681 PHE A CA 1
ATOM 5370 C C . PHE A 1 681 ? 8.679 -13.512 -2.219 1.00 74.00 681 PHE A C 1
ATOM 5372 O O . PHE A 1 681 ? 9.245 -12.452 -2.480 1.00 74.00 681 PHE A O 1
ATOM 5379 N N . SER A 1 682 ? 8.695 -14.062 -1.005 1.00 76.06 682 SER A N 1
ATOM 5380 C CA . SER A 1 682 ? 9.292 -13.455 0.193 1.00 76.06 682 SER A CA 1
ATOM 5381 C C . SER A 1 682 ? 10.676 -13.995 0.556 1.00 76.06 682 SER A C 1
ATOM 5383 O O . SER A 1 682 ? 11.345 -13.397 1.390 1.00 76.06 682 SER A O 1
ATOM 5385 N N . ASP A 1 683 ? 11.086 -15.134 -0.013 1.00 81.06 683 ASP A N 1
ATOM 5386 C CA . ASP A 1 683 ? 12.297 -15.885 0.359 1.00 81.06 683 ASP A CA 1
ATOM 5387 C C . ASP A 1 683 ? 12.355 -16.265 1.859 1.00 81.06 683 ASP A C 1
ATOM 5389 O O . ASP A 1 683 ? 13.398 -16.639 2.393 1.00 81.06 683 ASP A O 1
ATOM 5393 N N . THR A 1 684 ? 11.200 -16.213 2.531 1.00 87.19 684 THR A N 1
ATOM 5394 C CA . THR A 1 684 ? 10.972 -16.549 3.942 1.00 87.19 684 THR A CA 1
ATOM 5395 C C . THR A 1 684 ? 9.536 -17.043 4.147 1.00 87.19 684 THR A C 1
ATOM 5397 O O . THR A 1 684 ? 8.682 -16.838 3.280 1.00 87.19 684 THR A O 1
ATOM 5400 N N . TYR A 1 685 ? 9.260 -17.667 5.290 1.00 93.69 685 TYR A N 1
ATOM 5401 C CA . TYR A 1 685 ? 7.942 -18.161 5.696 1.00 93.69 685 TYR A CA 1
ATOM 5402 C C . TYR A 1 685 ? 7.706 -17.952 7.197 1.00 93.69 685 TYR A C 1
ATOM 5404 O O . TYR A 1 685 ? 8.648 -17.901 7.990 1.00 93.69 685 TYR A O 1
ATOM 5412 N N . LEU A 1 686 ? 6.439 -17.836 7.599 1.00 95.12 686 LEU A N 1
ATOM 5413 C CA . LEU A 1 686 ? 6.031 -17.590 8.988 1.00 95.12 686 LEU A CA 1
ATOM 5414 C C . LEU A 1 686 ? 5.736 -18.883 9.759 1.00 95.12 686 LEU A C 1
ATOM 5416 O O . LEU A 1 686 ? 5.876 -18.940 10.984 1.00 95.12 686 LEU A O 1
ATOM 5420 N N . ILE A 1 687 ? 5.299 -19.925 9.055 1.00 96.81 687 ILE A N 1
ATOM 5421 C CA . ILE A 1 687 ? 4.907 -21.207 9.629 1.00 96.81 687 ILE A CA 1
ATOM 5422 C C . ILE A 1 687 ? 6.053 -22.192 9.461 1.00 96.81 687 ILE A C 1
ATOM 5424 O O . ILE A 1 687 ? 6.201 -22.844 8.427 1.00 96.81 687 ILE A O 1
ATOM 5428 N N . ASN A 1 688 ? 6.849 -22.344 10.513 1.00 93.56 688 ASN A N 1
ATOM 5429 C CA . ASN A 1 688 ? 7.856 -23.391 10.550 1.00 93.56 688 ASN A CA 1
ATOM 5430 C C . ASN A 1 688 ? 7.205 -24.771 10.702 1.00 93.56 688 ASN A C 1
ATOM 5432 O O . ASN A 1 688 ? 6.426 -25.012 11.630 1.00 93.56 688 ASN A O 1
ATOM 5436 N N . HIS A 1 689 ? 7.546 -25.678 9.786 1.00 88.81 689 HIS A N 1
ATOM 5437 C CA . HIS A 1 689 ? 6.947 -27.005 9.724 1.00 88.81 689 HIS A CA 1
ATOM 5438 C C . HIS A 1 689 ? 7.267 -27.870 10.956 1.00 88.81 689 HIS A C 1
ATOM 5440 O O . HIS A 1 689 ? 6.431 -28.681 11.340 1.00 88.81 689 HIS A O 1
ATOM 5446 N N . TYR A 1 690 ? 8.405 -27.661 11.633 1.00 89.00 690 TYR A N 1
ATOM 5447 C CA . TYR A 1 690 ? 8.753 -28.388 12.861 1.00 89.00 690 TYR A CA 1
ATOM 5448 C C . TYR A 1 690 ? 7.879 -28.001 14.060 1.00 89.00 690 TYR A C 1
ATOM 5450 O O . TYR A 1 690 ? 7.654 -28.822 14.944 1.00 89.00 690 TYR A O 1
ATOM 5458 N N . TYR A 1 691 ? 7.363 -26.768 14.103 1.00 91.50 691 TYR A N 1
ATOM 5459 C CA . TYR A 1 691 ? 6.481 -26.308 15.187 1.00 91.50 691 TYR A CA 1
ATOM 5460 C C . TYR A 1 691 ? 4.996 -26.555 14.904 1.00 91.50 691 TYR A C 1
ATOM 5462 O O . TYR A 1 691 ? 4.154 -26.329 15.775 1.00 91.50 691 TYR A O 1
ATOM 5470 N N . SER A 1 692 ? 4.668 -27.000 13.692 1.00 92.94 692 SER A N 1
ATOM 5471 C CA . SER A 1 692 ? 3.314 -27.324 13.262 1.00 92.94 692 SER A CA 1
ATOM 5472 C C . SER A 1 692 ? 3.029 -28.808 13.496 1.00 92.94 692 SER A C 1
ATOM 5474 O O . SER A 1 692 ? 3.289 -29.637 12.628 1.00 92.94 692 SER A O 1
ATOM 5476 N N . THR A 1 693 ? 2.446 -29.138 14.646 1.00 94.50 693 THR A N 1
ATOM 5477 C CA . THR A 1 693 ? 2.100 -30.517 15.037 1.00 94.50 693 THR A CA 1
ATOM 5478 C C . THR A 1 693 ? 0.607 -30.829 14.894 1.00 94.50 693 THR A C 1
ATOM 5480 O O . THR A 1 693 ? 0.126 -31.795 15.475 1.00 94.50 693 THR A O 1
ATOM 5483 N N . SER A 1 694 ? -0.141 -29.979 14.188 1.00 95.56 694 SER A N 1
ATOM 5484 C CA . SER A 1 694 ? -1.570 -30.167 13.920 1.00 95.56 694 SER A CA 1
ATOM 5485 C C . SER A 1 694 ? -1.805 -31.361 12.988 1.00 95.56 694 SER A C 1
ATOM 5487 O O . SER A 1 694 ? -1.124 -31.486 11.966 1.00 95.56 694 SER A O 1
ATOM 5489 N N . ASP A 1 695 ? -2.787 -32.202 13.303 1.00 95.06 695 ASP A N 1
ATOM 5490 C CA . ASP A 1 695 ? -3.217 -33.304 12.445 1.00 95.06 695 ASP A CA 1
ATOM 5491 C C . ASP A 1 695 ? -3.779 -32.774 11.114 1.00 95.06 695 ASP A C 1
ATOM 5493 O O . ASP A 1 695 ? -4.318 -31.666 11.017 1.00 95.06 695 ASP A O 1
ATOM 5497 N N . GLN A 1 696 ? -3.691 -33.584 10.057 1.00 93.25 696 GLN A N 1
ATOM 5498 C CA . GLN A 1 696 ? -4.244 -33.199 8.758 1.00 93.25 696 GLN A CA 1
ATOM 5499 C C . GLN A 1 696 ? -5.784 -33.136 8.792 1.00 93.25 696 GLN A C 1
ATOM 5501 O O . GLN A 1 696 ? -6.408 -33.991 9.426 1.00 93.25 696 GLN A O 1
ATOM 5506 N N . PRO A 1 697 ? -6.415 -32.194 8.055 1.00 95.75 697 PRO A N 1
ATOM 5507 C CA . PRO A 1 697 ? -7.874 -32.137 7.921 1.00 95.75 697 PRO A CA 1
ATOM 5508 C C . PRO A 1 697 ? -8.427 -33.470 7.445 1.00 95.75 697 PRO A C 1
ATOM 5510 O O . PRO A 1 697 ? -7.870 -34.017 6.501 1.00 95.75 697 PRO A O 1
ATOM 5513 N N . LEU A 1 698 ? -9.500 -33.993 8.028 1.00 94.94 698 LEU A N 1
ATOM 5514 C CA . LEU A 1 698 ? -10.069 -35.287 7.643 1.00 94.94 698 LEU A CA 1
ATOM 5515 C C . LEU A 1 698 ? -10.655 -35.252 6.220 1.00 94.94 698 LEU A C 1
ATOM 5517 O O . LEU A 1 698 ? -11.209 -34.245 5.786 1.00 94.94 698 LEU A O 1
ATOM 5521 N N . ASN A 1 699 ? -10.567 -36.370 5.487 1.00 95.38 699 ASN A N 1
ATOM 5522 C CA . ASN A 1 699 ? -11.407 -36.579 4.302 1.00 95.38 699 ASN A CA 1
ATOM 5523 C C . ASN A 1 699 ? -12.787 -37.022 4.801 1.00 95.38 699 ASN A C 1
ATOM 5525 O O . ASN A 1 699 ? -12.972 -38.195 5.116 1.00 95.38 699 ASN A O 1
ATOM 5529 N N . CYS A 1 700 ? -13.708 -36.079 4.981 1.00 94.88 700 CYS A N 1
ATOM 5530 C CA . CYS A 1 700 ? -15.037 -36.325 5.538 1.00 94.88 700 CYS A CA 1
ATOM 5531 C C . CYS A 1 700 ? -16.092 -35.441 4.869 1.00 94.88 700 CYS A C 1
ATOM 5533 O O . CYS A 1 700 ? -15.779 -34.381 4.321 1.00 94.88 700 CYS A O 1
ATOM 5535 N N . HIS A 1 701 ? -17.352 -35.872 4.934 1.00 92.44 701 HIS A N 1
ATOM 5536 C CA . HIS A 1 701 ? -18.480 -35.048 4.508 1.00 92.44 701 HIS A CA 1
ATOM 5537 C C . HIS A 1 701 ? -18.900 -34.110 5.639 1.00 92.44 701 HIS A C 1
ATOM 5539 O O . HIS A 1 701 ? -19.086 -34.544 6.771 1.00 92.44 701 HIS A O 1
ATOM 5545 N N . ASP A 1 702 ? -19.139 -32.835 5.330 1.00 91.88 702 ASP A N 1
ATOM 5546 C CA . ASP A 1 702 ? -19.562 -31.834 6.328 1.00 91.88 702 ASP A CA 1
ATOM 5547 C C . ASP A 1 702 ? -20.903 -32.189 7.011 1.00 91.88 702 ASP A C 1
ATOM 5549 O O . ASP A 1 702 ? -21.203 -31.731 8.106 1.00 91.88 702 ASP A O 1
ATOM 5553 N N . LYS A 1 703 ? -21.741 -33.028 6.389 1.00 89.50 703 LYS A N 1
ATOM 5554 C CA . LYS A 1 703 ? -23.049 -33.406 6.953 1.00 89.50 703 LYS A CA 1
ATOM 5555 C C . LYS A 1 703 ? -22.949 -34.289 8.204 1.00 89.50 703 LYS A C 1
ATOM 5557 O O . LYS A 1 703 ? -23.821 -34.210 9.062 1.00 89.50 703 LYS A O 1
ATOM 5562 N N . ASP A 1 704 ? -21.943 -35.158 8.272 1.00 91.25 704 ASP A N 1
ATOM 5563 C CA . ASP A 1 704 ? -21.824 -36.212 9.288 1.00 91.25 704 ASP A CA 1
ATOM 5564 C C . ASP A 1 704 ? -20.455 -36.225 9.981 1.00 91.25 704 ASP A C 1
ATOM 5566 O O . ASP A 1 704 ? -20.319 -36.824 11.047 1.00 91.25 704 ASP A O 1
ATOM 5570 N N . MET A 1 705 ? -19.460 -35.526 9.422 1.00 92.81 705 MET A N 1
ATOM 5571 C CA . MET A 1 705 ? -18.084 -35.448 9.917 1.00 92.81 705 MET A CA 1
ATOM 5572 C C . MET A 1 705 ? -17.409 -36.819 10.055 1.00 92.81 705 MET A C 1
ATOM 5574 O O . MET A 1 705 ? -16.425 -36.963 10.786 1.00 92.81 705 MET A O 1
ATOM 5578 N N . VAL A 1 706 ? -17.904 -37.827 9.329 1.00 92.38 706 VAL A N 1
ATOM 5579 C CA . VAL A 1 706 ? -17.353 -39.182 9.341 1.00 92.38 706 VAL A CA 1
ATOM 5580 C C . VAL A 1 706 ? -16.242 -39.283 8.303 1.00 92.38 706 VAL A C 1
ATOM 5582 O O . VAL A 1 706 ? -16.400 -38.888 7.147 1.00 92.38 706 VAL A O 1
ATOM 5585 N N . LYS A 1 707 ? -15.093 -39.823 8.716 1.00 93.75 707 LYS A N 1
ATOM 5586 C CA . LYS A 1 707 ? -13.964 -40.073 7.817 1.00 93.75 707 LYS A CA 1
ATOM 5587 C C . LYS A 1 707 ? -14.354 -41.103 6.754 1.00 93.75 707 LYS A C 1
ATOM 5589 O O . LYS A 1 707 ? -14.787 -42.203 7.089 1.00 93.75 707 LYS A O 1
ATOM 5594 N N . VAL A 1 708 ? -14.126 -40.761 5.492 1.00 95.06 708 VAL A N 1
ATOM 5595 C CA . VAL A 1 708 ? -14.329 -41.632 4.327 1.00 95.06 708 VAL A CA 1
ATOM 5596 C C . VAL A 1 708 ? -12.996 -41.975 3.654 1.00 95.06 708 VAL A C 1
ATOM 5598 O O . VAL A 1 708 ? -11.939 -41.445 4.015 1.00 95.06 708 VAL A O 1
ATOM 5601 N N . SER A 1 709 ? -13.034 -42.895 2.686 1.00 92.88 709 SER A N 1
ATOM 5602 C CA . SER A 1 709 ? -11.860 -43.297 1.898 1.00 92.88 709 SER A CA 1
ATOM 5603 C C . SER A 1 709 ? -11.235 -42.103 1.174 1.00 92.88 709 SER A C 1
ATOM 5605 O O . SER A 1 709 ? -11.954 -41.232 0.697 1.00 92.88 709 SER A O 1
ATOM 5607 N N . GLU A 1 710 ? -9.909 -42.075 1.006 1.00 88.62 710 GLU A N 1
ATOM 5608 C CA . GLU A 1 710 ? -9.221 -41.037 0.211 1.00 88.62 710 GLU A CA 1
ATOM 5609 C C . GLU A 1 710 ? -9.595 -41.063 -1.281 1.00 88.62 710 GLU A C 1
ATOM 5611 O O . GLU A 1 710 ? -9.370 -40.095 -2.005 1.00 88.62 710 GLU A O 1
ATOM 5616 N N . THR A 1 711 ? -10.197 -42.162 -1.741 1.00 88.94 711 THR A N 1
ATOM 5617 C CA . THR A 1 711 ? -10.718 -42.323 -3.105 1.00 88.94 711 THR A CA 1
ATOM 5618 C C . THR A 1 711 ? -12.102 -41.709 -3.304 1.00 88.94 711 THR A C 1
ATOM 5620 O O . THR A 1 711 ? -12.605 -41.723 -4.425 1.00 88.94 711 THR A O 1
ATOM 5623 N N . GLU A 1 712 ? -12.725 -41.181 -2.250 1.00 91.94 712 GLU A N 1
ATOM 5624 C CA . GLU A 1 712 ? -14.029 -40.526 -2.312 1.00 91.94 712 GLU A CA 1
ATOM 5625 C C . GLU A 1 712 ? -13.871 -38.995 -2.285 1.00 91.94 712 GLU A C 1
ATOM 5627 O O . GLU A 1 712 ? -13.161 -38.471 -1.414 1.00 91.94 712 GLU A O 1
ATOM 5632 N N . PRO A 1 713 ? -14.507 -38.260 -3.220 1.00 93.50 713 PRO A N 1
ATOM 5633 C CA . PRO A 1 713 ? -14.444 -36.806 -3.241 1.00 93.50 713 PRO A CA 1
ATOM 5634 C C . PRO A 1 713 ? -15.204 -36.203 -2.060 1.00 93.50 713 PRO A C 1
ATOM 5636 O O . PRO A 1 713 ? -16.398 -36.437 -1.883 1.00 93.50 713 PRO A O 1
ATOM 5639 N N . THR A 1 714 ? -14.520 -35.356 -1.294 1.00 94.00 714 THR A N 1
ATOM 5640 C CA . THR A 1 714 ? -15.123 -34.534 -0.239 1.00 94.00 714 THR A CA 1
ATOM 5641 C C . THR A 1 714 ? -14.706 -33.075 -0.390 1.00 94.00 714 THR A C 1
ATOM 5643 O O . THR A 1 714 ? -13.888 -32.730 -1.253 1.00 94.00 714 THR A O 1
ATOM 5646 N N . MET A 1 715 ? -15.263 -32.201 0.453 1.00 91.94 715 MET A N 1
ATOM 5647 C CA . MET A 1 715 ? -14.925 -30.777 0.460 1.00 91.94 715 MET A CA 1
ATOM 5648 C C . MET A 1 715 ? -13.418 -30.558 0.676 1.00 91.94 715 MET A C 1
ATOM 5650 O O . MET A 1 715 ? -12.831 -29.687 0.044 1.00 91.94 715 MET A O 1
ATOM 5654 N N . THR A 1 716 ? -12.767 -31.386 1.504 1.00 93.50 716 THR A N 1
ATOM 5655 C CA . THR A 1 716 ? -11.363 -31.203 1.910 1.00 93.50 716 THR A CA 1
ATOM 5656 C C . THR A 1 716 ? -10.344 -31.850 0.980 1.00 93.50 716 THR A C 1
ATOM 5658 O O . THR A 1 716 ? -9.152 -31.563 1.117 1.00 93.50 716 THR A O 1
ATOM 5661 N N . THR A 1 717 ? -10.754 -32.706 0.034 1.00 92.94 717 THR A N 1
ATOM 5662 C CA . THR A 1 717 ? -9.799 -33.491 -0.768 1.00 92.94 717 THR A CA 1
ATOM 5663 C C . THR A 1 717 ? -8.811 -32.600 -1.526 1.00 92.94 717 THR A C 1
ATOM 5665 O O . THR A 1 717 ? -7.605 -32.855 -1.505 1.00 92.94 717 THR A O 1
ATOM 5668 N N . TYR A 1 718 ? -9.303 -31.533 -2.163 1.00 92.62 718 TYR A N 1
ATOM 5669 C CA . TYR A 1 718 ? -8.451 -30.605 -2.907 1.00 92.62 718 TYR A CA 1
ATOM 5670 C C . TYR A 1 718 ? -7.424 -29.928 -1.988 1.00 92.62 718 TYR A C 1
ATOM 5672 O O . TYR A 1 718 ? -6.225 -29.980 -2.265 1.00 92.62 718 TYR A O 1
ATOM 5680 N N . CYS A 1 719 ? -7.871 -29.357 -0.864 1.00 91.94 719 CYS A N 1
ATOM 5681 C CA . CYS A 1 719 ? -6.991 -28.682 0.091 1.00 91.94 719 CYS A CA 1
ATOM 5682 C C . CYS A 1 719 ? -5.973 -29.637 0.729 1.00 91.94 719 CYS A C 1
ATOM 5684 O O . CYS A 1 719 ? -4.807 -29.275 0.834 1.00 91.94 719 CYS A O 1
ATOM 5686 N N . ARG A 1 720 ? -6.359 -30.872 1.086 1.00 93.38 720 ARG A N 1
ATOM 5687 C CA . ARG A 1 720 ? -5.430 -31.887 1.625 1.00 93.38 720 ARG A CA 1
ATOM 5688 C C . ARG A 1 720 ? -4.258 -32.131 0.675 1.00 93.38 720 ARG A C 1
ATOM 5690 O O . ARG A 1 720 ? -3.101 -32.106 1.093 1.00 93.38 720 ARG A O 1
ATOM 5697 N N . LEU A 1 721 ? -4.550 -32.342 -0.609 1.00 92.06 721 LEU A N 1
ATOM 5698 C CA . LEU A 1 721 ? -3.515 -32.543 -1.619 1.00 92.06 721 LEU A CA 1
ATOM 5699 C C . LEU A 1 721 ? -2.671 -31.280 -1.822 1.00 92.06 721 LEU A C 1
ATOM 5701 O O . LEU A 1 721 ? -1.444 -31.357 -1.908 1.00 92.06 721 LEU A O 1
ATOM 5705 N N . LEU A 1 722 ? -3.318 -30.116 -1.867 1.00 92.25 722 LEU A N 1
ATOM 5706 C CA . LEU A 1 722 ? -2.635 -28.846 -2.057 1.00 92.25 722 LEU A CA 1
ATOM 5707 C C . LEU A 1 722 ? -1.667 -28.535 -0.902 1.00 92.25 722 LEU A C 1
ATOM 5709 O O . LEU A 1 722 ? -0.554 -28.086 -1.163 1.00 92.25 722 LEU A O 1
ATOM 5713 N N . THR A 1 723 ? -2.023 -28.863 0.343 1.00 93.56 723 THR A N 1
ATOM 5714 C CA . THR A 1 723 ? -1.142 -28.721 1.514 1.00 93.56 723 THR A CA 1
ATOM 5715 C C . THR A 1 723 ? 0.067 -29.647 1.443 1.00 93.56 723 THR A C 1
ATOM 5717 O O . THR A 1 723 ? 1.178 -29.233 1.776 1.00 93.56 723 THR A O 1
ATOM 5720 N N . ARG A 1 724 ? -0.104 -30.882 0.950 1.00 93.38 724 ARG A N 1
ATOM 5721 C CA . ARG A 1 724 ? 1.032 -31.790 0.707 1.00 93.38 724 ARG A CA 1
ATOM 5722 C C . ARG A 1 724 ? 2.000 -31.192 -0.314 1.00 93.38 724 ARG A C 1
ATOM 5724 O O . ARG A 1 724 ? 3.201 -31.174 -0.062 1.00 93.38 724 ARG A O 1
ATOM 5731 N N . ILE A 1 725 ? 1.482 -30.629 -1.408 1.00 94.12 725 ILE A N 1
ATOM 5732 C CA . ILE A 1 725 ? 2.290 -29.904 -2.404 1.00 94.12 725 ILE A CA 1
ATOM 5733 C C . ILE A 1 725 ? 2.972 -28.679 -1.771 1.00 94.12 725 ILE A C 1
ATOM 5735 O O . ILE A 1 725 ? 4.157 -28.448 -2.002 1.00 94.12 725 ILE A O 1
ATOM 5739 N N . ALA A 1 726 ? 2.255 -27.908 -0.951 1.00 94.69 726 ALA A N 1
ATOM 5740 C CA . ALA A 1 726 ? 2.788 -26.722 -0.283 1.00 94.69 726 ALA A CA 1
ATOM 5741 C C . ALA A 1 726 ? 3.959 -27.042 0.650 1.00 94.69 726 ALA A C 1
ATOM 5743 O O . ALA A 1 726 ? 4.916 -26.273 0.699 1.00 94.69 726 ALA A O 1
ATOM 5744 N N . SER A 1 727 ? 3.922 -28.194 1.326 1.00 94.62 727 SER A N 1
ATOM 5745 C CA . SER A 1 727 ? 4.965 -28.610 2.273 1.00 94.62 727 SER A CA 1
ATOM 5746 C C . SER A 1 727 ? 6.355 -28.784 1.650 1.00 94.62 727 SER A C 1
ATOM 5748 O O . SER A 1 727 ? 7.348 -28.740 2.373 1.00 94.62 727 SER A O 1
ATOM 5750 N N . ILE A 1 728 ? 6.449 -28.933 0.322 1.00 95.38 728 ILE A N 1
ATOM 5751 C CA . ILE A 1 728 ? 7.731 -28.983 -0.400 1.00 95.38 728 ILE A CA 1
ATOM 5752 C C . ILE A 1 728 ? 8.471 -27.643 -0.307 1.00 95.38 728 ILE A C 1
ATOM 5754 O O . ILE A 1 728 ? 9.693 -27.625 -0.215 1.00 95.38 728 ILE A O 1
ATOM 5758 N N . MET A 1 729 ? 7.748 -26.520 -0.331 1.00 94.62 729 MET A N 1
ATOM 5759 C CA . MET A 1 729 ? 8.340 -25.185 -0.466 1.00 94.62 729 MET A CA 1
ATOM 5760 C C . MET A 1 729 ? 9.283 -24.796 0.690 1.00 94.62 729 MET A C 1
ATOM 5762 O O . MET A 1 729 ? 10.400 -24.378 0.387 1.00 94.62 729 MET A O 1
ATOM 5766 N N . PRO A 1 730 ? 8.914 -24.941 1.985 1.00 95.38 730 PRO A N 1
ATOM 5767 C CA . PRO A 1 730 ? 9.835 -24.635 3.085 1.00 95.38 730 PRO A CA 1
ATOM 5768 C C . PRO A 1 730 ? 11.044 -25.572 3.104 1.00 95.38 730 PRO A C 1
ATOM 5770 O O . PRO A 1 730 ? 12.163 -25.106 3.273 1.00 95.38 730 PRO A O 1
ATOM 5773 N N . GLN A 1 731 ? 10.848 -26.865 2.828 1.00 94.88 731 GLN A N 1
ATOM 5774 C CA . GLN A 1 731 ? 11.942 -27.840 2.804 1.00 94.88 731 GLN A CA 1
ATOM 5775 C C . GLN A 1 731 ? 12.944 -27.546 1.680 1.00 94.88 731 GLN A C 1
ATOM 5777 O O . GLN A 1 731 ? 14.150 -27.581 1.902 1.00 94.88 731 GLN A O 1
ATOM 5782 N N . LEU A 1 732 ? 12.455 -27.195 0.485 1.00 94.44 732 LEU A N 1
ATOM 5783 C CA . LEU A 1 732 ? 13.303 -26.738 -0.613 1.00 94.44 732 LEU A CA 1
ATOM 5784 C C . LEU A 1 732 ? 14.075 -25.470 -0.231 1.00 94.44 732 LEU A C 1
ATOM 5786 O O . LEU A 1 732 ? 15.266 -25.388 -0.514 1.00 94.44 732 LEU A O 1
ATOM 5790 N N . GLN A 1 733 ? 13.419 -24.487 0.391 1.00 93.69 733 GLN A N 1
ATOM 5791 C CA . GLN A 1 733 ? 14.068 -23.238 0.793 1.00 93.69 733 GLN A CA 1
ATOM 5792 C C . GLN A 1 733 ? 15.187 -23.485 1.813 1.00 93.69 733 GLN A C 1
ATOM 5794 O O . GLN A 1 733 ? 16.299 -22.992 1.624 1.00 93.69 733 GLN A O 1
ATOM 5799 N N . ASP A 1 734 ? 14.919 -24.284 2.844 1.00 94.00 734 ASP A N 1
ATOM 5800 C CA . ASP A 1 734 ? 15.899 -24.624 3.878 1.00 94.00 734 ASP A CA 1
ATOM 5801 C C . ASP A 1 734 ? 17.077 -25.425 3.287 1.00 94.00 734 ASP A C 1
ATOM 5803 O O . ASP A 1 734 ? 18.243 -25.087 3.517 1.00 94.00 734 ASP A O 1
ATOM 5807 N N . ASP A 1 735 ? 16.792 -26.426 2.441 1.00 94.62 735 ASP A N 1
ATOM 5808 C CA . ASP A 1 735 ? 17.811 -27.220 1.745 1.00 94.62 735 ASP A CA 1
ATOM 5809 C C . ASP A 1 735 ? 18.684 -26.333 0.833 1.00 94.62 735 ASP A C 1
ATOM 5811 O O . ASP A 1 735 ? 19.911 -26.462 0.830 1.00 94.62 735 ASP A O 1
ATOM 5815 N N . LEU A 1 736 ? 18.086 -25.390 0.092 1.00 91.94 736 LEU A N 1
ATOM 5816 C CA . LEU A 1 736 ? 18.815 -24.443 -0.762 1.00 91.94 736 LEU A CA 1
ATOM 5817 C C . LEU A 1 736 ? 19.727 -23.508 0.039 1.00 91.94 736 LEU A C 1
ATOM 5819 O O . LEU A 1 736 ? 20.846 -23.231 -0.407 1.00 91.94 736 LEU A O 1
ATOM 5823 N N . ILE A 1 737 ? 19.268 -23.020 1.197 1.00 90.19 737 ILE A N 1
ATOM 5824 C CA . ILE A 1 737 ? 20.056 -22.155 2.090 1.00 90.19 737 ILE A CA 1
ATOM 5825 C C . ILE A 1 737 ? 21.244 -22.924 2.677 1.00 90.19 737 ILE A C 1
ATOM 5827 O O . ILE A 1 737 ? 22.331 -22.364 2.800 1.00 90.19 737 ILE A O 1
ATOM 5831 N N . SER A 1 738 ? 21.071 -24.214 2.978 1.00 92.19 738 SER A N 1
ATOM 5832 C CA . SER A 1 738 ? 22.139 -25.063 3.526 1.00 92.19 738 SER A CA 1
ATOM 5833 C C . SER A 1 738 ? 23.249 -25.423 2.519 1.00 92.19 738 SER A C 1
ATOM 5835 O O . SER A 1 738 ? 24.305 -25.930 2.904 1.00 92.19 738 SER A O 1
ATOM 5837 N N . CYS A 1 739 ? 23.037 -25.167 1.223 1.00 93.19 739 CYS A N 1
ATOM 5838 C CA . CYS A 1 739 ? 23.963 -25.540 0.155 1.00 93.19 739 CYS A CA 1
ATOM 5839 C C . CYS A 1 739 ? 25.000 -24.447 -0.159 1.00 93.19 739 CYS A C 1
ATOM 5841 O O . CYS A 1 739 ? 24.664 -23.286 -0.393 1.00 93.19 739 CYS A O 1
ATOM 5843 N N . ASN A 1 740 ? 26.269 -24.850 -0.295 1.00 91.00 740 ASN A N 1
ATOM 5844 C CA . ASN A 1 740 ? 27.393 -23.928 -0.520 1.00 91.00 740 ASN A CA 1
ATOM 5845 C C . ASN A 1 740 ? 27.735 -23.665 -1.996 1.00 91.00 740 ASN A C 1
ATOM 5847 O O . ASN A 1 740 ? 28.409 -22.682 -2.292 1.00 91.00 740 ASN A O 1
ATOM 5851 N N . THR A 1 741 ? 27.309 -24.518 -2.936 1.00 89.69 741 THR A N 1
ATOM 5852 C CA . THR A 1 741 ? 27.664 -24.376 -4.359 1.00 89.69 741 THR A CA 1
ATOM 5853 C C . THR A 1 741 ? 26.425 -24.322 -5.245 1.00 89.69 741 THR A C 1
ATOM 5855 O O . THR A 1 741 ? 25.350 -24.798 -4.881 1.00 89.69 741 THR A O 1
ATOM 5858 N N . LEU A 1 742 ? 26.568 -23.739 -6.439 1.00 87.75 742 LEU A N 1
ATOM 5859 C CA . LEU A 1 742 ? 25.487 -23.685 -7.426 1.00 87.75 742 LEU A CA 1
ATOM 5860 C C . LEU A 1 742 ? 25.056 -25.092 -7.871 1.00 87.75 742 LEU A C 1
ATOM 5862 O O . LEU A 1 742 ? 23.870 -25.338 -8.066 1.00 87.75 742 LEU A O 1
ATOM 5866 N N . PHE A 1 743 ? 26.017 -26.015 -7.971 1.00 90.19 743 PHE A N 1
ATOM 5867 C CA . PHE A 1 743 ? 25.767 -27.418 -8.285 1.00 90.19 743 PHE A CA 1
ATOM 5868 C C . PHE A 1 743 ? 24.916 -28.094 -7.204 1.00 90.19 743 PHE A C 1
ATOM 5870 O O . PHE A 1 743 ? 23.854 -28.621 -7.522 1.00 90.19 743 PHE A O 1
ATOM 5877 N N . THR A 1 744 ? 25.308 -28.006 -5.927 1.00 92.81 744 THR A N 1
ATOM 5878 C CA . THR A 1 744 ? 24.553 -28.666 -4.847 1.00 92.81 744 THR A CA 1
ATOM 5879 C C . THR A 1 744 ? 23.181 -28.035 -4.631 1.00 92.81 744 THR A C 1
ATOM 5881 O O . THR A 1 744 ? 22.218 -28.745 -4.356 1.00 92.81 744 THR A O 1
ATOM 5884 N N . LYS A 1 745 ? 23.041 -26.717 -4.841 1.00 93.81 745 LYS A N 1
ATOM 5885 C CA . LYS A 1 745 ? 21.727 -26.051 -4.885 1.00 93.81 745 LYS A CA 1
ATOM 5886 C C . LYS A 1 745 ? 20.846 -26.611 -6.002 1.00 93.81 745 LYS A C 1
ATOM 5888 O O . LYS A 1 745 ? 19.660 -26.845 -5.786 1.00 93.81 745 LYS A O 1
ATOM 5893 N N . TYR A 1 746 ? 21.416 -26.843 -7.183 1.00 96.00 746 TYR A N 1
ATOM 5894 C CA . TYR A 1 746 ? 20.672 -27.405 -8.304 1.00 96.00 746 TYR A CA 1
ATOM 5895 C C . TYR A 1 746 ? 20.252 -28.857 -8.043 1.00 96.00 746 TYR A C 1
ATOM 5897 O O . TYR A 1 746 ? 19.122 -29.226 -8.353 1.00 96.00 746 TYR A O 1
ATOM 5905 N N . GLU A 1 747 ? 21.094 -29.659 -7.386 1.00 96.31 747 GLU A N 1
ATOM 5906 C CA . GLU A 1 747 ? 20.713 -31.009 -6.948 1.00 96.31 747 GLU A CA 1
ATOM 5907 C C . GLU A 1 747 ? 19.482 -30.995 -6.028 1.00 96.31 747 GLU A C 1
ATOM 5909 O O . GLU A 1 747 ? 18.599 -31.840 -6.187 1.00 96.31 747 GLU A O 1
ATOM 5914 N N . GLN A 1 748 ? 19.362 -30.010 -5.125 1.00 97.19 748 GLN A N 1
ATOM 5915 C CA . GLN A 1 748 ? 18.154 -29.863 -4.300 1.00 97.19 748 GLN A CA 1
ATOM 5916 C C . GLN A 1 748 ? 16.918 -29.530 -5.142 1.00 97.19 748 GLN A C 1
ATOM 5918 O O . GLN A 1 748 ? 15.854 -30.103 -4.914 1.00 97.19 748 GLN A O 1
ATOM 5923 N N . VAL A 1 749 ? 17.045 -28.667 -6.155 1.00 95.88 749 VAL A N 1
ATOM 5924 C CA . VAL A 1 749 ? 15.941 -28.377 -7.089 1.00 95.88 749 VAL A CA 1
ATOM 5925 C C . VAL A 1 749 ? 15.463 -29.653 -7.782 1.00 95.88 749 VAL A C 1
ATOM 5927 O O . VAL A 1 749 ? 14.264 -29.925 -7.796 1.00 95.88 749 VAL A O 1
ATOM 5930 N N . ILE A 1 750 ? 16.383 -30.476 -8.291 1.00 97.12 750 ILE A N 1
ATOM 5931 C CA . ILE A 1 750 ? 16.042 -31.745 -8.954 1.00 97.12 750 ILE A CA 1
ATOM 5932 C C . ILE A 1 750 ? 15.422 -32.754 -7.975 1.00 97.12 750 ILE A C 1
ATOM 5934 O O . ILE A 1 750 ? 14.436 -33.417 -8.306 1.00 97.12 750 ILE A O 1
ATOM 5938 N N . LYS A 1 751 ? 15.953 -32.855 -6.750 1.00 97.38 751 LYS A N 1
ATOM 5939 C CA . LYS A 1 751 ? 15.395 -33.698 -5.679 1.00 97.38 751 LYS A CA 1
ATOM 5940 C C . LYS A 1 751 ? 13.935 -33.335 -5.394 1.00 97.38 751 LYS A C 1
ATOM 5942 O O . LYS A 1 751 ? 13.079 -34.220 -5.351 1.00 97.38 751 LYS A O 1
ATOM 5947 N N . TRP A 1 752 ? 13.644 -32.048 -5.217 1.00 96.44 752 TRP A N 1
ATOM 5948 C CA . TRP A 1 752 ? 12.299 -31.583 -4.880 1.00 96.44 752 TRP A CA 1
ATOM 5949 C C . TRP A 1 752 ? 11.342 -31.578 -6.079 1.00 96.44 752 TRP A C 1
ATOM 5951 O O . TRP A 1 752 ? 10.155 -31.850 -5.896 1.00 96.44 752 TRP A O 1
ATOM 5961 N N . ASP A 1 753 ? 11.838 -31.396 -7.306 1.00 96.25 753 ASP A N 1
ATOM 5962 C CA . ASP A 1 753 ? 11.069 -31.635 -8.536 1.00 96.25 753 ASP A CA 1
ATOM 5963 C C . ASP A 1 753 ? 10.627 -33.104 -8.635 1.00 96.25 753 ASP A C 1
ATOM 5965 O O . ASP A 1 753 ? 9.443 -33.393 -8.829 1.00 96.25 753 ASP A O 1
ATOM 5969 N N . LYS A 1 754 ? 11.540 -34.053 -8.385 1.00 95.56 754 LYS A N 1
ATOM 5970 C CA . LYS A 1 754 ? 11.202 -35.483 -8.324 1.00 95.56 754 LYS A CA 1
ATOM 5971 C C . LYS A 1 754 ? 10.139 -35.767 -7.261 1.00 95.56 754 LYS A C 1
ATOM 5973 O O . LYS A 1 754 ? 9.203 -36.520 -7.526 1.00 95.56 754 LYS A O 1
ATOM 5978 N N . GLN A 1 755 ? 10.239 -35.144 -6.088 1.00 95.69 755 GLN A N 1
ATOM 5979 C CA . GLN A 1 755 ? 9.241 -35.327 -5.035 1.00 95.69 755 GLN A CA 1
ATOM 5980 C C . GLN A 1 755 ? 7.869 -34.755 -5.412 1.00 95.69 755 GLN A C 1
ATOM 5982 O O . GLN A 1 755 ? 6.841 -35.388 -5.168 1.00 95.69 755 GLN A O 1
ATOM 5987 N N . MET A 1 756 ? 7.832 -33.596 -6.072 1.00 93.38 756 MET A N 1
ATOM 5988 C CA . MET A 1 756 ? 6.594 -33.022 -6.603 1.00 93.38 756 MET A CA 1
ATOM 5989 C C . MET A 1 756 ? 5.929 -33.956 -7.626 1.00 93.38 756 MET A C 1
ATOM 5991 O O . MET A 1 756 ? 4.707 -34.119 -7.632 1.00 93.38 756 MET A O 1
ATOM 5995 N N . ARG A 1 757 ? 6.731 -34.614 -8.468 1.00 89.94 757 ARG A N 1
ATOM 5996 C CA . ARG A 1 757 ? 6.258 -35.604 -9.447 1.00 89.94 757 ARG A CA 1
ATOM 5997 C C . ARG A 1 757 ? 5.690 -36.862 -8.785 1.00 89.94 757 ARG A C 1
ATOM 5999 O O . ARG A 1 757 ? 4.658 -37.351 -9.238 1.00 89.94 757 ARG A O 1
ATOM 6006 N N . ILE A 1 758 ? 6.291 -37.332 -7.690 1.00 91.94 758 ILE A N 1
ATOM 6007 C CA . ILE A 1 758 ? 5.753 -38.445 -6.888 1.00 91.94 758 ILE A CA 1
ATOM 6008 C C . ILE A 1 758 ? 4.378 -38.068 -6.321 1.00 91.94 758 ILE A C 1
ATOM 6010 O O . ILE A 1 758 ? 3.404 -38.783 -6.557 1.00 91.94 758 ILE A O 1
ATOM 6014 N N . LEU A 1 759 ? 4.248 -36.895 -5.689 1.00 90.00 759 LEU A N 1
ATOM 6015 C CA . LEU A 1 759 ? 2.952 -36.420 -5.181 1.00 90.00 759 LEU A CA 1
ATOM 6016 C C . LEU A 1 759 ? 1.901 -36.269 -6.290 1.00 90.00 759 LEU A C 1
ATOM 6018 O O . LEU A 1 759 ? 0.715 -36.502 -6.060 1.00 90.00 759 LEU A O 1
ATOM 6022 N N . ALA A 1 760 ? 2.316 -35.886 -7.500 1.00 84.12 760 ALA A N 1
ATOM 6023 C CA . ALA A 1 760 ? 1.417 -35.800 -8.646 1.00 84.12 760 ALA A CA 1
ATOM 6024 C C . ALA A 1 760 ? 0.898 -37.173 -9.109 1.00 84.12 760 ALA A C 1
ATOM 6026 O O . ALA A 1 760 ? -0.212 -37.232 -9.637 1.00 84.12 760 ALA A O 1
ATOM 6027 N N . SER A 1 761 ? 1.657 -38.252 -8.893 1.00 84.19 761 SER A N 1
ATOM 6028 C CA . SER A 1 761 ? 1.234 -39.621 -9.219 1.00 84.19 761 SER A CA 1
ATOM 6029 C C . SER A 1 761 ? 0.306 -40.248 -8.173 1.00 84.19 761 SER A C 1
ATOM 6031 O O . SER A 1 761 ? -0.500 -41.109 -8.505 1.00 84.19 761 SER A O 1
ATOM 6033 N N . GLU A 1 762 ? 0.347 -39.776 -6.925 1.00 85.00 762 GLU A N 1
ATOM 6034 C CA . GLU A 1 762 ? -0.493 -40.264 -5.816 1.00 85.00 762 GLU A CA 1
ATOM 6035 C C . GLU A 1 762 ? -1.894 -39.622 -5.773 1.00 85.00 762 GLU A C 1
ATOM 6037 O O . GLU A 1 762 ? -2.599 -39.677 -4.763 1.00 85.00 762 GLU A O 1
ATOM 6042 N N . ARG A 1 763 ? -2.310 -38.953 -6.852 1.00 87.50 763 ARG A N 1
ATOM 6043 C CA . ARG A 1 763 ? -3.595 -38.249 -6.897 1.00 87.50 763 ARG A CA 1
ATOM 6044 C C . ARG A 1 763 ? -4.765 -39.240 -6.894 1.00 87.50 763 ARG A C 1
ATOM 6046 O O . ARG A 1 763 ? -4.733 -40.215 -7.645 1.00 87.50 763 ARG A O 1
ATOM 6053 N N . PRO A 1 764 ? -5.849 -38.950 -6.150 1.00 89.56 764 PRO A N 1
ATOM 6054 C CA . PRO A 1 764 ? -7.090 -39.702 -6.276 1.00 89.56 764 PRO A CA 1
ATOM 6055 C C . PRO A 1 764 ? -7.587 -39.717 -7.726 1.00 89.56 764 PRO A C 1
ATOM 6057 O O . PRO A 1 764 ? -7.498 -38.704 -8.424 1.00 89.56 764 PRO A O 1
ATOM 6060 N N . SER A 1 765 ? -8.155 -40.841 -8.169 1.00 88.88 765 SER A N 1
ATOM 6061 C CA . SER A 1 765 ? -8.588 -41.040 -9.562 1.00 88.88 765 SER A CA 1
ATOM 6062 C C . SER A 1 765 ? -9.565 -39.966 -10.040 1.00 88.88 765 SER A C 1
ATOM 6064 O O . SER A 1 765 ? -9.468 -39.486 -11.167 1.00 88.88 765 SER A O 1
ATOM 6066 N N . PHE A 1 766 ? -10.455 -39.502 -9.163 1.00 90.19 766 PHE A N 1
ATOM 6067 C CA . PHE A 1 766 ? -11.398 -38.436 -9.475 1.00 90.19 766 PHE A CA 1
ATOM 6068 C C . PHE A 1 766 ? -10.742 -37.056 -9.639 1.00 90.19 766 PHE A C 1
ATOM 6070 O O . PHE A 1 766 ? -11.436 -36.131 -10.039 1.00 90.19 766 PHE A O 1
ATOM 6077 N N . LEU A 1 767 ? -9.440 -36.889 -9.390 1.00 89.31 767 LEU A N 1
ATOM 6078 C CA . LEU A 1 767 ? -8.658 -35.692 -9.731 1.00 89.31 767 LEU A CA 1
ATOM 6079 C C . LEU A 1 767 ? -7.728 -35.907 -10.941 1.00 89.31 767 LEU A C 1
ATOM 6081 O O . LEU A 1 767 ? -7.006 -34.986 -11.324 1.00 89.31 767 LEU A O 1
ATOM 6085 N N . LEU A 1 768 ? -7.759 -37.091 -11.560 1.00 87.62 768 LEU A N 1
ATOM 6086 C CA . LEU A 1 768 ? -7.063 -37.395 -12.811 1.00 87.62 768 LEU A CA 1
ATOM 6087 C C . LEU A 1 768 ? -7.927 -37.047 -14.026 1.00 87.62 768 LEU A C 1
ATOM 6089 O O . LEU A 1 768 ? -9.133 -36.819 -13.919 1.00 87.62 768 LEU A O 1
ATOM 6093 N N . ASN A 1 769 ? -7.315 -37.034 -15.209 1.00 82.50 769 ASN A N 1
ATOM 6094 C CA . ASN A 1 769 ? -8.006 -36.765 -16.468 1.00 82.50 769 ASN A CA 1
ATOM 6095 C C . ASN A 1 769 ? -8.768 -38.000 -16.992 1.00 82.50 769 ASN A C 1
ATOM 6097 O O . ASN A 1 769 ? -8.469 -38.526 -18.060 1.00 82.50 769 ASN A O 1
ATOM 6101 N N . ILE A 1 770 ? -9.733 -38.478 -16.208 1.00 87.56 770 ILE A N 1
ATOM 6102 C CA . ILE A 1 770 ? -10.664 -39.558 -16.572 1.00 87.56 770 ILE A CA 1
ATOM 6103 C C . ILE A 1 770 ? -12.059 -38.978 -16.855 1.00 87.56 770 ILE A C 1
ATOM 6105 O O . ILE A 1 770 ? -12.324 -37.851 -16.438 1.00 87.56 770 ILE A O 1
ATOM 6109 N N . PRO A 1 771 ? -12.986 -39.686 -17.521 1.00 88.06 771 PRO A N 1
ATOM 6110 C CA . PRO A 1 771 ? -14.369 -39.221 -17.643 1.00 88.06 771 PRO A CA 1
ATOM 6111 C C . PRO A 1 771 ? -14.967 -38.807 -16.285 1.00 88.06 771 PRO A C 1
ATOM 6113 O O . PRO A 1 771 ? -14.687 -39.432 -15.259 1.00 88.06 771 PRO A O 1
ATOM 6116 N N . ILE A 1 772 ? -15.730 -37.710 -16.263 1.00 86.69 772 ILE A N 1
ATOM 6117 C CA . ILE A 1 772 ? -16.377 -37.214 -15.040 1.00 86.69 772 ILE A CA 1
ATOM 6118 C C . ILE A 1 772 ? -17.547 -38.135 -14.699 1.00 86.69 772 ILE A C 1
ATOM 6120 O O . ILE A 1 772 ? -18.455 -38.295 -15.512 1.00 86.69 772 ILE A O 1
ATOM 6124 N N . ASP A 1 773 ? -17.531 -38.714 -13.500 1.00 89.00 773 ASP A N 1
ATOM 6125 C CA . ASP A 1 773 ? -18.680 -39.438 -12.967 1.00 89.00 773 ASP A CA 1
ATOM 6126 C C . ASP A 1 773 ? -19.784 -38.426 -12.596 1.00 89.00 773 ASP A C 1
ATOM 6128 O O . ASP A 1 773 ? -19.520 -37.508 -11.812 1.00 89.00 773 ASP A O 1
ATOM 6132 N N . PRO A 1 774 ? -21.014 -38.565 -13.125 1.00 88.38 774 PRO A N 1
ATOM 6133 C CA . PRO A 1 774 ? -22.126 -37.674 -12.793 1.00 88.38 774 PRO A CA 1
ATOM 6134 C C . PRO A 1 774 ? -22.509 -37.654 -11.305 1.00 88.38 774 PRO A C 1
ATOM 6136 O O . PRO A 1 774 ? -23.191 -36.728 -10.872 1.00 88.38 774 PRO A O 1
ATOM 6139 N N . SER A 1 775 ? -22.112 -38.667 -10.527 1.00 89.19 775 SER A N 1
ATOM 6140 C CA . SER A 1 775 ? -22.342 -38.727 -9.077 1.00 89.19 775 SER A CA 1
ATOM 6141 C C . SER A 1 775 ? -21.392 -37.840 -8.271 1.00 89.19 775 SER A C 1
ATOM 6143 O O . SER A 1 775 ? -21.655 -37.562 -7.098 1.00 89.19 775 SER A O 1
ATOM 6145 N N . TRP A 1 776 ? -20.287 -37.388 -8.869 1.00 91.25 776 TRP A N 1
ATOM 6146 C CA . TRP A 1 776 ? -19.335 -36.526 -8.184 1.00 91.25 776 TRP A CA 1
ATOM 6147 C C . TRP A 1 776 ? -19.864 -35.100 -8.013 1.00 91.25 776 TRP A C 1
ATOM 6149 O O . TRP A 1 776 ? -20.640 -34.613 -8.838 1.00 91.25 776 TRP A O 1
ATOM 6159 N N . PRO A 1 777 ? -19.397 -34.379 -6.977 1.00 90.94 777 PRO A N 1
ATOM 6160 C CA . PRO A 1 777 ? -19.709 -32.966 -6.829 1.00 90.94 777 PRO A CA 1
ATOM 6161 C C . PRO A 1 777 ? -19.332 -32.161 -8.080 1.00 90.94 777 PRO A C 1
ATOM 6163 O O . PRO A 1 777 ? -18.277 -32.383 -8.680 1.00 90.94 777 PRO A O 1
ATOM 6166 N N . CYS A 1 778 ? -20.160 -31.174 -8.439 1.00 88.69 778 CYS A N 1
ATOM 6167 C CA . CYS A 1 778 ? -19.969 -30.349 -9.639 1.00 88.69 778 CYS A CA 1
ATOM 6168 C C . CYS A 1 778 ? -18.573 -29.705 -9.708 1.00 88.69 778 CYS A C 1
ATOM 6170 O O . CYS A 1 778 ? -17.985 -29.588 -10.788 1.00 88.69 778 CYS A O 1
ATOM 6172 N N . TYR A 1 779 ? -18.001 -29.377 -8.545 1.00 91.56 779 TYR A N 1
ATOM 6173 C CA . TYR A 1 779 ? -16.691 -28.755 -8.443 1.00 91.56 779 TYR A CA 1
ATOM 6174 C C . TYR A 1 779 ? -15.514 -29.654 -8.812 1.00 91.56 779 TYR A C 1
ATOM 6176 O O . TYR A 1 779 ? -14.420 -29.134 -9.014 1.00 91.56 779 TYR A O 1
ATOM 6184 N N . ILE A 1 780 ? -15.684 -30.974 -8.937 1.00 93.00 780 ILE A N 1
ATOM 6185 C CA . ILE A 1 780 ? -14.567 -31.878 -9.254 1.00 93.00 780 ILE A CA 1
ATOM 6186 C C . ILE A 1 780 ? -13.942 -31.553 -10.613 1.00 93.00 780 ILE A C 1
ATOM 6188 O O . ILE A 1 780 ? -12.716 -31.569 -10.754 1.00 93.00 780 ILE A O 1
ATOM 6192 N N . SER A 1 781 ? -14.753 -31.156 -11.595 1.00 89.62 781 SER A N 1
ATOM 6193 C CA . SER A 1 781 ? -14.249 -30.702 -12.895 1.00 89.62 781 SER A CA 1
ATOM 6194 C C . SER A 1 781 ? -13.382 -29.433 -12.774 1.00 89.62 781 SER A C 1
ATOM 6196 O O . SER A 1 781 ? -12.371 -29.295 -13.470 1.00 89.62 781 SER A O 1
ATOM 6198 N N . TRP A 1 782 ? -13.747 -28.501 -11.887 1.00 91.62 782 TRP A N 1
ATOM 6199 C CA . TRP A 1 782 ? -12.996 -27.270 -11.608 1.00 91.62 782 TRP A CA 1
ATOM 6200 C C . TRP A 1 782 ? -11.741 -27.555 -10.783 1.00 91.62 782 TRP A C 1
ATOM 6202 O O . TRP A 1 782 ? -10.680 -26.993 -11.063 1.00 91.62 782 TRP A O 1
ATOM 6212 N N . ALA A 1 783 ? -11.834 -28.467 -9.814 1.00 92.25 783 ALA A N 1
ATOM 6213 C CA . ALA A 1 783 ? -10.737 -28.880 -8.951 1.00 92.25 783 ALA A CA 1
ATOM 6214 C C . ALA A 1 783 ? -9.613 -29.556 -9.744 1.00 92.25 783 ALA A C 1
ATOM 6216 O O . ALA A 1 783 ? -8.449 -29.233 -9.525 1.00 92.25 783 ALA A O 1
ATOM 6217 N N . ARG A 1 784 ? -9.941 -30.416 -10.720 1.00 91.44 784 ARG A N 1
ATOM 6218 C CA . ARG A 1 784 ? -8.962 -31.039 -11.633 1.00 91.44 784 ARG A CA 1
ATOM 6219 C C . ARG A 1 784 ? -8.114 -30.018 -12.375 1.00 91.44 784 ARG A C 1
ATOM 6221 O O . ARG A 1 784 ? -6.888 -30.047 -12.290 1.00 91.44 784 ARG A O 1
ATOM 6228 N N . ARG A 1 785 ? -8.775 -29.088 -13.067 1.00 89.12 785 ARG A N 1
ATOM 6229 C CA . ARG A 1 785 ? -8.109 -28.026 -13.835 1.00 89.12 785 ARG A CA 1
ATOM 6230 C C . ARG A 1 785 ? -7.285 -27.126 -12.924 1.00 89.12 785 ARG A C 1
ATOM 6232 O O . ARG A 1 785 ? -6.118 -26.859 -13.192 1.00 89.12 785 ARG A O 1
ATOM 6239 N N . SER A 1 786 ? -7.866 -26.726 -11.795 1.00 92.06 786 SER A N 1
ATOM 6240 C CA . SER A 1 786 ? -7.198 -25.895 -10.789 1.00 92.06 786 SER A CA 1
ATOM 6241 C C . SER A 1 786 ? -5.958 -26.570 -10.208 1.00 92.06 786 SER A C 1
ATOM 6243 O O . SER A 1 786 ? -4.930 -25.916 -10.031 1.00 92.06 786 SER A O 1
ATOM 6245 N N . LEU A 1 787 ? -6.014 -27.881 -9.976 1.00 92.12 787 LEU A N 1
ATOM 6246 C CA . LEU A 1 787 ? -4.887 -28.674 -9.503 1.00 92.12 787 LEU A CA 1
ATOM 6247 C C . LEU A 1 787 ? -3.805 -28.829 -10.574 1.00 92.12 787 LEU A C 1
ATOM 6249 O O . LEU A 1 787 ? -2.625 -28.729 -10.241 1.00 92.12 787 LEU A O 1
ATOM 6253 N N . ALA A 1 788 ? -4.178 -29.061 -11.836 1.00 92.25 788 ALA A N 1
ATOM 6254 C CA . ALA A 1 788 ? -3.232 -29.155 -12.947 1.00 92.25 788 ALA A CA 1
ATOM 6255 C C . ALA A 1 788 ? -2.465 -27.836 -13.130 1.00 92.25 788 ALA A C 1
ATOM 6257 O O . ALA A 1 788 ? -1.232 -27.831 -13.110 1.00 92.25 788 ALA A O 1
ATOM 6258 N N . ILE A 1 789 ? -3.196 -26.717 -13.184 1.00 93.75 789 ILE A N 1
ATOM 6259 C CA . ILE A 1 789 ? -2.643 -25.359 -13.255 1.00 93.75 789 ILE A CA 1
ATOM 6260 C C . ILE A 1 789 ? -1.744 -25.075 -12.042 1.00 93.75 789 ILE A C 1
ATOM 6262 O O . ILE A 1 789 ? -0.600 -24.649 -12.202 1.00 93.75 789 ILE A O 1
ATOM 6266 N N . SER A 1 790 ? -2.215 -25.376 -10.827 1.00 93.56 790 SER A N 1
ATOM 6267 C CA . SER A 1 790 ? -1.440 -25.145 -9.603 1.00 93.56 790 SER A CA 1
ATOM 6268 C C . SER A 1 790 ? -0.179 -26.001 -9.545 1.00 93.56 790 SER A C 1
ATOM 6270 O O . SER A 1 790 ? 0.885 -25.490 -9.212 1.00 93.56 790 SER A O 1
ATOM 6272 N N . SER A 1 791 ? -0.258 -27.282 -9.908 1.00 93.12 791 SER A N 1
ATOM 6273 C CA . SER A 1 791 ? 0.889 -28.198 -9.883 1.00 93.12 791 SER A CA 1
ATOM 6274 C C . SER A 1 791 ? 1.964 -27.785 -10.886 1.00 93.12 791 SER A C 1
ATOM 6276 O O . SER A 1 791 ? 3.140 -27.742 -10.533 1.00 93.12 791 SER A O 1
ATOM 6278 N N . ALA A 1 792 ? 1.564 -27.429 -12.111 1.00 95.06 792 ALA A N 1
ATOM 6279 C CA . ALA A 1 792 ? 2.478 -26.915 -13.126 1.00 95.06 792 ALA A CA 1
ATOM 6280 C C . ALA A 1 792 ? 3.154 -25.616 -12.658 1.00 95.06 792 ALA A C 1
ATOM 6282 O O . ALA A 1 792 ? 4.372 -25.477 -12.756 1.00 95.06 792 ALA A O 1
ATOM 6283 N N . HIS A 1 793 ? 2.395 -24.703 -12.046 1.00 94.94 793 HIS A N 1
ATOM 6284 C CA . HIS A 1 793 ? 2.970 -23.494 -11.465 1.00 94.94 793 HIS A CA 1
ATOM 6285 C C . HIS A 1 793 ? 3.956 -23.806 -10.331 1.00 94.94 793 HIS A C 1
ATOM 6287 O O . HIS A 1 793 ? 5.004 -23.178 -10.238 1.00 94.94 793 HIS A O 1
ATOM 6293 N N . LYS A 1 794 ? 3.676 -24.777 -9.453 1.00 93.50 794 LYS A N 1
ATOM 6294 C CA . LYS A 1 794 ? 4.618 -25.134 -8.375 1.00 93.50 794 LYS A CA 1
ATOM 6295 C C . LYS A 1 794 ? 5.897 -25.786 -8.885 1.00 93.50 794 LYS A C 1
ATOM 6297 O O . LYS A 1 794 ? 6.941 -25.550 -8.292 1.00 93.50 794 LYS A O 1
ATOM 6302 N N . ILE A 1 795 ? 5.854 -26.490 -10.012 1.00 94.62 795 ILE A N 1
ATOM 6303 C CA . ILE A 1 795 ? 7.070 -26.939 -10.702 1.00 94.62 795 ILE A CA 1
ATOM 6304 C C . ILE A 1 795 ? 7.917 -25.747 -11.153 1.00 94.62 795 ILE A C 1
ATOM 6306 O O . ILE A 1 795 ? 9.115 -25.716 -10.882 1.00 94.62 795 ILE A O 1
ATOM 6310 N N . ILE A 1 796 ? 7.298 -24.729 -11.758 1.00 94.69 796 ILE A N 1
ATOM 6311 C CA . ILE A 1 796 ? 8.000 -23.486 -12.115 1.00 94.69 796 ILE A CA 1
ATOM 6312 C C . ILE A 1 796 ? 8.638 -22.853 -10.869 1.00 94.69 796 ILE A C 1
ATOM 6314 O O . ILE A 1 796 ? 9.804 -22.466 -10.905 1.00 94.69 796 ILE A O 1
ATOM 6318 N N . MET A 1 797 ? 7.911 -22.805 -9.748 1.00 92.25 797 MET A N 1
ATOM 6319 C CA . MET A 1 797 ? 8.420 -22.243 -8.492 1.00 92.25 797 MET A CA 1
ATOM 6320 C C . MET A 1 797 ? 9.600 -23.029 -7.903 1.00 92.25 797 MET A C 1
ATOM 6322 O O . MET A 1 797 ? 10.519 -22.409 -7.376 1.00 92.25 797 MET A O 1
ATOM 6326 N N . ILE A 1 798 ? 9.611 -24.363 -8.011 1.00 93.88 798 ILE A N 1
ATOM 6327 C CA . ILE A 1 798 ? 10.739 -25.205 -7.570 1.00 93.88 798 ILE A CA 1
ATOM 6328 C C . ILE A 1 798 ? 12.003 -24.875 -8.374 1.00 93.88 798 ILE A C 1
ATOM 6330 O O . ILE A 1 798 ? 13.088 -24.735 -7.817 1.00 93.88 798 ILE A O 1
ATOM 6334 N N . HIS A 1 799 ? 11.849 -24.691 -9.684 1.00 94.25 799 HIS A N 1
ATOM 6335 C CA . HIS A 1 799 ? 12.948 -24.418 -10.608 1.00 94.25 799 HIS A CA 1
ATOM 6336 C C . HIS A 1 799 ? 13.358 -22.937 -10.701 1.00 94.25 799 HIS A C 1
ATOM 6338 O O . HIS A 1 799 ? 14.322 -22.612 -11.402 1.00 94.25 799 HIS A O 1
ATOM 6344 N N . ARG A 1 800 ? 12.653 -22.031 -10.009 1.00 88.19 800 ARG A N 1
ATOM 6345 C CA . ARG A 1 800 ? 12.747 -20.573 -10.211 1.00 88.19 800 ARG A CA 1
ATOM 6346 C C . ARG A 1 800 ? 14.170 -20.022 -10.118 1.00 88.19 800 ARG A C 1
ATOM 6348 O O . ARG A 1 800 ? 14.560 -19.222 -10.958 1.00 88.19 800 ARG A O 1
ATOM 6355 N N . SER A 1 801 ? 14.958 -20.491 -9.145 1.00 87.88 801 SER A N 1
ATOM 6356 C CA . SER A 1 801 ? 16.295 -19.962 -8.831 1.00 87.88 801 SER A CA 1
ATOM 6357 C C . SER A 1 801 ? 17.321 -20.217 -9.936 1.00 87.88 801 SER A C 1
ATOM 6359 O O . SER A 1 801 ? 18.369 -19.579 -9.955 1.00 87.88 801 SER A O 1
ATOM 6361 N N . PHE A 1 802 ? 16.998 -21.116 -10.868 1.00 91.50 802 PHE A N 1
ATOM 6362 C CA . PHE A 1 802 ? 17.821 -21.479 -12.017 1.00 91.50 802 PHE A CA 1
ATOM 6363 C C . PHE A 1 802 ? 17.143 -21.153 -13.351 1.00 91.50 802 PHE A C 1
ATOM 6365 O O . PHE A 1 802 ? 17.702 -21.447 -14.406 1.00 91.50 802 PHE A O 1
ATOM 6372 N N . LEU A 1 803 ? 15.939 -20.572 -13.341 1.00 90.56 803 LEU A N 1
ATOM 6373 C CA . LEU A 1 803 ? 15.163 -20.346 -14.557 1.00 90.56 803 LEU A CA 1
ATOM 6374 C C . LEU A 1 803 ? 15.827 -19.314 -15.470 1.00 90.56 803 LEU A C 1
ATOM 6376 O O . LEU A 1 803 ? 16.035 -19.608 -16.645 1.00 90.56 803 LEU A O 1
ATOM 6380 N N . SER A 1 804 ? 16.234 -18.158 -14.940 1.00 87.25 804 SER A N 1
ATOM 6381 C CA . SER A 1 804 ? 16.969 -17.157 -15.725 1.00 87.25 804 SER A CA 1
ATOM 6382 C C . SER A 1 804 ? 18.270 -17.721 -16.302 1.00 87.25 804 SER A C 1
ATOM 6384 O O . SER A 1 804 ? 18.540 -17.563 -17.492 1.00 87.25 804 SER A O 1
ATOM 6386 N N . ASP A 1 805 ? 19.043 -18.438 -15.481 1.00 87.44 805 ASP A N 1
ATOM 6387 C CA . ASP A 1 805 ? 20.315 -19.036 -15.900 1.00 87.44 805 ASP A CA 1
ATOM 6388 C C . ASP A 1 805 ? 20.103 -20.135 -16.956 1.00 87.44 805 ASP A C 1
ATOM 6390 O O . ASP A 1 805 ? 20.950 -20.341 -17.823 1.00 87.44 805 ASP A O 1
ATOM 6394 N N . SER A 1 806 ? 18.951 -20.814 -16.947 1.00 92.75 806 SER A N 1
ATOM 6395 C CA . SER A 1 806 ? 18.634 -21.880 -17.904 1.00 92.75 806 SER A CA 1
ATOM 6396 C C . SER A 1 806 ? 18.481 -21.420 -19.352 1.00 92.75 806 SER A C 1
ATOM 6398 O O . SER A 1 806 ? 18.591 -22.241 -20.267 1.00 92.75 806 SER A O 1
ATOM 6400 N N . PHE A 1 807 ? 18.258 -20.124 -19.590 1.00 88.75 807 PHE A N 1
ATOM 6401 C CA . PHE A 1 807 ? 18.163 -19.588 -20.948 1.00 88.75 807 PHE A CA 1
ATOM 6402 C C . PHE A 1 807 ? 19.522 -19.490 -21.645 1.00 88.75 807 PHE A C 1
ATOM 6404 O O . PHE A 1 807 ? 19.575 -19.556 -22.873 1.00 88.75 807 PHE A O 1
ATOM 6411 N N . THR A 1 808 ? 20.609 -19.358 -20.882 1.00 86.50 808 THR A N 1
ATOM 6412 C CA . THR A 1 808 ? 21.963 -19.130 -21.411 1.00 86.50 808 THR A CA 1
ATOM 6413 C C . THR A 1 808 ? 22.945 -20.241 -21.053 1.00 86.50 808 THR A C 1
ATOM 6415 O O . THR A 1 808 ? 23.886 -20.473 -21.810 1.00 86.50 808 THR A O 1
ATOM 6418 N N . ASN A 1 809 ? 22.733 -20.955 -19.944 1.00 87.88 809 ASN A N 1
ATOM 6419 C CA . ASN A 1 809 ? 23.609 -22.020 -19.471 1.00 87.88 809 ASN A CA 1
ATOM 6420 C C . ASN A 1 809 ? 23.013 -23.419 -19.752 1.00 87.88 809 ASN A C 1
ATOM 6422 O O . ASN A 1 809 ? 22.022 -23.805 -19.121 1.00 87.88 809 ASN A O 1
ATOM 6426 N N . PRO A 1 810 ? 23.641 -24.230 -20.629 1.00 89.69 810 PRO A N 1
ATOM 6427 C CA . PRO A 1 810 ? 23.180 -25.584 -20.947 1.00 89.69 810 PRO A CA 1
ATOM 6428 C C . PRO A 1 810 ? 23.103 -26.540 -19.747 1.00 89.69 810 PRO A C 1
ATOM 6430 O O . PRO A 1 810 ? 22.312 -27.483 -19.783 1.00 89.69 810 PRO A O 1
ATOM 6433 N N . ALA A 1 811 ? 23.862 -26.294 -18.670 1.00 89.38 811 ALA A N 1
ATOM 6434 C CA . ALA A 1 811 ? 23.827 -27.119 -17.457 1.00 89.38 811 ALA A CA 1
ATOM 6435 C C . ALA A 1 811 ? 22.436 -27.155 -16.796 1.00 89.38 811 ALA A C 1
ATOM 6437 O O . ALA A 1 811 ? 22.090 -28.124 -16.123 1.00 89.38 811 ALA A O 1
ATOM 6438 N N . PHE A 1 812 ? 21.610 -26.131 -17.032 1.00 94.00 812 PHE A N 1
ATOM 6439 C CA . PHE A 1 812 ? 20.248 -26.035 -16.503 1.00 94.00 812 PHE A CA 1
ATOM 6440 C C . PHE A 1 812 ? 19.179 -26.277 -17.583 1.00 94.00 812 PHE A C 1
ATOM 6442 O O . PHE A 1 812 ? 18.028 -25.873 -17.425 1.00 94.00 812 PHE A O 1
ATOM 6449 N N . CYS A 1 813 ? 19.515 -26.955 -18.689 1.00 92.62 813 CYS A N 1
ATOM 6450 C CA . CYS A 1 813 ? 18.568 -27.222 -19.782 1.00 92.62 813 CYS A CA 1
ATOM 6451 C C . CYS A 1 813 ? 17.307 -27.985 -19.332 1.00 92.62 813 CYS A C 1
ATOM 6453 O O . CYS A 1 813 ? 16.22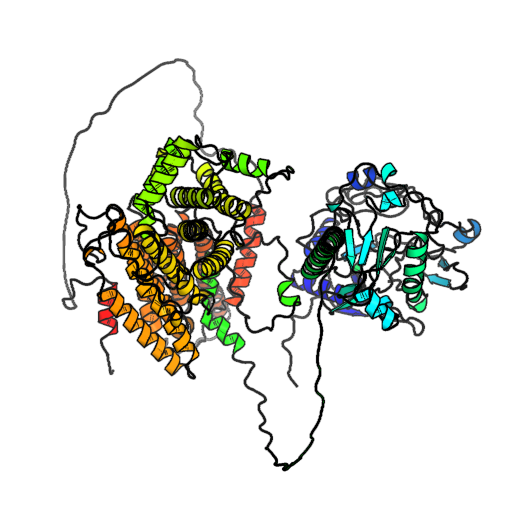2 -27.756 -19.875 1.00 92.62 813 CYS A O 1
ATOM 6455 N N . PHE A 1 814 ? 17.426 -28.845 -18.314 1.00 95.44 814 PHE A N 1
ATOM 6456 C CA . PHE A 1 814 ? 16.289 -29.533 -17.705 1.00 95.44 814 PHE A CA 1
ATOM 6457 C C . PHE A 1 814 ? 15.301 -28.542 -17.072 1.00 95.44 814 PHE A C 1
ATOM 6459 O O . PHE A 1 814 ? 14.106 -28.642 -17.339 1.00 95.44 814 PHE A O 1
ATOM 6466 N N . THR A 1 815 ? 15.782 -27.533 -16.331 1.00 96.12 815 THR A N 1
ATOM 6467 C CA . THR A 1 815 ? 14.946 -26.429 -15.822 1.00 96.12 815 THR A CA 1
ATOM 6468 C C . THR A 1 815 ? 14.196 -25.730 -16.950 1.00 96.12 815 THR A C 1
ATOM 6470 O O . THR A 1 815 ? 12.974 -25.605 -16.875 1.00 96.12 815 THR A O 1
ATOM 6473 N N . ARG A 1 816 ? 14.895 -25.325 -18.023 1.00 95.62 816 ARG A N 1
ATOM 6474 C CA . ARG A 1 816 ? 14.263 -24.642 -19.166 1.00 95.62 816 ARG A CA 1
ATOM 6475 C C . ARG A 1 816 ? 13.140 -25.493 -19.757 1.00 95.62 816 ARG A C 1
ATOM 6477 O O . ARG A 1 816 ? 12.013 -25.024 -19.894 1.00 95.62 816 ARG A O 1
ATOM 6484 N N . ARG A 1 817 ? 13.421 -26.767 -20.058 1.00 96.44 817 ARG A N 1
ATOM 6485 C CA . ARG A 1 817 ? 12.447 -27.711 -20.633 1.00 96.44 817 ARG A CA 1
ATOM 6486 C C . ARG A 1 817 ? 11.236 -27.905 -19.719 1.00 96.44 817 ARG A C 1
ATOM 6488 O O . ARG A 1 817 ? 10.101 -27.821 -20.185 1.00 96.44 817 ARG A O 1
ATOM 6495 N N . THR A 1 818 ? 11.479 -28.127 -18.431 1.00 96.25 818 THR A N 1
ATOM 6496 C CA . THR A 1 818 ? 10.441 -28.368 -17.425 1.00 96.25 818 THR A CA 1
ATOM 6497 C C . THR A 1 818 ? 9.543 -27.143 -17.223 1.00 96.25 818 THR A C 1
ATOM 6499 O O . THR A 1 818 ? 8.319 -27.277 -17.245 1.00 96.25 818 THR A O 1
ATOM 6502 N N . CYS A 1 819 ? 10.108 -25.937 -17.113 1.00 97.12 819 CYS A N 1
ATOM 6503 C CA . CYS A 1 819 ? 9.324 -24.709 -16.957 1.00 97.12 819 CYS A CA 1
ATOM 6504 C C . CYS A 1 819 ? 8.506 -24.364 -18.211 1.00 97.12 819 CYS A C 1
ATOM 6506 O O . CYS A 1 819 ? 7.366 -23.911 -18.092 1.00 97.12 819 CYS A O 1
ATOM 6508 N N . LEU A 1 820 ? 9.033 -24.619 -19.415 1.00 97.19 820 LEU A N 1
ATOM 6509 C CA . LEU A 1 820 ? 8.287 -24.427 -20.666 1.00 97.19 820 LEU A CA 1
ATOM 6510 C C . LEU A 1 820 ? 7.123 -25.417 -20.795 1.00 97.19 820 LEU A C 1
ATOM 6512 O O . LEU A 1 820 ? 6.003 -25.018 -21.109 1.00 97.19 820 LEU A O 1
ATOM 6516 N N . ALA A 1 821 ? 7.361 -26.694 -20.488 1.00 97.19 821 ALA A N 1
ATOM 6517 C CA . ALA A 1 821 ? 6.330 -27.731 -20.423 1.00 97.19 821 ALA A CA 1
ATOM 6518 C C . ALA A 1 821 ? 5.194 -27.364 -19.451 1.00 97.19 821 ALA A C 1
ATOM 6520 O O . ALA A 1 821 ? 4.006 -27.448 -19.790 1.00 97.19 821 ALA A O 1
ATOM 6521 N N . ALA A 1 822 ? 5.560 -26.910 -18.252 1.00 97.31 822 ALA A N 1
ATOM 6522 C CA . ALA A 1 822 ? 4.614 -26.433 -17.254 1.00 97.31 822 ALA A CA 1
ATOM 6523 C C . ALA A 1 822 ? 3.829 -25.204 -17.748 1.00 97.31 822 ALA A C 1
ATOM 6525 O O . ALA A 1 822 ? 2.605 -25.175 -17.629 1.00 97.31 822 ALA A O 1
ATOM 6526 N N . SER A 1 823 ? 4.502 -24.239 -18.383 1.00 98.12 823 SER A N 1
ATOM 6527 C CA . SER A 1 823 ? 3.872 -23.027 -18.929 1.00 98.12 823 SER A CA 1
ATOM 6528 C C . SER A 1 823 ? 2.821 -23.350 -19.997 1.00 98.12 823 SER A C 1
ATOM 6530 O O . SER A 1 823 ? 1.696 -22.849 -19.941 1.00 98.12 823 SER A O 1
ATOM 6532 N N . LYS A 1 824 ? 3.138 -24.262 -20.927 1.00 97.50 824 LYS A N 1
ATOM 6533 C CA . LYS A 1 824 ? 2.188 -24.746 -21.946 1.00 97.50 824 LYS A CA 1
ATOM 6534 C C . LYS A 1 824 ? 0.983 -25.452 -21.321 1.00 97.50 824 LYS A C 1
ATOM 6536 O O . LYS A 1 824 ? -0.143 -25.259 -21.774 1.00 97.50 824 LYS A O 1
ATOM 6541 N N . THR A 1 825 ? 1.211 -26.233 -20.263 1.00 96.06 825 THR A N 1
ATOM 6542 C CA . THR A 1 825 ? 0.138 -26.917 -19.523 1.00 96.06 825 THR A CA 1
ATOM 6543 C C . THR A 1 825 ? -0.828 -25.909 -18.901 1.00 96.06 825 THR A C 1
ATOM 6545 O O . THR A 1 825 ? -2.032 -26.037 -19.091 1.00 96.06 825 THR A O 1
ATOM 6548 N N . ILE A 1 826 ? -0.319 -24.869 -18.232 1.00 97.00 826 ILE A N 1
ATOM 6549 C CA . ILE A 1 826 ? -1.158 -23.835 -17.603 1.00 97.00 826 ILE A CA 1
ATOM 6550 C C . ILE A 1 826 ? -2.071 -23.158 -18.634 1.00 97.00 826 ILE A C 1
ATOM 6552 O O . ILE A 1 826 ? -3.284 -23.097 -18.435 1.00 97.00 826 ILE A O 1
ATOM 6556 N N . ILE A 1 827 ? -1.506 -22.703 -19.758 1.00 95.81 827 ILE A N 1
ATOM 6557 C CA . ILE A 1 827 ? -2.265 -21.994 -20.801 1.00 95.81 827 ILE A CA 1
ATOM 6558 C C . ILE A 1 827 ? -3.301 -22.918 -21.451 1.00 95.81 827 ILE A C 1
ATOM 6560 O O . ILE A 1 827 ? -4.427 -22.493 -21.715 1.00 95.81 827 ILE A O 1
ATOM 6564 N N . LYS A 1 828 ? -2.952 -24.189 -21.689 1.00 94.38 828 LYS A N 1
ATOM 6565 C CA . LYS A 1 828 ? -3.880 -25.184 -22.239 1.00 94.38 828 LYS A CA 1
ATOM 6566 C C . LYS A 1 828 ? -5.079 -25.403 -21.314 1.00 94.38 828 LYS A C 1
ATOM 6568 O O . LYS A 1 828 ? -6.215 -25.322 -21.772 1.00 94.38 828 LYS A O 1
ATOM 6573 N N . GLU A 1 829 ? -4.831 -25.666 -20.034 1.00 92.50 829 GLU A N 1
ATOM 6574 C CA . GLU A 1 829 ? -5.894 -25.939 -19.061 1.00 92.50 829 GLU A CA 1
ATOM 6575 C C . GLU A 1 829 ? -6.794 -24.718 -18.834 1.00 92.50 829 GLU A C 1
ATOM 6577 O O . GLU A 1 829 ? -8.006 -24.866 -18.677 1.00 92.50 829 GLU A O 1
ATOM 6582 N N . TRP A 1 830 ? -6.234 -23.503 -18.877 1.00 90.69 830 TRP A N 1
ATOM 6583 C CA . TRP A 1 830 ? -7.037 -22.286 -18.768 1.00 90.69 830 TRP A CA 1
ATOM 6584 C C . TRP A 1 830 ? -7.913 -22.041 -20.003 1.00 90.69 830 TRP A C 1
ATOM 6586 O O . TRP A 1 830 ? -9.084 -21.694 -19.860 1.00 90.69 830 TRP A O 1
ATOM 6596 N N . LYS A 1 831 ? -7.395 -22.287 -21.216 1.00 90.12 831 LYS A N 1
ATOM 6597 C CA . LYS A 1 831 ? -8.203 -22.227 -22.448 1.00 90.12 831 LYS A CA 1
ATOM 6598 C C . LYS A 1 831 ? -9.414 -23.159 -22.359 1.00 90.12 831 LYS A C 1
ATOM 6600 O O . LYS A 1 831 ? -10.530 -22.722 -22.609 1.00 90.12 831 LYS A O 1
ATOM 6605 N N . LEU A 1 832 ? -9.208 -24.398 -21.908 1.00 86.19 832 LEU A N 1
ATOM 6606 C CA . LEU A 1 832 ? -10.288 -25.376 -21.713 1.00 86.19 832 LEU A CA 1
ATOM 6607 C C . LEU A 1 832 ? -11.297 -24.969 -20.629 1.00 86.19 832 LEU A C 1
ATOM 6609 O O . LEU A 1 832 ? -12.415 -25.477 -20.605 1.00 86.19 832 LEU A O 1
ATOM 6613 N N . SER A 1 833 ? -10.929 -24.081 -19.701 1.00 80.94 833 SER A N 1
ATOM 6614 C CA . SER A 1 833 ? -11.855 -23.595 -18.679 1.00 80.94 833 SER A CA 1
ATOM 6615 C C . SER A 1 833 ? -12.724 -22.427 -19.133 1.00 80.94 833 SER A C 1
ATOM 6617 O O . SER A 1 833 ? -13.613 -22.036 -18.383 1.00 80.94 833 SER A O 1
ATOM 6619 N N . MET A 1 834 ? -12.465 -21.835 -20.302 1.00 75.50 834 MET A N 1
ATOM 6620 C CA . MET A 1 834 ? -13.270 -20.716 -20.802 1.00 75.50 834 MET A CA 1
ATOM 6621 C C . MET A 1 834 ? -14.645 -21.146 -21.309 1.00 75.50 834 MET A C 1
ATOM 6623 O O . MET A 1 834 ? -15.575 -20.347 -21.242 1.00 75.50 834 MET A O 1
ATOM 6627 N N . ASP A 1 835 ? -14.776 -22.400 -21.737 1.00 71.00 835 ASP A N 1
ATOM 6628 C CA . ASP A 1 835 ? -16.017 -22.956 -22.282 1.00 71.00 835 ASP A CA 1
ATOM 6629 C C . ASP A 1 835 ? -16.969 -23.500 -21.198 1.00 71.00 835 ASP A C 1
ATOM 6631 O O . ASP A 1 835 ? -18.014 -24.065 -21.511 1.00 71.00 835 ASP A O 1
ATOM 6635 N N . ASP A 1 836 ? -16.620 -23.347 -19.916 1.00 76.06 836 ASP A N 1
ATOM 6636 C CA . ASP A 1 836 ? -17.374 -23.889 -18.784 1.00 76.06 836 ASP A CA 1
ATOM 6637 C C . ASP A 1 836 ? -18.031 -22.786 -17.934 1.00 76.06 836 ASP A C 1
ATOM 6639 O O . ASP A 1 836 ? -17.448 -21.723 -17.719 1.00 76.06 836 ASP A O 1
ATOM 6643 N N . ASP A 1 837 ? -19.217 -23.059 -17.375 1.00 81.00 837 ASP A N 1
ATOM 6644 C CA . ASP A 1 837 ? -19.993 -22.150 -16.499 1.00 81.00 837 ASP A CA 1
ATOM 6645 C C . ASP A 1 837 ? -19.441 -22.136 -15.051 1.00 81.00 837 ASP A C 1
ATOM 6647 O O . ASP A 1 837 ? -20.175 -21.999 -14.070 1.00 81.00 837 ASP A O 1
ATOM 6651 N N . GLY A 1 838 ? -18.129 -22.347 -14.909 1.00 86.88 838 GLY A N 1
ATOM 6652 C CA . GLY A 1 838 ? -17.423 -22.494 -13.639 1.00 86.88 838 GLY A CA 1
ATOM 6653 C C . GLY A 1 838 ? -16.976 -21.174 -13.001 1.00 86.88 838 GLY A C 1
ATOM 6654 O O . GLY A 1 838 ? -16.968 -20.124 -13.648 1.00 86.88 838 GLY A O 1
ATOM 6655 N N . PRO A 1 839 ? -16.550 -21.199 -11.724 1.00 91.88 839 PRO A N 1
ATOM 6656 C CA . PRO A 1 839 ? -16.082 -20.008 -11.031 1.00 91.88 839 PRO A CA 1
ATOM 6657 C C . PRO A 1 839 ? -14.814 -19.431 -11.673 1.00 91.88 839 PRO A C 1
ATOM 6659 O O . PRO A 1 839 ? -13.870 -20.152 -12.002 1.00 91.88 839 PRO A O 1
ATOM 6662 N N . SER A 1 840 ? -14.745 -18.102 -11.763 1.00 90.38 840 SER A N 1
ATOM 6663 C CA . SER A 1 840 ? -13.525 -17.392 -12.154 1.00 90.38 840 SER A CA 1
ATOM 6664 C C . SER A 1 840 ? -12.556 -17.336 -10.973 1.00 90.38 840 SER A C 1
ATOM 6666 O O . SER A 1 840 ? -12.700 -16.502 -10.074 1.00 90.38 840 SER A O 1
ATOM 6668 N N . LEU A 1 841 ? -11.549 -18.210 -10.983 1.00 92.19 841 LEU A N 1
ATOM 6669 C CA . LEU A 1 841 ? -10.539 -18.296 -9.929 1.00 92.19 841 LEU A CA 1
ATOM 6670 C C . LEU A 1 841 ? -9.284 -17.491 -10.280 1.00 92.19 841 LEU A C 1
ATOM 6672 O O . LEU A 1 841 ? -8.801 -17.500 -11.413 1.00 92.19 841 LEU A O 1
ATOM 6676 N N . TRP A 1 842 ? -8.712 -16.828 -9.274 1.00 92.25 842 TRP A N 1
ATOM 6677 C CA . TRP A 1 842 ? -7.520 -15.992 -9.439 1.00 92.25 842 TRP A CA 1
ATOM 6678 C C . TRP A 1 842 ? -6.302 -16.772 -9.946 1.00 92.25 842 TRP A C 1
ATOM 6680 O O . TRP A 1 842 ? -5.531 -16.239 -10.741 1.00 92.25 842 TRP A O 1
ATOM 6690 N N . ILE A 1 843 ? -6.162 -18.041 -9.543 1.00 92.06 843 ILE A N 1
ATOM 6691 C CA . ILE A 1 843 ? -5.038 -18.909 -9.921 1.00 92.06 843 ILE A CA 1
ATOM 6692 C C . ILE A 1 843 ? -4.933 -19.106 -11.434 1.00 92.06 843 ILE A C 1
ATOM 6694 O O . ILE A 1 843 ? -3.827 -19.175 -11.959 1.00 92.06 843 ILE A O 1
ATOM 6698 N N . HIS A 1 844 ? -6.060 -19.154 -12.153 1.00 91.62 844 HIS A N 1
ATOM 6699 C CA . HIS A 1 844 ? -6.048 -19.368 -13.601 1.00 91.62 844 HIS A CA 1
ATOM 6700 C C . HIS A 1 844 ? -5.400 -18.185 -14.311 1.00 91.62 844 HIS A C 1
ATOM 6702 O O . HIS A 1 844 ? -4.571 -18.360 -15.197 1.00 91.62 844 HIS A O 1
ATOM 6708 N N . GLN A 1 845 ? -5.738 -16.977 -13.871 1.00 92.88 845 GLN A N 1
ATOM 6709 C CA . GLN A 1 845 ? -5.246 -15.739 -14.460 1.00 92.88 845 GLN A CA 1
ATOM 6710 C C . GLN A 1 845 ? -3.806 -15.465 -14.018 1.00 92.88 845 GLN A C 1
ATOM 6712 O O . GLN A 1 845 ? -2.936 -15.238 -14.853 1.00 92.88 845 GLN A O 1
ATOM 6717 N N . ALA A 1 846 ? -3.533 -15.562 -12.713 1.00 91.69 846 ALA A N 1
ATOM 6718 C CA . ALA A 1 846 ? -2.216 -15.299 -12.141 1.00 91.69 846 ALA A CA 1
ATOM 6719 C C . ALA A 1 846 ? -1.145 -16.242 -12.695 1.00 91.69 846 ALA A C 1
ATOM 6721 O O . ALA A 1 846 ? -0.082 -15.789 -13.116 1.00 91.69 846 ALA A O 1
ATOM 6722 N N . PHE A 1 847 ? -1.426 -17.547 -12.736 1.00 94.94 847 PHE A N 1
ATOM 6723 C CA . PHE A 1 847 ? -0.433 -18.525 -13.177 1.00 94.94 847 PHE A CA 1
ATOM 6724 C C . PHE A 1 847 ? -0.279 -18.531 -14.701 1.00 94.94 847 PHE A C 1
ATOM 6726 O O . PHE A 1 847 ? 0.800 -18.847 -15.195 1.00 94.94 847 PHE A O 1
ATOM 6733 N N . SER A 1 848 ? -1.306 -18.127 -15.457 1.00 95.31 848 SER A N 1
ATOM 6734 C CA . SER A 1 848 ? -1.170 -17.936 -16.907 1.00 95.31 848 SER A CA 1
ATOM 6735 C C . SER A 1 848 ? -0.302 -16.727 -17.250 1.00 95.31 848 SER A C 1
ATOM 6737 O O . SER A 1 848 ? 0.466 -16.792 -18.205 1.00 95.31 848 SER A O 1
ATOM 6739 N N . VAL A 1 849 ? -0.354 -15.652 -16.452 1.00 95.25 849 VAL A N 1
ATOM 6740 C CA . VAL A 1 849 ? 0.582 -14.526 -16.603 1.00 95.25 849 VAL A CA 1
ATOM 6741 C C . VAL A 1 849 ? 2.021 -14.980 -16.349 1.00 95.25 849 VAL A C 1
ATOM 6743 O O . VAL A 1 849 ? 2.881 -14.717 -17.185 1.00 95.25 849 VAL A O 1
ATOM 6746 N N . ALA A 1 850 ? 2.270 -15.722 -15.264 1.00 94.06 850 ALA A N 1
ATOM 6747 C CA . ALA A 1 850 ? 3.575 -16.330 -14.980 1.00 94.06 850 ALA A CA 1
ATOM 6748 C C . ALA A 1 850 ? 4.080 -17.194 -16.152 1.00 94.06 850 ALA A C 1
ATOM 6750 O O . ALA A 1 850 ? 5.181 -16.993 -16.664 1.00 94.06 850 ALA A O 1
ATOM 6751 N N . ALA A 1 851 ? 3.235 -18.104 -16.646 1.00 96.81 851 ALA A N 1
ATOM 6752 C CA . ALA A 1 851 ? 3.540 -18.957 -17.793 1.00 96.81 851 ALA A CA 1
ATOM 6753 C C . ALA A 1 851 ? 3.886 -18.149 -19.057 1.00 96.81 851 ALA A C 1
ATOM 6755 O O . ALA A 1 851 ? 4.859 -18.453 -19.747 1.00 96.81 851 ALA A O 1
ATOM 6756 N N . ALA A 1 852 ? 3.117 -17.100 -19.360 1.00 97.56 852 ALA A N 1
ATOM 6757 C CA . ALA A 1 852 ? 3.357 -16.258 -20.527 1.00 97.56 852 ALA A CA 1
ATOM 6758 C C . ALA A 1 852 ? 4.637 -15.415 -20.397 1.00 97.56 852 ALA A C 1
ATOM 6760 O O . ALA A 1 852 ? 5.354 -15.276 -21.386 1.00 97.56 852 ALA A O 1
ATOM 6761 N N . ILE A 1 853 ? 4.980 -14.924 -19.198 1.00 94.94 853 ILE A N 1
ATOM 6762 C CA . ILE A 1 853 ? 6.270 -14.259 -18.940 1.00 94.94 853 ILE A CA 1
ATOM 6763 C C . ILE A 1 853 ? 7.423 -15.202 -19.301 1.00 94.94 853 ILE A C 1
ATOM 6765 O O . ILE A 1 853 ? 8.338 -14.807 -20.020 1.00 94.94 853 ILE A O 1
ATOM 6769 N N . ILE A 1 854 ? 7.362 -16.460 -18.861 1.00 94.88 854 ILE A N 1
ATOM 6770 C CA . ILE A 1 854 ? 8.410 -17.457 -19.124 1.00 94.88 854 ILE A CA 1
ATOM 6771 C C . ILE A 1 854 ? 8.542 -17.744 -20.619 1.00 94.88 854 ILE A C 1
ATOM 6773 O O . ILE A 1 854 ? 9.658 -17.790 -21.135 1.00 94.88 854 ILE A O 1
ATOM 6777 N N . LEU A 1 855 ? 7.419 -17.890 -21.327 1.00 96.38 855 LEU A N 1
ATOM 6778 C CA . LEU A 1 855 ? 7.417 -18.077 -22.779 1.00 96.38 855 LEU A CA 1
ATOM 6779 C C . LEU A 1 855 ? 8.013 -16.869 -23.512 1.00 96.38 855 LEU A C 1
ATOM 6781 O O . LEU A 1 855 ? 8.786 -17.052 -24.448 1.00 96.38 855 LEU A O 1
ATOM 6785 N N . ILE A 1 856 ? 7.716 -15.641 -23.076 1.00 95.12 856 ILE A N 1
ATOM 6786 C CA . ILE A 1 856 ? 8.295 -14.427 -23.670 1.00 95.12 856 ILE A CA 1
ATOM 6787 C C . ILE A 1 856 ? 9.805 -14.349 -23.412 1.00 95.12 856 ILE A C 1
ATOM 6789 O O . ILE A 1 856 ? 10.571 -14.084 -24.341 1.00 95.12 856 ILE A O 1
ATOM 6793 N N . LEU A 1 857 ? 10.253 -14.618 -22.183 1.00 91.75 857 LEU A N 1
ATOM 6794 C CA . LEU A 1 857 ? 11.681 -14.648 -21.859 1.00 91.75 857 LEU A CA 1
ATOM 6795 C C . LEU A 1 857 ? 12.418 -15.717 -22.672 1.00 91.75 857 LEU A C 1
ATOM 6797 O O . LEU A 1 857 ? 13.531 -15.475 -23.134 1.00 91.75 857 LEU A O 1
ATOM 6801 N N . ASP A 1 858 ? 11.793 -16.868 -22.913 1.00 93.69 858 ASP A N 1
ATOM 6802 C CA . ASP A 1 858 ? 12.346 -17.908 -23.777 1.00 93.69 858 ASP A CA 1
ATOM 6803 C C . ASP A 1 858 ? 12.462 -17.452 -25.239 1.00 93.69 858 ASP A C 1
ATOM 6805 O O . ASP A 1 858 ? 13.508 -17.647 -25.857 1.00 93.69 858 ASP A O 1
ATOM 6809 N N . VAL A 1 859 ? 11.438 -16.772 -25.770 1.00 94.19 859 VAL A N 1
ATOM 6810 C CA . VAL A 1 859 ? 11.443 -16.172 -27.118 1.00 94.19 859 VAL A CA 1
ATOM 6811 C C . VAL A 1 859 ? 12.581 -15.157 -27.281 1.00 94.19 859 VAL A C 1
ATOM 6813 O O . VAL A 1 859 ? 13.213 -15.115 -28.336 1.00 94.19 859 VAL A O 1
ATOM 6816 N N . MET A 1 860 ? 12.897 -14.375 -26.242 1.00 89.88 860 MET A N 1
ATOM 6817 C CA . MET A 1 860 ? 14.029 -13.433 -26.253 1.00 89.88 860 MET A CA 1
ATOM 6818 C C . MET A 1 860 ? 15.402 -14.123 -26.373 1.00 89.88 860 MET A C 1
ATOM 6820 O O . MET A 1 860 ? 16.372 -13.476 -26.765 1.00 89.88 860 MET A O 1
ATOM 6824 N N . HIS A 1 861 ? 15.482 -15.424 -26.075 1.00 89.00 861 HIS A N 1
ATOM 6825 C CA . HIS A 1 861 ? 16.703 -16.236 -26.118 1.00 89.00 861 HIS A CA 1
ATOM 6826 C C . HIS A 1 861 ? 16.663 -17.332 -27.204 1.00 89.00 861 HIS A C 1
ATOM 6828 O O . HIS A 1 861 ? 17.385 -18.326 -27.094 1.00 89.00 861 HIS A O 1
ATOM 6834 N N . ARG A 1 862 ? 15.819 -17.188 -28.238 1.00 89.00 862 ARG A N 1
ATOM 6835 C CA . ARG A 1 862 ? 15.707 -18.129 -29.372 1.00 89.00 862 ARG A CA 1
ATOM 6836 C C . ARG A 1 862 ? 15.923 -17.462 -30.723 1.00 89.00 862 ARG A C 1
ATOM 6838 O O . ARG A 1 862 ? 15.678 -16.265 -30.884 1.00 89.00 862 ARG A O 1
ATOM 6845 N N . CYS A 1 863 ? 16.336 -18.251 -31.717 1.00 86.25 863 CYS A N 1
ATOM 6846 C CA . CYS A 1 863 ? 16.393 -17.783 -33.096 1.00 86.25 863 CYS A CA 1
ATOM 6847 C C . CYS A 1 863 ? 14.974 -17.707 -33.700 1.00 86.25 863 CYS A C 1
ATOM 6849 O O . CYS A 1 863 ? 14.213 -18.665 -33.568 1.00 86.25 863 CYS A O 1
ATOM 6851 N N . PRO A 1 864 ? 14.610 -16.638 -34.439 1.00 85.31 864 PRO A N 1
ATOM 6852 C CA . PRO A 1 864 ? 13.294 -16.524 -35.078 1.00 85.31 864 PRO A CA 1
ATOM 6853 C C . PRO A 1 864 ? 12.950 -17.620 -36.096 1.00 85.31 864 PRO A C 1
ATOM 6855 O O . PRO A 1 864 ? 11.799 -17.721 -36.510 1.00 85.31 864 PRO A O 1
ATOM 6858 N N . THR A 1 865 ? 13.938 -18.398 -36.544 1.00 84.25 865 THR A N 1
ATOM 6859 C CA . THR A 1 865 ? 13.745 -19.525 -37.467 1.00 84.25 865 THR A CA 1
ATOM 6860 C C . THR A 1 865 ? 13.345 -20.821 -36.761 1.00 84.25 865 THR A C 1
ATOM 6862 O O . THR A 1 865 ? 12.969 -21.774 -37.435 1.00 84.25 865 THR A O 1
ATOM 6865 N N . GLU A 1 866 ? 13.453 -20.887 -35.431 1.00 89.50 866 GLU A N 1
ATOM 6866 C CA . GLU A 1 866 ? 13.017 -22.042 -34.640 1.00 89.50 866 GLU A CA 1
ATOM 6867 C C . GLU A 1 866 ? 11.484 -22.101 -34.559 1.00 89.50 866 GLU A C 1
ATOM 6869 O O . GLU A 1 866 ? 10.816 -21.073 -34.427 1.00 89.50 866 GLU A O 1
ATOM 6874 N N . ILE A 1 867 ? 10.913 -23.308 -34.592 1.00 91.06 867 ILE A N 1
ATOM 6875 C CA . ILE A 1 867 ? 9.455 -23.518 -34.524 1.00 91.06 867 ILE A CA 1
ATOM 6876 C C . ILE A 1 867 ? 8.911 -23.016 -33.179 1.00 91.06 867 ILE A C 1
ATOM 6878 O O . ILE A 1 867 ? 7.874 -22.350 -33.118 1.00 91.06 867 ILE A O 1
ATOM 6882 N N . GLU A 1 868 ? 9.657 -23.275 -32.107 1.00 91.75 868 GLU A N 1
ATOM 6883 C CA . GLU A 1 868 ? 9.331 -22.889 -30.738 1.00 91.75 868 GLU A CA 1
ATOM 6884 C C . GLU A 1 868 ? 9.235 -21.371 -30.570 1.00 91.75 868 GLU A C 1
ATOM 6886 O O . GLU A 1 868 ? 8.429 -20.901 -29.769 1.00 91.75 868 GLU A O 1
ATOM 6891 N N . TYR A 1 869 ? 9.996 -20.585 -31.345 1.00 92.56 869 TYR A N 1
ATOM 6892 C CA . TYR A 1 869 ? 9.889 -19.124 -31.322 1.00 92.56 869 TYR A CA 1
ATOM 6893 C C . TYR A 1 869 ? 8.472 -18.674 -31.706 1.00 92.56 869 TYR A C 1
ATOM 6895 O O . TYR A 1 869 ? 7.856 -17.870 -31.002 1.00 92.56 869 TYR A O 1
ATOM 6903 N N . GLY A 1 870 ? 7.939 -19.213 -32.809 1.00 91.06 870 GLY A N 1
ATOM 6904 C CA . GLY A 1 870 ? 6.589 -18.904 -33.281 1.00 91.06 870 GLY A CA 1
ATOM 6905 C C . GLY A 1 870 ? 5.512 -19.418 -32.328 1.00 91.06 870 GLY A C 1
ATOM 6906 O O . GLY A 1 870 ? 4.598 -18.675 -31.971 1.00 91.06 870 GLY A O 1
ATOM 6907 N N . GLU A 1 871 ? 5.653 -20.662 -31.864 1.00 96.00 871 GLU A N 1
ATOM 6908 C CA . GLU A 1 871 ? 4.708 -21.298 -30.941 1.00 96.00 871 GLU A CA 1
ATOM 6909 C C . GLU A 1 871 ? 4.600 -20.535 -29.609 1.00 96.00 871 GLU A C 1
ATOM 6911 O O . GLU A 1 871 ? 3.503 -20.189 -29.171 1.00 96.00 871 GLU A O 1
ATOM 6916 N N . HIS A 1 872 ? 5.732 -20.239 -28.962 1.00 96.44 872 HIS A N 1
ATOM 6917 C CA . HIS A 1 872 ? 5.752 -19.594 -27.646 1.00 96.44 872 HIS A CA 1
ATOM 6918 C C . HIS A 1 872 ? 5.239 -18.154 -27.714 1.00 96.44 872 HIS A C 1
ATOM 6920 O O . HIS A 1 872 ? 4.479 -17.730 -26.839 1.00 96.44 872 HIS A O 1
ATOM 6926 N N . LYS A 1 873 ? 5.585 -17.426 -28.784 1.00 95.06 873 LYS A N 1
ATOM 6927 C CA . LYS A 1 873 ? 5.048 -16.087 -29.040 1.00 95.06 873 LYS A CA 1
ATOM 6928 C C . LYS A 1 873 ? 3.530 -16.121 -29.226 1.00 95.06 873 LYS A C 1
ATOM 6930 O O . LYS A 1 873 ? 2.836 -15.322 -28.603 1.00 95.06 873 LYS A O 1
ATOM 6935 N N . GLN A 1 874 ? 3.010 -17.071 -30.008 1.00 95.94 874 GLN A N 1
ATOM 6936 C CA . GLN A 1 874 ? 1.567 -17.217 -30.218 1.00 95.94 874 GLN A CA 1
ATOM 6937 C C . GLN A 1 874 ? 0.830 -17.554 -28.917 1.00 95.94 874 GLN A C 1
ATOM 6939 O O . GLN A 1 874 ? -0.222 -16.985 -28.638 1.00 95.94 874 GLN A O 1
ATOM 6944 N N . LEU A 1 875 ? 1.384 -18.444 -28.089 1.00 97.12 875 LEU A N 1
ATOM 6945 C CA . LEU A 1 875 ? 0.802 -18.784 -26.788 1.00 97.12 875 LEU A CA 1
ATOM 6946 C C . LEU A 1 875 ? 0.752 -17.577 -25.838 1.00 97.12 875 LEU A C 1
ATOM 6948 O O . LEU A 1 875 ? -0.248 -17.392 -25.138 1.00 97.12 875 LEU A O 1
ATOM 6952 N N . ALA A 1 876 ? 1.791 -16.738 -25.829 1.00 96.44 876 ALA A N 1
ATOM 6953 C CA . ALA A 1 876 ? 1.801 -15.500 -25.053 1.00 96.44 876 ALA A CA 1
ATOM 6954 C C . ALA A 1 876 ? 0.761 -14.487 -25.571 1.00 96.44 876 ALA A C 1
ATOM 6956 O O . ALA A 1 876 ? -0.000 -13.930 -24.780 1.00 96.44 876 ALA A O 1
ATOM 6957 N N . GLU A 1 877 ? 0.661 -14.298 -26.891 1.00 96.12 877 GLU A N 1
ATOM 6958 C CA . GLU A 1 877 ? -0.349 -13.430 -27.519 1.00 96.12 877 GLU A CA 1
ATOM 6959 C C . GLU A 1 877 ? -1.782 -13.920 -27.266 1.00 96.12 877 GLU A C 1
ATOM 6961 O O . GLU A 1 877 ? -2.679 -13.126 -26.985 1.00 96.12 877 GLU A O 1
ATOM 6966 N N . ASP A 1 878 ? -2.010 -15.231 -27.319 1.00 94.81 878 ASP A N 1
ATOM 6967 C CA . ASP A 1 878 ? -3.300 -15.820 -26.969 1.00 94.81 878 ASP A CA 1
ATOM 6968 C C . ASP A 1 878 ? -3.634 -15.577 -25.498 1.00 94.81 878 ASP A C 1
ATOM 6970 O O . ASP A 1 878 ? -4.765 -15.224 -25.181 1.00 94.81 878 ASP A O 1
ATOM 6974 N N . THR A 1 879 ? -2.652 -15.703 -24.602 1.00 95.88 879 THR A N 1
ATOM 6975 C CA . THR A 1 879 ? -2.841 -15.426 -23.170 1.00 95.88 879 THR A CA 1
ATOM 6976 C C . THR A 1 879 ? -3.282 -13.981 -22.939 1.00 95.88 879 THR A C 1
ATOM 6978 O O . THR A 1 879 ? -4.209 -13.749 -22.164 1.00 95.88 879 THR A O 1
ATOM 6981 N N . VAL A 1 880 ? -2.702 -13.012 -23.657 1.00 95.88 880 VAL A N 1
ATOM 6982 C CA . VAL A 1 880 ? -3.152 -11.608 -23.619 1.00 95.88 880 VAL A CA 1
ATOM 6983 C C . VAL A 1 880 ? -4.630 -11.491 -24.001 1.00 95.88 880 VAL A C 1
ATOM 6985 O O . VAL A 1 880 ? -5.389 -10.848 -23.275 1.00 95.88 880 VAL A O 1
ATOM 6988 N N . LYS A 1 881 ? -5.064 -12.148 -25.085 1.00 94.25 881 LYS A N 1
ATOM 6989 C CA . LYS A 1 881 ? -6.474 -12.124 -25.520 1.00 94.25 881 LYS A CA 1
ATOM 6990 C C . LYS A 1 881 ? -7.409 -12.712 -24.461 1.00 94.25 881 LYS A C 1
ATOM 6992 O O . LYS A 1 881 ? -8.462 -12.137 -24.201 1.00 94.25 881 LYS A O 1
ATOM 6997 N N . LEU A 1 882 ? -7.023 -13.825 -23.830 1.00 92.19 882 LEU A N 1
ATOM 6998 C CA . LEU A 1 882 ? -7.811 -14.454 -22.760 1.00 92.19 882 LEU A CA 1
ATOM 6999 C C . LEU A 1 882 ? -7.929 -13.532 -21.534 1.00 92.19 882 LEU A C 1
ATOM 7001 O O . LEU A 1 882 ? -9.006 -13.413 -20.951 1.00 92.19 882 LEU A O 1
ATOM 7005 N N . LEU A 1 883 ? -6.847 -12.839 -21.155 1.00 93.00 883 LEU A N 1
ATOM 7006 C CA . LEU A 1 883 ? -6.858 -11.881 -20.041 1.00 93.00 883 LEU A CA 1
ATOM 7007 C C . LEU A 1 883 ? -7.754 -10.674 -20.353 1.00 93.00 883 LEU A C 1
ATOM 7009 O O . LEU A 1 883 ? -8.564 -10.285 -19.517 1.00 93.00 883 LEU A O 1
ATOM 7013 N N . GLN A 1 884 ? -7.694 -10.128 -21.570 1.00 91.94 884 GLN A N 1
ATOM 7014 C CA . GLN A 1 884 ? -8.525 -8.987 -21.984 1.00 91.94 884 GLN A CA 1
ATOM 7015 C C . GLN A 1 884 ? -10.036 -9.280 -21.953 1.00 91.94 884 GLN A C 1
ATOM 7017 O O . GLN A 1 884 ? -10.841 -8.360 -21.808 1.00 91.94 884 GLN A O 1
ATOM 7022 N N . GLN A 1 885 ? -10.442 -10.552 -22.025 1.00 88.50 885 GLN A N 1
ATOM 7023 C CA . GLN A 1 885 ? -11.843 -10.960 -21.863 1.00 88.50 885 GLN A CA 1
ATOM 7024 C C . GLN A 1 885 ? -12.326 -10.910 -20.398 1.00 88.50 885 GLN A C 1
ATOM 7026 O O . GLN A 1 885 ? -13.523 -11.026 -20.138 1.00 88.50 885 GLN A O 1
ATOM 7031 N N . ARG A 1 886 ? -11.431 -10.729 -19.416 1.00 85.38 886 ARG A N 1
ATOM 7032 C CA . ARG A 1 886 ? -11.749 -10.715 -17.976 1.00 85.38 886 ARG A CA 1
ATOM 7033 C C . ARG A 1 886 ? -11.704 -9.295 -17.400 1.00 85.38 886 ARG A C 1
ATOM 7035 O O . ARG A 1 886 ? -10.773 -8.924 -16.697 1.00 85.38 886 ARG A O 1
ATOM 7042 N N . GLN A 1 887 ? -12.763 -8.521 -17.640 1.00 70.44 887 GLN A N 1
ATOM 7043 C CA . GLN A 1 887 ? -12.844 -7.095 -17.269 1.00 70.44 887 GLN A CA 1
ATOM 7044 C C . GLN A 1 887 ? -12.883 -6.816 -15.749 1.00 70.44 887 GLN A C 1
ATOM 7046 O O . GLN A 1 887 ? -12.488 -5.739 -15.317 1.00 70.44 887 GLN A O 1
ATOM 7051 N N . ASN A 1 888 ? -13.312 -7.781 -14.924 1.00 79.56 888 ASN A N 1
ATOM 7052 C CA . ASN A 1 888 ? -13.459 -7.628 -13.465 1.00 79.56 888 ASN A CA 1
ATOM 7053 C C . ASN A 1 888 ? -12.282 -8.206 -12.657 1.00 79.56 888 ASN A C 1
ATOM 7055 O O . ASN A 1 888 ? -12.461 -8.634 -11.516 1.00 79.56 888 ASN A O 1
ATOM 7059 N N . SER A 1 889 ? -11.084 -8.263 -13.242 1.00 89.81 889 SER A N 1
ATOM 7060 C CA . SER A 1 889 ? -9.898 -8.779 -12.560 1.00 89.81 889 SER A CA 1
ATOM 7061 C C . SER A 1 889 ? -8.693 -7.875 -12.737 1.00 89.81 889 SER A C 1
ATOM 7063 O O . SER A 1 889 ? -8.181 -7.693 -13.839 1.00 89.81 889 SER A O 1
ATOM 7065 N N . MET A 1 890 ? -8.167 -7.393 -11.615 1.00 89.19 890 MET A N 1
ATOM 7066 C CA . MET A 1 890 ? -6.951 -6.591 -11.589 1.00 89.19 890 MET A CA 1
ATOM 7067 C C . MET A 1 890 ? -5.717 -7.375 -12.033 1.00 89.19 890 MET A C 1
ATOM 7069 O O . MET A 1 890 ? -4.818 -6.781 -12.624 1.00 89.19 890 MET A O 1
ATOM 7073 N N . ILE A 1 891 ? -5.685 -8.694 -11.800 1.00 89.06 891 ILE A N 1
ATOM 7074 C CA . ILE A 1 891 ? -4.626 -9.566 -12.326 1.00 89.06 891 ILE A CA 1
ATOM 7075 C C . ILE A 1 891 ? -4.681 -9.592 -13.852 1.00 89.06 891 ILE A C 1
ATOM 7077 O O . ILE A 1 891 ? -3.643 -9.493 -14.499 1.00 89.06 891 ILE A O 1
ATOM 7081 N N . ALA A 1 892 ? -5.878 -9.715 -14.432 1.00 91.38 892 ALA A N 1
ATOM 7082 C CA . ALA A 1 892 ? -6.033 -9.766 -15.880 1.00 91.38 892 ALA A CA 1
ATOM 7083 C C . ALA A 1 892 ? -5.662 -8.441 -16.539 1.00 91.38 892 ALA A C 1
ATOM 7085 O O . ALA A 1 892 ? -4.879 -8.442 -17.488 1.00 91.38 892 ALA A O 1
ATOM 7086 N N . THR A 1 893 ? -6.151 -7.324 -15.996 1.00 90.31 893 THR A N 1
ATOM 7087 C CA . THR A 1 893 ? -5.819 -5.983 -16.487 1.00 90.31 893 THR A CA 1
ATOM 7088 C C . THR A 1 893 ? -4.307 -5.768 -16.473 1.00 90.31 893 THR A C 1
ATOM 7090 O O . THR A 1 893 ? -3.702 -5.651 -17.538 1.00 90.31 893 THR A O 1
ATOM 7093 N N . ARG A 1 894 ? -3.673 -5.858 -15.294 1.00 88.56 894 ARG A N 1
ATOM 7094 C CA . ARG A 1 894 ? -2.226 -5.623 -15.131 1.00 88.56 894 ARG A CA 1
ATOM 7095 C C . ARG A 1 894 ? -1.382 -6.627 -15.909 1.00 88.56 894 ARG A C 1
ATOM 7097 O O . ARG A 1 894 ? -0.383 -6.262 -16.521 1.00 88.56 894 ARG A O 1
ATOM 7104 N N . GLY A 1 895 ? -1.780 -7.898 -15.884 1.00 90.88 895 GLY A N 1
ATOM 7105 C CA . GLY A 1 895 ? -1.100 -8.974 -16.593 1.00 90.88 895 GLY A CA 1
ATOM 7106 C C . GLY A 1 895 ? -1.126 -8.778 -18.105 1.00 90.88 895 GLY A C 1
ATOM 7107 O O . GLY A 1 895 ? -0.092 -8.922 -18.749 1.00 90.88 895 GLY A O 1
ATOM 7108 N N . SER A 1 896 ? -2.273 -8.400 -18.679 1.00 93.56 896 SER A N 1
ATOM 7109 C CA . SER A 1 896 ? -2.386 -8.155 -20.121 1.00 93.56 896 SER A CA 1
ATOM 7110 C C . SER A 1 896 ? -1.496 -6.998 -20.573 1.00 93.56 896 SER A C 1
ATOM 7112 O O . SER A 1 896 ? -0.792 -7.118 -21.575 1.00 93.56 896 SER A O 1
ATOM 7114 N N . GLU A 1 897 ? -1.456 -5.917 -19.796 1.00 90.81 897 GLU A N 1
ATOM 7115 C CA . GLU A 1 897 ? -0.625 -4.757 -20.093 1.00 90.81 897 GLU A CA 1
ATOM 7116 C C . GLU A 1 897 ? 0.873 -5.079 -19.979 1.00 90.81 897 GLU A C 1
ATOM 7118 O O . GLU A 1 897 ? 1.659 -4.699 -20.848 1.00 90.81 897 GLU A O 1
ATOM 7123 N N . LEU A 1 898 ? 1.266 -5.830 -18.944 1.00 91.00 898 LEU A N 1
ATOM 7124 C CA . LEU A 1 898 ? 2.641 -6.292 -18.744 1.00 91.00 898 LEU A CA 1
ATOM 7125 C C . LEU A 1 898 ? 3.120 -7.185 -19.890 1.00 91.00 898 LEU A C 1
ATOM 7127 O O . LEU A 1 898 ? 4.206 -6.975 -20.430 1.00 91.00 898 LEU A O 1
ATOM 7131 N N . LEU A 1 899 ? 2.314 -8.178 -20.270 1.00 94.69 899 LEU A N 1
ATOM 7132 C CA . LEU A 1 899 ? 2.648 -9.104 -21.350 1.00 94.69 899 LEU A CA 1
ATOM 7133 C C . LEU A 1 899 ? 2.732 -8.385 -22.702 1.00 94.69 899 LEU A C 1
ATOM 7135 O O . LEU A 1 899 ? 3.633 -8.679 -23.484 1.00 94.69 899 LEU A O 1
ATOM 7139 N N . LEU A 1 900 ? 1.851 -7.413 -22.965 1.00 94.19 900 LEU A N 1
ATOM 7140 C CA . LEU A 1 900 ? 1.934 -6.568 -24.160 1.00 94.19 900 LEU A CA 1
ATOM 7141 C C . LEU A 1 900 ? 3.236 -5.764 -24.195 1.00 94.19 900 LEU A C 1
ATOM 7143 O O . LEU A 1 900 ? 3.915 -5.759 -25.220 1.00 94.19 900 LEU A O 1
ATOM 7147 N N . ALA A 1 901 ? 3.619 -5.139 -23.080 1.00 91.31 901 ALA A N 1
ATOM 7148 C CA . ALA A 1 901 ? 4.879 -4.408 -22.989 1.00 91.31 901 ALA A CA 1
ATOM 7149 C C . ALA A 1 901 ? 6.096 -5.323 -23.217 1.00 91.31 901 ALA A C 1
ATOM 7151 O O . ALA A 1 901 ? 7.000 -4.973 -23.972 1.00 91.31 901 ALA A O 1
ATOM 7152 N N . LEU A 1 902 ? 6.096 -6.532 -22.645 1.00 90.88 902 LEU A N 1
ATOM 7153 C CA . LEU A 1 902 ? 7.152 -7.525 -22.877 1.00 90.88 902 LEU A CA 1
ATOM 7154 C C . LEU A 1 902 ? 7.206 -8.002 -24.342 1.00 90.88 902 LEU A C 1
ATOM 7156 O O . LEU A 1 902 ? 8.291 -8.196 -24.890 1.00 90.88 902 LEU A O 1
ATOM 7160 N N . LEU A 1 903 ? 6.058 -8.172 -25.007 1.00 92.19 903 LEU A N 1
ATOM 7161 C CA . LEU A 1 903 ? 5.994 -8.532 -26.432 1.00 92.19 903 LEU A CA 1
ATOM 7162 C C . LEU A 1 903 ? 6.510 -7.406 -27.350 1.00 92.19 903 LEU A C 1
ATOM 7164 O O . LEU A 1 903 ? 7.082 -7.690 -28.409 1.00 92.19 903 LEU A O 1
ATOM 7168 N N . LEU A 1 904 ? 6.344 -6.138 -26.955 1.00 89.12 904 LEU A N 1
ATOM 7169 C CA . LEU A 1 904 ? 6.890 -4.986 -27.683 1.00 89.12 904 LEU A CA 1
ATOM 7170 C C . LEU A 1 904 ? 8.425 -4.950 -27.633 1.00 89.12 904 LEU A C 1
ATOM 7172 O O . LEU A 1 904 ? 9.054 -4.728 -28.668 1.00 89.12 904 LEU A O 1
ATOM 7176 N N . GLU A 1 905 ? 9.038 -5.299 -26.498 1.00 85.06 905 GLU A N 1
ATOM 7177 C CA . GLU A 1 905 ? 10.506 -5.387 -26.357 1.00 85.06 905 GLU A CA 1
ATOM 7178 C C . GLU A 1 905 ? 11.149 -6.394 -27.333 1.00 85.06 905 GLU A C 1
ATOM 7180 O O . GLU A 1 905 ? 12.249 -6.175 -27.860 1.00 85.06 905 GLU A O 1
ATOM 7185 N N . ILE A 1 906 ? 10.437 -7.484 -27.654 1.00 82.12 906 ILE A N 1
ATOM 7186 C CA . ILE A 1 906 ? 10.860 -8.458 -28.679 1.00 82.12 906 ILE A CA 1
ATOM 7187 C C . ILE A 1 906 ? 10.906 -7.801 -30.074 1.00 82.12 906 ILE A C 1
ATOM 7189 O O . ILE A 1 906 ? 11.700 -8.182 -30.940 1.00 82.12 906 ILE A O 1
ATOM 7193 N N . SER A 1 907 ? 10.049 -6.811 -30.327 1.00 70.88 907 SER A N 1
ATOM 7194 C CA . SER A 1 907 ? 9.943 -6.116 -31.614 1.00 70.88 907 SER A CA 1
ATOM 7195 C C . SER A 1 907 ? 10.966 -4.985 -31.761 1.00 70.88 907 SER A C 1
ATOM 7197 O O . SER A 1 907 ? 11.613 -4.898 -32.806 1.00 70.88 907 SER A O 1
ATOM 7199 N N . ASP A 1 908 ? 11.222 -4.204 -30.711 1.00 61.50 908 ASP A N 1
ATOM 7200 C CA . ASP A 1 908 ? 12.200 -3.101 -30.734 1.00 61.50 908 ASP A CA 1
ATOM 7201 C C . ASP A 1 908 ? 13.657 -3.573 -30.792 1.00 61.50 908 ASP A C 1
ATOM 7203 O O . ASP A 1 908 ? 14.504 -2.970 -31.472 1.00 61.50 908 ASP A O 1
ATOM 7207 N N . SER A 1 909 ? 13.939 -4.735 -30.198 1.00 57.88 909 SER A N 1
ATOM 7208 C CA . SER A 1 909 ? 15.225 -5.424 -30.351 1.00 57.88 909 SER A CA 1
ATOM 7209 C C . SER A 1 909 ? 15.560 -5.734 -31.823 1.00 57.88 909 SER A C 1
ATOM 7211 O O . SER A 1 909 ? 16.733 -5.824 -32.190 1.00 57.88 909 SER A O 1
ATOM 7213 N N . ARG A 1 910 ? 14.552 -5.825 -32.711 1.00 54.31 910 ARG A N 1
ATOM 7214 C CA . ARG A 1 910 ? 14.733 -6.062 -34.159 1.00 54.31 910 ARG A CA 1
ATOM 7215 C C . ARG A 1 910 ? 15.010 -4.783 -34.958 1.00 54.31 910 ARG A C 1
ATOM 7217 O O . ARG A 1 910 ? 15.800 -4.820 -35.907 1.00 54.31 910 ARG A O 1
ATOM 7224 N N . HIS A 1 911 ? 14.424 -3.642 -34.584 1.00 46.44 911 HIS A N 1
ATOM 7225 C CA . HIS A 1 911 ? 14.609 -2.375 -35.311 1.00 46.44 911 HIS A CA 1
ATOM 7226 C C . HIS A 1 911 ? 16.038 -1.825 -35.209 1.00 46.44 911 HIS A C 1
ATOM 7228 O O . HIS A 1 911 ? 16.563 -1.272 -36.182 1.00 46.44 911 HIS A O 1
ATOM 7234 N N . THR A 1 912 ? 16.707 -2.048 -34.077 1.00 42.97 912 THR A N 1
ATOM 7235 C CA . THR A 1 912 ? 18.107 -1.648 -33.846 1.00 42.97 912 THR A CA 1
ATOM 7236 C C . THR A 1 912 ? 19.129 -2.561 -34.539 1.00 42.97 912 THR A C 1
ATOM 7238 O O . THR A 1 912 ? 20.190 -2.091 -34.961 1.00 42.97 912 THR A O 1
ATOM 7241 N N . LEU A 1 913 ? 18.809 -3.846 -34.738 1.00 43.84 913 LEU A N 1
ATOM 7242 C CA . LEU A 1 913 ? 19.642 -4.777 -35.516 1.00 43.84 913 LEU A CA 1
ATOM 7243 C C . LEU A 1 913 ? 19.560 -4.499 -37.030 1.00 43.84 913 LEU A C 1
ATOM 7245 O O . LEU A 1 913 ? 20.587 -4.490 -37.713 1.00 43.84 913 LEU A O 1
ATOM 7249 N N . ASN A 1 914 ? 18.370 -4.178 -37.552 1.00 40.66 914 ASN A N 1
ATOM 7250 C CA . ASN A 1 914 ? 18.176 -3.882 -38.979 1.00 40.66 914 ASN A CA 1
ATOM 7251 C C . ASN A 1 914 ? 18.724 -2.508 -39.413 1.00 40.66 914 ASN A C 1
ATOM 7253 O O . ASN A 1 914 ? 19.194 -2.364 -40.543 1.00 40.66 914 ASN A O 1
ATOM 7257 N N . THR A 1 915 ? 18.743 -1.504 -38.530 1.00 38.53 915 THR A N 1
ATOM 7258 C CA . THR A 1 915 ? 19.347 -0.187 -38.831 1.00 38.53 915 THR A CA 1
ATOM 7259 C C . THR A 1 915 ? 20.874 -0.224 -38.866 1.00 38.53 915 THR A C 1
ATOM 7261 O O . THR A 1 915 ? 21.478 0.490 -39.668 1.00 38.53 915 THR A O 1
ATOM 7264 N N . ARG A 1 916 ? 21.521 -1.098 -38.080 1.00 37.62 916 ARG A N 1
ATOM 7265 C CA . ARG A 1 916 ? 22.978 -1.311 -38.166 1.00 37.62 916 ARG A CA 1
ATOM 7266 C C . ARG A 1 916 ? 23.396 -2.035 -39.444 1.00 37.62 916 ARG A C 1
ATOM 7268 O O . ARG A 1 916 ? 24.431 -1.690 -40.005 1.00 37.62 916 ARG A O 1
ATOM 7275 N N . LYS A 1 917 ? 22.574 -2.958 -39.958 1.00 41.19 917 LYS A N 1
ATOM 7276 C CA . LYS A 1 917 ? 22.845 -3.646 -41.234 1.00 41.19 917 LYS A CA 1
ATOM 7277 C C . LYS A 1 917 ? 22.735 -2.714 -42.452 1.00 41.19 917 LYS A C 1
ATOM 7279 O O . LYS A 1 917 ? 23.401 -2.946 -43.449 1.00 41.19 917 LYS A O 1
ATOM 7284 N N . ARG A 1 918 ? 21.968 -1.616 -42.354 1.00 39.59 918 ARG A N 1
ATOM 7285 C CA . ARG A 1 918 ? 21.828 -0.594 -43.415 1.00 39.59 918 ARG A CA 1
ATOM 7286 C C . ARG A 1 918 ? 22.930 0.475 -43.450 1.00 39.59 918 ARG A C 1
ATOM 7288 O O . ARG A 1 918 ? 22.950 1.264 -44.385 1.00 39.59 918 ARG A O 1
ATOM 7295 N N . ARG A 1 919 ? 23.836 0.525 -42.462 1.00 36.38 919 ARG A N 1
ATOM 7296 C CA . ARG A 1 919 ? 24.968 1.479 -42.433 1.00 36.38 919 ARG A CA 1
ATOM 7297 C C . ARG A 1 919 ? 26.298 0.900 -42.916 1.00 36.38 919 ARG A C 1
ATOM 7299 O O . ARG A 1 919 ? 27.284 1.627 -42.939 1.00 36.38 919 ARG A O 1
ATOM 7306 N N . HIS A 1 920 ? 26.327 -0.365 -43.320 1.00 38.84 920 HIS A N 1
ATOM 7307 C CA . HIS A 1 920 ? 27.517 -0.988 -43.883 1.00 38.84 920 HIS A CA 1
ATOM 7308 C C . HIS A 1 920 ? 27.155 -1.658 -45.207 1.00 38.84 920 HIS A C 1
ATOM 7310 O O . HIS A 1 920 ? 27.048 -2.875 -45.287 1.00 38.84 920 HIS A O 1
ATOM 7316 N N . ASP A 1 921 ? 26.939 -0.843 -46.238 1.00 36.75 921 ASP A N 1
ATOM 7317 C CA . ASP A 1 921 ? 26.985 -1.325 -47.614 1.00 36.75 921 ASP A CA 1
ATOM 7318 C C . ASP A 1 921 ? 28.084 -0.553 -48.339 1.00 36.75 921 ASP A C 1
ATOM 7320 O O . ASP A 1 921 ? 28.021 0.666 -48.501 1.00 36.75 921 ASP A O 1
ATOM 7324 N N . GLY A 1 922 ? 29.169 -1.264 -48.623 1.00 36.75 922 GLY A N 1
ATOM 7325 C CA . GLY A 1 922 ? 30.415 -0.681 -49.098 1.00 36.75 922 GLY A CA 1
ATOM 7326 C C . GLY A 1 922 ? 31.625 -1.582 -48.899 1.00 36.75 922 GLY A C 1
ATOM 7327 O O . GLY A 1 922 ? 32.651 -1.087 -48.455 1.00 36.75 922 GLY A O 1
ATOM 7328 N N . THR A 1 923 ? 31.505 -2.890 -49.150 1.00 34.12 923 THR A N 1
ATOM 7329 C CA . THR A 1 923 ? 32.531 -3.734 -49.805 1.00 34.12 923 THR A CA 1
ATOM 7330 C C . THR A 1 923 ? 32.043 -5.182 -49.882 1.00 34.12 923 THR A C 1
ATOM 7332 O O . THR A 1 923 ? 31.686 -5.791 -48.879 1.00 34.12 923 THR A O 1
ATOM 7335 N N . GLN A 1 924 ? 32.014 -5.722 -51.100 1.00 40.19 924 GLN A N 1
ATOM 7336 C CA . GLN A 1 924 ? 31.762 -7.132 -51.382 1.00 40.19 924 GLN A CA 1
ATOM 7337 C C . GLN A 1 924 ? 32.987 -7.969 -51.000 1.00 40.19 924 GLN A C 1
ATOM 7339 O O . GLN A 1 924 ? 34.052 -7.769 -51.578 1.00 40.19 924 GLN A O 1
ATOM 7344 N N . THR A 1 925 ? 32.808 -8.967 -50.136 1.00 31.16 925 THR A N 1
ATOM 7345 C CA . THR A 1 925 ? 33.586 -10.214 -50.168 1.00 31.16 925 THR A CA 1
ATOM 7346 C C . THR A 1 925 ? 32.714 -11.380 -49.701 1.00 31.16 925 THR A C 1
ATOM 7348 O O . THR A 1 925 ? 32.007 -11.303 -48.699 1.00 31.16 925 THR A O 1
ATOM 7351 N N . HIS A 1 926 ? 32.735 -12.457 -50.486 1.00 42.16 926 HIS A N 1
ATOM 7352 C CA . HIS A 1 926 ? 32.068 -13.728 -50.222 1.00 42.16 926 HIS A CA 1
ATOM 7353 C C . HIS A 1 926 ? 32.691 -14.437 -49.005 1.00 42.16 926 HIS A C 1
ATOM 7355 O O . HIS A 1 926 ? 33.891 -14.700 -49.016 1.00 42.16 926 HIS A O 1
ATOM 7361 N N . ALA A 1 927 ? 31.879 -14.793 -48.004 1.00 29.77 927 ALA A N 1
ATOM 7362 C CA . ALA A 1 927 ? 32.195 -15.811 -46.996 1.00 29.77 927 ALA A CA 1
ATOM 7363 C C . ALA A 1 927 ? 30.904 -16.417 -46.396 1.00 29.77 927 ALA A C 1
ATOM 7365 O O . ALA A 1 927 ? 29.883 -15.737 -46.296 1.00 29.77 927 ALA A O 1
ATOM 7366 N N . ASP A 1 928 ? 30.976 -17.707 -46.056 1.00 29.50 928 ASP A N 1
ATOM 7367 C CA . ASP A 1 928 ? 29.902 -18.660 -45.729 1.00 29.50 928 ASP A CA 1
ATOM 7368 C C . ASP A 1 928 ? 28.861 -18.244 -44.661 1.00 29.50 928 ASP A C 1
ATOM 7370 O O . ASP A 1 928 ? 29.210 -17.585 -43.680 1.00 29.50 928 ASP A O 1
ATOM 7374 N N . PRO A 1 929 ? 27.591 -18.712 -44.739 1.00 31.84 929 PRO A N 1
ATOM 7375 C CA . PRO A 1 929 ? 26.516 -18.264 -43.848 1.00 31.84 929 PRO A CA 1
ATOM 7376 C C . PRO A 1 929 ? 26.405 -19.000 -42.497 1.00 31.84 929 PRO A C 1
ATOM 7378 O O . PRO A 1 929 ? 25.394 -18.827 -41.820 1.00 31.84 929 PRO A O 1
ATOM 7381 N N . CYS A 1 930 ? 27.376 -19.824 -42.077 1.00 31.95 930 CYS A N 1
ATOM 7382 C CA . CYS A 1 930 ? 27.161 -20.761 -40.957 1.00 31.95 930 CYS A CA 1
ATOM 7383 C C . CYS A 1 930 ? 28.119 -20.637 -39.751 1.00 31.95 930 CYS A C 1
ATOM 7385 O O . CYS A 1 930 ? 28.108 -21.511 -38.888 1.00 31.95 930 CYS A O 1
ATOM 7387 N N . ALA A 1 931 ? 28.922 -19.571 -39.635 1.00 29.67 931 ALA A N 1
ATOM 7388 C CA . ALA A 1 931 ? 29.964 -19.485 -38.596 1.00 29.67 931 ALA A CA 1
ATOM 7389 C C . ALA A 1 931 ? 30.048 -18.150 -37.818 1.00 29.67 931 ALA A C 1
ATOM 7391 O O . ALA A 1 931 ? 31.121 -17.799 -37.339 1.00 29.67 931 ALA A O 1
ATOM 7392 N N . ASP A 1 932 ? 28.945 -17.407 -37.645 1.00 28.47 932 ASP A N 1
ATOM 7393 C CA . ASP A 1 932 ? 28.934 -16.189 -36.797 1.00 28.47 932 ASP A CA 1
ATOM 7394 C C . ASP A 1 932 ? 27.735 -16.134 -35.825 1.00 28.47 932 ASP A C 1
ATOM 7396 O O . ASP A 1 932 ? 27.085 -15.104 -35.639 1.00 28.47 932 ASP A O 1
ATOM 7400 N N . ALA A 1 933 ? 27.432 -17.263 -35.173 1.00 32.44 933 ALA A N 1
ATOM 7401 C CA . ALA A 1 933 ? 26.443 -17.358 -34.088 1.00 32.44 933 ALA A CA 1
ATOM 7402 C C . ALA A 1 933 ? 27.009 -16.927 -32.710 1.00 32.44 933 ALA A C 1
ATOM 7404 O O . ALA A 1 933 ? 26.500 -17.325 -31.666 1.00 32.44 933 ALA A O 1
ATOM 7405 N N . GLY A 1 934 ? 28.077 -16.120 -32.695 1.00 30.88 934 GLY A N 1
ATOM 7406 C CA . GLY A 1 934 ? 28.758 -15.644 -31.484 1.00 30.88 934 GLY A CA 1
ATOM 7407 C C . GLY A 1 934 ? 28.493 -14.178 -31.128 1.00 30.88 934 GLY A C 1
ATOM 7408 O O . GLY A 1 934 ? 29.160 -13.625 -30.252 1.00 30.88 934 GLY A O 1
ATOM 7409 N N . ARG A 1 935 ? 27.551 -13.495 -31.793 1.00 35.00 935 ARG A N 1
ATOM 7410 C CA . ARG A 1 935 ? 27.244 -12.089 -31.484 1.00 35.00 935 ARG A CA 1
ATOM 7411 C C . ARG A 1 935 ? 26.276 -12.005 -30.311 1.00 35.00 935 ARG A C 1
ATOM 7413 O O . ARG A 1 935 ? 25.074 -12.146 -30.500 1.00 35.00 935 ARG A O 1
ATOM 7420 N N . LYS A 1 936 ? 26.831 -11.754 -29.115 1.00 35.91 936 LYS A N 1
ATOM 7421 C CA . LYS A 1 936 ? 26.135 -11.452 -27.848 1.00 35.91 936 LYS A CA 1
ATOM 7422 C C . LYS A 1 936 ? 24.785 -10.766 -28.094 1.00 35.91 936 LYS A C 1
ATOM 7424 O O . LYS A 1 936 ? 24.738 -9.560 -28.355 1.00 35.91 936 LYS A O 1
ATOM 7429 N N . ALA A 1 937 ? 23.701 -11.539 -28.004 1.00 42.91 937 ALA A N 1
ATOM 7430 C CA . ALA A 1 937 ? 22.356 -10.998 -27.906 1.00 42.91 937 ALA A CA 1
ATOM 7431 C C . ALA A 1 937 ? 22.337 -10.025 -26.720 1.00 42.91 937 ALA A C 1
ATOM 7433 O O . ALA A 1 937 ? 22.903 -10.309 -25.662 1.00 42.91 937 ALA A O 1
ATOM 7434 N N . ARG A 1 938 ? 21.768 -8.835 -26.919 1.00 48.31 938 ARG A N 1
ATOM 7435 C CA . ARG A 1 938 ? 21.659 -7.823 -25.868 1.00 48.31 938 ARG A CA 1
ATOM 7436 C C . ARG A 1 938 ? 20.810 -8.436 -24.749 1.00 48.31 938 ARG A C 1
ATOM 7438 O O . ARG A 1 938 ? 19.624 -8.658 -24.949 1.00 48.31 938 ARG A O 1
ATOM 7445 N N . GLN A 1 939 ? 21.436 -8.776 -23.625 1.00 58.91 939 GLN A N 1
ATOM 7446 C CA . GLN A 1 939 ? 20.777 -9.442 -22.502 1.00 58.91 939 GLN A CA 1
ATOM 7447 C C . GLN A 1 939 ? 19.611 -8.570 -22.013 1.00 58.91 939 GLN A C 1
ATOM 7449 O O . GLN A 1 939 ? 19.810 -7.385 -21.727 1.00 58.91 939 GLN A O 1
ATOM 7454 N N . PHE A 1 940 ? 18.398 -9.133 -21.978 1.00 73.88 940 PHE A N 1
ATOM 7455 C CA . PHE A 1 940 ? 17.199 -8.432 -21.516 1.00 73.88 940 PHE A CA 1
ATOM 7456 C C . PHE A 1 940 ? 17.415 -7.940 -20.081 1.00 73.88 940 PHE A C 1
ATOM 7458 O O . PHE A 1 940 ? 17.675 -8.729 -19.172 1.00 73.88 940 PHE A O 1
ATOM 7465 N N . ASN A 1 941 ? 17.347 -6.622 -19.881 1.00 75.31 941 ASN A N 1
ATOM 7466 C CA . ASN A 1 941 ? 17.557 -6.015 -18.573 1.00 75.31 941 ASN A CA 1
ATOM 7467 C C . ASN A 1 941 ? 16.208 -5.798 -17.886 1.00 75.31 941 ASN A C 1
ATOM 7469 O O . ASN A 1 941 ? 15.516 -4.811 -18.135 1.00 75.31 941 ASN A O 1
ATOM 7473 N N . VAL A 1 942 ? 15.867 -6.720 -16.988 1.00 71.12 942 VAL A N 1
ATOM 7474 C CA . VAL A 1 942 ? 14.582 -6.728 -16.277 1.00 71.12 942 VAL A CA 1
ATOM 7475 C C . VAL A 1 942 ? 14.407 -5.470 -15.427 1.00 71.12 942 VAL A C 1
ATOM 7477 O O . VAL A 1 942 ? 13.330 -4.889 -15.425 1.00 71.12 942 VAL A O 1
ATOM 7480 N N . SER A 1 943 ? 15.460 -4.986 -14.758 1.00 66.19 943 SER A N 1
ATOM 7481 C CA . SER A 1 943 ? 15.390 -3.765 -13.937 1.00 66.19 943 SER A CA 1
ATOM 7482 C C . SER A 1 943 ? 15.069 -2.524 -14.781 1.00 66.19 943 SER A C 1
ATOM 7484 O O . SER A 1 943 ? 14.236 -1.705 -14.392 1.00 66.19 943 SER A O 1
ATOM 7486 N N . ALA A 1 944 ? 15.672 -2.406 -15.969 1.00 73.31 944 ALA A N 1
ATOM 7487 C CA . ALA A 1 944 ? 15.383 -1.321 -16.904 1.00 73.31 944 ALA A CA 1
ATOM 7488 C C . ALA A 1 944 ? 13.954 -1.412 -17.463 1.00 73.31 944 ALA A C 1
ATOM 7490 O O . ALA A 1 944 ? 13.240 -0.408 -17.473 1.00 73.31 944 ALA A O 1
ATOM 7491 N N . PHE A 1 945 ? 13.520 -2.615 -17.855 1.00 78.81 945 PHE A N 1
ATOM 7492 C CA . PHE A 1 945 ? 12.155 -2.851 -18.320 1.00 78.81 945 PHE A CA 1
ATOM 7493 C C . PHE A 1 945 ? 11.122 -2.499 -17.244 1.00 78.81 945 PHE A C 1
ATOM 7495 O O . PHE A 1 945 ? 10.198 -1.741 -17.509 1.00 78.81 945 PHE A O 1
ATOM 7502 N N . VAL A 1 946 ? 11.297 -2.983 -16.010 1.00 68.25 946 VAL A N 1
ATOM 7503 C CA . VAL A 1 946 ? 10.365 -2.735 -14.899 1.00 68.25 946 VAL A CA 1
ATOM 7504 C C . VAL A 1 946 ? 10.243 -1.243 -14.593 1.00 68.25 946 VAL A C 1
ATOM 7506 O O . VAL A 1 946 ? 9.128 -0.759 -14.393 1.00 68.25 946 VAL A O 1
ATOM 7509 N N . LYS A 1 947 ? 11.359 -0.500 -14.608 1.00 67.69 947 LYS A N 1
ATOM 7510 C CA . LYS A 1 947 ? 11.347 0.964 -14.457 1.00 67.69 947 LYS A CA 1
ATOM 7511 C C . LYS A 1 947 ? 10.558 1.638 -15.584 1.00 67.69 947 LYS A C 1
ATOM 7513 O O . LYS A 1 947 ? 9.660 2.424 -15.298 1.00 67.69 947 LYS A O 1
ATOM 7518 N N . SER A 1 948 ? 10.840 1.284 -16.840 1.00 72.88 948 SER A N 1
ATOM 7519 C CA . SER A 1 948 ? 10.140 1.816 -18.020 1.00 72.88 948 SER A CA 1
ATOM 7520 C C . SER A 1 948 ? 8.636 1.515 -17.989 1.00 72.88 948 SER A C 1
ATOM 7522 O O . SER A 1 948 ? 7.806 2.417 -18.097 1.00 72.88 948 SER A O 1
ATOM 7524 N N . PHE A 1 949 ? 8.274 0.255 -17.736 1.00 72.12 949 PHE A N 1
ATOM 7525 C CA . PHE A 1 949 ? 6.895 -0.213 -17.654 1.00 72.12 949 PHE A CA 1
ATOM 7526 C C . PHE A 1 949 ? 6.107 0.499 -16.545 1.00 72.12 949 PHE A C 1
ATOM 7528 O O . PHE A 1 949 ? 5.008 1.002 -16.786 1.00 72.12 949 PHE A O 1
ATOM 7535 N N . CYS A 1 950 ? 6.682 0.613 -15.341 1.00 65.88 950 CYS A N 1
ATOM 7536 C CA . CYS A 1 950 ? 6.043 1.329 -14.234 1.00 65.88 950 CYS A CA 1
ATOM 7537 C C . CYS A 1 950 ? 5.869 2.825 -14.530 1.00 65.88 950 CYS A C 1
ATOM 7539 O O . CYS A 1 950 ? 4.873 3.404 -14.099 1.00 65.88 950 CYS A O 1
ATOM 7541 N N . ASN A 1 951 ? 6.795 3.445 -15.268 1.00 63.97 951 ASN A N 1
ATOM 7542 C CA . ASN A 1 951 ? 6.692 4.847 -15.677 1.00 63.97 951 ASN A CA 1
ATOM 7543 C C . ASN A 1 951 ? 5.619 5.053 -16.763 1.00 63.97 951 ASN A C 1
ATOM 7545 O O . ASN A 1 951 ? 4.814 5.975 -16.655 1.00 63.97 951 ASN A O 1
ATOM 7549 N N . SER A 1 952 ? 5.529 4.160 -17.753 1.00 60.44 952 SER A N 1
ATOM 7550 C CA . SER A 1 952 ? 4.494 4.201 -18.800 1.00 60.44 952 SER A CA 1
ATOM 7551 C C . SER A 1 952 ? 3.075 4.039 -18.227 1.00 60.44 952 SER A C 1
ATOM 7553 O O . SER A 1 952 ? 2.157 4.775 -18.595 1.00 60.44 952 SER A O 1
ATOM 7555 N N . MET A 1 953 ? 2.906 3.161 -17.232 1.00 52.94 953 MET A N 1
ATOM 7556 C CA . MET A 1 953 ? 1.641 2.989 -16.501 1.00 52.94 953 MET A CA 1
ATOM 7557 C C . MET A 1 953 ? 1.151 4.243 -15.768 1.00 52.94 953 MET A C 1
ATOM 7559 O O . MET A 1 953 ? -0.058 4.426 -15.585 1.00 52.94 953 MET A O 1
ATOM 7563 N N . ARG A 1 954 ? 2.079 5.108 -15.340 1.00 50.41 954 ARG A N 1
ATOM 7564 C CA . ARG A 1 954 ? 1.762 6.389 -14.689 1.00 50.41 954 ARG A CA 1
ATOM 7565 C C . ARG A 1 954 ? 1.230 7.417 -15.693 1.00 50.41 954 ARG A C 1
ATOM 7567 O O . ARG A 1 954 ? 0.365 8.211 -15.338 1.00 50.41 954 ARG A O 1
ATOM 7574 N N . GLN A 1 955 ? 1.682 7.354 -16.948 1.00 42.34 955 GLN A N 1
ATOM 7575 C CA . GLN A 1 955 ? 1.295 8.277 -18.024 1.00 42.34 955 GLN A CA 1
ATOM 7576 C C . GLN A 1 955 ? -0.060 7.923 -18.674 1.00 42.34 955 GLN A C 1
ATOM 7578 O O . GLN A 1 955 ? -0.832 8.814 -19.018 1.00 42.34 955 GLN A O 1
ATOM 7583 N N . ASN A 1 956 ? -0.405 6.633 -18.798 1.00 36.75 956 ASN A N 1
ATOM 7584 C CA . ASN A 1 956 ? -1.683 6.209 -19.403 1.00 36.75 956 ASN A CA 1
ATOM 7585 C C . ASN A 1 956 ? -2.917 6.447 -18.510 1.00 36.75 956 ASN A C 1
ATOM 7587 O O . ASN A 1 956 ? -4.031 6.536 -19.015 1.00 36.75 956 ASN A O 1
ATOM 7591 N N . ASN A 1 957 ? -2.752 6.580 -17.190 1.00 34.31 957 ASN A N 1
ATOM 7592 C CA . ASN A 1 957 ? -3.868 6.856 -16.272 1.00 34.31 957 ASN A CA 1
ATOM 7593 C C . ASN A 1 957 ? -4.169 8.356 -16.104 1.00 34.31 957 ASN A C 1
ATOM 7595 O O . ASN A 1 957 ? -5.244 8.717 -15.625 1.00 34.31 957 ASN A O 1
ATOM 7599 N N . THR A 1 958 ? -3.256 9.237 -16.519 1.00 31.56 958 THR A N 1
ATOM 7600 C CA . THR A 1 958 ? -3.440 10.698 -16.493 1.00 31.56 958 THR A CA 1
ATOM 7601 C C . THR A 1 958 ? -4.241 11.217 -17.695 1.00 31.56 958 THR A C 1
ATOM 7603 O O . THR A 1 958 ? -4.749 12.333 -17.653 1.00 31.56 958 THR A O 1
ATOM 7606 N N . THR A 1 959 ? -4.432 10.405 -18.741 1.00 30.09 959 THR A N 1
ATOM 7607 C CA . THR A 1 959 ? -5.180 10.765 -19.962 1.00 30.09 959 THR A CA 1
ATOM 7608 C C . THR A 1 959 ? -6.654 10.321 -19.953 1.00 30.09 959 THR A C 1
ATOM 7610 O O . THR A 1 959 ? -7.404 10.669 -20.861 1.00 30.09 959 THR A O 1
ATOM 7613 N N . GLY A 1 960 ? -7.110 9.613 -18.909 1.00 25.61 960 GLY A N 1
ATOM 7614 C CA . GLY A 1 960 ? -8.456 9.021 -18.813 1.00 25.61 960 GLY A CA 1
ATOM 7615 C C . GLY A 1 960 ? -9.590 9.917 -18.285 1.00 25.61 960 GLY A C 1
ATOM 7616 O O . GLY A 1 960 ? -10.711 9.436 -18.143 1.00 25.61 960 GLY A O 1
ATOM 7617 N N . PHE A 1 961 ? -9.349 11.201 -17.996 1.00 25.91 961 PHE A N 1
ATOM 7618 C CA . PHE A 1 961 ? -10.395 12.148 -17.572 1.00 25.91 961 PHE A CA 1
ATOM 7619 C C . PHE A 1 961 ? -10.548 13.317 -18.555 1.00 25.91 961 PHE A C 1
ATOM 7621 O O . PHE A 1 961 ? -10.425 14.484 -18.199 1.00 25.91 961 PHE A O 1
ATOM 7628 N N . SER A 1 962 ? -10.885 13.000 -19.804 1.00 24.52 962 SER A N 1
ATOM 7629 C CA . SER A 1 962 ? -11.544 13.927 -20.729 1.00 24.52 962 SER A CA 1
ATOM 7630 C C . SER A 1 962 ? -12.868 13.313 -21.199 1.00 24.52 962 SER A C 1
ATOM 7632 O O . SER A 1 962 ? -12.983 12.704 -22.257 1.00 24.52 962 SER A O 1
ATOM 7634 N N . ASN A 1 963 ? -13.917 13.464 -20.387 1.00 25.84 963 ASN A N 1
ATOM 7635 C CA . ASN A 1 963 ? -15.282 13.243 -20.862 1.00 25.84 963 ASN A CA 1
ATOM 7636 C C . ASN A 1 963 ? -15.682 14.425 -21.761 1.00 25.84 963 ASN A C 1
ATOM 7638 O O . ASN A 1 963 ? -16.120 15.464 -21.269 1.00 25.84 963 ASN A O 1
ATOM 7642 N N . GLN A 1 964 ? -15.586 14.245 -23.078 1.00 23.30 964 GLN A N 1
ATOM 7643 C CA . GLN A 1 964 ? -16.528 14.856 -24.016 1.00 23.30 964 GLN A CA 1
ATOM 7644 C C . GLN A 1 964 ? -17.281 13.747 -24.767 1.00 23.30 964 GLN A C 1
ATOM 7646 O O . GLN A 1 964 ? -16.683 12.730 -25.122 1.00 23.30 964 GLN A O 1
ATOM 7651 N N . PRO A 1 965 ? -18.600 13.902 -24.984 1.00 26.69 965 PRO A N 1
ATOM 7652 C CA . PRO A 1 965 ? -19.430 12.858 -25.567 1.00 26.69 965 PRO A CA 1
ATOM 7653 C C . PRO A 1 965 ? -19.105 12.698 -27.056 1.00 26.69 965 PRO A C 1
ATOM 7655 O O . PRO A 1 965 ? -19.288 13.628 -27.840 1.00 26.69 965 PRO A O 1
ATOM 7658 N N . GLN A 1 966 ? -18.652 11.510 -27.464 1.00 26.19 966 GLN A N 1
ATOM 7659 C CA . GLN A 1 966 ? -18.536 11.164 -28.881 1.00 26.19 966 GLN A CA 1
ATOM 7660 C C . GLN A 1 966 ? -19.935 10.966 -29.476 1.00 26.19 966 GLN A C 1
ATOM 7662 O O . GLN A 1 966 ? -20.566 9.920 -29.324 1.00 26.19 966 GLN A O 1
ATOM 7667 N N . GLY A 1 967 ? -20.416 12.014 -30.144 1.00 23.95 967 GLY A N 1
ATOM 7668 C CA . GLY A 1 967 ? -21.533 11.954 -31.073 1.00 23.95 967 GLY A CA 1
ATOM 7669 C C . GLY A 1 967 ? -21.117 11.271 -32.375 1.00 23.95 967 GLY A C 1
ATOM 7670 O O . GLY A 1 967 ? -20.098 11.606 -32.974 1.00 23.95 967 GLY A O 1
ATOM 7671 N N . TYR A 1 968 ? -21.932 10.313 -32.806 1.00 23.92 968 TYR A N 1
ATOM 7672 C CA . TYR A 1 968 ? -21.965 9.801 -34.175 1.00 23.92 968 TYR A CA 1
ATOM 7673 C C . TYR A 1 968 ? -22.297 10.923 -35.171 1.00 23.92 968 TYR A C 1
ATOM 7675 O O . TYR A 1 968 ? -23.151 11.743 -34.848 1.00 23.92 968 TYR A O 1
ATOM 7683 N N . ILE A 1 969 ? -21.667 10.900 -36.359 1.00 24.73 969 ILE A N 1
ATOM 7684 C CA . ILE A 1 969 ? -22.066 11.417 -37.702 1.00 24.73 969 ILE A CA 1
ATOM 7685 C C . ILE A 1 969 ? -20.771 11.433 -38.555 1.00 24.73 969 ILE A C 1
ATOM 7687 O O . ILE A 1 969 ? -19.735 11.843 -38.051 1.00 24.73 969 ILE A O 1
ATOM 7691 N N . SER A 1 970 ? -20.681 11.073 -39.837 1.00 23.05 970 SER A N 1
ATOM 7692 C CA . SER A 1 970 ? -21.526 10.382 -40.817 1.00 23.05 970 SER A CA 1
ATOM 7693 C C . SER A 1 970 ? -20.650 10.155 -42.066 1.00 23.05 970 SER A C 1
ATOM 7695 O O . SER A 1 970 ? -19.846 11.012 -42.414 1.00 23.05 970 SER A O 1
ATOM 7697 N N . TYR A 1 971 ? -20.820 9.036 -42.767 1.00 23.72 971 TYR A N 1
ATOM 7698 C CA . TYR A 1 971 ? -20.595 8.950 -44.215 1.00 23.72 971 TYR A CA 1
ATOM 7699 C C . TYR A 1 971 ? -21.495 7.838 -44.749 1.00 23.72 971 TYR A C 1
ATOM 7701 O O . TYR A 1 971 ? -21.257 6.673 -44.446 1.00 23.72 971 TYR A O 1
ATOM 7709 N N . LEU A 1 972 ? -22.543 8.220 -45.486 1.00 22.12 972 LEU A N 1
ATOM 7710 C CA . LEU A 1 972 ? -23.030 7.655 -46.762 1.00 22.12 972 LEU A CA 1
ATOM 7711 C C . LEU A 1 972 ? -24.477 8.148 -47.047 1.00 22.12 972 LEU A C 1
ATOM 7713 O O . LEU A 1 972 ? -25.137 8.644 -46.134 1.00 22.12 972 LEU A O 1
ATOM 7717 N N . PRO A 1 973 ? -24.918 8.164 -48.322 1.00 26.70 973 PRO A N 1
ATOM 7718 C CA . PRO A 1 973 ? -25.672 9.276 -48.903 1.00 26.70 973 PRO A CA 1
ATOM 7719 C C . PRO A 1 973 ? -27.201 9.154 -48.809 1.00 26.70 973 PRO A C 1
ATOM 7721 O O . PRO A 1 973 ? -27.762 8.081 -48.614 1.00 26.70 973 PRO A O 1
ATOM 7724 N N . MET A 1 974 ? -27.842 10.310 -48.999 1.00 24.44 974 MET A N 1
ATOM 7725 C CA . MET A 1 974 ? -29.287 10.580 -49.000 1.00 24.44 974 MET A CA 1
ATOM 7726 C C . MET A 1 974 ? -30.136 9.579 -49.803 1.00 24.44 974 MET A C 1
ATOM 7728 O O . MET A 1 974 ? -29.758 9.195 -50.912 1.00 24.44 974 MET A O 1
ATOM 7732 N N . PRO A 1 975 ? -31.380 9.352 -49.347 1.00 26.30 975 PRO A N 1
ATOM 7733 C CA . PRO A 1 975 ? -32.530 9.545 -50.230 1.00 26.30 975 PRO A CA 1
ATOM 7734 C C . PRO A 1 975 ? -33.615 10.432 -49.592 1.00 26.30 975 PRO A C 1
ATOM 7736 O O . PRO A 1 975 ? -33.746 10.528 -48.374 1.00 26.30 975 PRO A O 1
ATOM 7739 N N . GLY A 1 976 ? -34.352 11.140 -50.449 1.00 22.66 976 GLY A N 1
ATOM 7740 C CA . GLY A 1 976 ? -35.312 12.177 -50.076 1.00 22.66 976 GLY A CA 1
ATOM 7741 C C . GLY A 1 976 ? -36.705 11.692 -49.662 1.00 22.66 976 GLY A C 1
ATOM 7742 O O . GLY A 1 976 ? -37.077 10.548 -49.889 1.00 22.66 976 GLY A O 1
ATOM 7743 N N . ASN A 1 977 ? -37.436 12.648 -49.074 1.00 25.45 977 ASN A N 1
ATOM 7744 C CA . ASN A 1 977 ? -38.890 12.827 -48.954 1.00 25.45 977 ASN A CA 1
ATOM 7745 C C . ASN A 1 977 ? -39.816 11.606 -49.120 1.00 25.45 977 ASN A C 1
ATOM 7747 O O . ASN A 1 977 ? -39.966 11.107 -50.230 1.00 25.45 977 ASN A O 1
ATOM 7751 N N . ALA A 1 978 ? -40.600 11.303 -48.076 1.00 25.08 978 ALA A N 1
ATOM 7752 C CA . ALA A 1 978 ? -42.065 11.484 -48.050 1.00 25.08 978 ALA A CA 1
ATOM 7753 C C . ALA A 1 978 ? -42.694 10.854 -46.783 1.00 25.08 978 ALA A C 1
ATOM 7755 O O . ALA A 1 978 ? -42.434 9.701 -46.470 1.00 25.08 978 ALA A O 1
ATOM 7756 N N . ASP A 1 979 ? -43.491 11.661 -46.076 1.00 23.41 979 ASP A N 1
ATOM 7757 C CA . ASP A 1 979 ? -44.819 11.405 -45.485 1.00 23.41 979 ASP A CA 1
ATOM 7758 C C . ASP A 1 979 ? -45.253 10.056 -44.844 1.00 23.41 979 ASP A C 1
ATOM 7760 O O . ASP A 1 979 ? -45.096 8.976 -45.397 1.00 23.41 979 ASP A O 1
ATOM 7764 N N . GLN A 1 980 ? -46.034 10.232 -43.757 1.00 24.70 980 GLN A N 1
ATOM 7765 C CA . GLN A 1 980 ? -47.150 9.410 -43.223 1.00 24.70 980 GLN A CA 1
ATOM 7766 C C . GLN A 1 980 ? -46.912 8.306 -42.153 1.00 24.70 980 GLN A C 1
ATOM 7768 O O . GLN A 1 980 ? -46.514 7.190 -42.442 1.00 24.70 980 GLN A O 1
ATOM 7773 N N . VAL A 1 981 ? -47.253 8.650 -40.893 1.00 22.06 981 VAL A N 1
ATOM 7774 C CA . VAL A 1 981 ? -48.466 8.241 -40.118 1.00 22.06 981 VAL A CA 1
ATOM 7775 C C . VAL A 1 981 ? -48.788 6.730 -39.869 1.00 22.06 981 VAL A C 1
ATOM 7777 O O . VAL A 1 981 ? -48.876 5.955 -40.809 1.00 22.06 981 VAL A O 1
ATOM 7780 N N . LEU A 1 982 ? -49.157 6.422 -38.594 1.00 22.91 982 LEU A N 1
ATOM 7781 C CA . LEU A 1 982 ? -49.803 5.219 -37.956 1.00 22.91 982 LEU A CA 1
ATOM 7782 C C . LEU A 1 982 ? -48.858 4.109 -37.421 1.00 22.91 982 LEU A C 1
ATOM 7784 O O . LEU A 1 982 ? -48.021 3.618 -38.159 1.00 22.91 982 LEU A O 1
ATOM 7788 N N . VAL A 1 983 ? -48.774 3.779 -36.114 1.00 21.50 983 VAL A N 1
ATOM 7789 C CA . VAL A 1 983 ? -49.708 3.222 -35.083 1.00 21.50 983 VAL A CA 1
ATOM 7790 C C . VAL A 1 983 ? -49.913 1.692 -35.154 1.00 21.50 983 VAL A C 1
ATOM 7792 O O . VAL A 1 983 ? -50.434 1.201 -36.146 1.00 21.50 983 VAL A O 1
ATOM 7795 N N . ALA A 1 984 ? -49.640 1.031 -34.004 1.00 21.30 984 ALA A N 1
ATOM 7796 C CA . ALA A 1 984 ? -50.064 -0.316 -33.540 1.00 21.30 984 ALA A CA 1
ATOM 7797 C C . ALA A 1 984 ? -49.461 -1.537 -34.279 1.00 21.30 984 ALA A C 1
ATOM 7799 O O . ALA A 1 984 ? -49.100 -1.430 -35.437 1.00 21.30 984 ALA A O 1
ATOM 7800 N N . SER A 1 985 ? -49.312 -2.754 -33.742 1.00 21.92 985 SER A N 1
ATOM 7801 C CA . SER A 1 985 ? -49.416 -3.406 -32.421 1.00 21.92 985 SER A CA 1
ATOM 7802 C C . SER A 1 985 ? -48.948 -4.868 -32.605 1.00 21.92 985 SER A C 1
ATOM 7804 O O . SER A 1 985 ? -49.130 -5.417 -33.683 1.00 21.92 985 SER A O 1
ATOM 7806 N N . GLU A 1 986 ? -48.435 -5.480 -31.534 1.00 22.44 986 GLU A N 1
ATOM 7807 C CA . GLU A 1 986 ? -48.555 -6.904 -31.146 1.00 22.44 986 GLU A CA 1
ATOM 7808 C C . GLU A 1 986 ? -48.126 -8.092 -32.051 1.00 22.44 986 GLU A C 1
ATOM 7810 O O . GLU A 1 986 ? -48.653 -8.336 -33.126 1.00 22.44 986 GLU A O 1
ATOM 7815 N N . ALA A 1 987 ? -47.295 -8.938 -31.414 1.00 23.34 987 ALA A N 1
ATOM 7816 C CA . ALA A 1 987 ? -47.375 -10.404 -31.282 1.00 23.34 987 ALA A CA 1
ATOM 7817 C C . ALA A 1 987 ? -47.123 -11.343 -32.484 1.00 23.34 987 ALA A C 1
ATOM 7819 O O . ALA A 1 987 ? -47.724 -11.239 -33.545 1.00 23.34 987 ALA A O 1
ATOM 7820 N N . GLY A 1 988 ? -46.335 -12.403 -32.218 1.00 22.19 988 GLY A N 1
ATOM 7821 C CA . GLY A 1 988 ? -46.461 -13.679 -32.940 1.00 22.19 988 GLY A CA 1
ATOM 7822 C C . GLY A 1 988 ? -45.188 -14.527 -33.096 1.00 22.19 988 GLY A C 1
ATOM 7823 O O . GLY A 1 988 ? -44.512 -14.443 -34.107 1.00 22.19 988 GLY A O 1
ATOM 7824 N N . THR A 1 989 ? -44.937 -15.377 -32.092 1.00 22.59 989 THR A N 1
ATOM 7825 C CA . THR A 1 989 ? -44.706 -16.838 -32.219 1.00 22.59 989 THR A CA 1
ATOM 7826 C C . THR A 1 989 ? -43.731 -17.436 -33.258 1.00 22.59 989 THR A C 1
ATOM 7828 O O . THR A 1 989 ? -43.881 -17.282 -34.465 1.00 22.59 989 THR A O 1
ATOM 7831 N N . LEU A 1 990 ? -42.823 -18.280 -32.736 1.00 26.28 990 LEU A N 1
ATOM 7832 C CA . LEU A 1 990 ? -42.006 -19.303 -33.423 1.00 26.28 990 LEU A CA 1
ATOM 7833 C C . LEU A 1 990 ? -42.862 -20.319 -34.212 1.00 26.28 990 LEU A C 1
ATOM 7835 O O . LEU A 1 990 ? -44.041 -20.497 -33.894 1.00 26.28 990 LEU A O 1
ATOM 7839 N N . PRO A 1 991 ? -42.258 -21.077 -35.153 1.00 27.66 991 PRO A N 1
ATOM 7840 C CA . PRO A 1 991 ? -41.885 -22.456 -34.797 1.00 27.66 991 PRO A CA 1
ATOM 7841 C C . PRO A 1 991 ? -40.590 -23.001 -35.446 1.00 27.66 991 PRO A C 1
ATOM 7843 O O . PRO A 1 991 ? -40.026 -22.442 -36.382 1.00 27.66 991 PRO A O 1
ATOM 7846 N N . ALA A 1 992 ? -40.145 -24.134 -34.898 1.00 24.83 992 ALA A N 1
ATOM 7847 C CA . ALA A 1 992 ? -39.008 -24.965 -35.292 1.00 24.83 992 ALA A CA 1
ATOM 7848 C C . ALA A 1 992 ? -39.315 -25.940 -36.453 1.00 24.83 992 ALA A C 1
ATOM 7850 O O . ALA A 1 992 ? -40.472 -26.327 -36.612 1.00 24.83 992 ALA A O 1
ATOM 7851 N N . ASN A 1 993 ? -38.275 -26.380 -37.192 1.00 24.64 993 ASN A N 1
ATOM 7852 C CA . ASN A 1 993 ? -37.964 -27.783 -37.578 1.00 24.64 993 ASN A CA 1
ATOM 7853 C C . ASN A 1 993 ? -36.890 -27.878 -38.704 1.00 24.64 993 ASN A C 1
ATOM 7855 O O . ASN A 1 993 ? -37.174 -27.483 -39.825 1.00 24.64 993 ASN A O 1
ATOM 7859 N N . SER A 1 994 ? -35.685 -28.388 -38.356 1.00 21.88 994 SER A N 1
ATOM 7860 C CA . SER A 1 994 ? -34.906 -29.552 -38.904 1.00 21.88 994 SER A CA 1
ATOM 7861 C C . SER A 1 994 ? -34.831 -29.866 -40.432 1.00 21.88 994 SER A C 1
ATOM 7863 O O . SER A 1 994 ? -35.785 -29.543 -41.130 1.00 21.88 994 SER A O 1
ATOM 7865 N N . PRO A 1 995 ? -33.928 -30.751 -40.948 1.00 44.00 995 PRO A N 1
ATOM 7866 C CA . PRO A 1 995 ? -32.467 -30.989 -40.781 1.00 44.00 995 PRO A CA 1
ATOM 7867 C C . PRO A 1 995 ? -31.701 -31.269 -42.127 1.00 44.00 995 PRO A C 1
ATOM 7869 O O . PRO A 1 995 ? -32.277 -31.184 -43.206 1.00 44.00 995 PRO A O 1
ATOM 7872 N N . ASP A 1 996 ? -30.423 -31.690 -42.012 1.00 25.36 996 ASP A N 1
ATOM 7873 C CA . ASP A 1 996 ? -29.550 -32.409 -42.984 1.00 25.36 996 ASP A CA 1
ATOM 7874 C C . ASP A 1 996 ? -28.960 -31.608 -44.181 1.00 25.36 996 ASP A C 1
ATOM 7876 O O . ASP A 1 996 ? -29.554 -30.648 -44.646 1.00 25.36 996 ASP A O 1
ATOM 7880 N N . LEU A 1 997 ? -27.771 -31.864 -44.761 1.00 22.69 997 LEU A N 1
ATOM 7881 C CA . LEU A 1 997 ? -26.978 -33.087 -44.960 1.00 22.69 997 LEU A CA 1
ATOM 7882 C C . LEU A 1 997 ? -25.509 -32.723 -45.355 1.00 22.69 997 LEU A C 1
ATOM 7884 O O . LEU A 1 997 ? -25.299 -31.845 -46.184 1.00 22.69 997 LEU A O 1
ATOM 7888 N N . GLN A 1 998 ? -24.544 -33.447 -44.768 1.00 23.30 998 GLN A N 1
ATOM 7889 C CA . GLN A 1 998 ? -23.273 -34.030 -45.285 1.00 23.30 998 GLN A CA 1
ATOM 7890 C C . GLN A 1 998 ? -22.306 -33.237 -46.208 1.00 23.30 998 GLN A C 1
ATOM 7892 O O . GLN A 1 998 ? -22.692 -32.654 -47.208 1.00 23.30 998 GLN A O 1
ATOM 7897 N N . LEU A 1 999 ? -21.007 -33.125 -45.879 1.00 25.28 999 LEU A N 1
ATOM 7898 C CA . LEU A 1 999 ? -19.889 -34.106 -45.932 1.00 25.28 999 LEU A CA 1
ATOM 7899 C C . LEU A 1 999 ? -19.347 -34.367 -47.353 1.00 25.28 999 LEU A C 1
ATOM 7901 O O . LEU A 1 999 ? -20.016 -34.953 -48.195 1.00 25.28 999 LEU A O 1
ATOM 7905 N N . GLY A 1 1000 ? -18.084 -33.985 -47.572 1.00 24.00 1000 GLY A N 1
ATOM 7906 C CA . GLY A 1 1000 ? -17.294 -34.305 -48.761 1.00 24.00 1000 GLY A CA 1
ATOM 7907 C C . GLY A 1 1000 ? -15.815 -34.447 -48.398 1.00 24.00 1000 GLY A C 1
ATOM 7908 O O . GLY A 1 1000 ? -15.102 -33.455 -48.275 1.00 24.00 1000 GLY A O 1
ATOM 7909 N N . GLN A 1 1001 ? -15.398 -35.694 -48.178 1.00 25.42 1001 GLN A N 1
ATOM 7910 C CA . GLN A 1 1001 ? -14.016 -36.159 -48.031 1.00 25.42 1001 GLN A CA 1
ATOM 7911 C C . GLN A 1 1001 ? -13.318 -36.276 -49.394 1.00 25.42 1001 GLN A C 1
ATOM 7913 O O . GLN A 1 1001 ? -13.982 -36.557 -50.390 1.00 25.42 1001 GLN A O 1
ATOM 7918 N N . ASN A 1 1002 ? -11.985 -36.140 -49.400 1.00 23.31 1002 ASN A N 1
ATOM 7919 C CA . ASN A 1 1002 ? -11.003 -37.028 -50.062 1.00 23.31 1002 ASN A CA 1
ATOM 7920 C C . ASN A 1 1002 ? -9.617 -36.349 -50.077 1.00 23.31 1002 ASN A C 1
ATOM 7922 O O . ASN A 1 1002 ? -9.558 -35.145 -50.295 1.00 23.31 1002 ASN A O 1
ATOM 7926 N N . THR A 1 1003 ? -8.437 -36.973 -49.983 1.00 24.09 1003 THR A N 1
ATOM 7927 C CA . THR A 1 1003 ? -7.866 -38.244 -49.461 1.00 24.09 1003 THR A CA 1
ATOM 7928 C C . THR A 1 1003 ? -6.429 -38.298 -50.015 1.00 24.09 1003 THR A C 1
ATOM 7930 O O . THR A 1 1003 ? -6.240 -37.941 -51.177 1.00 24.09 1003 THR A O 1
ATOM 7933 N N . GLY A 1 1004 ? -5.464 -38.824 -49.245 1.00 23.27 1004 GLY A N 1
ATOM 7934 C CA . GLY A 1 1004 ? -4.162 -39.342 -49.726 1.00 23.27 1004 GLY A CA 1
ATOM 7935 C C . GLY A 1 1004 ? -2.941 -38.727 -49.013 1.00 23.27 1004 GLY A C 1
ATOM 7936 O O . GLY A 1 1004 ? -2.612 -37.583 -49.306 1.00 23.27 1004 GLY A O 1
ATOM 7937 N N . ASN A 1 1005 ? -2.406 -39.323 -47.930 1.00 24.22 1005 ASN A N 1
ATOM 7938 C CA . ASN A 1 1005 ? -1.355 -40.380 -47.851 1.00 24.22 1005 ASN A CA 1
ATOM 7939 C C . ASN A 1 1005 ? 0.010 -39.937 -48.452 1.00 24.22 1005 ASN A C 1
ATOM 7941 O O . ASN A 1 1005 ? 0.025 -39.438 -49.567 1.00 24.22 1005 ASN A O 1
ATOM 7945 N N . ASP A 1 1006 ? 1.199 -40.072 -47.837 1.00 23.56 1006 ASP A N 1
ATOM 7946 C CA . ASP A 1 1006 ? 1.682 -41.038 -46.836 1.00 23.56 1006 ASP A CA 1
ATOM 7947 C C . ASP A 1 1006 ? 2.999 -40.603 -46.114 1.00 23.56 1006 ASP A C 1
ATOM 7949 O O . ASP A 1 1006 ? 3.922 -40.084 -46.737 1.00 23.56 1006 ASP A O 1
ATOM 7953 N N . THR A 1 1007 ? 3.051 -40.914 -44.804 1.00 23.25 1007 THR A N 1
ATOM 7954 C CA . THR A 1 1007 ? 4.141 -41.463 -43.933 1.00 23.25 1007 THR A CA 1
ATOM 7955 C C . THR A 1 1007 ? 5.555 -40.852 -43.784 1.00 23.25 1007 THR A C 1
ATOM 7957 O O . THR A 1 1007 ? 6.304 -40.777 -44.751 1.00 23.25 1007 THR A O 1
ATOM 7960 N N . PHE A 1 1008 ? 6.012 -40.642 -42.526 1.00 21.09 1008 PHE A N 1
ATOM 7961 C CA . PHE A 1 1008 ? 6.837 -41.605 -41.734 1.00 21.09 1008 PHE A CA 1
ATOM 7962 C C . PHE A 1 1008 ? 7.150 -41.106 -40.291 1.00 21.09 1008 PHE A C 1
ATOM 7964 O O . PHE A 1 1008 ? 7.558 -39.959 -40.155 1.00 21.09 1008 PHE A O 1
ATOM 7971 N N . PHE A 1 1009 ? 6.987 -41.981 -39.269 1.00 20.72 1009 PHE A N 1
ATOM 7972 C CA . PHE A 1 1009 ? 7.617 -42.097 -37.908 1.00 20.72 1009 PHE A CA 1
ATOM 7973 C C . PHE A 1 1009 ? 6.631 -42.651 -36.825 1.00 20.72 1009 PHE A C 1
ATOM 7975 O O . PHE A 1 1009 ? 5.424 -42.539 -37.015 1.00 20.72 1009 PHE A O 1
ATOM 7982 N N . PRO A 1 1010 ? 7.102 -43.372 -35.773 1.00 23.27 1010 PRO A N 1
ATOM 7983 C CA . PRO A 1 1010 ? 6.572 -44.662 -35.288 1.00 23.27 1010 PRO A CA 1
ATOM 7984 C C . PRO A 1 1010 ? 5.663 -44.573 -34.031 1.00 23.27 1010 PRO A C 1
ATOM 7986 O O . PRO A 1 1010 ? 5.505 -43.488 -33.473 1.00 23.27 1010 PRO A O 1
ATOM 7989 N N . PRO A 1 1011 ? 5.048 -45.693 -33.575 1.00 26.33 1011 PRO A N 1
ATOM 7990 C CA . PRO A 1 1011 ? 3.876 -45.662 -32.698 1.00 26.33 1011 PRO A CA 1
ATOM 7991 C C . PRO A 1 1011 ? 4.149 -45.847 -31.190 1.00 26.33 1011 PRO A C 1
ATOM 7993 O O . PRO A 1 1011 ? 5.108 -46.503 -30.790 1.00 26.33 1011 PRO A O 1
ATOM 7996 N N . ALA A 1 1012 ? 3.150 -45.384 -30.423 1.00 25.23 1012 ALA A N 1
ATOM 7997 C CA . ALA A 1 1012 ? 2.709 -45.790 -29.078 1.00 25.23 1012 ALA A CA 1
ATOM 7998 C C . ALA A 1 1012 ? 3.243 -45.022 -27.849 1.00 25.23 1012 ALA A C 1
ATOM 8000 O O . ALA A 1 1012 ? 4.309 -45.323 -27.331 1.00 25.23 1012 ALA A O 1
ATOM 8001 N N . LEU A 1 1013 ? 2.396 -44.115 -27.331 1.00 25.14 1013 LEU A N 1
ATOM 8002 C CA . LEU A 1 1013 ? 2.171 -43.798 -25.906 1.00 25.14 1013 LEU A CA 1
ATOM 8003 C C . LEU A 1 1013 ? 0.807 -43.080 -25.782 1.00 25.14 1013 LEU A C 1
ATOM 8005 O O . LEU A 1 1013 ? 0.723 -41.866 -25.604 1.00 25.14 1013 LEU A O 1
ATOM 8009 N N . GLU A 1 1014 ? -0.287 -43.827 -25.944 1.00 29.61 1014 GLU A N 1
ATOM 8010 C CA . GLU A 1 1014 ? -1.640 -43.342 -25.642 1.00 29.61 1014 GLU A CA 1
ATOM 8011 C C . GLU A 1 1014 ? -2.013 -43.739 -24.208 1.00 29.61 1014 GLU A C 1
ATOM 8013 O O . GLU A 1 1014 ? -2.027 -44.920 -23.869 1.00 29.61 1014 GLU A O 1
ATOM 8018 N N . GLY A 1 1015 ? -2.294 -42.744 -23.360 1.00 30.33 1015 GLY A N 1
ATOM 8019 C CA . GLY A 1 1015 ? -2.861 -42.946 -22.020 1.00 30.33 1015 GLY A CA 1
ATOM 8020 C C . GLY A 1 1015 ? -2.469 -41.899 -20.973 1.00 30.33 1015 GLY A C 1
ATOM 8021 O O . GLY A 1 1015 ? -3.243 -41.656 -20.053 1.00 30.33 1015 GLY A O 1
ATOM 8022 N N . GLY A 1 1016 ? -1.312 -41.246 -21.116 1.00 28.31 1016 GLY A N 1
ATOM 8023 C CA . GLY A 1 1016 ? -0.854 -40.202 -20.193 1.00 28.31 1016 GLY A CA 1
ATOM 8024 C C . GLY A 1 1016 ? -1.324 -38.801 -20.587 1.00 28.31 1016 GLY A C 1
ATOM 8025 O O . GLY A 1 1016 ? -1.440 -38.468 -21.770 1.00 28.31 1016 GLY A O 1
ATOM 8026 N N . THR A 1 1017 ? -1.558 -37.937 -19.598 1.00 42.12 1017 THR A N 1
ATOM 8027 C CA . THR A 1 1017 ? -1.658 -36.488 -19.845 1.00 42.12 1017 THR A CA 1
ATOM 8028 C C . THR A 1 1017 ? -0.371 -35.975 -20.506 1.00 42.12 1017 THR A C 1
ATOM 8030 O O . THR A 1 1017 ? 0.702 -36.539 -20.318 1.00 42.12 1017 THR A O 1
ATOM 8033 N N . VAL A 1 1018 ? -0.429 -34.855 -21.240 1.00 37.97 1018 VAL A N 1
ATOM 8034 C CA . VAL A 1 1018 ? 0.776 -34.183 -21.784 1.00 37.97 1018 VAL A CA 1
ATOM 8035 C C . VAL A 1 1018 ? 1.824 -33.948 -20.685 1.00 37.97 1018 VAL A C 1
ATOM 8037 O O . VAL A 1 1018 ? 3.016 -34.043 -20.940 1.00 37.97 1018 VAL A O 1
ATOM 8040 N N . PHE A 1 1019 ? 1.377 -33.732 -19.448 1.00 33.41 1019 PHE A N 1
ATOM 8041 C CA . PHE A 1 1019 ? 2.213 -33.619 -18.260 1.00 33.41 1019 PHE A CA 1
ATOM 8042 C C . PHE A 1 1019 ? 2.907 -34.941 -17.868 1.00 33.41 1019 PHE A C 1
ATOM 8044 O O . PHE A 1 1019 ? 4.114 -34.941 -17.647 1.00 33.41 1019 PHE A O 1
ATOM 8051 N N . GLU A 1 1020 ? 2.195 -36.072 -17.846 1.00 35.25 1020 GLU A N 1
ATOM 8052 C CA . GLU A 1 1020 ? 2.775 -37.408 -17.601 1.00 35.25 1020 GLU A CA 1
ATOM 8053 C C . GLU A 1 1020 ? 3.694 -37.866 -18.744 1.00 35.25 1020 GLU A C 1
ATOM 8055 O O . GLU A 1 1020 ? 4.754 -38.436 -18.496 1.00 35.25 1020 GLU A O 1
ATOM 8060 N N . ASN A 1 1021 ? 3.353 -37.532 -19.991 1.00 33.66 1021 ASN A N 1
ATOM 8061 C CA . ASN A 1 1021 ? 4.184 -37.822 -21.162 1.00 33.66 1021 ASN A CA 1
ATOM 8062 C C . ASN A 1 1021 ? 5.445 -36.935 -21.211 1.00 33.66 1021 ASN A C 1
ATOM 8064 O O . ASN A 1 1021 ? 6.506 -37.393 -21.626 1.00 33.66 1021 ASN A O 1
ATOM 8068 N N . LEU A 1 1022 ? 5.376 -35.686 -20.731 1.00 32.38 1022 LEU A N 1
ATOM 8069 C CA . LEU A 1 1022 ? 6.545 -34.810 -20.560 1.00 32.38 1022 LEU A CA 1
ATOM 8070 C C . LEU A 1 1022 ? 7.431 -35.246 -19.383 1.00 32.38 1022 LEU A C 1
ATOM 8072 O O . LEU A 1 1022 ? 8.649 -35.107 -19.467 1.00 32.38 1022 LEU A O 1
ATOM 8076 N N . LEU A 1 1023 ? 6.848 -35.822 -18.323 1.00 30.14 1023 LEU A N 1
ATOM 8077 C CA . LEU A 1 1023 ? 7.588 -36.532 -17.272 1.00 30.14 1023 LEU A CA 1
ATOM 8078 C C . LEU A 1 1023 ? 8.330 -37.752 -17.829 1.00 30.14 1023 LEU A C 1
ATOM 8080 O O . LEU A 1 1023 ? 9.486 -37.983 -17.486 1.00 30.14 1023 LEU A O 1
ATOM 8084 N N . TYR A 1 1024 ? 7.664 -38.522 -18.689 1.00 32.16 1024 TYR A N 1
ATOM 8085 C CA . TYR A 1 1024 ? 8.226 -39.715 -19.312 1.00 32.16 1024 TYR A CA 1
ATOM 8086 C C . TYR A 1 1024 ? 9.403 -39.375 -20.245 1.00 32.16 1024 TYR A C 1
ATOM 8088 O O . TYR A 1 1024 ? 10.465 -39.984 -20.145 1.00 32.16 1024 TYR A O 1
ATOM 8096 N N . LEU A 1 1025 ? 9.270 -38.334 -21.077 1.00 28.72 1025 LEU A N 1
ATOM 8097 C CA . LEU A 1 1025 ? 10.329 -37.865 -21.986 1.00 28.72 1025 LEU A CA 1
ATOM 8098 C C . LEU A 1 1025 ? 11.539 -37.237 -21.268 1.00 28.72 1025 LEU A C 1
ATOM 8100 O O . LEU A 1 1025 ? 12.621 -37.155 -21.843 1.00 28.72 1025 LEU A O 1
ATOM 8104 N N . ALA A 1 1026 ? 11.375 -36.785 -20.023 1.00 29.55 1026 ALA A N 1
ATOM 8105 C CA . ALA A 1 1026 ? 12.453 -36.211 -19.217 1.00 29.55 1026 ALA A CA 1
ATOM 8106 C C . ALA A 1 1026 ? 13.256 -37.263 -18.421 1.00 29.55 1026 ALA A C 1
ATOM 8108 O O . ALA A 1 1026 ? 14.301 -36.926 -17.872 1.00 29.55 1026 ALA A O 1
ATOM 8109 N N . ASN A 1 1027 ? 12.792 -38.520 -18.392 1.00 29.09 1027 ASN A N 1
ATOM 8110 C CA . ASN A 1 1027 ? 13.415 -39.637 -17.672 1.00 29.09 1027 ASN A CA 1
ATOM 8111 C C . ASN A 1 1027 ? 14.299 -40.544 -18.551 1.00 29.09 1027 ASN A C 1
ATOM 8113 O O . ASN A 1 1027 ? 14.884 -41.492 -18.029 1.00 29.09 1027 ASN A O 1
ATOM 8117 N N . HIS A 1 1028 ? 14.415 -40.285 -19.859 1.00 25.03 1028 HIS A N 1
ATOM 8118 C CA . HIS A 1 1028 ? 15.318 -41.034 -20.735 1.00 25.03 1028 HIS A CA 1
ATOM 8119 C C . HIS A 1 1028 ? 16.603 -40.246 -21.021 1.00 25.03 1028 HIS A C 1
ATOM 8121 O O . HIS A 1 1028 ? 16.602 -39.262 -21.761 1.00 25.03 1028 HIS A O 1
ATOM 8127 N N . ASP A 1 1029 ? 17.700 -40.720 -20.425 1.00 27.75 1029 ASP A N 1
ATOM 8128 C CA . ASP A 1 1029 ? 19.075 -40.383 -20.791 1.00 27.75 1029 ASP A CA 1
ATOM 8129 C C . ASP A 1 1029 ? 19.306 -40.721 -22.271 1.00 27.75 1029 ASP A C 1
ATOM 8131 O O . ASP A 1 1029 ? 19.354 -41.891 -22.652 1.00 27.75 1029 ASP A O 1
ATOM 8135 N N . PHE A 1 1030 ? 19.499 -39.701 -23.105 1.00 26.92 1030 PHE A N 1
ATOM 8136 C CA . PHE A 1 1030 ? 20.230 -39.862 -24.359 1.00 26.92 1030 PHE A CA 1
ATOM 8137 C C . PHE A 1 1030 ? 21.676 -39.458 -24.091 1.00 26.92 1030 PHE A C 1
ATOM 8139 O O . PHE A 1 1030 ? 22.076 -38.312 -24.287 1.00 26.92 1030 PHE A O 1
ATOM 8146 N N . THR A 1 1031 ? 22.455 -40.411 -23.587 1.00 25.55 1031 THR A N 1
ATOM 8147 C CA . THR A 1 1031 ? 23.911 -40.327 -23.662 1.00 25.55 1031 THR A CA 1
ATOM 8148 C C . THR A 1 1031 ? 24.352 -40.597 -25.107 1.00 25.55 1031 THR A C 1
ATOM 8150 O O . THR A 1 1031 ? 23.910 -41.561 -25.726 1.00 25.55 1031 THR A O 1
ATOM 8153 N N . CYS A 1 1032 ? 25.241 -39.730 -25.605 1.00 24.80 1032 CYS A N 1
ATOM 8154 C CA . CYS A 1 1032 ? 26.076 -39.850 -26.811 1.00 24.80 1032 CYS A CA 1
ATOM 8155 C C . CYS A 1 1032 ? 25.391 -39.895 -28.194 1.00 24.80 1032 CYS A C 1
ATOM 8157 O O . CYS A 1 1032 ? 24.989 -40.953 -28.677 1.00 24.80 1032 CYS A O 1
ATOM 8159 N N . ASN A 1 1033 ? 25.421 -38.758 -28.902 1.00 26.19 1033 ASN A N 1
ATOM 8160 C CA . ASN A 1 1033 ? 26.324 -38.534 -30.048 1.00 26.19 1033 ASN A CA 1
ATOM 8161 C C . ASN A 1 1033 ? 26.383 -37.054 -30.434 1.00 26.19 1033 ASN A C 1
ATOM 8163 O O . ASN A 1 1033 ? 25.305 -36.420 -30.480 1.00 26.19 1033 ASN A O 1
#

Organism: Curvularia clavata (NCBI:txid95742)